Protein AF-0000000086091404 (afdb_homodimer)

Secondary structure (DSSP, 8-state):
---SS-EEEE---BPPPBSTT-TT---TTSTTBTTB----HHHHHHHHHHHHHHHTT--GGG--EEEEE-S-HHHHTS---HHHHGGGS-GGGTT--EEEEEBTBTHHHHHHHHHHHHHHHTS-SEEEEEEEE---SS-HHHHHHHHHTTS-HHHHGGG-SSHHHHHHHHHHHHHHHHHTTT--HHHHHHHHHHHHHHHTT-TTSTTTT----HHHHHH-----S-TTTGGG--GGGBPP--BEEEEEEEE-HHHHHHHT--GGGSEEEEEEEEEE--TT---GGGTTS-HHHHHHHHHHHHHH---GGG--EEE---SBHHHHHHHHHHTTSS-TT-GGGGGGSSSEE-TT-IIIII---TTTHHHHHHHHHHHHHTT--GGG--SS---EEEEEEEETTTTEEEEEEEEE-/---SS-EEEE---BPPPBSTT-TT---TTSTTBTTB----HHHHHHHHHHHHHHHTT--GGG--EEEEE-S-HHHHTS---HHHHGGGT-GGGTT--EEEEEBTBTHHHHHHHHHHHHHHHTS-SEEEEEEEE---SS-HHHHHHHHHTTS-HHHHGGG-SSHHHHHHHHHHHHHHHHHTTT--HHHHHHHHHHHHHHHTT-TTSTTTT----HHHHHH-----S-TTTGGG--GGGBPP--BEEEEEEEE-HHHHHHHT--GGGSEEEEEEEEEE--TT---GGGTTS-HHHHHHHHHHHHHH---GGG--EEE---SBHHHHHHHHHHTTSS-TT-GGGGGGSSSEE-TT-IIIII---TTTHHHHHHHHHHHHHTT--GGG--SS---EEEEEEEETTTTEEEEEEEEE-

Structure (mmCIF, N/CA/C/O backbone):
data_AF-0000000086091404-model_v1
#
loop_
_entity.id
_entity.type
_entity.pdbx_description
1 polymer 'propanoyl-CoA C-acyltransferase'
#
loop_
_atom_site.group_PDB
_atom_site.id
_atom_site.type_symbol
_atom_site.label_atom_id
_atom_site.label_alt_id
_atom_site.label_comp_id
_atom_site.label_asym_id
_atom_site.label_entity_id
_atom_site.label_seq_id
_atom_site.pdbx_PDB_ins_code
_atom_site.Cartn_x
_atom_site.Cartn_y
_atom_site.Cartn_z
_atom_site.occupancy
_atom_site.B_iso_or_equiv
_atom_site.auth_seq_id
_atom_site.auth_comp_id
_atom_site.auth_asym_id
_atom_site.auth_atom_id
_atom_site.pdbx_PDB_model_num
ATOM 1 N N . MET A 1 1 ? 22.281 -3.188 -14.695 1 56.69 1 MET A N 1
ATOM 2 C CA . MET A 1 1 ? 23.469 -3.344 -13.867 1 56.69 1 MET A CA 1
ATOM 3 C C . MET A 1 1 ? 23.188 -4.23 -12.656 1 56.69 1 MET A C 1
ATOM 5 O O . MET A 1 1 ? 22.062 -4.234 -12.141 1 56.69 1 MET A O 1
ATOM 9 N N . PRO A 1 2 ? 24.203 -5.086 -12.406 1 57.44 2 PRO A N 1
ATOM 10 C CA . PRO A 1 2 ? 24.062 -5.91 -11.203 1 57.44 2 PRO A CA 1
ATOM 11 C C . PRO A 1 2 ? 23.703 -5.09 -9.961 1 57.44 2 PRO A C 1
ATOM 13 O O . PRO A 1 2 ? 23.906 -3.873 -9.945 1 57.44 2 PRO A O 1
ATOM 16 N N . LEU A 1 3 ? 23.094 -5.809 -9.07 1 77.44 3 LEU A N 1
ATOM 17 C CA . LEU A 1 3 ? 22.719 -5.141 -7.824 1 77.44 3 LEU A CA 1
ATOM 18 C C . LEU A 1 3 ? 23.938 -4.496 -7.176 1 77.44 3 LEU A C 1
ATOM 20 O O . LEU A 1 3 ? 25.031 -5.062 -7.207 1 77.44 3 LEU A O 1
ATOM 24 N N . SER A 1 4 ? 23.703 -3.283 -6.652 1 79.12 4 SER A N 1
ATOM 25 C CA . SER A 1 4 ? 24.781 -2.496 -6.07 1 79.12 4 SER A CA 1
ATOM 26 C C . SER A 1 4 ? 25.375 -3.191 -4.848 1 79.12 4 SER A C 1
ATOM 28 O O . SER A 1 4 ? 26.5 -2.891 -4.438 1 79.12 4 SER A O 1
ATOM 30 N N . ARG A 1 5 ? 24.562 -4.105 -4.215 1 89.88 5 ARG A N 1
ATOM 31 C CA . ARG A 1 5 ? 25.016 -4.945 -3.107 1 89.88 5 ARG A CA 1
ATOM 32 C C . ARG A 1 5 ? 24.266 -6.277 -3.105 1 89.88 5 ARG A C 1
ATOM 34 O O . ARG A 1 5 ? 23.203 -6.398 -3.699 1 89.88 5 ARG A O 1
ATOM 41 N N . LYS A 1 6 ? 24.812 -7.207 -2.438 1 96.12 6 LYS A N 1
ATOM 42 C CA . LYS A 1 6 ? 24.188 -8.523 -2.375 1 96.12 6 LYS A CA 1
ATOM 43 C C . LYS A 1 6 ? 22.984 -8.508 -1.426 1 96.12 6 LYS A C 1
ATOM 45 O O . LYS A 1 6 ? 23.031 -7.867 -0.375 1 96.12 6 LYS A O 1
ATOM 50 N N . VAL A 1 7 ? 21.953 -9.125 -1.822 1 98.69 7 VAL A N 1
ATOM 51 C CA . VAL A 1 7 ? 20.734 -9.266 -1.033 1 98.69 7 VAL A CA 1
ATOM 52 C C . VAL A 1 7 ? 20.453 -10.75 -0.775 1 98.69 7 VAL A C 1
ATOM 54 O O . VAL A 1 7 ? 20.531 -11.57 -1.691 1 98.69 7 VAL A O 1
ATOM 57 N N . TYR A 1 8 ? 20.125 -11.078 0.431 1 98.88 8 TYR A N 1
ATOM 58 C CA . TYR A 1 8 ? 19.859 -12.453 0.845 1 98.88 8 TYR A CA 1
ATOM 59 C C . TYR A 1 8 ? 18.453 -12.602 1.384 1 98.88 8 TYR A C 1
ATOM 61 O O . TYR A 1 8 ? 17.844 -11.633 1.853 1 98.88 8 TYR A O 1
ATOM 69 N N . VAL A 1 9 ? 17.938 -13.812 1.238 1 98.94 9 VAL A N 1
ATOM 70 C CA . VAL A 1 9 ? 16.609 -14.117 1.731 1 98.94 9 VAL A CA 1
ATOM 71 C C . VAL A 1 9 ? 16.656 -15.344 2.637 1 98.94 9 VAL A C 1
ATOM 73 O O . VAL A 1 9 ? 17.219 -16.375 2.27 1 98.94 9 VAL A O 1
ATOM 76 N N . LEU A 1 10 ? 16.172 -15.188 3.828 1 98.69 10 LEU A N 1
ATOM 77 C CA . LEU A 1 10 ? 15.828 -16.312 4.684 1 98.69 10 LEU A CA 1
ATOM 78 C C . LEU A 1 10 ? 14.328 -16.609 4.633 1 98.69 10 LEU A C 1
ATOM 80 O O . LEU A 1 10 ? 13.516 -15.773 5.035 1 98.69 10 LEU A O 1
ATOM 84 N N . GLY A 1 11 ? 13.969 -17.75 4.078 1 97.19 11 GLY A N 1
ATOM 85 C CA . GLY A 1 11 ? 12.562 -18.125 4.098 1 97.19 11 GLY A CA 1
ATOM 86 C C . GLY A 1 11 ? 11.961 -18.109 5.488 1 97.19 11 GLY A C 1
ATOM 87 O O . GLY A 1 11 ? 12.68 -17.984 6.484 1 97.19 11 GLY A O 1
ATOM 88 N N . GLY A 1 12 ? 10.656 -18.141 5.488 1 97.75 12 GLY A N 1
ATOM 89 C CA . GLY A 1 12 ? 9.984 -18.062 6.781 1 97.75 12 GLY A CA 1
ATOM 90 C C . GLY A 1 12 ? 8.703 -18.859 6.844 1 97.75 12 GLY A C 1
ATOM 91 O O . GLY A 1 12 ? 8.625 -19.953 6.273 1 97.75 12 GLY A O 1
ATOM 92 N N . TYR A 1 13 ? 7.797 -18.375 7.668 1 98.75 13 TYR A N 1
ATOM 93 C CA . TYR A 1 13 ? 6.574 -19.078 8.023 1 98.75 13 TYR A CA 1
ATOM 94 C C . TYR A 1 13 ? 5.516 -18.922 6.938 1 98.75 13 TYR A C 1
ATOM 96 O O . TYR A 1 13 ? 5.375 -17.844 6.355 1 98.75 13 TYR A O 1
ATOM 104 N N . THR A 1 14 ? 4.879 -19.969 6.602 1 98.88 14 THR A N 1
ATOM 105 C CA . THR A 1 14 ? 3.643 -19.984 5.828 1 98.88 14 THR A CA 1
ATOM 106 C C . THR A 1 14 ? 2.553 -20.75 6.578 1 98.88 14 THR A C 1
ATOM 108 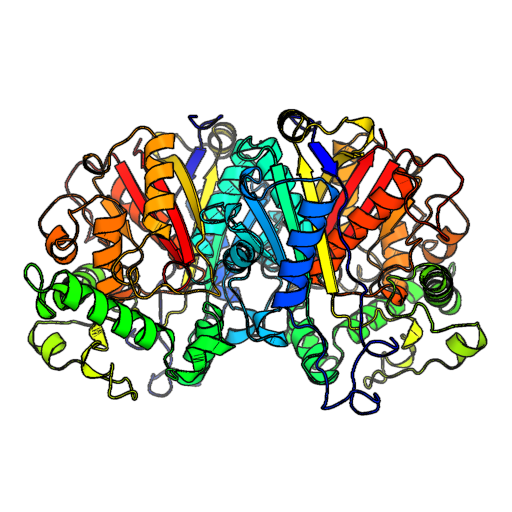O O . THR A 1 14 ? 2.742 -21.906 6.961 1 98.88 14 THR A O 1
ATOM 111 N N . SER A 1 15 ? 1.498 -20.109 6.777 1 98.88 15 SER A N 1
ATOM 112 C CA . SER A 1 15 ? 0.397 -20.797 7.453 1 98.88 15 SER A CA 1
ATOM 113 C C . SER A 1 15 ? -0.236 -21.844 6.555 1 98.88 15 SER A C 1
ATOM 115 O O . SER A 1 15 ? -0.063 -21.812 5.336 1 98.88 15 SER A O 1
ATOM 117 N N . LYS A 1 16 ? -0.901 -22.781 7.215 1 98.12 16 LYS A N 1
ATOM 118 C CA . LYS A 1 16 ? -1.855 -23.547 6.414 1 98.12 16 LYS A CA 1
ATOM 119 C C . LYS A 1 16 ? -2.881 -22.625 5.758 1 98.12 16 LYS A C 1
ATOM 121 O O . LYS A 1 16 ? -3.438 -21.734 6.414 1 98.12 16 LYS A O 1
ATOM 126 N N . PHE A 1 17 ? -2.932 -22.75 4.469 1 98.75 17 PHE A N 1
ATOM 127 C CA . PHE A 1 17 ? -3.996 -21.984 3.832 1 98.75 17 PHE A CA 1
ATOM 128 C C . PHE A 1 17 ? -5.336 -22.703 3.971 1 98.75 17 PHE A C 1
ATOM 130 O O . PHE A 1 17 ? -5.41 -23.922 3.82 1 98.75 17 PHE A O 1
ATOM 137 N N . ILE A 1 18 ? -6.359 -21.984 4.352 1 97.88 18 ILE A N 1
ATOM 138 C CA . ILE A 1 18 ? -7.621 -22.656 4.613 1 97.88 18 ILE A CA 1
ATOM 139 C C . ILE A 1 18 ? -8.75 -21.953 3.865 1 97.88 18 ILE A C 1
ATOM 141 O O . ILE A 1 18 ? -8.633 -20.781 3.52 1 97.88 18 ILE A O 1
ATOM 145 N N . GLY A 1 19 ? -9.781 -22.578 3.633 1 97.5 19 GLY A N 1
ATOM 146 C CA . GLY A 1 19 ? -11.016 -22.25 2.938 1 97.5 19 GLY A CA 1
ATOM 147 C C . GLY A 1 19 ? -11.859 -23.469 2.625 1 97.5 19 GLY A C 1
ATOM 148 O O . GLY A 1 19 ? -11.617 -24.547 3.154 1 97.5 19 GLY A O 1
ATOM 149 N N . LYS A 1 20 ? -12.891 -23.266 1.815 1 93.44 20 LYS A N 1
ATOM 150 C CA . LYS A 1 20 ? -13.734 -24.391 1.451 1 93.44 20 LYS A CA 1
ATOM 151 C C . LYS A 1 20 ? -12.898 -25.562 0.947 1 93.44 20 LYS A C 1
ATOM 153 O O . LYS A 1 20 ? -11.961 -25.375 0.164 1 93.44 20 LYS A O 1
ATOM 158 N N . GLY A 1 21 ? -13.148 -26.75 1.353 1 91 21 GLY A N 1
ATOM 159 C CA . GLY A 1 21 ? -12.422 -27.953 0.97 1 91 21 GLY A CA 1
ATOM 160 C C . GLY A 1 21 ? -11.43 -28.406 2.027 1 91 21 GLY A C 1
ATOM 161 O O . GLY A 1 21 ? -11.055 -29.578 2.062 1 91 21 GLY A O 1
ATOM 162 N N . HIS A 1 22 ? -10.992 -27.469 2.84 1 94.69 22 HIS A N 1
ATOM 163 C CA . HIS A 1 22 ? -10.062 -27.828 3.904 1 94.69 22 HIS A CA 1
ATOM 164 C C . HIS A 1 22 ? -10.805 -28.328 5.137 1 94.69 22 HIS A C 1
ATOM 166 O O . HIS A 1 22 ? -11.797 -27.734 5.559 1 94.69 22 HIS A O 1
ATOM 172 N N . PRO A 1 23 ? -10.242 -29.344 5.77 1 92.94 23 PRO A N 1
ATOM 173 C CA . PRO A 1 23 ? -10.938 -29.922 6.918 1 92.94 23 PRO A CA 1
ATOM 174 C C . PRO A 1 23 ? -10.953 -28.984 8.133 1 92.94 23 PRO A C 1
ATOM 176 O O . PRO A 1 23 ? -11.859 -29.062 8.961 1 92.94 23 PRO A O 1
ATOM 179 N N . ASP A 1 24 ? -10 -28.094 8.211 1 93.31 24 ASP A N 1
ATOM 180 C CA . ASP A 1 24 ? -9.891 -27.219 9.375 1 93.31 24 ASP A CA 1
ATOM 181 C C . ASP A 1 24 ? -10.727 -25.953 9.188 1 93.31 24 ASP A C 1
ATOM 183 O O . ASP A 1 24 ? -10.852 -25.156 10.109 1 93.31 24 ASP A O 1
ATOM 187 N N . PHE A 1 25 ? -11.32 -25.797 8.039 1 96.25 25 PHE A N 1
ATOM 188 C CA . PHE A 1 25 ? -12.125 -24.609 7.777 1 96.25 25 PHE A CA 1
ATOM 189 C C . PHE A 1 25 ? -13.516 -24.75 8.383 1 96.25 25 PHE A C 1
ATOM 191 O O . PHE A 1 25 ? -14.273 -25.641 8 1 96.25 25 PHE A O 1
ATOM 198 N N . ILE A 1 26 ? -13.828 -23.859 9.289 1 95.25 26 ILE A N 1
ATOM 199 C CA . ILE A 1 26 ? -15.094 -23.906 10.008 1 95.25 26 ILE A CA 1
ATOM 200 C C . ILE A 1 26 ? -16.172 -23.156 9.219 1 95.25 26 ILE A C 1
ATOM 202 O O . ILE A 1 26 ? -16.281 -21.938 9.312 1 95.25 26 ILE A O 1
ATOM 206 N N . HIS A 1 27 ? -16.891 -23.906 8.5 1 91.12 27 HIS A N 1
ATOM 207 C CA . HIS A 1 27 ? -18.047 -23.406 7.777 1 91.12 27 HIS A CA 1
ATOM 208 C C . HIS A 1 27 ? -19.344 -23.938 8.375 1 91.12 27 HIS A C 1
ATOM 210 O O . HIS A 1 27 ? -19.328 -24.625 9.398 1 91.12 27 HIS A O 1
ATOM 216 N N . LYS A 1 28 ? -20.609 -23.688 7.859 1 86.31 28 LYS A N 1
ATOM 217 C CA . LYS A 1 28 ? -21.922 -23.938 8.453 1 86.31 28 LYS A CA 1
ATOM 218 C C . LYS A 1 28 ? -22.094 -25.406 8.812 1 86.31 28 LYS A C 1
ATOM 220 O O . LYS A 1 28 ? -22.781 -25.75 9.773 1 86.31 28 LYS A O 1
ATOM 225 N N . LYS A 1 29 ? -21.422 -26.312 8.07 1 86.75 29 LYS A N 1
ATOM 226 C CA . LYS A 1 29 ? -21.625 -27.75 8.258 1 86.75 29 LYS A CA 1
ATOM 227 C C . LYS A 1 29 ? -20.547 -28.359 9.133 1 86.75 29 LYS A C 1
ATOM 229 O O . LYS A 1 29 ? -20.625 -29.531 9.508 1 86.75 29 LYS A O 1
ATOM 234 N N . HIS A 1 30 ? -19.547 -27.531 9.414 1 91.5 30 HIS A N 1
ATOM 235 C CA . HIS A 1 30 ? -18.469 -28.016 10.258 1 91.5 30 HIS A CA 1
ATOM 236 C C . HIS A 1 30 ? -18.938 -28.281 11.68 1 91.5 30 HIS A C 1
ATOM 238 O O . HIS A 1 30 ? -19.75 -27.516 12.219 1 91.5 30 HIS A O 1
ATOM 244 N N . PRO A 1 31 ? -18.391 -29.359 12.297 1 91.5 31 PRO A N 1
ATOM 245 C CA . PRO A 1 31 ? -18.844 -29.703 13.648 1 91.5 31 PRO A CA 1
ATOM 246 C C . PRO A 1 31 ? -18.578 -28.594 14.664 1 91.5 31 PRO A C 1
ATOM 248 O O . PRO A 1 31 ? -19.266 -28.5 15.68 1 91.5 31 PRO A O 1
ATOM 251 N N . LEU A 1 32 ? -17.625 -27.781 14.367 1 92 32 LEU A N 1
ATOM 252 C CA . LEU A 1 32 ? -17.234 -26.75 15.32 1 92 32 LEU A CA 1
ATOM 253 C C . LEU A 1 32 ? -17.891 -25.422 14.977 1 92 32 LEU A C 1
ATOM 255 O O . LEU A 1 32 ? -17.641 -24.406 15.641 1 92 32 LEU A O 1
ATOM 259 N N . PHE A 1 33 ? -18.719 -25.438 14.07 1 91.88 33 PHE A N 1
ATOM 260 C CA . PHE A 1 33 ? -19.406 -24.203 13.688 1 91.88 33 PHE A CA 1
ATOM 261 C C . PHE A 1 33 ? -20.203 -23.641 14.859 1 91.88 33 PHE A C 1
ATOM 263 O O . PHE A 1 33 ? -20.922 -24.375 15.539 1 91.88 33 PHE A O 1
ATOM 270 N N . GLY A 1 34 ? -20 -22.328 15.156 1 89.94 34 GLY A N 1
ATOM 271 C CA . GLY A 1 34 ? -20.688 -21.703 16.281 1 89.94 34 GLY A CA 1
ATOM 272 C C . GLY A 1 34 ? -19.906 -21.797 17.578 1 89.94 34 GLY A C 1
ATOM 273 O O . GLY A 1 34 ? -20.125 -21 18.5 1 89.94 34 GLY A O 1
ATOM 274 N N . LYS A 1 35 ? -19.016 -22.797 17.688 1 92.62 35 LYS A N 1
ATOM 275 C CA . LYS A 1 35 ? -18.234 -23 18.891 1 92.62 35 LYS A CA 1
ATOM 276 C C . LYS A 1 35 ? -16.859 -22.328 18.766 1 92.62 35 LYS A C 1
ATOM 278 O O . LYS A 1 35 ? -16.312 -21.844 19.766 1 92.62 35 LYS A O 1
ATOM 283 N N . GLN A 1 36 ? -16.312 -22.422 17.562 1 93.75 36 GLN A N 1
ATOM 284 C CA . GLN A 1 36 ? -15.016 -21.828 17.234 1 93.75 36 GLN A CA 1
ATOM 285 C C . GLN A 1 36 ? -15.094 -21.031 15.938 1 93.75 36 GLN A C 1
ATOM 287 O O . GLN A 1 36 ? -15.961 -21.281 15.094 1 93.75 36 GLN A O 1
ATOM 292 N N . THR A 1 37 ? -14.227 -20.047 15.906 1 94 37 THR A N 1
ATOM 293 C CA . THR A 1 37 ? -14.164 -19.234 14.695 1 94 37 THR A CA 1
ATOM 294 C C . THR A 1 37 ? -12.844 -19.453 13.961 1 94 37 THR A C 1
ATOM 296 O O . THR A 1 37 ? -11.859 -19.859 14.57 1 94 37 THR A O 1
ATOM 299 N N . ASN A 1 38 ? -12.883 -19.297 12.625 1 96.94 38 ASN A N 1
ATOM 300 C CA . ASN A 1 38 ? -11.633 -19.281 11.867 1 96.94 38 ASN A CA 1
ATOM 301 C C . ASN A 1 38 ? -10.734 -18.125 12.312 1 96.94 38 ASN A C 1
ATOM 303 O O . ASN A 1 38 ? -11.219 -17.125 12.844 1 96.94 38 ASN A O 1
ATOM 307 N N . PRO A 1 39 ? -9.414 -18.297 12.148 1 97.25 39 PRO A N 1
ATOM 308 C CA . PRO A 1 39 ? -8.547 -17.156 12.43 1 97.25 39 PRO A CA 1
ATOM 309 C C . PRO A 1 39 ? -8.875 -15.938 11.562 1 97.25 39 PRO A C 1
ATOM 311 O O . PRO A 1 39 ? -9.32 -16.094 10.43 1 97.25 39 PRO A O 1
ATOM 314 N N . ASP A 1 40 ? -8.664 -14.75 12.094 1 97.94 40 ASP A N 1
ATOM 315 C CA . ASP A 1 40 ? -8.945 -13.531 11.336 1 97.94 40 ASP A CA 1
ATOM 316 C C . ASP A 1 40 ? -7.66 -12.945 10.75 1 97.94 40 ASP A C 1
ATOM 318 O O . ASP A 1 40 ? -6.582 -13.523 10.906 1 97.94 40 ASP A O 1
ATOM 322 N N . LEU A 1 41 ? -7.797 -11.875 10.039 1 98.56 41 LEU A N 1
ATOM 323 C CA . LEU A 1 41 ? -6.676 -11.242 9.344 1 98.56 41 LEU A CA 1
ATOM 324 C C . LEU A 1 41 ? -5.559 -10.891 10.32 1 98.56 41 LEU A C 1
ATOM 326 O O . LEU A 1 41 ? -4.379 -11.094 10.023 1 98.56 41 LEU A O 1
ATOM 330 N N . LYS A 1 42 ? -5.91 -10.312 11.492 1 98.38 42 LYS A N 1
ATOM 331 C CA . LYS A 1 42 ? -4.938 -9.977 12.523 1 98.38 42 LYS A CA 1
ATOM 332 C C . LYS A 1 42 ? -4.137 -11.203 12.945 1 98.38 42 LYS A C 1
ATOM 334 O O . LYS A 1 42 ? -2.912 -11.141 13.078 1 98.38 42 LYS A O 1
ATOM 339 N N . TRP A 1 43 ? -4.805 -12.312 13.164 1 98.56 43 TRP A N 1
ATOM 340 C CA . TRP A 1 43 ? -4.148 -13.547 13.578 1 98.56 43 TRP A CA 1
ATOM 341 C C . TRP A 1 43 ? -3.121 -13.992 12.547 1 98.56 43 TRP A C 1
ATOM 343 O O . TRP A 1 43 ? -1.998 -14.367 12.898 1 98.56 43 TRP A O 1
ATOM 353 N N . TYR A 1 44 ? -3.494 -14.008 11.234 1 98.81 44 TYR A N 1
ATOM 354 C CA . TYR A 1 44 ? -2.584 -14.453 10.18 1 98.81 44 TYR A CA 1
ATOM 355 C C . TYR A 1 44 ? -1.355 -13.555 10.109 1 98.81 44 TYR A C 1
ATOM 357 O O . TYR A 1 44 ? -0.234 -14.031 9.938 1 98.81 44 TYR A O 1
ATOM 365 N N . LEU A 1 45 ? -1.577 -12.227 10.195 1 98.69 45 LEU A N 1
ATOM 366 C CA . LEU A 1 45 ? -0.483 -11.266 10.133 1 98.69 45 LEU A CA 1
ATOM 367 C C . LEU A 1 45 ? 0.471 -11.445 11.305 1 98.69 45 LEU A C 1
ATOM 369 O O . LEU A 1 45 ? 1.682 -11.578 11.117 1 98.69 45 LEU A O 1
ATOM 373 N N . ILE A 1 46 ? -0.066 -11.492 12.547 1 98.75 46 ILE A N 1
ATOM 374 C CA . ILE A 1 46 ? 0.719 -11.555 13.773 1 98.75 46 ILE A CA 1
ATOM 375 C C . ILE A 1 46 ? 1.445 -12.898 13.852 1 98.75 46 ILE A C 1
ATOM 377 O O . ILE A 1 46 ? 2.637 -12.945 14.172 1 98.75 46 ILE A O 1
ATOM 381 N N . THR A 1 47 ? 0.752 -13.969 13.523 1 98.88 47 THR A N 1
ATOM 382 C CA . THR A 1 47 ? 1.345 -15.297 13.594 1 98.88 47 THR A CA 1
ATOM 383 C C . THR A 1 47 ? 2.477 -15.438 12.578 1 98.88 47 THR A C 1
ATOM 385 O O . THR A 1 47 ? 3.535 -15.984 12.891 1 98.88 47 THR A O 1
ATOM 388 N N . ALA A 1 48 ? 2.258 -14.961 11.336 1 98.88 48 ALA A N 1
ATOM 389 C CA . ALA A 1 48 ? 3.303 -15.031 10.32 1 98.88 48 ALA A CA 1
ATOM 390 C C . ALA A 1 48 ? 4.566 -14.312 10.781 1 98.88 48 ALA A C 1
ATOM 392 O O . ALA A 1 48 ? 5.68 -14.797 10.555 1 98.88 48 ALA A O 1
ATOM 393 N N . ILE A 1 49 ? 4.406 -13.148 11.422 1 98.94 49 ILE A N 1
ATOM 394 C CA . ILE A 1 49 ? 5.543 -12.367 11.898 1 98.94 49 ILE A CA 1
ATOM 395 C C . ILE A 1 49 ? 6.23 -13.109 13.039 1 98.94 49 ILE A C 1
ATOM 397 O O . ILE A 1 49 ? 7.445 -13.328 13 1 98.94 49 ILE A O 1
ATOM 401 N N . GLN A 1 50 ? 5.477 -13.523 14.031 1 98.88 50 GLN A N 1
ATOM 402 C CA . GLN A 1 50 ? 6.039 -14.141 15.227 1 98.88 50 GLN A CA 1
ATOM 403 C C . GLN A 1 50 ? 6.77 -15.438 14.875 1 98.88 50 GLN A C 1
ATOM 405 O O . GLN A 1 50 ? 7.891 -15.664 15.344 1 98.88 50 GLN A O 1
ATOM 410 N N . GLU A 1 51 ? 6.148 -16.266 14.07 1 98.88 51 GLU A N 1
ATOM 411 C CA . GLU A 1 51 ? 6.746 -17.547 13.734 1 98.88 51 GLU A CA 1
ATOM 412 C C . GLU A 1 51 ? 7.977 -17.375 12.844 1 98.88 51 GLU A C 1
ATOM 414 O O . GLU A 1 51 ? 8.945 -18.125 12.969 1 98.88 51 GLU A O 1
ATOM 419 N N . THR A 1 52 ? 7.977 -16.391 11.891 1 98.88 52 THR A N 1
ATOM 420 C CA . THR A 1 52 ? 9.148 -16.109 11.07 1 98.88 52 THR A CA 1
ATOM 421 C C . THR A 1 52 ? 10.32 -15.648 11.938 1 98.88 52 THR A C 1
ATOM 423 O O . THR A 1 52 ? 11.445 -16.109 11.773 1 98.88 52 THR A O 1
ATOM 426 N N . LEU A 1 53 ? 10.039 -14.703 12.891 1 98.75 53 LEU A N 1
ATOM 427 C CA . LEU A 1 53 ? 11.078 -14.227 13.789 1 98.75 53 LEU A CA 1
ATOM 428 C C . LEU A 1 53 ? 11.625 -15.367 14.648 1 98.75 53 LEU A C 1
ATOM 430 O O . LEU A 1 53 ? 12.844 -15.484 14.828 1 98.75 53 LEU A O 1
ATOM 434 N N . LYS A 1 54 ? 10.758 -16.219 15.117 1 98.5 54 LYS A N 1
ATOM 435 C CA . LYS A 1 54 ? 11.141 -17.359 15.953 1 98.5 54 LYS A CA 1
ATOM 436 C C . LYS A 1 54 ? 12.023 -18.328 15.18 1 98.5 54 LYS A C 1
ATOM 438 O O . LYS A 1 54 ? 13.016 -18.828 15.711 1 98.5 54 LYS A O 1
ATOM 443 N N . MET A 1 55 ? 11.719 -18.641 13.953 1 97.75 55 MET A N 1
ATOM 444 C CA . MET A 1 55 ? 12.438 -19.594 13.109 1 97.75 55 MET A CA 1
ATOM 445 C C . MET A 1 55 ? 13.906 -19.203 12.984 1 97.75 55 MET A C 1
ATOM 447 O O . MET A 1 55 ? 14.781 -20.062 12.875 1 97.75 55 MET A O 1
ATOM 451 N N . HIS A 1 56 ? 14.148 -17.906 12.984 1 97.5 56 HIS A N 1
ATOM 452 C CA . HIS A 1 56 ? 15.508 -17.438 12.758 1 97.5 56 HIS A CA 1
ATOM 453 C C . HIS A 1 56 ? 16.094 -16.812 14.023 1 97.5 56 HIS A C 1
ATOM 455 O O . HIS A 1 56 ? 17.109 -16.125 13.969 1 97.5 56 HIS A O 1
ATOM 461 N N . GLN A 1 57 ? 15.352 -16.969 15.148 1 97.12 57 GLN A N 1
ATOM 462 C CA . GLN A 1 57 ? 15.773 -16.406 16.422 1 97.12 57 GLN A CA 1
ATOM 463 C C . GLN A 1 57 ? 16.078 -14.914 16.281 1 97.12 57 GLN A C 1
ATOM 465 O O . GLN A 1 57 ? 17.109 -14.445 16.797 1 97.12 57 GLN A O 1
ATOM 470 N N . CYS A 1 58 ? 15.328 -14.25 15.508 1 97.81 58 CYS A N 1
ATOM 471 C CA . CYS A 1 58 ? 15.453 -12.82 15.281 1 97.81 58 CYS A CA 1
ATOM 472 C C . CYS A 1 58 ? 14.531 -12.039 16.203 1 97.81 58 CYS A C 1
ATOM 474 O O . CYS A 1 58 ? 13.305 -12.094 16.062 1 97.81 58 CYS A O 1
ATOM 476 N N . LYS A 1 59 ? 15.102 -11.266 17.156 1 97 59 LYS A N 1
ATOM 477 C CA . LYS A 1 59 ? 14.281 -10.383 18 1 97 59 LYS A CA 1
ATOM 478 C C . LYS A 1 59 ? 13.719 -9.227 17.172 1 97 59 LYS A C 1
ATOM 480 O O . LYS A 1 59 ? 14.359 -8.766 16.219 1 97 59 LYS A O 1
ATOM 485 N N . GLY A 1 60 ? 12.578 -8.75 17.594 1 98.06 60 GLY A N 1
ATOM 486 C CA . GLY A 1 60 ? 11.922 -7.672 16.875 1 98.06 60 GLY A CA 1
ATOM 487 C C . GLY A 1 60 ? 12.773 -6.422 16.766 1 98.06 60 GLY A C 1
ATOM 488 O O . GLY A 1 60 ? 12.695 -5.691 15.781 1 98.06 60 GLY A O 1
ATOM 489 N N . ASP A 1 61 ? 13.578 -6.152 17.766 1 97.69 61 ASP A N 1
ATOM 490 C CA . ASP A 1 61 ? 14.367 -4.926 17.781 1 97.69 61 ASP A CA 1
ATOM 491 C C . ASP A 1 61 ? 15.477 -4.969 16.734 1 97.69 61 ASP A C 1
ATOM 493 O O . ASP A 1 61 ? 16.078 -3.941 16.422 1 97.69 61 ASP A O 1
ATOM 497 N N . LEU A 1 62 ? 15.805 -6.164 16.156 1 98.25 62 LEU A N 1
ATOM 498 C CA . LEU A 1 62 ? 16.828 -6.289 15.117 1 98.25 62 LEU A CA 1
ATOM 499 C C . LEU A 1 62 ? 16.25 -5.945 13.742 1 98.25 62 LEU A C 1
ATOM 501 O O . LEU A 1 62 ? 17 -5.711 12.789 1 98.25 62 LEU A O 1
ATOM 505 N N . VAL A 1 63 ? 14.906 -5.973 13.633 1 98.81 63 VAL A N 1
ATOM 506 C CA . VAL A 1 63 ? 14.258 -5.633 12.375 1 98.81 63 VAL A CA 1
ATOM 507 C C . VAL A 1 63 ? 14.32 -4.125 12.148 1 98.81 63 VAL A C 1
ATOM 509 O O . VAL A 1 63 ? 14.031 -3.344 13.062 1 98.81 63 VAL A O 1
ATOM 512 N N . ASP A 1 64 ? 14.672 -3.729 10.992 1 98.75 64 ASP A N 1
ATOM 513 C CA . ASP A 1 64 ? 14.812 -2.307 10.695 1 98.75 64 ASP A CA 1
ATOM 514 C C . ASP A 1 64 ? 13.539 -1.746 10.07 1 98.75 64 ASP A C 1
ATOM 516 O O . ASP A 1 64 ? 13.148 -0.613 10.352 1 98.75 64 ASP A O 1
ATOM 520 N N . LYS A 1 65 ? 12.945 -2.465 9.141 1 98.81 65 LYS A N 1
ATOM 521 C CA . LYS A 1 65 ? 11.742 -2.057 8.422 1 98.81 65 LYS A CA 1
ATOM 522 C C . LYS A 1 65 ? 10.828 -3.25 8.164 1 98.81 65 LYS A C 1
ATOM 524 O O . LYS A 1 65 ? 11.297 -4.383 8.047 1 98.81 65 LYS A O 1
ATOM 529 N N . ILE A 1 66 ? 9.492 -3.039 8.117 1 98.94 66 ILE A N 1
ATOM 530 C CA . ILE A 1 66 ? 8.516 -4.09 7.852 1 98.94 66 ILE A CA 1
ATOM 531 C C . ILE A 1 66 ? 7.656 -3.707 6.652 1 98.94 66 ILE A C 1
ATOM 533 O O . ILE A 1 66 ? 7.184 -2.57 6.555 1 98.94 66 ILE A O 1
ATOM 537 N N . PHE A 1 67 ? 7.48 -4.629 5.727 1 98.94 67 PHE A N 1
ATOM 538 C CA . PHE A 1 67 ? 6.691 -4.445 4.516 1 98.94 67 PHE A CA 1
ATOM 539 C C . PHE A 1 67 ? 5.523 -5.426 4.477 1 98.94 67 PHE A C 1
ATOM 541 O O . PHE A 1 67 ? 5.73 -6.645 4.469 1 98.94 67 PHE A O 1
ATOM 548 N N . VAL A 1 68 ? 4.309 -4.922 4.422 1 99 68 VAL A N 1
ATOM 549 C CA . VAL A 1 68 ? 3.111 -5.746 4.551 1 99 68 VAL A CA 1
ATOM 550 C C . VAL A 1 68 ? 2.404 -5.844 3.201 1 99 68 VAL A C 1
ATOM 552 O O . VAL A 1 68 ? 2.016 -4.828 2.619 1 99 68 VAL A O 1
ATOM 555 N N . GLY A 1 69 ? 2.271 -7.043 2.65 1 98.94 69 GLY A N 1
ATOM 556 C CA . GLY A 1 69 ? 1.485 -7.273 1.448 1 98.94 69 GLY A CA 1
ATOM 557 C C . GLY A 1 69 ? 0.041 -7.633 1.739 1 98.94 69 GLY A C 1
ATOM 558 O O . GLY A 1 69 ? -0.232 -8.641 2.402 1 98.94 69 GLY A O 1
ATOM 559 N N . ASN A 1 70 ? -0.887 -6.887 1.278 1 98.94 70 ASN A N 1
ATOM 560 C CA . ASN A 1 70 ? -2.326 -7.094 1.411 1 98.94 70 ASN A CA 1
ATOM 561 C C . ASN A 1 70 ? -3.1 -6.363 0.315 1 98.94 70 ASN A C 1
ATOM 563 O O . ASN A 1 70 ? -2.74 -5.25 -0.067 1 98.94 70 ASN A O 1
ATOM 567 N N . PHE A 1 71 ? -4.156 -6.938 -0.213 1 98.81 71 PHE A N 1
ATOM 568 C CA . PHE A 1 71 ? -4.918 -6.305 -1.282 1 98.81 71 PHE A CA 1
ATOM 569 C C . PHE A 1 71 ? -6.156 -5.609 -0.728 1 98.81 71 PHE A C 1
ATOM 571 O O . PHE A 1 71 ? -6.27 -4.387 -0.789 1 98.81 71 PHE A O 1
ATOM 578 N N . ALA A 1 72 ? -6.953 -6.406 -0.028 1 98.06 72 ALA A N 1
ATOM 579 C CA . ALA A 1 72 ? -8.281 -5.836 0.207 1 98.06 72 ALA A CA 1
ATOM 580 C C . ALA A 1 72 ? -8.758 -6.125 1.627 1 98.06 72 ALA A C 1
ATOM 582 O O . ALA A 1 72 ? -9.922 -6.461 1.841 1 98.06 72 ALA A O 1
ATOM 583 N N . GLY A 1 73 ? -7.914 -5.973 2.594 1 98.19 73 GLY A N 1
ATOM 584 C CA . GLY A 1 73 ? -8.312 -6.133 3.984 1 98.19 73 GLY A CA 1
ATOM 585 C C . GLY A 1 73 ? -9.453 -5.219 4.391 1 98.19 73 GLY A C 1
ATOM 586 O O . GLY A 1 73 ? -10.305 -5.602 5.191 1 98.19 73 GLY A O 1
ATOM 587 N N . GLU A 1 74 ? -9.555 -3.988 3.824 1 98.06 74 GLU A N 1
ATOM 588 C CA . GLU A 1 74 ? -10.617 -3.037 4.125 1 98.06 74 GLU A CA 1
ATOM 589 C C . GLU A 1 74 ? -11.977 -3.582 3.697 1 98.06 74 GLU A C 1
ATOM 591 O O . GLU A 1 74 ? -13 -3.273 4.316 1 98.06 74 GLU A O 1
ATOM 596 N N . CYS A 1 75 ? -11.969 -4.395 2.656 1 98.31 75 CYS A N 1
ATOM 597 C CA . CYS A 1 75 ? -13.211 -4.938 2.125 1 98.31 75 CYS A CA 1
ATOM 598 C C . CYS A 1 75 ? -13.578 -6.246 2.816 1 98.31 75 CYS A C 1
ATOM 600 O O . CYS A 1 75 ? -14.695 -6.402 3.307 1 98.31 75 CYS A O 1
ATOM 602 N N . PHE A 1 76 ? -12.641 -7.164 2.975 1 98.38 76 PHE A N 1
ATOM 603 C CA . PHE A 1 76 ? -12.914 -8.5 3.488 1 98.38 76 PHE A CA 1
ATOM 604 C C . PHE A 1 76 ? -12.984 -8.492 5.012 1 98.38 76 PHE A C 1
ATOM 606 O O . PHE A 1 76 ? -13.773 -9.227 5.605 1 98.38 76 PHE A O 1
ATOM 613 N N . SER A 1 77 ? -12.172 -7.66 5.656 1 98.12 77 SER A N 1
ATOM 614 C CA . SER A 1 77 ? -11.969 -7.793 7.094 1 98.12 77 SER A CA 1
ATOM 615 C C . SER A 1 77 ? -12.266 -6.48 7.812 1 98.12 77 SER A C 1
ATOM 617 O O . SER A 1 77 ? -12.078 -6.375 9.031 1 98.12 77 SER A O 1
ATOM 619 N N . ASN A 1 78 ? -12.641 -5.387 7.086 1 97.75 78 ASN A N 1
ATOM 620 C CA . ASN A 1 78 ? -12.914 -4.055 7.617 1 97.75 78 ASN A CA 1
ATOM 621 C C . ASN A 1 78 ? -11.695 -3.471 8.32 1 97.75 78 ASN A C 1
ATOM 623 O O . ASN A 1 78 ? -11.82 -2.773 9.328 1 97.75 78 ASN A O 1
ATOM 627 N N . GLN A 1 79 ? -10.523 -3.799 7.859 1 98.5 79 GLN A N 1
ATOM 628 C CA . GLN A 1 79 ? -9.32 -3.344 8.547 1 98.5 79 GLN A CA 1
ATOM 629 C C . GLN A 1 79 ? -8.25 -2.914 7.547 1 98.5 79 GLN A C 1
ATOM 631 O O . GLN A 1 79 ? -7.801 -3.715 6.727 1 98.5 79 GLN A O 1
ATOM 636 N N . GLY A 1 80 ? -7.926 -1.644 7.539 1 98.31 80 GLY A N 1
ATOM 637 C CA . GLY A 1 80 ? -6.754 -1.094 6.871 1 98.31 80 GLY A CA 1
ATOM 638 C C . GLY A 1 80 ? -5.625 -0.768 7.828 1 98.31 80 GLY A C 1
ATOM 639 O O . GLY A 1 80 ? -5.5 -1.388 8.883 1 98.31 80 GLY A O 1
ATOM 640 N N . HIS A 1 81 ? -4.656 0.022 7.34 1 98.75 81 HIS A N 1
ATOM 641 C CA . HIS A 1 81 ? -3.564 0.516 8.172 1 98.75 81 HIS A CA 1
ATOM 642 C C . HIS A 1 81 ? -2.799 -0.636 8.82 1 98.75 81 HIS A C 1
ATOM 644 O O . HIS A 1 81 ? -2.408 -0.551 9.984 1 98.75 81 HIS A O 1
ATOM 650 N N . LEU A 1 82 ? -2.6 -1.733 8.078 1 98.75 82 LEU A N 1
ATOM 651 C CA . LEU A 1 82 ? -2.016 -2.965 8.594 1 98.75 82 LEU A CA 1
ATOM 652 C C . LEU A 1 82 ? -0.553 -2.758 8.969 1 98.75 82 LEU A C 1
ATOM 654 O O . LEU A 1 82 ? -0.027 -3.453 9.844 1 98.75 82 LEU A O 1
ATOM 658 N N . GLY A 1 83 ? 0.148 -1.812 8.328 1 98.75 83 GLY A N 1
ATOM 659 C CA . GLY A 1 83 ? 1.535 -1.529 8.664 1 98.75 83 GLY A CA 1
ATOM 660 C C . GLY A 1 83 ? 1.739 -1.203 10.133 1 98.75 83 GLY A C 1
ATOM 661 O O . GLY A 1 83 ? 2.777 -1.535 10.711 1 98.75 83 GLY A O 1
ATOM 662 N N . SER A 1 84 ? 0.791 -0.492 10.719 1 98.38 84 SER A N 1
ATOM 663 C CA . SER A 1 84 ? 0.902 -0.135 12.125 1 98.38 84 SER A CA 1
ATOM 664 C C . SER A 1 84 ? 0.531 -1.311 13.023 1 98.38 84 SER A C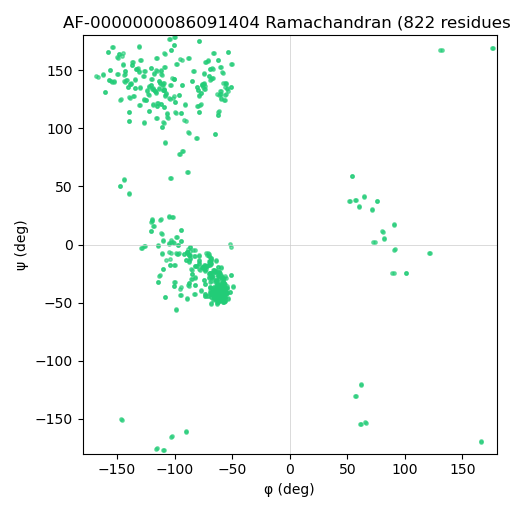 1
ATOM 666 O O . SER A 1 84 ? 0.964 -1.38 14.18 1 98.38 84 SER A O 1
ATOM 668 N N . GLY A 1 85 ? -0.209 -2.262 12.539 1 97.75 85 GLY A N 1
ATOM 669 C CA . GLY A 1 85 ? -0.675 -3.4 13.312 1 97.75 85 GLY A CA 1
ATOM 670 C C . GLY A 1 85 ? 0.427 -4.387 13.641 1 97.75 85 GLY A C 1
ATOM 671 O O . GLY A 1 85 ? 0.309 -5.164 14.594 1 97.75 85 GLY A O 1
ATOM 672 N N . VAL A 1 86 ? 1.53 -4.312 12.914 1 98.44 86 VAL A N 1
ATOM 673 C CA . VAL A 1 86 ? 2.557 -5.344 13 1 98.44 86 VAL A CA 1
ATOM 674 C C . VAL A 1 86 ? 3.25 -5.27 14.359 1 98.44 86 VAL A C 1
ATOM 676 O O . VAL A 1 86 ? 3.805 -6.262 14.836 1 98.44 86 VAL A O 1
ATOM 679 N N . SER A 1 87 ? 3.236 -4.102 15.016 1 97.5 87 SER A N 1
ATOM 680 C CA . SER A 1 87 ? 3.938 -3.943 16.281 1 97.5 87 SER A CA 1
ATOM 681 C C . SER A 1 87 ? 3.266 -4.746 17.391 1 97.5 87 SER A C 1
ATOM 683 O O . SER A 1 87 ? 3.848 -4.953 18.453 1 97.5 87 SER A O 1
ATOM 685 N N . GLU A 1 88 ? 2.039 -5.215 17.172 1 97.69 88 GLU A N 1
ATOM 686 C CA . GLU A 1 88 ? 1.359 -6.129 18.078 1 97.69 88 GLU A CA 1
ATOM 687 C C . GLU A 1 88 ? 2.109 -7.453 18.203 1 97.69 88 GLU A C 1
ATOM 689 O O . GLU A 1 88 ? 2.021 -8.133 19.234 1 97.69 88 GLU A O 1
ATOM 694 N N . ALA A 1 89 ? 2.85 -7.832 17.188 1 98.56 89 ALA A N 1
ATOM 695 C CA . ALA A 1 89 ? 3.506 -9.133 17.109 1 98.56 89 ALA A CA 1
ATOM 696 C C . ALA A 1 89 ? 4.707 -9.195 18.047 1 98.56 89 ALA A C 1
ATOM 698 O O . ALA A 1 89 ? 5.047 -10.266 18.562 1 98.56 89 ALA A O 1
ATOM 699 N N . ASP A 1 90 ? 5.395 -8.086 18.219 1 98.19 90 ASP A N 1
ATOM 700 C CA . ASP A 1 90 ? 6.613 -7.98 19.016 1 98.19 90 ASP A CA 1
ATOM 701 C C . ASP A 1 90 ? 6.891 -6.527 19.406 1 98.19 90 ASP A C 1
ATOM 703 O O . ASP A 1 90 ? 6.902 -5.645 18.547 1 98.19 90 ASP A O 1
ATOM 707 N N . SER A 1 91 ? 7.176 -6.242 20.656 1 96.88 91 SER A N 1
ATOM 708 C CA . SER A 1 91 ? 7.367 -4.883 21.141 1 96.88 91 SER A CA 1
ATOM 709 C C . SER A 1 91 ? 8.586 -4.23 20.5 1 96.88 91 SER A C 1
ATOM 711 O O . SER A 1 91 ? 8.672 -3.002 20.422 1 96.88 91 SER A O 1
ATOM 713 N N . GLY A 1 92 ? 9.492 -4.996 20.047 1 98.31 92 GLY A N 1
ATOM 714 C CA . GLY A 1 92 ? 10.68 -4.48 19.391 1 98.31 92 GLY A CA 1
ATOM 715 C C . GLY A 1 92 ? 10.383 -3.836 18.047 1 98.31 92 GLY A C 1
ATOM 716 O O . GLY A 1 92 ? 11.219 -3.115 17.5 1 98.31 92 GLY A O 1
ATOM 717 N N . LEU A 1 93 ? 9.18 -4.074 17.562 1 98.75 93 LEU A N 1
ATOM 718 C CA . LEU A 1 93 ? 8.812 -3.521 16.25 1 98.75 93 LEU A CA 1
ATOM 719 C C . LEU A 1 93 ? 8.203 -2.133 16.406 1 98.75 93 LEU A C 1
ATOM 721 O O . LEU A 1 93 ? 7.984 -1.434 15.422 1 98.75 93 LEU A O 1
ATOM 725 N N . LEU A 1 94 ? 7.973 -1.689 17.656 1 98 94 LEU A N 1
ATOM 726 C CA . LEU A 1 94 ? 7.422 -0.363 17.906 1 98 94 LEU A CA 1
ATOM 727 C C . LEU A 1 94 ? 8.336 0.722 17.359 1 98 94 LEU A C 1
ATOM 729 O O . LEU A 1 94 ? 9.562 0.652 17.516 1 98 94 LEU A O 1
ATOM 733 N N . TYR A 1 95 ? 7.746 1.687 16.609 1 98.56 95 TYR A N 1
ATOM 734 C CA . TYR A 1 95 ? 8.375 2.875 16.047 1 98.56 95 TYR A CA 1
ATOM 735 C C . TYR A 1 95 ? 9.258 2.51 14.859 1 98.56 95 TYR A C 1
ATOM 737 O O . TYR A 1 95 ? 9.914 3.375 14.281 1 98.56 95 TYR A O 1
ATOM 745 N N . LYS A 1 96 ? 9.305 1.157 14.469 1 98.75 96 LYS A N 1
ATOM 746 C CA . LYS A 1 96 ? 10.008 0.778 13.242 1 98.75 96 LYS A CA 1
ATOM 747 C C . LYS A 1 96 ? 9.172 1.122 12.008 1 98.75 96 LYS A C 1
ATOM 749 O O . LYS A 1 96 ? 7.953 0.964 12.008 1 98.75 96 LYS A O 1
ATOM 754 N N . PRO A 1 97 ? 9.852 1.651 11 1 98.88 97 PRO A N 1
ATOM 755 C CA . PRO A 1 97 ? 9.094 1.964 9.789 1 98.88 97 PRO A CA 1
ATOM 756 C C . PRO A 1 97 ? 8.352 0.752 9.234 1 98.88 97 PRO A C 1
ATOM 758 O O . PRO A 1 97 ? 8.938 -0.323 9.086 1 98.88 97 PRO A O 1
ATOM 761 N N . SER A 1 98 ? 7.035 0.914 8.969 1 98.88 98 SER A N 1
ATOM 762 C CA . SER A 1 98 ? 6.203 -0.135 8.391 1 98.88 98 SER A CA 1
ATOM 763 C C . SER A 1 98 ? 5.008 0.454 7.648 1 98.88 98 SER A C 1
ATOM 765 O O . SER A 1 98 ? 4.422 1.445 8.094 1 98.88 98 SER A O 1
ATOM 767 N N . TYR A 1 99 ? 4.672 -0.118 6.52 1 98.62 99 TYR A N 1
ATOM 768 C CA . TYR A 1 99 ? 3.479 0.271 5.777 1 98.62 99 TYR A CA 1
ATOM 769 C C . TYR A 1 99 ? 3.027 -0.847 4.844 1 98.62 99 TYR A C 1
ATOM 771 O O . TYR A 1 99 ? 3.73 -1.847 4.68 1 98.62 99 TYR A O 1
ATOM 779 N N . ARG A 1 100 ? 1.836 -0.76 4.348 1 98.75 100 ARG A N 1
ATOM 780 C CA . ARG A 1 100 ? 1.223 -1.766 3.488 1 98.75 100 ARG A CA 1
ATOM 781 C C . ARG A 1 100 ? 1.45 -1.438 2.016 1 98.75 100 ARG A C 1
ATOM 783 O O . ARG A 1 100 ? 1.349 -0.278 1.61 1 98.75 100 ARG A O 1
ATOM 790 N N . LEU A 1 101 ? 1.778 -2.455 1.225 1 98.88 101 LEU A N 1
ATOM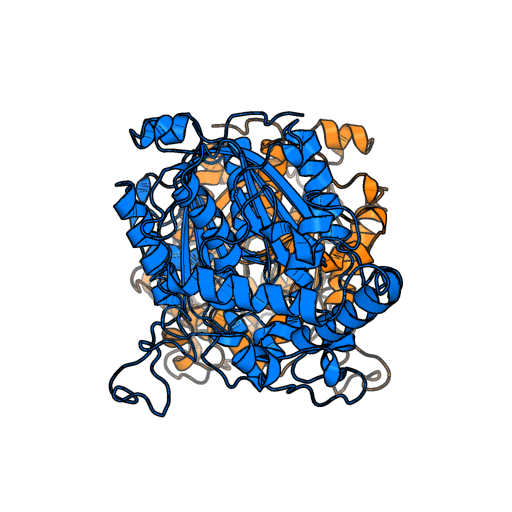 791 C CA . LEU A 1 101 ? 1.911 -2.383 -0.226 1 98.88 101 LEU A CA 1
ATOM 792 C C . LEU A 1 101 ? 0.787 -3.148 -0.914 1 98.88 101 LEU A C 1
ATOM 794 O O . LEU A 1 101 ? 0.394 -4.227 -0.458 1 98.88 101 LEU A O 1
ATOM 798 N N . GLU A 1 102 ? 0.274 -2.549 -1.993 1 98.88 102 GLU A N 1
ATOM 799 C CA . GLU A 1 102 ? -0.856 -3.154 -2.691 1 98.88 102 GLU A CA 1
ATOM 800 C C . GLU A 1 102 ? -0.65 -3.125 -4.203 1 98.88 102 GLU A C 1
ATOM 802 O O . GLU A 1 102 ? -0.279 -2.094 -4.766 1 98.88 102 GLU A O 1
ATOM 807 N N . ALA A 1 103 ? -0.79 -4.262 -4.852 1 98.88 103 ALA A N 1
ATOM 808 C CA . ALA A 1 103 ? -0.862 -4.445 -6.301 1 98.88 103 ALA A CA 1
ATOM 809 C C . ALA A 1 103 ? -1.764 -5.621 -6.656 1 98.88 103 ALA A C 1
ATOM 811 O O . ALA A 1 103 ? -1.367 -6.508 -7.422 1 98.88 103 ALA A O 1
ATOM 812 N N . ALA A 1 104 ? -2.957 -5.629 -6.098 1 98.75 104 ALA A N 1
ATOM 813 C CA . ALA A 1 104 ? -3.879 -6.75 -6.254 1 98.75 104 ALA A CA 1
ATOM 814 C C . ALA A 1 104 ? -3.246 -8.055 -5.773 1 98.75 104 ALA A C 1
ATOM 816 O O . ALA A 1 104 ? -2.729 -8.125 -4.656 1 98.75 104 ALA A O 1
ATOM 817 N N . CYS A 1 105 ? -3.326 -9.094 -6.605 1 98.75 105 CYS A N 1
ATOM 818 C CA . CYS A 1 105 ? -2.814 -10.398 -6.203 1 98.75 105 CYS A CA 1
ATOM 819 C C . CYS A 1 105 ? -1.292 -10.391 -6.133 1 98.75 105 CYS A C 1
ATOM 821 O O . CYS A 1 105 ? -0.687 -11.297 -5.559 1 98.75 105 CYS A O 1
ATOM 823 N N . ALA A 1 106 ? -0.645 -9.312 -6.625 1 98.94 106 ALA A N 1
ATOM 824 C CA . ALA A 1 106 ? 0.813 -9.227 -6.613 1 98.94 106 ALA A CA 1
ATOM 825 C C . ALA A 1 106 ? 1.311 -8.492 -5.375 1 98.94 106 ALA A C 1
ATOM 827 O O . ALA A 1 106 ? 2.484 -8.125 -5.293 1 98.94 106 ALA A O 1
ATOM 828 N N . SER A 1 107 ? 0.472 -8.25 -4.379 1 98.94 107 SER A N 1
ATOM 829 C CA . SER A 1 107 ? 0.785 -7.426 -3.217 1 98.94 107 SER A CA 1
ATOM 830 C C . SER A 1 107 ? 1.97 -7.992 -2.441 1 98.94 107 SER A C 1
ATOM 832 O O . SER A 1 107 ? 2.852 -7.242 -2.014 1 98.94 107 SER A O 1
ATOM 834 N N . GLY A 1 108 ? 1.987 -9.289 -2.24 1 98.94 108 GLY A N 1
ATOM 835 C CA . GLY A 1 108 ? 3.131 -9.883 -1.568 1 98.94 108 GLY A CA 1
ATOM 836 C C . GLY A 1 108 ? 4.434 -9.695 -2.322 1 98.94 108 GLY A C 1
ATOM 837 O O . GLY A 1 108 ? 5.484 -9.484 -1.714 1 98.94 108 GLY A O 1
ATOM 838 N N . GLY A 1 109 ? 4.375 -9.781 -3.67 1 98.94 109 GLY A N 1
ATOM 839 C CA . GLY A 1 109 ? 5.551 -9.586 -4.504 1 98.94 109 GLY A CA 1
ATOM 840 C C . GLY A 1 109 ? 6.094 -8.172 -4.449 1 98.94 109 GLY A C 1
ATOM 841 O O . GLY A 1 109 ? 7.309 -7.973 -4.379 1 98.94 109 GLY A O 1
ATOM 842 N N . VAL A 1 110 ? 5.191 -7.18 -4.477 1 98.94 110 VAL A N 1
ATOM 843 C CA . VAL A 1 110 ? 5.676 -5.805 -4.461 1 98.94 110 VAL A CA 1
ATOM 844 C C . VAL A 1 110 ? 6.176 -5.449 -3.062 1 98.94 110 VAL A C 1
ATOM 846 O O . VAL A 1 110 ? 7.09 -4.633 -2.914 1 98.94 110 VAL A O 1
ATOM 849 N N . ALA A 1 111 ? 5.578 -6.066 -1.974 1 98.94 111 ALA A N 1
ATOM 850 C CA . ALA A 1 111 ? 6.137 -5.895 -0.635 1 98.94 111 ALA A CA 1
ATOM 851 C C . ALA A 1 111 ? 7.582 -6.379 -0.578 1 98.94 111 ALA A C 1
ATOM 853 O O . ALA A 1 111 ? 8.445 -5.719 0.004 1 98.94 111 ALA A O 1
ATOM 854 N N . PHE A 1 112 ? 7.855 -7.516 -1.195 1 98.94 112 PHE A N 1
ATOM 855 C CA . PHE A 1 112 ? 9.211 -8.055 -1.277 1 98.94 112 PHE A CA 1
ATOM 856 C C . PHE A 1 112 ? 10.125 -7.109 -2.053 1 98.94 112 PHE A C 1
ATOM 858 O O . PHE A 1 112 ? 11.234 -6.812 -1.616 1 98.94 112 PHE A O 1
ATOM 865 N N . ASN A 1 113 ? 9.68 -6.609 -3.23 1 98.94 113 ASN A N 1
ATOM 866 C CA . ASN A 1 113 ? 10.469 -5.695 -4.055 1 98.94 113 ASN A CA 1
ATOM 867 C C . ASN A 1 113 ? 10.844 -4.43 -3.287 1 98.94 113 ASN A C 1
ATOM 869 O O . ASN A 1 113 ? 11.969 -3.939 -3.396 1 98.94 113 ASN A O 1
ATOM 873 N N . ALA A 1 114 ? 9.891 -3.92 -2.523 1 98.88 114 ALA A N 1
ATOM 874 C CA . ALA A 1 114 ? 10.148 -2.729 -1.72 1 98.88 114 ALA A CA 1
ATOM 875 C C . ALA A 1 114 ? 11.188 -3.008 -0.641 1 98.88 114 ALA A C 1
ATOM 877 O O . ALA A 1 114 ? 12.023 -2.154 -0.34 1 98.88 114 ALA A O 1
ATOM 878 N N . ALA A 1 115 ? 11.086 -4.168 -0.018 1 98.94 115 ALA A N 1
ATOM 879 C CA . ALA A 1 115 ? 12.086 -4.551 0.968 1 98.94 115 ALA A CA 1
ATOM 880 C C . ALA A 1 115 ? 13.477 -4.602 0.342 1 98.94 115 ALA A C 1
ATOM 882 O O . ALA A 1 115 ? 14.461 -4.172 0.956 1 98.94 115 ALA A O 1
ATOM 883 N N . VAL A 1 116 ? 13.57 -5.105 -0.867 1 98.75 116 VAL A N 1
ATOM 884 C CA . VAL A 1 116 ? 14.836 -5.18 -1.589 1 98.75 116 VAL A CA 1
ATOM 885 C C . VAL A 1 116 ? 15.391 -3.775 -1.8 1 98.75 116 VAL A C 1
ATOM 887 O O . VAL A 1 116 ? 16.578 -3.533 -1.58 1 98.75 116 VAL A O 1
ATOM 890 N N . ASP A 1 117 ? 14.547 -2.818 -2.193 1 98.31 117 ASP A N 1
ATOM 891 C CA . ASP A 1 117 ? 14.969 -1.434 -2.367 1 98.31 117 ASP A CA 1
ATOM 892 C C . ASP A 1 117 ? 15.562 -0.875 -1.076 1 98.31 117 ASP A C 1
ATOM 894 O O . ASP A 1 117 ? 16.562 -0.162 -1.107 1 98.31 117 ASP A O 1
ATOM 898 N N . SER A 1 118 ? 14.898 -1.18 0.07 1 98.19 118 SER A N 1
ATOM 899 C CA . SER A 1 118 ? 15.375 -0.644 1.341 1 98.19 118 SER A CA 1
ATOM 900 C C . SER A 1 118 ? 16.75 -1.209 1.701 1 98.19 118 SER A C 1
ATOM 902 O O . SER A 1 118 ? 17.578 -0.509 2.277 1 98.19 118 SER A O 1
ATOM 904 N N . ILE A 1 119 ? 17 -2.516 1.373 1 98.44 119 ILE A N 1
ATOM 905 C CA . ILE A 1 119 ? 18.297 -3.145 1.605 1 98.44 119 ILE A CA 1
ATOM 906 C C . ILE A 1 119 ? 19.359 -2.498 0.714 1 98.44 119 ILE A C 1
ATOM 908 O O . ILE A 1 119 ? 20.438 -2.148 1.182 1 98.44 119 ILE A O 1
ATOM 912 N N . LEU A 1 120 ? 19.031 -2.334 -0.575 1 97.75 120 LEU A N 1
ATOM 913 C CA . LEU A 1 120 ? 19.969 -1.735 -1.53 1 97.75 120 LEU A CA 1
ATOM 914 C C . LEU A 1 120 ? 20.266 -0.288 -1.157 1 97.75 120 LEU A C 1
ATOM 916 O O . LEU A 1 120 ? 21.375 0.193 -1.38 1 97.75 120 LEU A O 1
ATOM 920 N N . ALA A 1 121 ? 19.281 0.403 -0.558 1 97.25 121 ALA A N 1
ATOM 921 C CA . ALA A 1 121 ? 19.406 1.803 -0.161 1 97.25 121 ALA A CA 1
ATOM 922 C C . ALA A 1 121 ? 20.281 1.941 1.085 1 97.25 121 ALA A C 1
ATOM 924 O O . ALA A 1 121 ? 20.766 3.033 1.393 1 97.25 121 ALA A O 1
ATOM 925 N N . GLY A 1 122 ? 20.422 0.818 1.85 1 96.38 122 GLY A N 1
ATOM 926 C CA . GLY A 1 122 ? 21.141 0.856 3.115 1 96.38 122 GLY A CA 1
ATOM 927 C C . GLY A 1 122 ? 20.297 1.363 4.266 1 96.38 122 GLY A C 1
ATOM 928 O O . GLY A 1 122 ? 20.781 1.544 5.379 1 96.38 122 GLY A O 1
ATOM 929 N N . THR A 1 123 ? 19.031 1.58 3.996 1 96.56 123 THR A N 1
ATOM 930 C CA . THR A 1 123 ? 18.141 2.057 5.051 1 96.56 123 THR A CA 1
ATOM 931 C C . THR A 1 123 ? 17.641 0.895 5.906 1 96.56 123 THR A C 1
ATOM 933 O O . THR A 1 123 ? 17.047 1.106 6.961 1 96.56 123 THR A O 1
ATOM 936 N N . SER A 1 124 ? 17.891 -0.322 5.48 1 97.44 124 SER A N 1
ATOM 937 C CA . SER A 1 124 ? 17.641 -1.516 6.285 1 97.44 124 SER A CA 1
ATOM 938 C C . SER A 1 124 ? 18.719 -2.574 6.043 1 97.44 124 SER A C 1
ATOM 940 O O . SER A 1 124 ? 19.266 -2.668 4.941 1 97.44 124 SER A O 1
ATOM 942 N N . HIS A 1 125 ? 19.047 -3.324 7.07 1 98.44 125 HIS A N 1
ATOM 943 C CA . HIS A 1 125 ? 19.906 -4.492 6.961 1 98.44 125 HIS A CA 1
ATOM 944 C C . HIS A 1 125 ? 19.141 -5.777 7.25 1 98.44 125 HIS A C 1
ATOM 946 O O . HIS A 1 125 ? 19.547 -6.859 6.816 1 98.44 125 HIS A O 1
ATOM 952 N N . VAL A 1 126 ? 18.094 -5.641 8.031 1 98.88 126 VAL A N 1
ATOM 953 C CA . VAL A 1 126 ? 17.125 -6.699 8.312 1 98.88 126 VAL A CA 1
ATOM 954 C C . VAL A 1 126 ? 15.711 -6.199 8.023 1 98.88 126 VAL A C 1
ATOM 956 O O . VAL A 1 126 ? 15.148 -5.43 8.805 1 98.88 126 VAL A O 1
ATOM 959 N N . ALA A 1 127 ? 15.164 -6.641 6.93 1 98.94 127 ALA A N 1
ATOM 960 C CA . ALA A 1 127 ? 13.797 -6.289 6.57 1 98.94 127 ALA A CA 1
ATOM 961 C C . ALA A 1 127 ? 12.867 -7.488 6.711 1 98.94 127 ALA A C 1
ATOM 963 O O . ALA A 1 127 ? 13.219 -8.609 6.328 1 98.94 127 ALA A O 1
ATOM 964 N N . LEU A 1 128 ? 11.742 -7.262 7.336 1 98.94 128 LEU A N 1
ATOM 965 C CA . LEU A 1 128 ? 10.695 -8.273 7.465 1 98.94 128 LEU A CA 1
ATOM 966 C C . LEU A 1 128 ? 9.594 -8.055 6.426 1 98.94 128 LEU A C 1
ATOM 968 O O . LEU A 1 128 ? 9.055 -6.953 6.316 1 98.94 128 LEU A O 1
ATOM 972 N N . VAL A 1 129 ? 9.336 -9.047 5.613 1 99 129 VAL A N 1
ATOM 973 C CA . VAL A 1 129 ? 8.219 -9.023 4.668 1 99 129 VAL A CA 1
ATOM 974 C C . VAL A 1 129 ? 7.129 -9.984 5.133 1 99 129 VAL A C 1
ATOM 976 O O . VAL A 1 129 ? 7.402 -11.156 5.418 1 99 129 VAL A O 1
ATOM 979 N N . VAL A 1 130 ? 5.922 -9.5 5.211 1 98.94 130 VAL A N 1
ATOM 980 C CA . VAL A 1 130 ? 4.793 -10.336 5.613 1 98.94 130 VAL A CA 1
ATOM 981 C C . VAL A 1 130 ? 3.609 -10.086 4.68 1 98.94 130 VAL A C 1
ATOM 983 O O . VAL A 1 130 ? 3.369 -8.953 4.258 1 98.94 130 VAL A O 1
ATOM 986 N N . GLY A 1 131 ? 2.945 -11.125 4.211 1 98.94 131 GLY A N 1
ATOM 987 C CA . GLY A 1 131 ? 1.701 -11.07 3.461 1 98.94 131 GLY A CA 1
ATOM 988 C C . GLY A 1 131 ? 0.564 -11.812 4.137 1 98.94 131 GLY A C 1
ATOM 989 O O . GLY A 1 131 ? 0.777 -12.859 4.746 1 98.94 131 GLY A O 1
ATOM 990 N N . ALA A 1 132 ? -0.61 -11.266 4.043 1 98.94 132 ALA A N 1
ATOM 991 C CA . ALA A 1 132 ? -1.777 -11.93 4.621 1 98.94 132 ALA A CA 1
ATOM 992 C C . ALA A 1 132 ? -3.061 -11.477 3.926 1 98.94 132 ALA A C 1
ATOM 994 O O . ALA A 1 132 ? -3.146 -10.352 3.436 1 98.94 132 ALA A O 1
ATOM 995 N N . GLU A 1 133 ? -3.986 -12.305 3.879 1 98.88 133 GLU A N 1
ATOM 996 C CA . GLU A 1 133 ? -5.336 -12.023 3.4 1 98.88 133 GLU A CA 1
ATOM 997 C C . GLU A 1 133 ? -6.359 -12.945 4.051 1 98.88 133 GLU A C 1
ATOM 999 O O . GLU A 1 133 ? -6.07 -14.117 4.305 1 98.88 133 GLU A O 1
ATOM 1004 N N . GLU A 1 134 ? -7.512 -12.508 4.414 1 98.62 134 GLU A N 1
ATOM 1005 C CA . GLU A 1 134 ? -8.695 -13.25 4.84 1 98.62 134 GLU A CA 1
ATOM 1006 C C . GLU A 1 134 ? -9.852 -13.047 3.863 1 98.62 134 GLU A C 1
ATOM 1008 O O . GLU A 1 134 ? -10.461 -11.977 3.824 1 98.62 134 GLU A O 1
ATOM 1013 N N . GLN A 1 135 ? -10.195 -14.141 3.074 1 98.31 135 GLN A N 1
ATOM 1014 C CA . GLN A 1 135 ? -11.102 -13.922 1.948 1 98.31 135 GLN A CA 1
ATOM 1015 C C . GLN A 1 135 ? -12.422 -14.648 2.156 1 98.31 135 GLN A C 1
ATOM 1017 O O . GLN A 1 135 ? -13.328 -14.547 1.323 1 98.31 135 GLN A O 1
ATOM 1022 N N . ASN A 1 136 ? -12.562 -15.367 3.279 1 97.44 136 ASN A N 1
ATOM 1023 C CA . ASN A 1 136 ? -13.758 -16.188 3.467 1 97.44 136 ASN A CA 1
ATOM 1024 C C . ASN A 1 136 ? -14.719 -15.547 4.465 1 97.44 136 ASN A C 1
ATOM 1026 O O . ASN A 1 136 ? -15.547 -16.234 5.062 1 97.44 136 ASN A O 1
ATOM 1030 N N . THR A 1 137 ? -14.664 -14.211 4.652 1 96.38 137 THR A N 1
ATOM 1031 C CA . THR A 1 137 ? -15.5 -13.508 5.621 1 96.38 137 THR A CA 1
ATOM 1032 C C . THR A 1 137 ? -16.844 -13.141 5 1 96.38 137 THR A C 1
ATOM 1034 O O . THR A 1 137 ? -17.766 -12.734 5.707 1 96.38 137 THR A O 1
ATOM 1037 N N . VAL A 1 138 ? -16.969 -13.266 3.666 1 95.94 138 VAL A N 1
ATOM 1038 C CA . VAL A 1 138 ? -18.172 -12.875 2.945 1 95.94 138 VAL A CA 1
ATOM 1039 C C . VAL A 1 138 ? -18.594 -14 2.006 1 95.94 138 VAL A C 1
ATOM 1041 O O . VAL A 1 138 ? -17.891 -14.992 1.852 1 95.94 138 VAL A O 1
ATOM 1044 N N . SER A 1 139 ? -19.812 -13.867 1.406 1 95.25 139 SER A N 1
ATOM 1045 C CA . SER A 1 139 ? -20.281 -14.836 0.425 1 95.25 139 SER A CA 1
ATOM 1046 C C . SER A 1 139 ? -19.375 -14.867 -0.8 1 95.25 139 SER A C 1
ATOM 1048 O O . SER A 1 139 ? -18.609 -13.93 -1.037 1 95.25 139 SER A O 1
ATOM 1050 N N . ALA A 1 140 ? -19.406 -15.914 -1.541 1 93.56 140 ALA A N 1
ATOM 1051 C CA . ALA A 1 140 ? -18.609 -16.062 -2.754 1 93.56 140 ALA A CA 1
ATOM 1052 C C . ALA A 1 140 ? -18.844 -14.906 -3.717 1 93.56 140 ALA A C 1
ATOM 1054 O O . ALA A 1 140 ? -17.906 -14.383 -4.312 1 93.56 140 ALA A O 1
ATOM 1055 N N . ARG A 1 141 ? -20.047 -14.5 -3.867 1 95.06 141 ARG A N 1
ATOM 1056 C CA . ARG A 1 141 ? -20.406 -13.422 -4.785 1 95.06 141 ARG A CA 1
ATOM 1057 C C . ARG A 1 141 ? -19.859 -12.086 -4.301 1 95.06 141 ARG A C 1
ATOM 1059 O O . ARG A 1 141 ? -19.344 -11.297 -5.094 1 95.06 141 ARG A O 1
ATOM 1066 N N . GLU A 1 142 ? -20 -11.789 -3.027 1 96.81 142 GLU A N 1
ATOM 1067 C CA . GLU A 1 142 ? -19.438 -10.562 -2.453 1 96.81 142 GLU A CA 1
ATOM 1068 C C . GLU A 1 142 ? -17.922 -10.555 -2.539 1 96.81 142 GLU A C 1
ATOM 1070 O O . GLU A 1 142 ? -17.312 -9.523 -2.811 1 96.81 142 GLU A O 1
ATOM 1075 N N . GLY A 1 143 ? -17.344 -11.742 -2.26 1 97.81 143 GLY A N 1
ATOM 1076 C CA . GLY A 1 143 ? -15.906 -11.867 -2.406 1 97.81 143 GLY A CA 1
ATOM 1077 C C . GLY A 1 143 ? -15.422 -11.617 -3.824 1 97.81 143 GLY A C 1
ATOM 1078 O O . GLY A 1 143 ? -14.398 -10.969 -4.035 1 97.81 143 GLY A O 1
ATOM 1079 N N . ALA A 1 144 ? -16.203 -12.148 -4.766 1 97.5 144 ALA A N 1
ATOM 1080 C CA . ALA A 1 144 ? -15.891 -11.906 -6.172 1 97.5 144 ALA A CA 1
ATOM 1081 C C . ALA A 1 144 ? -15.938 -10.414 -6.5 1 97.5 144 ALA A C 1
ATOM 1083 O O . ALA A 1 144 ? -15.141 -9.922 -7.301 1 97.5 144 ALA A O 1
ATOM 1084 N N . SER A 1 145 ? -16.891 -9.742 -5.906 1 97.94 145 SER A N 1
ATOM 1085 C CA . SER A 1 145 ? -17 -8.297 -6.102 1 97.94 145 SER A CA 1
ATOM 1086 C C . SER A 1 145 ? -15.789 -7.566 -5.527 1 97.94 145 SER A C 1
ATOM 1088 O O . SER A 1 145 ? -15.281 -6.617 -6.129 1 97.94 145 SER A O 1
ATOM 1090 N N . HIS A 1 146 ? -15.305 -7.969 -4.309 1 98.38 146 HIS A N 1
ATOM 1091 C CA . HIS A 1 146 ? -14.109 -7.379 -3.715 1 98.38 146 HIS A CA 1
ATOM 1092 C C . HIS A 1 146 ? -12.883 -7.617 -4.59 1 98.38 146 HIS A C 1
ATOM 1094 O O . HIS A 1 146 ? -12.102 -6.695 -4.828 1 98.38 146 HIS A O 1
ATOM 1100 N N . LEU A 1 147 ? -12.75 -8.805 -5.113 1 98.38 147 LEU A N 1
ATOM 1101 C CA . LEU A 1 147 ? -11.602 -9.148 -5.945 1 98.38 147 LEU A CA 1
ATOM 1102 C C . LEU A 1 147 ? -11.672 -8.43 -7.293 1 98.38 147 LEU A C 1
ATOM 1104 O O . LEU A 1 147 ? -10.641 -8.117 -7.891 1 98.38 147 LEU A O 1
ATOM 1108 N N . ALA A 1 148 ? -12.906 -8.133 -7.75 1 98.56 148 ALA A N 1
ATOM 1109 C CA . ALA A 1 148 ? -13.094 -7.449 -9.023 1 98.56 148 ALA A CA 1
ATOM 1110 C C . ALA A 1 148 ? -12.461 -6.059 -9 1 98.56 148 ALA A C 1
ATOM 1112 O O . ALA A 1 148 ? -12.164 -5.488 -10.047 1 98.56 148 ALA A O 1
ATOM 1113 N N . LYS A 1 149 ? -12.211 -5.535 -7.82 1 98.56 149 LYS A N 1
ATOM 1114 C CA . LYS A 1 149 ? -11.617 -4.215 -7.66 1 98.56 149 LYS A CA 1
ATOM 1115 C C . LYS A 1 149 ? -10.148 -4.219 -8.078 1 98.56 149 LYS A C 1
ATOM 1117 O O . LYS A 1 149 ? -9.523 -3.158 -8.188 1 98.56 149 LYS A O 1
ATOM 1122 N N . ALA A 1 150 ? -9.578 -5.398 -8.367 1 98.56 150 ALA A N 1
ATOM 1123 C CA . ALA A 1 150 ? -8.242 -5.543 -8.93 1 98.56 150 ALA A CA 1
ATOM 1124 C C . ALA A 1 150 ? -8.242 -5.27 -10.43 1 98.56 150 ALA A C 1
ATOM 1126 O O . ALA A 1 150 ? -7.188 -5.066 -11.031 1 98.56 150 ALA A O 1
ATOM 1127 N N . ALA A 1 151 ? -9.422 -5.273 -11.055 1 98.25 151 ALA A N 1
ATOM 1128 C CA . ALA A 1 151 ? -9.625 -4.926 -12.461 1 98.25 151 ALA A CA 1
ATOM 1129 C C . ALA A 1 151 ? -10.242 -3.535 -12.594 1 98.25 151 ALA A C 1
ATOM 1131 O O . ALA A 1 151 ? -10.375 -2.811 -11.609 1 98.25 151 ALA A O 1
ATOM 1132 N N . ASP A 1 152 ? -10.406 -3.084 -13.891 1 97.88 152 ASP A N 1
ATOM 1133 C CA . ASP A 1 152 ? -11.258 -1.915 -14.086 1 97.88 152 ASP A CA 1
ATOM 1134 C C . ASP A 1 152 ? -12.703 -2.221 -13.711 1 97.88 152 ASP A C 1
ATOM 1136 O O . ASP A 1 152 ? -13.477 -2.717 -14.539 1 97.88 152 ASP A O 1
ATOM 1140 N N . PHE A 1 153 ? -13.047 -1.896 -12.477 1 97.81 153 PHE A N 1
ATOM 1141 C CA . PHE A 1 153 ? -14.297 -2.342 -11.883 1 97.81 153 PHE A CA 1
ATOM 1142 C C . PHE A 1 153 ? -15.484 -1.918 -12.742 1 97.81 153 PHE A C 1
ATOM 1144 O O . PHE A 1 153 ? -16.359 -2.732 -13.047 1 97.81 153 PHE A O 1
ATOM 1151 N N . ASN A 1 154 ? -15.523 -0.653 -13.133 1 95.5 154 ASN A N 1
ATOM 1152 C CA . ASN A 1 154 ? -16.672 -0.124 -13.875 1 95.5 154 ASN A CA 1
ATOM 1153 C C . ASN A 1 154 ? -16.828 -0.812 -15.227 1 95.5 154 ASN A C 1
ATOM 1155 O O . ASN A 1 154 ? -17.953 -1.08 -15.664 1 95.5 154 ASN A O 1
ATOM 1159 N N . ARG A 1 155 ? -15.766 -1.165 -15.82 1 95.75 155 ARG A N 1
ATOM 1160 C CA . ARG A 1 155 ? -15.805 -1.714 -17.172 1 95.75 155 ARG A CA 1
ATOM 1161 C C . ARG A 1 155 ? -16 -3.227 -17.141 1 95.75 155 ARG A C 1
ATOM 1163 O O . ARG A 1 155 ? -16.688 -3.783 -18 1 95.75 155 ARG A O 1
ATOM 1170 N N . GLN A 1 156 ? -15.422 -3.881 -16.141 1 96.31 156 GLN A N 1
ATOM 1171 C CA . GLN A 1 156 ? -15.273 -5.324 -16.281 1 96.31 156 GLN A CA 1
ATOM 1172 C C . GLN A 1 156 ? -16.203 -6.07 -15.32 1 96.31 156 GLN A C 1
ATOM 1174 O O . GLN A 1 156 ? -16.562 -7.223 -15.57 1 96.31 156 GLN A O 1
ATOM 1179 N N . ARG A 1 157 ? -16.641 -5.418 -14.273 1 95.62 157 ARG A N 1
ATOM 1180 C CA . ARG A 1 157 ? -17.531 -6.07 -13.312 1 95.62 157 ARG A CA 1
ATOM 1181 C C . ARG A 1 157 ? -18.859 -6.449 -13.961 1 95.62 157 ARG A C 1
ATOM 1183 O O . ARG A 1 157 ? -19.422 -7.504 -13.656 1 95.62 157 ARG A O 1
ATOM 1190 N N . PRO A 1 158 ? -19.406 -5.637 -14.875 1 94.75 158 PRO A N 1
ATOM 1191 C CA . PRO A 1 158 ? -20.703 -5.953 -15.484 1 94.75 158 PRO A CA 1
ATOM 1192 C C . PRO A 1 158 ? -20.641 -7.176 -16.406 1 94.75 158 PRO A C 1
ATOM 1194 O O . PRO A 1 158 ? -21.688 -7.738 -16.75 1 94.75 158 PRO A O 1
ATOM 1197 N N . ILE A 1 159 ? -19.484 -7.664 -16.75 1 93.38 159 ILE A N 1
ATOM 1198 C CA . ILE A 1 159 ? -19.328 -8.797 -17.656 1 93.38 159 ILE A CA 1
ATOM 1199 C C . ILE A 1 159 ? -19.859 -10.062 -16.984 1 93.38 159 ILE A C 1
ATOM 1201 O O . ILE A 1 159 ? -20.516 -10.891 -17.641 1 93.38 159 ILE A O 1
ATOM 1205 N N . GLU A 1 160 ? -19.578 -10.227 -15.719 1 93.5 160 GLU A N 1
ATOM 1206 C CA . GLU A 1 160 ? -19.891 -11.414 -14.93 1 93.5 160 GLU A CA 1
ATOM 1207 C C . GLU A 1 160 ? -19.688 -11.148 -13.438 1 93.5 160 GLU A C 1
ATOM 1209 O O . GLU A 1 160 ? -18.766 -10.43 -13.047 1 93.5 160 GLU A O 1
ATOM 1214 N N . GLU A 1 161 ? -20.547 -11.766 -12.594 1 94.5 161 GLU A N 1
ATOM 1215 C CA . GLU A 1 161 ? -20.391 -11.617 -11.148 1 94.5 161 GLU A CA 1
ATOM 1216 C C . GLU A 1 161 ? -19.062 -12.156 -10.664 1 94.5 161 GLU A C 1
ATOM 1218 O O . GLU A 1 161 ? -18.453 -11.617 -9.734 1 94.5 161 GLU A O 1
ATOM 1223 N N . PHE A 1 162 ? -18.688 -13.234 -11.273 1 97 162 PHE A N 1
ATOM 1224 C CA . PHE A 1 162 ? -17.344 -13.773 -11.039 1 97 162 PHE A CA 1
ATOM 1225 C C . PHE A 1 162 ? -16.359 -13.25 -12.078 1 97 162 PHE A C 1
ATOM 1227 O O . PHE A 1 162 ? -15.992 -13.969 -13.008 1 97 162 PHE A O 1
ATOM 1234 N N . THR A 1 163 ? -15.914 -12.031 -11.812 1 97.38 163 THR A N 1
ATOM 1235 C CA . THR A 1 163 ? -15.234 -11.195 -12.797 1 97.38 163 THR A CA 1
ATOM 1236 C C . THR A 1 163 ? -13.938 -11.844 -13.258 1 97.38 163 THR A C 1
ATOM 1238 O O . THR A 1 163 ? -13.688 -11.961 -14.461 1 97.38 163 THR A O 1
ATOM 1241 N N . PHE A 1 164 ? -13.094 -12.289 -12.336 1 97.75 164 PHE A N 1
ATOM 1242 C CA . PHE A 1 164 ? -11.781 -12.781 -12.742 1 97.75 164 PHE A CA 1
ATOM 1243 C C . PHE A 1 164 ? -11.898 -14.141 -13.414 1 97.75 164 PHE A C 1
ATOM 1245 O O . PHE A 1 164 ? -11.234 -14.398 -14.422 1 97.75 164 PHE A O 1
ATOM 1252 N N . PRO A 1 165 ? -12.734 -15.07 -12.883 1 98.12 165 PRO A N 1
ATOM 1253 C CA . PRO A 1 165 ? -12.984 -16.266 -13.68 1 98.12 165 PRO A CA 1
ATOM 1254 C C . PRO A 1 165 ? -13.422 -15.953 -15.109 1 98.12 165 PRO A C 1
ATOM 1256 O O . PRO A 1 165 ? -12.961 -16.594 -16.062 1 98.12 165 PRO A O 1
ATOM 1259 N N . ALA A 1 166 ? -14.266 -14.969 -15.258 1 97.81 166 ALA A N 1
ATOM 1260 C CA . ALA A 1 166 ? -14.734 -14.586 -16.578 1 97.81 166 ALA A CA 1
ATOM 1261 C C . ALA A 1 166 ? -13.586 -14.062 -17.438 1 97.81 166 ALA A C 1
ATOM 1263 O O . ALA A 1 166 ? -13.477 -14.391 -18.625 1 97.81 166 ALA A O 1
ATOM 1264 N N . LEU A 1 167 ? -12.766 -13.188 -16.891 1 97 167 LEU A N 1
ATOM 1265 C CA . LEU A 1 167 ? -11.641 -12.617 -17.625 1 97 167 LEU A CA 1
ATOM 1266 C C . LEU A 1 167 ? -10.68 -13.703 -18.094 1 97 167 LEU A C 1
ATOM 1268 O O . LEU A 1 167 ? -10.156 -13.641 -19.203 1 97 167 LEU A O 1
ATOM 1272 N N . TYR A 1 168 ? -10.461 -14.703 -17.312 1 97.62 168 TYR A N 1
ATOM 1273 C CA . TYR A 1 168 ? -9.508 -15.742 -17.672 1 97.62 168 TYR A CA 1
ATOM 1274 C C . TYR A 1 168 ? -10.156 -16.797 -18.562 1 97.62 168 TYR A C 1
ATOM 1276 O O . TYR A 1 168 ? -9.469 -17.469 -19.328 1 97.62 168 TYR A O 1
ATOM 1284 N N . ALA A 1 169 ? -11.508 -16.938 -18.453 1 97.94 169 ALA A N 1
ATOM 1285 C CA . ALA A 1 169 ? -12.203 -17.703 -19.484 1 97.94 169 ALA A CA 1
ATOM 1286 C C . ALA A 1 169 ? -12 -17.078 -20.859 1 97.94 169 ALA A C 1
ATOM 1288 O O . ALA A 1 169 ? -11.719 -17.766 -21.844 1 97.94 169 ALA A O 1
ATOM 1289 N N . ILE A 1 170 ? -12.125 -15.773 -20.922 1 97.12 170 ILE A N 1
ATOM 1290 C CA . ILE A 1 170 ? -11.922 -15.039 -22.156 1 97.12 170 ILE A CA 1
ATOM 1291 C C . ILE A 1 170 ? -10.484 -15.211 -22.625 1 97.12 170 ILE A C 1
ATOM 1293 O O . ILE A 1 170 ? -10.234 -15.422 -23.828 1 97.12 170 ILE A O 1
ATOM 1297 N N . ARG A 1 171 ? -9.562 -15.133 -21.734 1 97.06 171 ARG A N 1
ATOM 1298 C CA . ARG A 1 171 ? -8.156 -15.336 -22.062 1 97.06 171 ARG A CA 1
ATOM 1299 C C . ARG A 1 171 ? -7.938 -16.734 -22.656 1 97.06 171 ARG A C 1
ATOM 1301 O O . ARG A 1 171 ? -7.176 -16.891 -23.609 1 97.06 171 ARG A O 1
ATOM 1308 N N . LYS A 1 172 ? -8.492 -17.734 -22.031 1 97.69 172 LYS A N 1
ATOM 1309 C CA . LYS A 1 172 ? -8.352 -19.109 -22.516 1 97.69 172 LYS A CA 1
ATOM 1310 C C . LYS A 1 172 ? -8.922 -19.25 -23.938 1 97.69 172 LYS A C 1
ATOM 1312 O O . LYS A 1 172 ? -8.32 -19.891 -24.781 1 97.69 172 LYS A O 1
ATOM 1317 N N . MET A 1 173 ? -10.047 -18.594 -24.156 1 97.19 173 MET A N 1
ATOM 1318 C CA . MET A 1 173 ? -10.656 -18.625 -25.484 1 97.19 173 MET A CA 1
ATOM 1319 C C . MET A 1 173 ? -9.734 -18.016 -26.531 1 97.19 173 MET A C 1
ATOM 1321 O O . MET A 1 173 ? -9.539 -18.578 -27.609 1 97.19 173 MET A O 1
ATOM 1325 N N . HIS A 1 174 ? -9.164 -16.875 -26.203 1 97.06 174 HIS A N 1
ATOM 1326 C CA . HIS A 1 174 ? -8.242 -16.219 -27.125 1 97.06 174 HIS A CA 1
ATOM 1327 C C . HIS A 1 174 ? -6.984 -17.062 -27.344 1 97.06 174 HIS A C 1
ATOM 1329 O O . HIS A 1 174 ? -6.461 -17.125 -28.453 1 97.06 174 HIS A O 1
ATOM 1335 N N . TYR A 1 175 ? -6.52 -17.672 -26.297 1 97.56 175 TYR A N 1
ATOM 1336 C CA . TYR A 1 175 ? -5.332 -18.516 -26.375 1 97.56 175 TYR A CA 1
ATOM 1337 C C . TYR A 1 175 ? -5.57 -19.703 -27.297 1 97.56 175 TYR A C 1
ATOM 1339 O O . TYR A 1 175 ? -4.738 -20 -28.156 1 97.56 175 TYR A O 1
ATOM 1347 N N . LEU A 1 176 ? -6.688 -20.375 -27.156 1 97.25 176 LEU A N 1
ATOM 1348 C CA . LEU A 1 176 ? -7.023 -21.547 -27.953 1 97.25 176 LEU A CA 1
ATOM 1349 C C . LEU A 1 176 ? -7.293 -21.156 -29.406 1 97.25 176 LEU A C 1
ATOM 1351 O O . LEU A 1 176 ? -7.016 -21.938 -30.328 1 97.25 176 LEU A O 1
ATOM 1355 N N . LYS A 1 177 ? -7.809 -20 -29.594 1 96.62 177 LYS A N 1
ATOM 1356 C CA . LYS A 1 177 ? -7.996 -19.5 -30.953 1 96.62 177 LYS A CA 1
ATOM 1357 C C . LYS A 1 177 ? -6.652 -19.297 -31.656 1 96.62 177 LYS A C 1
ATOM 1359 O O . LYS A 1 177 ? -6.5 -19.641 -32.844 1 96.62 177 LYS A O 1
ATOM 1364 N N . LYS A 1 178 ? -5.73 -18.781 -30.969 1 96.38 178 LYS A N 1
ATOM 1365 C CA . LYS A 1 178 ? -4.43 -18.438 -31.531 1 96.38 178 LYS A CA 1
ATOM 1366 C C . LYS A 1 178 ? -3.564 -19.688 -31.703 1 96.38 178 LYS A C 1
ATOM 1368 O O . LYS A 1 178 ? -2.854 -19.828 -32.688 1 96.38 178 LYS A O 1
ATOM 1373 N N . TYR A 1 179 ? -3.637 -20.578 -30.734 1 96.12 179 TYR A N 1
ATOM 1374 C CA . TYR A 1 179 ? -2.691 -21.688 -30.703 1 96.12 179 TYR A CA 1
ATOM 1375 C C . TYR A 1 179 ? -3.418 -23.031 -30.781 1 96.12 179 TYR A C 1
ATOM 1377 O O . TYR A 1 179 ? -2.885 -24.062 -30.375 1 96.12 179 TYR A O 1
ATOM 1385 N N . GLY A 1 180 ? -4.621 -23.047 -31.297 1 94.69 180 GLY A N 1
ATOM 1386 C CA . GLY A 1 180 ? -5.469 -24.234 -31.344 1 94.69 180 GLY A CA 1
ATOM 1387 C C . GLY A 1 180 ? -4.844 -25.375 -32.125 1 94.69 180 GLY A C 1
ATOM 1388 O O . GLY A 1 180 ? -5.219 -26.547 -31.922 1 94.69 180 GLY A O 1
ATOM 1389 N N . ASN A 1 181 ? -3.904 -25.109 -32.969 1 95.75 181 ASN A N 1
ATOM 1390 C CA . ASN A 1 181 ? -3.223 -26.156 -33.719 1 95.75 181 ASN A CA 1
ATOM 1391 C C . ASN A 1 181 ? -2.172 -26.875 -32.875 1 95.75 181 ASN A C 1
ATOM 1393 O O . ASN A 1 181 ? -1.722 -27.969 -33.219 1 95.75 181 ASN A O 1
ATOM 1397 N N . LEU A 1 182 ? -1.82 -26.312 -31.719 1 95.06 182 LEU A N 1
ATOM 1398 C CA . LEU A 1 182 ? -0.739 -26.844 -30.891 1 95.06 182 LEU A CA 1
ATOM 1399 C C . LEU A 1 182 ? -1.272 -27.359 -29.562 1 95.06 182 LEU A C 1
ATOM 1401 O O . LEU A 1 182 ? -0.688 -28.266 -28.969 1 95.06 182 LEU A O 1
ATOM 1405 N N . VAL A 1 183 ? -2.275 -26.781 -29.047 1 95.81 183 VAL A N 1
ATOM 1406 C CA . VAL A 1 183 ? -2.738 -27.047 -27.688 1 95.81 183 VAL A CA 1
ATOM 1407 C C . VAL A 1 183 ? -4.266 -27.109 -27.656 1 95.81 183 VAL A C 1
ATOM 1409 O O . VAL A 1 183 ? -4.934 -26.344 -28.359 1 95.81 183 VAL A O 1
ATOM 1412 N N . ARG A 1 184 ? -4.828 -28.047 -26.938 1 96.12 184 ARG A N 1
ATOM 1413 C CA . ARG A 1 184 ? -6.266 -28.203 -26.75 1 96.12 184 ARG A CA 1
ATOM 1414 C C . ARG A 1 184 ? -6.676 -27.828 -25.328 1 96.12 184 ARG A C 1
ATOM 1416 O O . ARG A 1 184 ? -5.828 -27.719 -24.438 1 96.12 184 ARG A O 1
ATOM 1423 N N . SER A 1 185 ? -7.969 -27.625 -25.172 1 96.5 185 SER A N 1
ATOM 1424 C CA . SER A 1 185 ? -8.516 -27.25 -23.859 1 96.5 185 SER A CA 1
ATOM 1425 C C . SER A 1 185 ? -8.117 -28.266 -22.797 1 96.5 185 SER A C 1
ATOM 1427 O O . SER A 1 185 ? -7.809 -27.875 -21.656 1 96.5 185 SER A O 1
ATOM 1429 N N . GLU A 1 186 ? -8.141 -29.547 -23.109 1 95.62 186 GLU A N 1
ATOM 1430 C CA . GLU A 1 186 ? -7.828 -30.625 -22.172 1 95.62 186 GLU A CA 1
ATOM 1431 C C . GLU A 1 186 ? -6.383 -30.531 -21.688 1 95.62 186 GLU A C 1
ATOM 1433 O O . GLU A 1 186 ? -6.082 -30.891 -20.547 1 95.62 186 GLU A O 1
ATOM 1438 N N . ASP A 1 187 ? -5.492 -30.062 -22.594 1 95.75 187 ASP A N 1
ATOM 1439 C CA . ASP A 1 187 ? -4.098 -29.891 -22.203 1 95.75 187 ASP A CA 1
ATOM 1440 C C . ASP A 1 187 ? -3.969 -28.828 -21.109 1 95.75 187 ASP A C 1
ATOM 1442 O O . ASP A 1 187 ? -3.164 -28.969 -20.188 1 95.75 187 ASP A O 1
ATOM 1446 N N . ILE A 1 188 ? -4.727 -27.781 -21.234 1 96.94 188 ILE A N 1
ATOM 1447 C CA . ILE A 1 188 ? -4.719 -26.719 -20.234 1 96.94 188 ILE A CA 1
ATOM 1448 C C . ILE A 1 188 ? -5.332 -27.219 -18.938 1 96.94 188 ILE A C 1
ATOM 1450 O O . ILE A 1 188 ? -4.828 -26.938 -17.844 1 96.94 188 ILE A O 1
ATOM 1454 N N . GLU A 1 189 ? -6.395 -28 -19.016 1 96.69 189 GLU A N 1
ATOM 1455 C CA . GLU A 1 189 ? -7.059 -28.594 -17.844 1 96.69 189 GLU A CA 1
ATOM 1456 C C . GLU A 1 189 ? -6.113 -29.5 -17.078 1 96.69 189 GLU A C 1
ATOM 1458 O O . GLU A 1 189 ? -6.273 -29.688 -15.867 1 96.69 189 GLU A O 1
ATOM 1463 N N . GLY A 1 190 ? -5.109 -30.016 -17.766 1 95.19 190 GLY A N 1
ATOM 1464 C CA . GLY A 1 190 ? -4.102 -30.859 -17.141 1 95.19 190 GLY A CA 1
ATOM 1465 C C . GLY A 1 190 ? -3.309 -30.141 -16.062 1 95.19 190 GLY A C 1
ATOM 1466 O O . GLY A 1 190 ? -2.781 -30.781 -15.156 1 95.19 190 GLY A O 1
ATOM 1467 N N . VAL A 1 191 ? -3.24 -28.844 -16.203 1 95.5 191 VAL A N 1
ATOM 1468 C CA . VAL A 1 191 ? -2.553 -28.047 -15.203 1 95.5 191 VAL A CA 1
ATOM 1469 C C . VAL A 1 191 ? -3.23 -28.234 -13.844 1 95.5 191 VAL A C 1
ATOM 1471 O O . VAL A 1 191 ? -2.562 -28.25 -12.805 1 95.5 191 VAL A O 1
ATOM 1474 N N . ALA A 1 192 ? -4.574 -28.328 -13.82 1 97.25 192 ALA A N 1
ATOM 1475 C CA . ALA A 1 192 ? -5.309 -28.547 -12.578 1 97.25 192 ALA A CA 1
ATOM 1476 C C . ALA A 1 192 ? -4.934 -29.891 -11.961 1 97.25 192 ALA A C 1
ATOM 1478 O O . ALA A 1 192 ? -4.754 -30 -10.742 1 97.25 192 ALA A O 1
ATOM 1479 N N . LEU A 1 193 ? -4.832 -30.938 -12.789 1 96.69 193 LEU A N 1
ATOM 1480 C CA . LEU A 1 193 ? -4.441 -32.25 -12.305 1 96.69 193 LEU A CA 1
ATOM 1481 C C . LEU A 1 193 ? -3.062 -32.219 -11.656 1 96.69 193 LEU A C 1
ATOM 1483 O O . LEU A 1 193 ? -2.865 -32.75 -10.57 1 96.69 193 LEU A O 1
ATOM 1487 N N . LYS A 1 194 ? -2.164 -31.594 -12.336 1 94.88 194 LYS A N 1
ATOM 1488 C CA . LYS A 1 194 ? -0.811 -31.422 -11.812 1 94.88 194 LYS A CA 1
ATOM 1489 C C . LYS A 1 194 ? -0.823 -30.703 -10.477 1 94.88 194 LYS A C 1
ATOM 1491 O O . LYS A 1 194 ? -0.129 -31.094 -9.531 1 94.88 194 LYS A O 1
ATOM 1496 N N . ALA A 1 195 ? -1.583 -29.609 -10.375 1 97.38 195 ALA A N 1
ATOM 1497 C CA . ALA A 1 195 ? -1.63 -28.797 -9.164 1 97.38 195 ALA A CA 1
ATOM 1498 C C . ALA A 1 195 ? -2.162 -29.594 -7.98 1 97.38 195 ALA A C 1
ATOM 1500 O O . ALA A 1 195 ? -1.597 -29.547 -6.887 1 97.38 195 ALA A O 1
ATOM 1501 N N . TYR A 1 196 ? -3.254 -30.328 -8.18 1 98.12 196 TYR A N 1
ATOM 1502 C CA . TYR A 1 196 ? -3.846 -31.109 -7.098 1 98.12 196 TYR A CA 1
ATOM 1503 C C . TYR A 1 196 ? -2.916 -32.25 -6.672 1 98.12 196 TYR A C 1
ATOM 1505 O O . TYR A 1 196 ? -2.771 -32.5 -5.477 1 98.12 196 TYR A O 1
ATOM 1513 N N . ALA A 1 197 ? -2.289 -32.875 -7.633 1 97.31 197 ALA A N 1
ATOM 1514 C CA . ALA A 1 197 ? -1.331 -33.938 -7.297 1 97.31 197 ALA A CA 1
ATOM 1515 C C . ALA A 1 197 ? -0.198 -33.375 -6.434 1 97.31 197 ALA A C 1
ATOM 1517 O O . ALA A 1 197 ? 0.215 -34.031 -5.461 1 97.31 197 ALA A O 1
ATOM 1518 N N . ALA A 1 198 ? 0.322 -32.25 -6.801 1 97.31 198 ALA A N 1
ATOM 1519 C CA . ALA A 1 198 ? 1.381 -31.609 -6.031 1 97.31 198 ALA A CA 1
ATOM 1520 C C . ALA A 1 198 ? 0.878 -31.188 -4.652 1 97.31 198 ALA A C 1
ATOM 1522 O O . ALA A 1 198 ? 1.549 -31.422 -3.643 1 97.31 198 ALA A O 1
ATOM 1523 N N . GLY A 1 199 ? -0.31 -30.562 -4.574 1 98.12 199 GLY A N 1
ATOM 1524 C CA . GLY A 1 199 ? -0.885 -30.109 -3.316 1 98.12 199 GLY A CA 1
ATOM 1525 C C . GLY A 1 199 ? -1.145 -31.25 -2.338 1 98.12 199 GLY A C 1
ATOM 1526 O O . GLY A 1 199 ? -1.075 -31.047 -1.123 1 98.12 199 GLY A O 1
ATOM 1527 N N . ASN A 1 200 ? -1.402 -32.406 -2.875 1 98.19 200 ASN A N 1
ATOM 1528 C CA . ASN A 1 200 ? -1.708 -33.562 -2.041 1 98.19 200 ASN A CA 1
ATOM 1529 C C . ASN A 1 200 ? -0.469 -34.062 -1.308 1 98.19 200 ASN A C 1
ATOM 1531 O O . ASN A 1 200 ? -0.578 -34.875 -0.372 1 98.19 200 ASN A O 1
ATOM 1535 N N . LYS A 1 201 ? 0.673 -33.531 -1.659 1 98.19 201 LYS A N 1
ATOM 1536 C CA . LYS A 1 201 ? 1.91 -33.875 -0.971 1 98.19 201 LYS A CA 1
ATOM 1537 C C . LYS A 1 201 ? 2.34 -32.781 -0.005 1 98.19 201 LYS A C 1
ATOM 1539 O O . LYS A 1 201 ? 3.326 -32.938 0.72 1 98.19 201 LYS A O 1
ATOM 1544 N N . ASN A 1 202 ? 1.712 -31.641 0.031 1 98.38 202 ASN A N 1
ATOM 1545 C CA . ASN A 1 202 ? 2.037 -30.469 0.828 1 98.38 202 ASN A CA 1
ATOM 1546 C C . ASN A 1 202 ? 1.019 -30.234 1.941 1 98.38 202 ASN A C 1
ATOM 1548 O O . ASN A 1 202 ? -0.088 -29.766 1.689 1 98.38 202 ASN A O 1
ATOM 1552 N N . PRO A 1 203 ? 1.332 -30.516 3.141 1 97.88 203 PRO A N 1
ATOM 1553 C CA . PRO A 1 203 ? 0.362 -30.438 4.234 1 97.88 203 PRO A CA 1
ATOM 1554 C C . PRO A 1 203 ? -0.141 -29.016 4.477 1 97.88 203 PRO A C 1
ATOM 1556 O O . PRO A 1 203 ? -1.131 -28.828 5.184 1 97.88 203 PRO A O 1
ATOM 1559 N N . LEU A 1 204 ? 0.484 -28 3.939 1 98.56 204 LEU A N 1
ATOM 1560 C CA . LEU A 1 204 ? 0.051 -26.625 4.121 1 98.56 204 LEU A CA 1
ATOM 1561 C C . LEU A 1 204 ? -0.982 -26.234 3.066 1 98.56 204 LEU A C 1
ATOM 1563 O O . LEU A 1 204 ? -1.633 -25.188 3.184 1 98.56 204 LEU A O 1
ATOM 1567 N N . ALA A 1 205 ? -1.197 -27.078 2.062 1 98.75 205 ALA A N 1
ATOM 1568 C CA . ALA A 1 205 ? -2.1 -26.766 0.958 1 98.75 205 ALA A CA 1
ATOM 1569 C C . ALA A 1 205 ? -3.559 -26.875 1.394 1 98.75 205 ALA A C 1
ATOM 1571 O O . ALA A 1 205 ? -3.93 -27.797 2.125 1 98.75 205 ALA A O 1
ATOM 1572 N N . GLN A 1 206 ? -4.344 -25.938 0.95 1 98.75 206 GLN A N 1
ATOM 1573 C CA . GLN A 1 206 ? -5.773 -25.953 1.242 1 98.75 206 GLN A CA 1
ATOM 1574 C C . GLN A 1 206 ? -6.418 -27.25 0.781 1 98.75 206 GLN A C 1
ATOM 1576 O O . GLN A 1 206 ? -7.281 -27.812 1.471 1 98.75 206 GLN A O 1
ATOM 1581 N N . MET A 1 207 ? -5.973 -27.797 -0.369 1 98.5 207 MET A N 1
ATOM 1582 C CA . MET A 1 207 ? -6.594 -28.969 -0.965 1 98.5 207 MET A CA 1
ATOM 1583 C C . MET A 1 207 ? -5.77 -30.219 -0.676 1 98.5 207 MET A C 1
ATOM 1585 O O . MET A 1 207 ? -5.797 -31.188 -1.449 1 98.5 207 MET A O 1
ATOM 1589 N N . TYR A 1 208 ? -5.012 -30.172 0.347 1 98.31 208 TYR A N 1
ATOM 1590 C CA . TYR A 1 208 ? -4.129 -31.281 0.724 1 98.31 208 TYR A CA 1
ATOM 1591 C C . TYR A 1 208 ? -4.883 -32.594 0.734 1 98.31 208 TYR A C 1
ATOM 1593 O O . TYR A 1 208 ? -4.359 -33.625 0.292 1 98.31 208 TYR A O 1
ATOM 1601 N N . SER A 1 209 ? -6.164 -32.625 1.149 1 97.31 209 SER A N 1
ATOM 1602 C CA . SER A 1 209 ? -6.91 -33.875 1.339 1 97.31 209 SER A CA 1
ATOM 1603 C C . SER A 1 209 ? -7.898 -34.094 0.202 1 97.31 209 SER A C 1
ATOM 1605 O O . SER A 1 209 ? -8.695 -35.031 0.241 1 97.31 209 SER A O 1
ATOM 1607 N N . VAL A 1 210 ? -7.934 -33.219 -0.72 1 97.62 210 VAL A N 1
ATOM 1608 C CA . VAL A 1 210 ? -8.891 -33.344 -1.816 1 97.62 210 VAL A CA 1
ATOM 1609 C C . VAL A 1 210 ? -8.195 -33.906 -3.055 1 97.62 210 VAL A C 1
ATOM 1611 O O . VAL A 1 210 ? -7.242 -33.312 -3.562 1 97.62 210 VAL A O 1
ATOM 1614 N N . LYS A 1 211 ? -8.75 -34.938 -3.596 1 97.31 211 LYS A N 1
ATOM 1615 C CA . LYS A 1 211 ? -8.148 -35.562 -4.762 1 97.31 211 LYS A CA 1
ATOM 1616 C C . LYS A 1 211 ? -8.875 -35.188 -6.043 1 97.31 211 LYS A C 1
ATOM 1618 O O . LYS A 1 211 ? -10.086 -34.938 -6.035 1 97.31 211 LYS A O 1
ATOM 1623 N N . LEU A 1 212 ? -8.133 -35.031 -7.035 1 97.81 212 LEU A N 1
ATOM 1624 C CA . LEU A 1 212 ? -8.656 -34.75 -8.367 1 97.81 212 LEU A CA 1
ATOM 1625 C C . LEU A 1 212 ? -8.055 -35.688 -9.398 1 97.81 212 LEU A C 1
ATOM 1627 O O . LEU A 1 212 ? -6.832 -35.75 -9.547 1 97.81 212 LEU A O 1
ATOM 1631 N N . ASP A 1 213 ? -8.883 -36.469 -10.086 1 97.25 213 ASP A N 1
ATOM 1632 C CA . ASP A 1 213 ? -8.445 -37.344 -11.18 1 97.25 213 ASP A CA 1
ATOM 1633 C C . ASP A 1 213 ? -9.078 -36.906 -12.5 1 97.25 213 ASP A C 1
ATOM 1635 O O . ASP A 1 213 ? -9.695 -35.844 -12.578 1 97.25 213 ASP A O 1
ATOM 1639 N N . GLN A 1 214 ? -8.82 -37.656 -13.508 1 96.75 214 GLN A N 1
ATOM 1640 C CA . GLN A 1 214 ? -9.289 -37.312 -14.844 1 96.75 214 GLN A CA 1
ATOM 1641 C C . GLN A 1 214 ? -10.812 -37.188 -14.883 1 96.75 214 GLN A C 1
ATOM 1643 O O . GLN A 1 214 ? -11.359 -36.312 -15.539 1 96.75 214 GLN A O 1
ATOM 1648 N N . GLN A 1 215 ? -11.484 -38.094 -14.266 1 97.19 215 GLN A N 1
ATOM 1649 C CA . GLN A 1 215 ? -12.945 -38.062 -14.219 1 97.19 215 GLN A CA 1
ATOM 1650 C C . GLN A 1 215 ? -13.445 -36.812 -13.5 1 97.19 215 GLN A C 1
ATOM 1652 O O . GLN A 1 215 ? -14.445 -36.219 -13.898 1 97.19 215 GLN A O 1
ATOM 1657 N N . GLY A 1 216 ? -12.734 -36.469 -12.422 1 97.12 216 GLY A N 1
ATOM 1658 C CA . GLY A 1 216 ? -13.078 -35.25 -11.703 1 97.12 216 GLY A CA 1
ATOM 1659 C C . GLY A 1 216 ? -12.961 -34 -12.555 1 97.12 216 GLY A C 1
ATOM 1660 O O . GLY A 1 216 ? -13.758 -33.062 -12.414 1 97.12 216 GLY A O 1
ATOM 1661 N N . VAL A 1 217 ? -11.945 -33.938 -13.414 1 97.12 217 VAL A N 1
ATOM 1662 C CA . VAL A 1 217 ? -11.766 -32.812 -14.32 1 97.12 217 VAL A CA 1
ATOM 1663 C C . VAL A 1 217 ? -12.93 -32.75 -15.312 1 97.12 217 VAL A C 1
ATOM 1665 O O . VAL A 1 217 ? -13.5 -31.688 -15.547 1 97.12 217 VAL A O 1
ATOM 1668 N N . LEU A 1 218 ? -13.273 -33.906 -15.875 1 95.62 218 LEU A N 1
ATOM 1669 C CA . LEU A 1 218 ? -14.352 -34 -16.859 1 95.62 218 LEU A CA 1
ATOM 1670 C C . LEU A 1 218 ? -15.68 -33.531 -16.234 1 95.62 218 LEU A C 1
ATOM 1672 O O . LEU A 1 218 ? -16.5 -32.906 -16.906 1 95.62 218 LEU A O 1
ATOM 1676 N N . GLU A 1 219 ? -15.844 -33.812 -14.953 1 96.56 219 GLU A N 1
ATOM 1677 C CA . GLU A 1 219 ? -17.125 -33.562 -14.297 1 96.56 219 GLU A CA 1
ATOM 1678 C C . GLU A 1 219 ? -17.125 -32.219 -13.578 1 96.56 219 GLU A C 1
ATOM 1680 O O . GLU A 1 219 ? -18.156 -31.766 -13.078 1 96.56 219 GLU A O 1
ATOM 1685 N N . SER A 1 220 ? -16 -31.609 -13.531 1 97.19 220 SER A N 1
ATOM 1686 C CA . SER A 1 220 ? -15.938 -30.328 -12.852 1 97.19 220 SER A CA 1
ATOM 1687 C C . SER A 1 220 ? -16.938 -29.344 -13.43 1 97.19 220 SER A C 1
ATOM 1689 O O . SER A 1 220 ? -17.078 -29.219 -14.648 1 97.19 220 SER A O 1
ATOM 1691 N N . PRO A 1 221 ? -17.656 -28.609 -12.602 1 97.06 221 PRO A N 1
ATOM 1692 C CA . PRO A 1 221 ? -18.734 -27.75 -13.062 1 97.06 221 PRO A CA 1
ATOM 1693 C C . PRO A 1 221 ? -18.234 -26.547 -13.859 1 97.06 221 PRO A C 1
ATOM 1695 O O . PRO A 1 221 ? -17.188 -25.969 -13.523 1 97.06 221 PRO A O 1
ATOM 1698 N N . LYS A 1 222 ? -18.953 -26.172 -14.898 1 97.38 222 LYS A N 1
ATOM 1699 C CA . LYS A 1 222 ? -18.891 -24.891 -15.578 1 97.38 222 LYS A CA 1
ATOM 1700 C C . LYS A 1 222 ? -19.875 -23.891 -14.969 1 97.38 222 LYS A C 1
ATOM 1702 O O . LYS A 1 222 ? -21.078 -23.922 -15.281 1 97.38 222 LYS A O 1
ATOM 1707 N N . PHE A 1 223 ? -19.469 -22.922 -14.227 1 96.25 223 PHE A N 1
ATOM 1708 C CA . PHE A 1 223 ? -20.312 -22.219 -13.258 1 96.25 223 PHE A CA 1
ATOM 1709 C C . PHE A 1 223 ? -20.594 -20.797 -13.711 1 96.25 223 PHE A C 1
ATOM 1711 O O . PHE A 1 223 ? -21.375 -20.078 -13.07 1 96.25 223 PHE A O 1
ATOM 1718 N N . LEU A 1 224 ? -19.938 -20.312 -14.789 1 97.19 224 LEU A N 1
ATOM 1719 C CA . LEU A 1 224 ? -20.172 -18.953 -15.25 1 97.19 224 LEU A CA 1
ATOM 1720 C C . LEU A 1 224 ? -21.562 -18.812 -15.867 1 97.19 224 LEU A C 1
ATOM 1722 O O . LEU A 1 224 ? -22.047 -19.734 -16.531 1 97.19 224 LEU A O 1
ATOM 1726 N N . SER A 1 225 ? -22.188 -17.656 -15.68 1 96.12 225 SER A N 1
ATOM 1727 C CA . SER A 1 225 ? -23.547 -17.438 -16.172 1 96.12 225 SER A CA 1
ATOM 1728 C C . SER A 1 225 ? -23.531 -16.938 -17.609 1 96.12 225 SER A C 1
ATOM 1730 O O . SER A 1 225 ? -24.484 -17.172 -18.359 1 96.12 225 SER A O 1
ATOM 1732 N N . ASN A 1 226 ? -22.531 -16.172 -17.984 1 95.56 226 ASN A N 1
ATOM 1733 C CA . ASN A 1 226 ? -22.422 -15.656 -19.344 1 95.56 226 ASN A CA 1
ATOM 1734 C C . ASN A 1 226 ? -22.297 -16.781 -20.359 1 95.56 226 ASN A C 1
ATOM 1736 O O . ASN A 1 226 ? -21.281 -17.484 -20.406 1 95.56 226 ASN A O 1
ATOM 1740 N N . PRO A 1 227 ? -23.234 -16.984 -21.25 1 95 227 PRO A N 1
ATOM 1741 C CA . PRO A 1 227 ? -23.25 -18.141 -22.172 1 95 227 PRO A CA 1
ATOM 1742 C C . PRO A 1 227 ? -22.109 -18.109 -23.172 1 95 227 PRO A C 1
ATOM 1744 O O . PRO A 1 227 ? -21.688 -19.156 -23.672 1 95 227 PRO A O 1
ATOM 1747 N N . GLU A 1 228 ? -21.547 -16.938 -23.406 1 95.31 228 GLU A N 1
ATOM 1748 C CA . GLU A 1 228 ? -20.484 -16.812 -24.406 1 95.31 228 GLU A CA 1
ATOM 1749 C C . GLU A 1 228 ? -19.172 -17.375 -23.875 1 95.31 228 GLU A C 1
ATOM 1751 O O . GLU A 1 228 ? -18.281 -17.734 -24.656 1 95.31 228 GLU A O 1
ATOM 1756 N N . ILE A 1 229 ? -19.062 -17.484 -22.484 1 96.38 229 ILE A N 1
ATOM 1757 C CA . ILE A 1 229 ? -17.766 -17.859 -21.953 1 96.38 229 ILE A CA 1
ATOM 1758 C C . ILE A 1 229 ? -17.922 -19.031 -20.984 1 96.38 229 ILE A C 1
ATOM 1760 O O . ILE A 1 229 ? -16.938 -19.578 -20.5 1 96.38 229 ILE A O 1
ATOM 1764 N N . LYS A 1 230 ? -19.047 -19.484 -20.719 1 96.12 230 LYS A N 1
ATOM 1765 C CA . LYS A 1 230 ? -19.375 -20.5 -19.719 1 96.12 230 LYS A CA 1
ATOM 1766 C C . LYS A 1 230 ? -18.609 -21.781 -19.984 1 96.12 230 LYS A C 1
ATOM 1768 O O . LYS A 1 230 ? -18.156 -22.453 -19.047 1 96.12 230 LYS A O 1
ATOM 1773 N N . ASP A 1 231 ? -18.453 -22.141 -21.219 1 96.06 231 ASP A N 1
ATOM 1774 C CA . ASP A 1 231 ? -17.859 -23.438 -21.578 1 96.06 231 ASP A CA 1
ATOM 1775 C C . ASP A 1 231 ? -16.344 -23.375 -21.547 1 96.06 231 ASP A C 1
ATOM 1777 O O . ASP A 1 231 ? -15.672 -24.406 -21.641 1 96.06 231 ASP A O 1
ATOM 1781 N N . ALA A 1 232 ? -15.789 -22.188 -21.312 1 96.62 232 ALA A N 1
ATOM 1782 C CA . ALA A 1 232 ? -14.344 -22 -21.453 1 96.62 232 ALA A CA 1
ATOM 1783 C C . ALA A 1 232 ? -13.625 -22.234 -20.141 1 96.62 232 ALA A C 1
ATOM 1785 O O . ALA A 1 232 ? -12.398 -22.344 -20.109 1 96.62 232 ALA A O 1
ATOM 1786 N N . LEU A 1 233 ? -14.359 -22.406 -19.031 1 98.06 233 LEU A N 1
ATOM 1787 C CA . LEU A 1 233 ? -13.672 -22.484 -17.75 1 98.06 233 LEU A CA 1
ATOM 1788 C C . LEU A 1 233 ? -14.406 -23.438 -16.797 1 98.06 233 LEU A C 1
ATOM 1790 O O . LEU A 1 233 ? -15.609 -23.281 -16.578 1 98.06 233 LEU A O 1
ATOM 1794 N N . LYS A 1 234 ? -13.695 -24.391 -16.297 1 98.25 234 LYS A N 1
ATOM 1795 C CA . LYS A 1 234 ? -14.195 -25.297 -15.266 1 98.25 234 LYS A CA 1
ATOM 1796 C C . LYS A 1 234 ? -13.727 -24.859 -13.883 1 98.25 234 LYS A C 1
ATOM 1798 O O . LYS A 1 234 ? -12.664 -24.25 -13.742 1 98.25 234 LYS A O 1
ATOM 1803 N N . MET A 1 235 ? -14.453 -25.234 -12.859 1 97.94 235 MET A N 1
ATOM 1804 C CA . MET A 1 235 ? -14.164 -24.859 -11.477 1 97.94 235 MET A CA 1
ATOM 1805 C C . MET A 1 235 ? -12.797 -25.375 -11.039 1 97.94 235 MET A C 1
ATOM 1807 O O . MET A 1 235 ? -12.07 -24.672 -10.32 1 97.94 235 MET A O 1
ATOM 1811 N N . CYS A 1 236 ? -12.375 -26.562 -11.469 1 97.88 236 CYS A N 1
ATOM 1812 C CA . CYS A 1 236 ? -11.125 -27.172 -11.023 1 97.88 236 CYS A CA 1
ATOM 1813 C C . CYS A 1 236 ? -9.922 -26.406 -11.562 1 97.88 236 CYS A C 1
ATOM 1815 O O . CYS A 1 236 ? -8.797 -26.594 -11.086 1 97.88 236 CYS A O 1
ATOM 1817 N N . GLU A 1 237 ? -10.125 -25.5 -12.609 1 98.38 237 GLU A N 1
ATOM 1818 C CA . GLU A 1 237 ? -9.055 -24.719 -13.211 1 98.38 237 GLU A CA 1
ATOM 1819 C C . GLU A 1 237 ? -8.828 -23.422 -12.438 1 98.38 237 GLU A C 1
ATOM 1821 O O . GLU A 1 237 ? -7.93 -22.641 -12.773 1 98.38 237 GLU A O 1
ATOM 1826 N N . CYS A 1 238 ? -9.633 -23.188 -11.398 1 98.56 238 CYS A N 1
ATOM 1827 C CA . CYS A 1 238 ? -9.586 -21.938 -10.641 1 98.56 238 CYS A CA 1
ATOM 1828 C C . CYS A 1 238 ? -8.812 -22.125 -9.344 1 98.56 238 CYS A C 1
ATOM 1830 O O . CYS A 1 238 ? -8.906 -23.172 -8.703 1 98.56 238 CYS A O 1
ATOM 1832 N N . SER A 1 239 ? -8.055 -21.078 -8.992 1 98.44 239 SER A N 1
ATOM 1833 C CA . SER A 1 239 ? -7.438 -21.094 -7.672 1 98.44 239 SER A CA 1
ATOM 1834 C C . SER A 1 239 ? -8.484 -21.016 -6.566 1 98.44 239 SER A C 1
ATOM 1836 O O . SER A 1 239 ? -9.633 -20.656 -6.816 1 98.44 239 SER A O 1
ATOM 1838 N N . GLN A 1 240 ? -8.062 -21.328 -5.387 1 96.5 240 GLN A N 1
ATOM 1839 C CA . GLN A 1 240 ? -8.969 -21.359 -4.242 1 96.5 240 GLN A CA 1
ATOM 1840 C C . GLN A 1 240 ? -9.141 -19.953 -3.646 1 96.5 240 GLN A C 1
ATOM 1842 O O . GLN A 1 240 ? -8.25 -19.109 -3.764 1 96.5 240 GLN A O 1
ATOM 1847 N N . VAL A 1 241 ? -10.32 -19.734 -3.098 1 97.5 241 VAL A N 1
ATOM 1848 C CA . VAL A 1 241 ? -10.5 -18.609 -2.188 1 97.5 241 VAL A CA 1
ATOM 1849 C C . VAL A 1 241 ? -9.953 -18.969 -0.809 1 97.5 241 VAL A C 1
ATOM 1851 O O . VAL A 1 241 ? -10.492 -19.844 -0.124 1 97.5 241 VAL A O 1
ATOM 1854 N N . SER A 1 242 ? -8.898 -18.281 -0.4 1 98.62 242 SER A N 1
ATOM 1855 C CA . SER A 1 242 ? -8.125 -18.797 0.723 1 98.62 242 SER A CA 1
ATOM 1856 C C . SER A 1 242 ? -7.879 -17.703 1.769 1 98.62 242 SER A C 1
ATOM 1858 O O . SER A 1 242 ? -7.793 -16.531 1.436 1 98.62 242 SER A O 1
ATOM 1860 N N . ASP A 1 243 ? -7.793 -18.125 3.02 1 98.81 243 ASP A N 1
ATOM 1861 C CA . ASP A 1 243 ? -7.223 -17.344 4.117 1 98.81 243 ASP A CA 1
ATOM 1862 C C . ASP A 1 243 ? -5.828 -17.844 4.477 1 98.81 243 ASP A C 1
ATOM 1864 O O . ASP A 1 243 ? -5.566 -19.047 4.449 1 98.81 243 ASP A O 1
ATOM 1868 N N . GLY A 1 244 ? -4.922 -16.891 4.699 1 98.88 244 GLY A N 1
ATOM 1869 C CA . GLY A 1 244 ? -3.58 -17.328 5.07 1 98.88 244 GLY A CA 1
ATOM 1870 C C . GLY A 1 244 ? -2.604 -16.172 5.211 1 98.88 244 GLY A C 1
ATOM 1871 O O . GLY A 1 244 ? -2.955 -15.016 4.961 1 98.88 244 GLY A O 1
ATOM 1872 N N . GLY A 1 245 ? -1.466 -16.422 5.734 1 98.88 245 GLY A N 1
ATOM 1873 C CA . GLY A 1 245 ? -0.357 -15.492 5.902 1 98.88 245 GLY A CA 1
ATOM 1874 C C . GLY A 1 245 ? 0.999 -16.156 5.723 1 98.88 245 GLY A C 1
ATOM 1875 O O . GLY A 1 245 ? 1.125 -17.375 5.832 1 98.88 245 GLY A O 1
ATOM 1876 N N . ALA A 1 246 ? 1.954 -15.406 5.371 1 98.94 246 ALA A N 1
ATOM 1877 C CA . ALA A 1 246 ? 3.334 -15.852 5.199 1 98.94 246 ALA A CA 1
ATOM 1878 C C . ALA A 1 246 ? 4.316 -14.719 5.508 1 98.94 246 ALA A C 1
ATOM 1880 O O . ALA A 1 246 ? 3.992 -13.547 5.34 1 98.94 246 ALA A O 1
ATOM 1881 N N . GLY A 1 247 ? 5.48 -15.016 6.043 1 98.94 247 GLY A N 1
ATOM 1882 C CA . GLY A 1 247 ? 6.535 -14.055 6.332 1 98.94 247 GLY A CA 1
ATOM 1883 C C . GLY A 1 247 ? 7.914 -14.555 5.953 1 98.94 247 GLY A C 1
ATOM 1884 O O . GLY A 1 247 ? 8.133 -15.766 5.816 1 98.94 247 GLY A O 1
ATOM 1885 N N . LEU A 1 248 ? 8.852 -13.68 5.68 1 98.94 248 LEU A N 1
ATOM 1886 C CA . LEU A 1 248 ? 10.258 -13.992 5.426 1 98.94 248 LEU A CA 1
ATOM 1887 C C . LEU A 1 248 ? 11.148 -12.805 5.773 1 98.94 248 LEU A C 1
ATOM 1889 O O . LEU A 1 248 ? 10.648 -11.734 6.121 1 98.94 248 LEU A O 1
ATOM 1893 N N . LEU A 1 249 ? 12.438 -13 5.797 1 98.94 249 LEU A N 1
ATOM 1894 C CA . LEU A 1 249 ? 13.406 -11.945 6.062 1 98.94 249 LEU A CA 1
ATOM 1895 C C . LEU A 1 249 ? 14.258 -11.664 4.832 1 98.94 249 LEU A C 1
ATOM 1897 O O . LEU A 1 249 ? 14.648 -12.586 4.117 1 98.94 249 LEU A O 1
ATOM 1901 N N . VAL A 1 250 ? 14.453 -10.453 4.488 1 98.94 250 VAL A N 1
ATOM 1902 C CA . VAL A 1 250 ? 15.391 -9.977 3.475 1 98.94 250 VAL A CA 1
ATOM 1903 C C . VAL A 1 250 ? 16.578 -9.289 4.145 1 98.94 250 VAL A C 1
ATOM 1905 O O . VAL A 1 250 ? 16.391 -8.391 4.973 1 98.94 250 VAL A O 1
ATOM 1908 N N . LEU A 1 251 ? 17.781 -9.672 3.768 1 98.81 251 LEU A N 1
ATOM 1909 C CA . LEU A 1 251 ? 18.953 -9.273 4.547 1 98.81 251 LEU A CA 1
ATOM 1910 C C . LEU A 1 251 ? 20.078 -8.766 3.637 1 98.81 251 LEU A C 1
ATOM 1912 O O . LEU A 1 251 ? 20.266 -9.289 2.533 1 98.81 251 LEU A O 1
ATOM 1916 N N . SER A 1 252 ? 20.75 -7.758 4.113 1 98.44 252 SER A N 1
ATOM 1917 C CA . SER A 1 252 ? 22.078 -7.461 3.59 1 98.44 252 SER A CA 1
ATOM 1918 C C . SER A 1 252 ? 23.125 -8.391 4.191 1 98.44 252 SER A C 1
ATOM 1920 O O . SER A 1 252 ? 22.812 -9.234 5.023 1 98.44 252 SER A O 1
ATOM 1922 N N . GLU A 1 253 ? 24.391 -8.281 3.717 1 97.75 253 GLU A N 1
ATOM 1923 C CA . GLU A 1 253 ? 25.469 -9.016 4.352 1 97.75 253 GLU A CA 1
ATOM 1924 C C . GLU A 1 253 ? 25.594 -8.656 5.828 1 97.75 253 GLU A C 1
ATOM 1926 O O . GLU A 1 253 ? 25.812 -9.523 6.672 1 97.75 253 GLU A O 1
ATOM 1931 N N . GLU A 1 254 ? 25.484 -7.375 6.148 1 97.69 254 GLU A N 1
ATOM 1932 C CA . GLU A 1 254 ? 25.516 -6.91 7.531 1 97.69 254 GLU A CA 1
ATOM 1933 C C . GLU A 1 254 ? 24.375 -7.52 8.344 1 97.69 254 GLU A C 1
ATOM 1935 O O . GLU A 1 254 ? 24.547 -7.852 9.516 1 97.69 254 GLU A O 1
ATOM 1940 N N . GLY A 1 255 ? 23.188 -7.656 7.715 1 98.12 255 GLY A N 1
ATOM 1941 C CA . GLY A 1 255 ? 22.047 -8.281 8.383 1 98.12 255 GLY A CA 1
ATOM 1942 C C . GLY A 1 255 ? 22.312 -9.734 8.75 1 98.12 255 GLY A C 1
ATOM 1943 O O . GLY A 1 255 ? 21.953 -10.172 9.844 1 98.12 255 GLY A O 1
ATOM 1944 N N . LEU A 1 256 ? 22.922 -10.492 7.828 1 98.06 256 LEU A N 1
ATOM 1945 C CA . LEU A 1 256 ? 23.281 -11.875 8.117 1 98.06 256 LEU A CA 1
ATOM 1946 C C . LEU A 1 256 ? 24.203 -11.945 9.328 1 98.06 256 LEU A C 1
ATOM 1948 O O . LEU A 1 256 ? 24.031 -12.812 10.195 1 98.06 256 LEU A O 1
ATOM 1952 N N . GLN A 1 257 ? 25.125 -11.023 9.359 1 97.5 257 GLN A N 1
ATOM 1953 C CA . GLN A 1 257 ? 26.078 -10.984 10.461 1 97.5 257 GLN A CA 1
ATOM 1954 C C . GLN A 1 257 ? 25.391 -10.641 11.781 1 97.5 257 GLN A C 1
ATOM 1956 O O . GLN A 1 257 ? 25.656 -11.258 12.812 1 97.5 257 GLN A O 1
ATOM 1961 N N . LYS A 1 258 ? 24.531 -9.68 11.695 1 96.69 258 LYS A N 1
ATOM 1962 C CA . LYS A 1 258 ? 23.766 -9.25 12.867 1 96.69 258 LYS A CA 1
ATOM 1963 C C . LYS A 1 258 ? 22.969 -10.406 13.453 1 96.69 258 LYS A C 1
ATOM 1965 O O . LYS A 1 258 ? 22.812 -10.516 14.672 1 96.69 258 LYS A O 1
ATOM 1970 N N . LEU A 1 259 ? 22.438 -11.281 12.594 1 97.5 259 LEU A N 1
ATOM 1971 C CA . LEU A 1 259 ? 21.609 -12.391 13.031 1 97.5 259 LEU A CA 1
ATOM 1972 C C . LEU A 1 259 ? 22.453 -13.609 13.375 1 97.5 259 LEU A C 1
ATOM 1974 O O . LEU A 1 259 ? 21.984 -14.547 14.023 1 97.5 259 LEU A O 1
ATOM 1978 N N . GLY A 1 260 ? 23.703 -13.617 12.977 1 97.19 260 GLY A N 1
ATOM 1979 C CA . GLY A 1 260 ? 24.562 -14.766 13.18 1 97.19 260 GLY A CA 1
ATOM 1980 C C . GLY A 1 260 ? 24.203 -15.953 12.297 1 97.19 260 GLY A C 1
ATOM 1981 O O . GLY A 1 260 ? 24.375 -17.109 12.703 1 97.19 260 GLY A O 1
ATOM 1982 N N . VAL A 1 261 ? 23.688 -15.688 11.133 1 96.75 261 VAL A N 1
ATOM 1983 C CA . VAL A 1 261 ? 23.266 -16.734 10.219 1 96.75 261 VAL A CA 1
ATOM 1984 C C . VAL A 1 261 ? 24.281 -16.875 9.086 1 96.75 261 VAL A C 1
ATOM 1986 O O . VAL A 1 261 ? 24.641 -15.891 8.438 1 96.75 261 VAL A O 1
ATOM 1989 N N . PRO A 1 262 ? 24.797 -18.062 8.859 1 96.75 262 PRO A N 1
ATOM 1990 C CA . PRO A 1 262 ? 25.719 -18.234 7.734 1 96.75 262 PRO A CA 1
ATOM 1991 C C . PRO A 1 262 ? 25.031 -18.062 6.379 1 96.75 262 PRO A C 1
ATOM 1993 O O . PRO A 1 262 ? 23.859 -18.375 6.234 1 96.75 262 PRO A O 1
ATOM 1996 N N . LYS A 1 263 ? 25.734 -17.656 5.414 1 96.5 263 LYS A N 1
ATOM 1997 C CA . LYS A 1 263 ? 25.234 -17.406 4.062 1 96.5 263 LYS A CA 1
ATOM 1998 C C . LYS A 1 263 ? 24.625 -18.672 3.469 1 96.5 263 LYS A C 1
ATOM 2000 O O . LYS A 1 263 ? 23.672 -18.594 2.682 1 96.5 263 LYS A O 1
ATOM 2005 N N . SER A 1 264 ? 25.109 -19.812 3.889 1 96.62 264 SER A N 1
ATOM 2006 C CA . SER A 1 264 ? 24.672 -21.078 3.314 1 96.62 264 SER A CA 1
ATOM 2007 C C . SER A 1 264 ? 23.219 -21.375 3.67 1 96.62 264 SER A C 1
ATOM 2009 O O . SER A 1 264 ? 22.562 -22.203 3.021 1 96.62 264 SER A O 1
ATOM 2011 N N . GLN A 1 265 ? 22.703 -20.703 4.629 1 97.44 265 GLN A N 1
ATOM 2012 C CA . GLN A 1 265 ? 21.328 -20.938 5.047 1 97.44 265 GLN A CA 1
ATOM 2013 C C . GLN A 1 265 ? 20.359 -20.047 4.281 1 97.44 265 GLN A C 1
ATOM 2015 O O . GLN A 1 265 ? 19.156 -20.281 4.289 1 97.44 265 GLN A O 1
ATOM 2020 N N . ALA A 1 266 ? 20.906 -19.047 3.602 1 98.56 266 ALA A N 1
ATOM 2021 C CA . ALA A 1 266 ? 20.078 -18.109 2.828 1 98.56 266 ALA A CA 1
ATOM 2022 C C . ALA A 1 266 ? 20.156 -18.438 1.337 1 98.56 266 ALA A C 1
ATOM 2024 O O . ALA A 1 266 ? 20.906 -19.312 0.916 1 98.56 266 ALA A O 1
ATOM 2025 N N . ILE A 1 267 ? 19.312 -17.875 0.587 1 98.69 267 ILE A N 1
ATOM 2026 C CA . ILE A 1 267 ? 19.469 -17.812 -0.862 1 98.69 267 ILE A CA 1
ATOM 2027 C C . ILE A 1 267 ? 19.797 -16.375 -1.276 1 98.69 267 ILE A C 1
ATOM 2029 O O . ILE A 1 267 ? 19.469 -15.43 -0.556 1 98.69 267 ILE A O 1
ATOM 2033 N N . GLU A 1 268 ? 20.484 -16.219 -2.385 1 98.69 268 GLU A N 1
ATOM 2034 C CA . GLU A 1 268 ? 20.859 -14.906 -2.881 1 98.69 268 GLU A CA 1
ATOM 2035 C C . GLU A 1 268 ? 19.875 -14.398 -3.926 1 98.69 268 GLU A C 1
ATOM 2037 O O . GLU A 1 268 ? 19.5 -15.133 -4.84 1 98.69 268 GLU A O 1
ATOM 2042 N N . LEU A 1 269 ? 19.391 -13.203 -3.742 1 98.81 269 LEU A N 1
ATOM 2043 C CA . LEU A 1 269 ? 18.562 -12.57 -4.758 1 98.81 269 LEU A CA 1
ATOM 2044 C C . LEU A 1 269 ? 19.406 -12.008 -5.891 1 98.81 269 LEU A C 1
ATOM 2046 O O . LEU A 1 269 ? 20.312 -11.211 -5.648 1 98.81 269 LEU A O 1
ATOM 2050 N N . LEU A 1 270 ? 19.062 -12.375 -7.109 1 98.38 270 LEU A N 1
ATOM 2051 C CA . LEU A 1 270 ? 19.797 -11.875 -8.258 1 98.38 270 LEU A CA 1
ATOM 2052 C C . LEU A 1 270 ? 19.062 -10.719 -8.93 1 98.38 270 LEU A C 1
ATOM 2054 O O . LEU A 1 270 ? 19.688 -9.836 -9.508 1 98.38 270 LEU A O 1
ATOM 2058 N N . ALA A 1 271 ? 17.734 -10.781 -8.859 1 98.38 271 ALA A N 1
ATOM 2059 C CA . ALA A 1 271 ? 16.906 -9.734 -9.438 1 98.38 271 ALA A CA 1
ATOM 2060 C C . ALA A 1 271 ? 15.492 -9.766 -8.875 1 98.38 271 ALA A C 1
ATOM 2062 O O . ALA A 1 271 ? 14.984 -10.844 -8.539 1 98.38 271 ALA A O 1
ATOM 2063 N N . SER A 1 272 ? 14.867 -8.695 -8.719 1 98.75 272 SER A N 1
ATOM 2064 C CA . SER A 1 272 ? 13.445 -8.508 -8.43 1 98.75 272 SER A CA 1
ATOM 2065 C C . SER A 1 272 ? 12.867 -7.344 -9.227 1 98.75 272 SER A C 1
ATOM 2067 O O . SER A 1 272 ? 13.117 -6.18 -8.906 1 98.75 272 SER A O 1
ATOM 2069 N N . GLU A 1 273 ? 12.086 -7.668 -10.25 1 98.75 273 GLU A N 1
ATOM 2070 C CA . GLU A 1 273 ? 11.641 -6.648 -11.188 1 98.75 273 GLU A CA 1
ATOM 2071 C C . GLU A 1 273 ? 10.117 -6.586 -11.258 1 98.75 273 GLU A C 1
ATOM 2073 O O . GLU A 1 273 ? 9.445 -7.621 -11.227 1 98.75 273 GLU A O 1
ATOM 2078 N N . VAL A 1 274 ? 9.578 -5.391 -11.242 1 98.94 274 VAL A N 1
ATOM 2079 C CA . VAL A 1 274 ? 8.148 -5.125 -11.336 1 98.94 274 VAL A CA 1
ATOM 2080 C C . VAL A 1 274 ? 7.828 -4.48 -12.68 1 98.94 274 VAL A C 1
ATOM 2082 O O . VAL A 1 274 ? 8.578 -3.633 -13.164 1 98.94 274 VAL A O 1
ATOM 2085 N N . ALA A 1 275 ? 6.777 -4.898 -13.297 1 98.94 275 ALA A N 1
ATOM 2086 C CA . ALA A 1 275 ? 6.219 -4.242 -14.477 1 98.94 275 ALA A CA 1
ATOM 2087 C C . ALA A 1 275 ? 4.711 -4.074 -14.344 1 98.94 275 ALA A C 1
ATOM 2089 O O . ALA A 1 275 ? 4.047 -4.859 -13.664 1 98.94 275 ALA A O 1
ATOM 2090 N N . ILE A 1 276 ? 4.23 -3.012 -15.016 1 98.81 276 ILE A N 1
ATOM 2091 C CA . ILE A 1 276 ? 2.785 -2.801 -14.977 1 98.81 276 ILE A CA 1
ATOM 2092 C C . ILE A 1 276 ? 2.248 -2.672 -16.406 1 98.81 276 ILE A C 1
ATOM 2094 O O . ILE A 1 276 ? 2.955 -2.203 -17.297 1 98.81 276 ILE A O 1
ATOM 2098 N N . GLY A 1 277 ? 1.041 -3.18 -16.609 1 98 277 GLY A N 1
ATOM 2099 C CA . GLY A 1 277 ? 0.251 -2.854 -17.781 1 98 277 GLY A CA 1
ATOM 2100 C C . GLY A 1 277 ? -0.646 -1.646 -17.594 1 98 277 GLY A C 1
ATOM 2101 O O . GLY A 1 277 ? -0.361 -0.786 -16.75 1 98 277 GLY A O 1
ATOM 2102 N N . ASN A 1 278 ? -1.654 -1.536 -18.438 1 97.38 278 ASN A N 1
ATOM 2103 C CA . ASN A 1 278 ? -2.652 -0.482 -18.297 1 97.38 278 ASN A CA 1
ATOM 2104 C C . ASN A 1 278 ? -3.979 -1.032 -17.781 1 97.38 278 ASN A C 1
ATOM 2106 O O . ASN A 1 278 ? -4.711 -1.694 -18.516 1 97.38 278 ASN A O 1
ATOM 2110 N N . LEU A 1 279 ? -4.309 -0.706 -16.562 1 97.38 279 LEU A N 1
ATOM 2111 C CA . LEU A 1 279 ? -5.484 -1.214 -15.867 1 97.38 279 LEU A CA 1
ATOM 2112 C C . LEU A 1 279 ? -6.762 -0.875 -16.641 1 97.38 279 LEU A C 1
ATOM 2114 O O . LEU A 1 279 ? -7.719 -1.651 -16.625 1 97.38 279 LEU A O 1
ATOM 2118 N N . TYR A 1 280 ? -6.742 0.227 -17.312 1 96.62 280 TYR A N 1
ATOM 2119 C CA . TYR A 1 280 ? -7.984 0.779 -17.844 1 96.62 280 TYR A CA 1
ATOM 2120 C C . TYR A 1 280 ? -8.133 0.459 -19.328 1 96.62 280 TYR A C 1
ATOM 2122 O O . TYR A 1 280 ? -9.109 0.865 -19.969 1 96.62 280 TYR A O 1
ATOM 2130 N N . ASN A 1 281 ? -7.156 -0.249 -19.828 1 92.12 281 ASN A N 1
ATOM 2131 C CA . ASN A 1 281 ? -7.211 -0.565 -21.25 1 92.12 281 ASN A CA 1
ATOM 2132 C C . ASN A 1 281 ? -6.777 -2.004 -21.516 1 92.12 281 ASN A C 1
ATOM 2134 O O . ASN A 1 281 ? -5.75 -2.451 -21.016 1 92.12 281 ASN A O 1
ATOM 2138 N N . ASP A 1 282 ? -7.691 -2.715 -22.234 1 88.62 282 ASP A N 1
ATOM 2139 C CA . ASP A 1 282 ? -7.359 -4.059 -22.703 1 88.62 282 ASP A CA 1
ATOM 2140 C C . ASP A 1 282 ? -7.258 -4.098 -24.234 1 88.62 282 ASP A C 1
ATOM 2142 O O . ASP A 1 282 ? -7.953 -3.354 -24.922 1 88.62 282 ASP A O 1
ATOM 2146 N N . THR A 1 283 ? -6.293 -4.805 -24.734 1 84.81 283 THR A N 1
ATOM 2147 C CA . THR A 1 283 ? -6.172 -5.062 -26.156 1 84.81 283 THR A CA 1
ATOM 2148 C C . THR A 1 283 ? -6.43 -6.539 -26.469 1 84.81 283 THR A C 1
ATOM 2150 O O . THR A 1 283 ? -5.523 -7.367 -26.359 1 84.81 283 THR A O 1
ATOM 2153 N N . PRO A 1 284 ? -7.625 -6.816 -26.938 1 83.06 284 PRO A N 1
ATOM 2154 C CA . PRO A 1 284 ? -8.016 -8.211 -27.156 1 83.06 284 PRO A CA 1
ATOM 2155 C C . PRO A 1 284 ? -6.992 -8.992 -27.984 1 83.06 284 PRO A C 1
ATOM 2157 O O . PRO A 1 284 ? -6.777 -10.18 -27.734 1 83.06 284 PRO A O 1
ATOM 2160 N N . GLU A 1 285 ? -6.258 -8.328 -28.781 1 83.5 285 GLU A N 1
ATOM 2161 C CA . GLU A 1 285 ? -5.297 -8.977 -29.656 1 83.5 285 GLU A CA 1
ATOM 2162 C C . GLU A 1 285 ? -4.137 -9.578 -28.875 1 83.5 285 GLU A C 1
ATOM 2164 O O . GLU A 1 285 ? -3.438 -10.469 -29.359 1 83.5 285 GLU A O 1
ATOM 2169 N N . THR A 1 286 ? -4.078 -9.125 -27.656 1 85.75 286 THR A N 1
ATOM 2170 C CA . THR A 1 286 ? -2.92 -9.562 -26.891 1 85.75 286 THR A CA 1
ATOM 2171 C C . THR A 1 286 ? -3.357 -10.359 -25.656 1 85.75 286 THR A C 1
ATOM 2173 O O . THR A 1 286 ? -2.545 -10.641 -24.781 1 85.75 286 THR A O 1
ATOM 2176 N N . PHE A 1 287 ? -4.602 -10.812 -25.625 1 88.56 287 PHE A N 1
ATOM 2177 C CA . PHE A 1 287 ? -5.141 -11.5 -24.453 1 88.56 287 PHE A CA 1
ATOM 2178 C C . PHE A 1 287 ? -4.473 -12.852 -24.266 1 88.56 287 PHE A C 1
ATOM 2180 O O . PHE A 1 287 ? -4.375 -13.352 -23.141 1 88.56 287 PHE A O 1
ATOM 2187 N N . SER A 1 288 ? -3.975 -13.352 -25.391 1 90.19 288 SER A N 1
ATOM 2188 C CA . SER A 1 288 ? -3.355 -14.672 -25.312 1 90.19 288 SER A CA 1
ATOM 2189 C C . SER A 1 288 ? -1.999 -14.602 -24.625 1 90.19 288 SER A C 1
ATOM 2191 O O . SER A 1 288 ? -1.492 -15.617 -24.141 1 90.19 288 SER A O 1
ATOM 2193 N N . ASP A 1 289 ? -1.439 -13.398 -24.578 1 93.81 289 ASP A N 1
ATOM 2194 C CA . ASP A 1 289 ? -0.076 -13.242 -24.078 1 93.81 289 ASP A CA 1
ATOM 2195 C C . ASP A 1 289 ? -0.059 -12.516 -22.734 1 93.81 289 ASP A C 1
ATOM 2197 O O . ASP A 1 289 ? -0.947 -11.711 -22.453 1 93.81 289 ASP A O 1
ATOM 2201 N N . LEU A 1 290 ? 0.881 -12.914 -21.906 1 97.44 290 LEU A N 1
ATOM 2202 C CA . LEU A 1 290 ? 1.136 -12.172 -20.672 1 97.44 290 LEU A CA 1
ATOM 2203 C C . LEU A 1 290 ? 2.277 -11.18 -20.875 1 97.44 290 LEU A C 1
ATOM 2205 O O . LEU A 1 290 ? 3.387 -11.398 -20.375 1 97.44 290 LEU A O 1
ATOM 2209 N N . LEU A 1 291 ? 2.006 -10.039 -21.531 1 97.81 291 LEU A N 1
ATOM 2210 C CA . LEU A 1 291 ? 3.012 -9.086 -21.984 1 97.81 291 LEU A CA 1
ATOM 2211 C C . LEU A 1 291 ? 3.674 -8.383 -20.797 1 97.81 291 LEU A C 1
ATOM 2213 O O . LEU A 1 291 ? 4.871 -8.094 -20.844 1 97.81 291 LEU A O 1
ATOM 2217 N N . THR A 1 292 ? 2.9 -8.078 -19.766 1 98.5 292 THR A N 1
ATOM 2218 C CA . THR A 1 292 ? 3.447 -7.418 -18.578 1 98.5 292 THR A CA 1
ATOM 2219 C C . THR A 1 292 ? 4.422 -8.336 -17.844 1 98.5 292 THR A C 1
ATOM 2221 O O . THR A 1 292 ? 5.504 -7.902 -17.453 1 98.5 292 THR A O 1
ATOM 2224 N N . THR A 1 293 ? 4.016 -9.602 -17.719 1 98.75 293 THR A N 1
ATOM 2225 C CA . THR A 1 293 ? 4.898 -10.586 -17.094 1 98.75 293 THR A CA 1
ATOM 2226 C C . THR A 1 293 ? 6.164 -10.773 -17.922 1 98.75 293 THR A C 1
ATOM 2228 O O . THR A 1 293 ? 7.266 -10.859 -17.375 1 98.75 293 THR A O 1
ATOM 2231 N N . ARG A 1 294 ? 6.012 -10.836 -19.219 1 98.56 294 ARG A N 1
ATOM 2232 C CA . ARG A 1 294 ? 7.164 -10.977 -20.094 1 98.56 294 ARG A CA 1
ATOM 2233 C C . ARG A 1 294 ? 8.133 -9.812 -19.938 1 98.56 294 ARG A C 1
ATOM 2235 O O . ARG A 1 294 ? 9.352 -10 -19.938 1 98.56 294 ARG A O 1
ATOM 2242 N N . ALA A 1 295 ? 7.605 -8.617 -19.812 1 98.75 295 ALA A N 1
ATOM 2243 C CA . ALA A 1 295 ? 8.445 -7.434 -19.625 1 98.75 295 ALA A CA 1
ATOM 2244 C C . ALA A 1 295 ? 9.234 -7.523 -18.312 1 98.75 295 ALA A C 1
ATOM 2246 O O . ALA A 1 295 ? 10.43 -7.219 -18.297 1 98.75 295 ALA A O 1
ATOM 2247 N N . ALA A 1 296 ? 8.562 -7.895 -17.219 1 98.88 296 ALA A N 1
ATOM 2248 C CA . ALA A 1 296 ? 9.25 -8.055 -15.938 1 98.88 296 ALA A CA 1
ATOM 2249 C C . ALA A 1 296 ? 10.32 -9.141 -16.016 1 98.88 296 ALA A C 1
ATOM 2251 O O . ALA A 1 296 ? 11.414 -8.984 -15.484 1 98.88 296 ALA A O 1
ATOM 2252 N N . ALA A 1 297 ? 9.977 -10.258 -16.672 1 98.75 297 ALA A N 1
ATOM 2253 C CA . ALA A 1 297 ? 10.906 -11.367 -16.812 1 98.75 297 ALA A CA 1
ATOM 2254 C C . ALA A 1 297 ? 12.141 -10.961 -17.609 1 98.75 297 ALA A C 1
ATOM 2256 O O . ALA A 1 297 ? 13.273 -11.266 -17.234 1 98.75 297 ALA A O 1
ATOM 2257 N N . LYS A 1 298 ? 11.891 -10.344 -18.734 1 98.5 298 LYS A N 1
ATOM 2258 C CA . LYS A 1 298 ? 13 -9.883 -19.578 1 98.5 298 LYS A CA 1
ATOM 2259 C C . LYS A 1 298 ? 13.969 -9.016 -18.781 1 98.5 298 LYS A C 1
ATOM 2261 O O . LYS A 1 298 ? 15.18 -9.227 -18.828 1 98.5 298 LYS A O 1
ATOM 2266 N N . LYS A 1 299 ? 13.445 -8.109 -18.047 1 98.44 299 LYS A N 1
ATOM 2267 C CA . LYS A 1 299 ? 14.289 -7.227 -17.234 1 98.44 299 LYS A CA 1
ATOM 2268 C C . LYS A 1 299 ? 15.031 -8.016 -16.156 1 98.44 299 LYS A C 1
ATOM 2270 O O . LYS A 1 299 ? 16.219 -7.762 -15.906 1 98.44 299 LYS A O 1
ATOM 2275 N N . ALA A 1 300 ? 14.336 -8.945 -15.508 1 98.5 300 ALA A N 1
ATOM 2276 C CA . ALA A 1 300 ? 14.961 -9.75 -14.461 1 98.5 300 ALA A CA 1
ATOM 2277 C C . ALA A 1 300 ? 16.125 -10.555 -15.016 1 98.5 300 ALA A C 1
ATOM 2279 O O . ALA A 1 300 ? 17.188 -10.648 -14.375 1 98.5 300 ALA A O 1
ATOM 2280 N N . TYR A 1 301 ? 15.984 -11.156 -16.188 1 98.12 301 TYR A N 1
ATOM 2281 C CA . TYR A 1 301 ? 17.062 -11.922 -16.812 1 98.12 301 TYR A CA 1
ATOM 2282 C C . TYR A 1 301 ? 18.219 -11.016 -17.203 1 98.12 301 TYR A C 1
ATOM 2284 O O . TYR A 1 301 ? 19.375 -11.383 -17.047 1 98.12 301 TYR A O 1
ATOM 2292 N N . GLU A 1 302 ? 17.891 -9.844 -17.703 1 97.69 302 GLU A N 1
ATOM 2293 C CA . GLU A 1 302 ? 18.922 -8.883 -18.078 1 97.69 302 GLU A CA 1
ATOM 2294 C C . GLU A 1 302 ? 19.75 -8.469 -16.859 1 97.69 302 GLU A C 1
ATOM 2296 O O . GLU A 1 302 ? 20.984 -8.453 -16.938 1 97.69 302 GLU A O 1
ATOM 2301 N N . VAL A 1 303 ? 19.094 -8.195 -15.75 1 96.62 303 VAL A N 1
ATOM 2302 C CA . VAL A 1 303 ? 19.75 -7.715 -14.539 1 96.62 303 VAL A CA 1
ATOM 2303 C C . VAL A 1 303 ? 20.594 -8.836 -13.93 1 96.62 303 VAL A C 1
ATOM 2305 O O . VAL A 1 303 ? 21.703 -8.602 -13.461 1 96.62 303 VAL A O 1
ATOM 2308 N N . SER A 1 304 ? 20.031 -10 -13.938 1 96.88 304 SER A N 1
ATOM 2309 C CA . SER A 1 304 ? 20.672 -11.117 -13.266 1 96.88 304 SER A CA 1
ATOM 2310 C C . SER A 1 304 ? 21.75 -11.75 -14.148 1 96.88 304 SER A C 1
ATOM 2312 O O . SER A 1 304 ? 22.656 -12.422 -13.656 1 96.88 304 SER A O 1
ATOM 2314 N N . GLY A 1 305 ? 21.578 -11.672 -15.477 1 96.69 305 GLY A N 1
ATOM 2315 C CA . GLY A 1 305 ? 22.5 -12.266 -16.422 1 96.69 305 GLY A CA 1
ATOM 2316 C C . GLY A 1 305 ? 22.297 -13.758 -16.625 1 96.69 305 GLY A C 1
ATOM 2317 O O . GLY A 1 305 ? 23.125 -14.438 -17.219 1 96.69 305 GLY A O 1
ATOM 2318 N N . VAL A 1 306 ? 21.188 -14.258 -16.109 1 96.31 306 VAL A N 1
ATOM 2319 C CA . VAL A 1 306 ? 20.922 -15.688 -16.25 1 96.31 306 VAL A CA 1
ATOM 2320 C C . VAL A 1 306 ? 19.922 -15.922 -17.391 1 96.31 306 VAL A C 1
ATOM 2322 O O . VAL A 1 306 ? 19.375 -14.969 -17.938 1 96.31 306 VAL A O 1
ATOM 2325 N N . SER A 1 307 ? 19.766 -17.188 -17.703 1 95.44 307 SER A N 1
ATOM 2326 C CA . SER A 1 307 ? 18.859 -17.594 -18.766 1 95.44 307 SER A CA 1
ATOM 2327 C C . SER A 1 307 ? 17.703 -18.422 -18.219 1 95.44 307 SER A C 1
ATOM 2329 O O . SER A 1 307 ? 17.875 -19.172 -17.25 1 95.44 307 SER A O 1
ATOM 2331 N N . PRO A 1 308 ? 16.547 -18.312 -18.891 1 95 308 PRO A N 1
ATOM 2332 C CA . PRO A 1 308 ? 15.445 -19.172 -18.469 1 95 308 PRO A CA 1
ATOM 2333 C C . PRO A 1 308 ? 15.805 -20.656 -18.469 1 95 308 PRO A C 1
ATOM 2335 O O . PRO A 1 308 ? 15.258 -21.438 -17.672 1 95 308 PRO A O 1
ATOM 2338 N N . LYS A 1 309 ? 16.703 -21.062 -19.297 1 92.62 309 LYS A N 1
ATOM 2339 C CA . LYS A 1 309 ? 17.078 -22.469 -19.422 1 92.62 309 LYS A CA 1
ATOM 2340 C C . LYS A 1 309 ? 17.812 -22.953 -18.172 1 92.62 309 LYS A C 1
ATOM 2342 O O . LYS A 1 309 ? 17.906 -24.156 -17.938 1 92.62 309 LYS A O 1
ATOM 2347 N N . ASP A 1 310 ? 18.297 -22.016 -17.406 1 92 310 ASP A N 1
ATOM 2348 C CA . ASP A 1 310 ? 19.094 -22.344 -16.219 1 92 310 ASP A CA 1
ATOM 2349 C C . ASP A 1 310 ? 18.203 -22.516 -14.992 1 92 310 ASP A C 1
ATOM 2351 O O . ASP A 1 310 ? 18.656 -22.953 -13.938 1 92 310 ASP A O 1
ATOM 2355 N N . VAL A 1 311 ? 16.969 -22.219 -15.125 1 95.62 311 VAL A N 1
ATOM 2356 C CA . VAL A 1 311 ? 16.062 -22.234 -13.984 1 95.62 311 VAL A CA 1
ATOM 2357 C C . VAL A 1 311 ? 15.695 -23.688 -13.641 1 95.62 311 VAL A C 1
ATOM 2359 O O . VAL A 1 311 ? 15.281 -24.453 -14.508 1 95.62 311 VAL A O 1
ATOM 2362 N N . SER A 1 312 ? 15.82 -24.047 -12.391 1 94.56 312 SER A N 1
ATOM 2363 C CA . SER A 1 312 ? 15.562 -25.422 -11.945 1 94.56 312 SER A CA 1
ATOM 2364 C C . SER A 1 312 ? 14.188 -25.547 -11.305 1 94.56 312 SER A C 1
ATOM 2366 O O . SER A 1 312 ? 13.539 -26.594 -11.398 1 94.56 312 SER A O 1
ATOM 2368 N N . VAL A 1 313 ? 13.75 -24.516 -10.586 1 96.38 313 VAL A N 1
ATOM 2369 C CA . VAL A 1 313 ? 12.477 -24.562 -9.875 1 96.38 313 VAL A CA 1
ATOM 2370 C C . VAL A 1 313 ? 11.797 -23.203 -9.969 1 96.38 313 VAL A C 1
ATOM 2372 O O . VAL A 1 313 ? 12.461 -22.156 -9.953 1 96.38 313 VAL A O 1
ATOM 2375 N N . ALA A 1 314 ? 10.484 -23.203 -10.117 1 97.56 314 ALA A N 1
ATOM 2376 C CA . ALA A 1 314 ? 9.766 -21.938 -10.234 1 97.56 314 ALA A CA 1
ATOM 2377 C C . ALA A 1 314 ? 8.406 -22.016 -9.547 1 97.56 314 ALA A C 1
ATOM 2379 O O . ALA A 1 314 ? 7.77 -23.062 -9.523 1 97.56 314 ALA A O 1
ATOM 2380 N N . GLU A 1 315 ? 8.039 -21 -8.906 1 98.44 315 GLU A N 1
ATOM 2381 C CA . GLU A 1 315 ? 6.672 -20.734 -8.469 1 98.44 315 GLU A CA 1
ATOM 2382 C C . GLU A 1 315 ? 6.023 -19.641 -9.312 1 98.44 315 GLU A C 1
ATOM 2384 O O . GLU A 1 315 ? 6.465 -18.484 -9.289 1 98.44 315 GLU A O 1
ATOM 2389 N N . VAL A 1 316 ? 5.051 -20.016 -10.07 1 98.44 316 VAL A N 1
ATOM 2390 C CA . VAL A 1 316 ? 4.422 -19.047 -10.961 1 98.44 316 VAL A CA 1
ATOM 2391 C C . VAL A 1 316 ? 2.965 -18.828 -10.547 1 98.44 316 VAL A C 1
ATOM 2393 O O . VAL A 1 316 ? 2.398 -19.641 -9.812 1 98.44 316 VAL A O 1
ATOM 2396 N N . HIS A 1 317 ? 2.396 -17.75 -10.977 1 98.75 317 HIS A N 1
ATOM 2397 C CA . HIS A 1 317 ? 1.067 -17.312 -10.562 1 98.75 317 HIS A CA 1
ATOM 2398 C C . HIS A 1 317 ? -0.019 -18.047 -11.344 1 98.75 317 HIS A C 1
ATOM 2400 O O . HIS A 1 317 ? -0.52 -17.531 -12.352 1 98.75 317 HIS A O 1
ATOM 2406 N N . ASP A 1 318 ? -0.486 -19.141 -10.828 1 98.25 318 ASP A N 1
ATOM 2407 C CA . ASP A 1 318 ? -1.485 -19.953 -11.5 1 98.25 318 ASP A CA 1
ATOM 2408 C C . ASP A 1 318 ? -2.867 -19.766 -10.883 1 98.25 318 ASP A C 1
ATOM 2410 O O . ASP A 1 318 ? -3.541 -20.734 -10.531 1 98.25 318 ASP A O 1
ATOM 2414 N N . CYS A 1 319 ? -3.318 -18.516 -10.859 1 98.56 319 CYS A N 1
ATOM 2415 C CA . CYS A 1 319 ? -4.66 -18.266 -10.344 1 98.56 319 CYS A CA 1
ATOM 2416 C C . CYS A 1 319 ? -5.707 -19.016 -11.164 1 98.56 319 CYS A C 1
ATOM 2418 O O . CYS A 1 319 ? -6.793 -19.312 -10.664 1 98.56 319 CYS A O 1
ATOM 2420 N N . PHE A 1 320 ? -5.434 -19.297 -12.414 1 98.62 320 PHE A N 1
ATOM 2421 C CA . PHE A 1 320 ? -6.164 -20.188 -13.312 1 98.62 320 PHE A CA 1
ATOM 2422 C C . PHE A 1 320 ? -5.199 -21.062 -14.109 1 98.62 320 PHE A C 1
ATOM 2424 O O . PHE A 1 320 ? -4.031 -20.719 -14.281 1 98.62 320 PHE A O 1
ATOM 2431 N N . ALA A 1 321 ? -5.691 -22.188 -14.578 1 98.25 321 ALA A N 1
ATOM 2432 C CA . ALA A 1 321 ? -4.844 -23.094 -15.336 1 98.25 321 ALA A CA 1
ATOM 2433 C C . ALA A 1 321 ? -4.203 -22.391 -16.531 1 98.25 321 ALA A C 1
ATOM 2435 O O . ALA A 1 321 ? -3.004 -22.547 -16.781 1 98.25 321 ALA A O 1
ATOM 2436 N N . VAL A 1 322 ? -4.961 -21.578 -17.234 1 98.12 322 VAL A N 1
ATOM 2437 C CA . VAL A 1 322 ? -4.465 -20.891 -18.422 1 98.12 322 VAL A CA 1
ATOM 2438 C C . VAL A 1 322 ? -3.408 -19.859 -18.031 1 98.12 322 VAL A C 1
ATOM 2440 O O . VAL A 1 322 ? -2.51 -19.562 -18.812 1 98.12 322 VAL A O 1
ATOM 2443 N N . ALA A 1 323 ? -3.479 -19.344 -16.797 1 98.25 323 ALA A N 1
ATOM 2444 C CA . ALA A 1 323 ? -2.471 -18.406 -16.312 1 98.25 323 ALA A CA 1
ATOM 2445 C C . ALA A 1 323 ? -1.106 -19.078 -16.188 1 98.25 323 ALA A C 1
ATOM 2447 O O . ALA A 1 323 ? -0.081 -18.484 -16.531 1 98.25 323 ALA A O 1
ATOM 2448 N N . GLU A 1 324 ? -1.091 -20.312 -15.648 1 97.62 324 GLU A N 1
ATOM 2449 C CA . GLU A 1 324 ? 0.184 -21.016 -15.586 1 97.62 324 GLU A CA 1
ATOM 2450 C C . GLU A 1 324 ? 0.76 -21.234 -16.984 1 97.62 324 GLU A C 1
ATOM 2452 O O . GLU A 1 324 ? 1.966 -21.094 -17.188 1 97.62 324 GLU A O 1
ATOM 2457 N N . VAL A 1 325 ? -0.11 -21.594 -17.922 1 97.06 325 VAL A N 1
ATOM 2458 C CA . VAL A 1 325 ? 0.317 -21.797 -19.312 1 97.06 325 VAL A CA 1
ATOM 2459 C C . VAL A 1 325 ? 0.979 -20.531 -19.844 1 97.06 325 VAL A C 1
ATOM 2461 O O . VAL A 1 325 ? 2.082 -20.578 -20.391 1 97.06 325 VAL A O 1
ATOM 2464 N N . GLY A 1 326 ? 0.309 -19.422 -19.656 1 97.06 326 GLY A N 1
ATOM 2465 C CA . GLY A 1 326 ? 0.863 -18.141 -20.078 1 97.06 326 GLY A CA 1
ATOM 2466 C C . GLY A 1 326 ? 2.143 -17.781 -19.344 1 97.06 326 GLY A C 1
ATOM 2467 O O . GLY A 1 326 ? 3.061 -17.203 -19.938 1 97.06 326 GLY A O 1
ATOM 2468 N N . MET A 1 327 ? 2.209 -18.078 -18.031 1 97.62 327 MET A N 1
ATOM 2469 C CA . MET A 1 327 ? 3.395 -17.812 -17.219 1 97.62 327 MET A CA 1
ATOM 2470 C C . MET A 1 327 ? 4.602 -18.578 -17.75 1 97.62 327 MET A C 1
ATOM 2472 O O . MET A 1 327 ? 5.691 -18.016 -17.875 1 97.62 327 MET A O 1
ATOM 2476 N N . ASN A 1 328 ? 4.41 -19.844 -18.031 1 96.75 328 ASN A N 1
ATOM 2477 C CA . ASN A 1 328 ? 5.496 -20.656 -18.562 1 96.75 328 ASN A CA 1
ATOM 2478 C C . ASN A 1 328 ? 6.074 -20.047 -19.844 1 96.75 328 ASN A C 1
ATOM 2480 O O . ASN A 1 328 ? 7.293 -20.047 -20.031 1 96.75 328 ASN A O 1
ATOM 2484 N N . GLU A 1 329 ? 5.207 -19.547 -20.672 1 96.38 329 GLU A N 1
ATOM 2485 C CA . GLU A 1 329 ? 5.637 -18.938 -21.922 1 96.38 329 GLU A CA 1
ATOM 2486 C C . GLU A 1 329 ? 6.285 -17.578 -21.688 1 96.38 329 GLU A C 1
ATOM 2488 O O . GLU A 1 329 ? 7.355 -17.297 -22.234 1 96.38 329 GLU A O 1
ATOM 2493 N N . ALA A 1 330 ? 5.691 -16.734 -20.844 1 97.81 330 ALA A N 1
ATOM 2494 C CA . ALA A 1 330 ? 6.172 -15.383 -20.578 1 97.81 330 ALA A CA 1
ATOM 2495 C C . ALA A 1 330 ? 7.539 -15.406 -19.906 1 97.81 330 ALA A C 1
ATOM 2497 O O . ALA A 1 330 ? 8.375 -14.523 -20.125 1 97.81 330 ALA A O 1
ATOM 2498 N N . LEU A 1 331 ? 7.797 -16.422 -19.109 1 97.69 331 LEU A N 1
ATOM 2499 C CA . LEU A 1 331 ? 9.047 -16.547 -18.359 1 97.69 331 LEU A CA 1
ATOM 2500 C C . LEU A 1 331 ? 10.117 -17.234 -19.219 1 97.69 331 LEU A C 1
ATOM 2502 O O . LEU A 1 331 ? 11.281 -17.297 -18.812 1 97.69 331 LEU A O 1
ATOM 2506 N N . GLY A 1 332 ? 9.734 -17.75 -20.344 1 96.44 332 GLY A N 1
ATOM 2507 C CA . GLY A 1 332 ? 10.695 -18.328 -21.266 1 96.44 332 GLY A CA 1
ATOM 2508 C C . GLY A 1 332 ? 10.93 -19.812 -21.031 1 96.44 332 GLY A C 1
ATOM 2509 O O . GLY A 1 332 ? 11.922 -20.375 -21.484 1 96.44 332 GLY A O 1
ATOM 2510 N N . PHE A 1 333 ? 10.047 -20.469 -20.297 1 95.94 333 PHE A N 1
ATOM 2511 C CA . PHE A 1 333 ? 10.211 -21.875 -20 1 95.94 333 PHE A CA 1
ATOM 2512 C C . PHE A 1 333 ? 9.742 -22.734 -21.172 1 95.94 333 PHE A C 1
ATOM 2514 O O . PHE A 1 333 ? 10.102 -23.922 -21.266 1 95.94 333 PHE A O 1
ATOM 2521 N N . SER A 1 334 ? 8.953 -22.172 -22.062 1 94.31 334 SER A N 1
ATOM 2522 C CA . SER A 1 334 ? 8.453 -22.844 -23.25 1 94.31 334 SER A CA 1
ATOM 2523 C C . SER A 1 334 ? 8.258 -21.859 -24.406 1 94.31 334 SER A C 1
ATOM 2525 O O . SER A 1 334 ? 8.25 -20.641 -24.188 1 94.31 334 SER A O 1
ATOM 2527 N N . LYS A 1 335 ? 8.133 -22.391 -25.594 1 93.81 335 LYS A N 1
ATOM 2528 C CA . LYS A 1 335 ? 7.73 -21.578 -26.75 1 93.81 335 LYS A CA 1
ATOM 2529 C C . LYS A 1 335 ? 6.254 -21.203 -26.672 1 93.81 335 LYS A C 1
ATOM 2531 O O . LYS A 1 335 ? 5.48 -21.859 -25.969 1 93.81 335 LYS A O 1
ATOM 2536 N N . PRO A 1 336 ? 5.887 -20.109 -27.375 1 94.19 336 PRO A N 1
ATOM 2537 C CA . PRO A 1 336 ? 4.457 -19.781 -27.422 1 94.19 336 PRO A CA 1
ATOM 2538 C C . PRO A 1 336 ? 3.607 -20.953 -27.922 1 94.19 336 PRO A C 1
ATOM 2540 O O . PRO A 1 336 ? 3.996 -21.641 -28.859 1 94.19 336 PRO A O 1
ATOM 2543 N N . GLY A 1 337 ? 2.523 -21.219 -27.219 1 94.81 337 GLY A N 1
ATOM 2544 C CA . GLY A 1 337 ? 1.631 -22.297 -27.594 1 94.81 337 GLY A CA 1
ATOM 2545 C C . GLY A 1 337 ? 1.983 -23.609 -26.938 1 94.81 337 GLY A C 1
ATOM 2546 O O . GLY A 1 337 ? 1.207 -24.578 -27 1 94.81 337 GLY A O 1
ATOM 2547 N N . GLU A 1 338 ? 3.082 -23.688 -26.188 1 94.06 338 GLU A N 1
ATOM 2548 C CA . GLU A 1 338 ? 3.539 -24.953 -25.625 1 94.06 338 GLU A CA 1
ATOM 2549 C C . GLU A 1 338 ? 3.6 -24.875 -24.094 1 94.06 338 GLU A C 1
ATOM 2551 O O . GLU A 1 338 ? 4.133 -25.781 -23.453 1 94.06 338 GLU A O 1
ATOM 2556 N N . GLY A 1 339 ? 3.039 -23.859 -23.531 1 94.69 339 GLY A N 1
ATOM 2557 C CA . GLY A 1 339 ? 3.129 -23.625 -22.109 1 94.69 339 GLY A CA 1
ATOM 2558 C C . GLY A 1 339 ? 2.432 -24.688 -21.281 1 94.69 339 GLY A C 1
ATOM 2559 O O . GLY A 1 339 ? 2.766 -24.891 -20.109 1 94.69 339 GLY A O 1
ATOM 2560 N N . ALA A 1 340 ? 1.512 -25.406 -21.828 1 93.31 340 ALA A N 1
ATOM 2561 C CA . ALA A 1 340 ? 0.725 -26.406 -21.125 1 93.31 340 ALA A CA 1
ATOM 2562 C C . ALA A 1 340 ? 1.511 -27.703 -20.953 1 93.31 340 ALA A C 1
ATOM 2564 O O . ALA A 1 340 ? 1.12 -28.578 -20.188 1 93.31 340 ALA A O 1
ATOM 2565 N N . PHE A 1 341 ? 2.678 -27.797 -21.625 1 86.19 341 PHE A N 1
ATOM 2566 C CA . PHE A 1 341 ? 3.367 -29.094 -21.688 1 86.19 341 PHE A CA 1
ATOM 2567 C C . PHE A 1 341 ? 4.648 -29.062 -20.859 1 86.19 341 PHE A C 1
ATOM 2569 O O . PHE A 1 341 ? 5.523 -29.906 -21.031 1 86.19 341 PHE A O 1
ATOM 2576 N N . LEU A 1 342 ? 4.953 -27.984 -20.141 1 65.81 342 LEU A N 1
ATOM 2577 C CA . LEU A 1 342 ? 6.16 -27.828 -19.328 1 65.81 342 LEU A CA 1
ATOM 2578 C C . LEU A 1 342 ? 6.301 -28.984 -18.344 1 65.81 342 LEU A C 1
ATOM 2580 O O . LEU A 1 342 ? 7.418 -29.359 -17.984 1 65.81 342 LEU A O 1
ATOM 2584 N N . HIS A 1 343 ? 5.328 -29.469 -17.797 1 57.56 343 HIS A N 1
ATOM 2585 C CA . HIS A 1 343 ? 5.434 -30.516 -16.781 1 57.56 343 HIS A CA 1
ATOM 2586 C C . HIS A 1 343 ? 6.297 -31.672 -17.25 1 57.56 343 HIS A C 1
ATOM 2588 O O . HIS A 1 343 ? 6.723 -32.5 -16.453 1 57.56 343 HIS A O 1
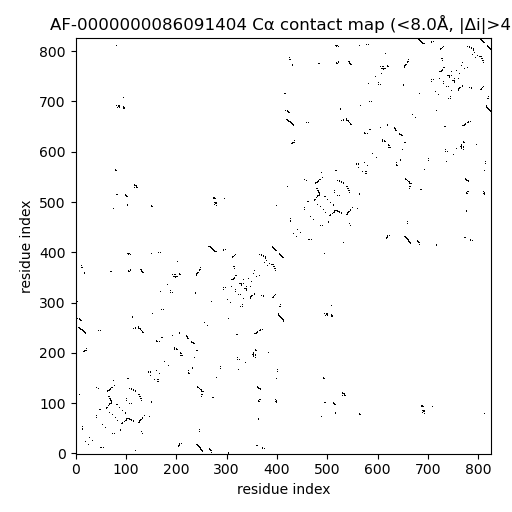ATOM 2594 N N . LEU A 1 344 ? 6.703 -31.5 -18.422 1 46.97 344 LEU A N 1
ATOM 2595 C CA . LEU A 1 344 ? 7.461 -32.562 -19.062 1 46.97 344 LEU A CA 1
ATOM 2596 C C . LEU A 1 344 ? 8.945 -32.219 -19.109 1 46.97 344 LEU A C 1
ATOM 2598 O O . LEU A 1 344 ? 9.781 -33.094 -19.359 1 46.97 344 LEU A O 1
ATOM 2602 N N . THR A 1 345 ? 9.289 -30.984 -18.828 1 60.16 345 THR A N 1
ATOM 2603 C CA . THR A 1 345 ? 10.68 -30.547 -18.875 1 60.16 345 THR A CA 1
ATOM 2604 C C . THR A 1 345 ? 10.953 -29.5 -17.797 1 60.16 345 THR A C 1
ATOM 2606 O O . THR A 1 345 ? 10.039 -29.062 -17.094 1 60.16 345 THR A O 1
ATOM 2609 N N . LYS A 1 346 ? 12.289 -29.266 -17.469 1 69.69 346 LYS A N 1
ATOM 2610 C CA . LYS A 1 346 ? 12.758 -28.203 -16.578 1 69.69 346 LYS A CA 1
ATOM 2611 C C . LYS A 1 346 ? 12.281 -26.828 -17.078 1 69.69 346 LYS A C 1
ATOM 2613 O O . LYS A 1 346 ? 12.164 -26.609 -18.281 1 69.69 346 LYS A O 1
ATOM 2618 N N . PRO A 1 347 ? 11.867 -26 -16.078 1 88.25 347 PRO A N 1
ATOM 2619 C CA . PRO A 1 347 ? 11.914 -26.109 -14.617 1 88.25 347 PRO A CA 1
ATOM 2620 C C . PRO A 1 347 ? 10.688 -26.812 -14.039 1 88.25 347 PRO A C 1
ATOM 2622 O O . PRO A 1 347 ? 9.672 -26.969 -14.734 1 88.25 347 PRO A O 1
ATOM 2625 N N . MET A 1 348 ? 10.859 -27.312 -12.758 1 92.62 348 MET A N 1
ATOM 2626 C CA . MET A 1 348 ? 9.703 -27.797 -12.008 1 92.62 348 MET A CA 1
ATOM 2627 C C . MET A 1 348 ? 8.891 -26.625 -11.453 1 92.62 348 MET A C 1
ATOM 2629 O O . MET A 1 348 ? 9.43 -25.766 -10.75 1 92.62 348 MET A O 1
ATOM 2633 N N . VAL A 1 349 ? 7.641 -26.609 -11.867 1 95.94 349 VAL A N 1
ATOM 2634 C CA . VAL A 1 349 ? 6.809 -25.453 -11.594 1 95.94 349 VAL A CA 1
ATOM 2635 C C . VAL A 1 349 ? 5.738 -25.812 -10.562 1 95.94 349 VAL A C 1
ATOM 2637 O O . VAL A 1 349 ? 5.078 -26.844 -10.68 1 95.94 349 VAL A O 1
ATOM 2640 N N . ASN A 1 350 ? 5.574 -24.953 -9.547 1 97.06 350 ASN A N 1
ATOM 2641 C CA . ASN A 1 350 ? 4.508 -25.047 -8.562 1 97.06 350 ASN A CA 1
ATOM 2642 C C . ASN A 1 350 ? 4.473 -26.422 -7.898 1 97.06 350 ASN A C 1
ATOM 2644 O O . ASN A 1 350 ? 3.426 -27.078 -7.859 1 97.06 350 ASN A O 1
ATOM 2648 N N . THR A 1 351 ? 5.566 -26.75 -7.281 1 96.06 351 THR A N 1
ATOM 2649 C CA . THR A 1 351 ? 5.797 -28.109 -6.789 1 96.06 351 THR A CA 1
ATOM 2650 C C . THR A 1 351 ? 4.992 -28.359 -5.516 1 96.06 351 THR A C 1
ATOM 2652 O O . THR A 1 351 ? 4.789 -29.516 -5.125 1 96.06 351 THR A O 1
ATOM 2655 N N . GLY A 1 352 ? 4.566 -27.344 -4.859 1 97.62 352 GLY A N 1
ATOM 2656 C CA . GLY A 1 352 ? 3.785 -27.5 -3.645 1 97.62 352 GLY A CA 1
ATOM 2657 C C . GLY A 1 352 ? 2.289 -27.391 -3.879 1 97.62 352 GLY A C 1
ATOM 2658 O O . GLY A 1 352 ? 1.503 -27.422 -2.93 1 97.62 352 GLY A O 1
ATOM 2659 N N . GLY A 1 353 ? 1.868 -27.172 -5.125 1 98.19 353 GLY A N 1
ATOM 2660 C CA . GLY A 1 353 ? 0.448 -27.141 -5.434 1 98.19 353 GLY A CA 1
ATOM 2661 C C . GLY A 1 353 ? -0.008 -25.828 -6.043 1 98.19 353 GLY A C 1
ATOM 2662 O O . GLY A 1 353 ? -1.16 -25.703 -6.465 1 98.19 353 GLY A O 1
ATOM 2663 N N . GLY A 1 354 ? 0.894 -24.828 -6.074 1 98.25 354 GLY A N 1
ATOM 2664 C CA . GLY A 1 354 ? 0.56 -23.562 -6.691 1 98.25 354 GLY A CA 1
ATOM 2665 C C . GLY A 1 354 ? -0.602 -22.859 -6.016 1 98.25 354 GLY A C 1
ATOM 2666 O O . GLY A 1 354 ? -0.761 -22.938 -4.797 1 98.25 354 GLY A O 1
ATOM 2667 N N . LEU A 1 355 ? -1.298 -22.016 -6.754 1 98.88 355 LEU A N 1
ATOM 2668 C CA . LEU A 1 355 ? -2.447 -21.281 -6.234 1 98.88 355 LEU A CA 1
ATOM 2669 C C . LEU A 1 355 ? -3.717 -22.125 -6.336 1 98.88 355 LEU A C 1
ATOM 2671 O O . LEU A 1 355 ? -4.629 -21.984 -5.516 1 98.88 355 LEU A O 1
ATOM 2675 N N . ILE A 1 356 ? -3.738 -22.984 -7.336 1 98.69 356 ILE A N 1
ATOM 2676 C CA . ILE A 1 356 ? -4.926 -23.766 -7.652 1 98.69 356 ILE A CA 1
ATOM 2677 C C . ILE A 1 356 ? -5.199 -24.766 -6.523 1 98.69 356 ILE A C 1
ATOM 2679 O O . ILE A 1 356 ? -6.344 -24.938 -6.102 1 98.69 356 ILE A O 1
ATOM 2683 N N . SER A 1 357 ? -4.145 -25.422 -6.004 1 98.62 357 SER A N 1
ATOM 2684 C CA . SER A 1 357 ? -4.352 -26.453 -4.988 1 98.62 357 SER A CA 1
ATOM 2685 C C . SER A 1 357 ? -3.877 -25.984 -3.619 1 98.62 357 SER A C 1
ATOM 2687 O O . SER A 1 357 ? -4.531 -26.234 -2.605 1 98.62 357 SER A O 1
ATOM 2689 N N . PHE A 1 358 ? -2.656 -25.359 -3.527 1 98.75 358 PHE A N 1
ATOM 2690 C CA . PHE A 1 358 ? -2.127 -24.844 -2.268 1 98.75 358 PHE A CA 1
ATOM 2691 C C . PHE A 1 358 ? -3.049 -23.781 -1.687 1 98.75 358 PHE A C 1
ATOM 2693 O O . PHE A 1 358 ? -3.367 -23.812 -0.496 1 98.75 358 PHE A O 1
ATOM 2700 N N . GLY A 1 359 ? -3.43 -22.859 -2.516 1 98.75 359 GLY A N 1
ATOM 2701 C CA . GLY A 1 359 ? -4.293 -21.766 -2.104 1 98.75 359 GLY A CA 1
ATOM 2702 C C . GLY A 1 359 ? -3.793 -20.406 -2.553 1 98.75 359 GLY A C 1
ATOM 2703 O O . GLY A 1 359 ? -2.652 -20.281 -3.004 1 98.75 359 GLY A O 1
ATOM 2704 N N . HIS A 1 360 ? -4.715 -19.375 -2.418 1 98.75 360 HIS A N 1
ATOM 2705 C CA . HIS A 1 360 ? -4.395 -18.094 -3.023 1 98.75 360 HIS A CA 1
ATOM 2706 C C . HIS A 1 360 ? -4.902 -16.938 -2.162 1 98.75 360 HIS A C 1
ATOM 2708 O O . HIS A 1 360 ? -5.68 -16.109 -2.633 1 98.75 360 HIS A O 1
ATOM 2714 N N . PRO A 1 361 ? -4.461 -16.922 -0.872 1 98.81 361 PRO A N 1
ATOM 2715 C CA . PRO A 1 361 ? -4.629 -15.609 -0.227 1 98.81 361 PRO A CA 1
ATOM 2716 C C . PRO A 1 361 ? -3.818 -14.508 -0.907 1 98.81 361 PRO A C 1
ATOM 2718 O O . PRO A 1 361 ? -2.59 -14.484 -0.797 1 98.81 361 PRO A O 1
ATOM 2721 N N . VAL A 1 362 ? -4.48 -13.578 -1.539 1 98.69 362 VAL A N 1
ATOM 2722 C CA . VAL A 1 362 ? -3.891 -12.719 -2.561 1 98.69 362 VAL A CA 1
ATOM 2723 C C . VAL A 1 362 ? -2.754 -11.898 -1.951 1 98.69 362 VAL A C 1
ATOM 2725 O O . VAL A 1 362 ? -1.738 -11.656 -2.605 1 98.69 362 VAL A O 1
ATOM 2728 N N . GLY A 1 363 ? -2.848 -11.438 -0.717 1 98.75 363 GLY A N 1
ATOM 2729 C CA . GLY A 1 363 ? -1.797 -10.656 -0.079 1 98.75 363 GLY A CA 1
ATOM 2730 C C . GLY A 1 363 ? -0.597 -11.492 0.326 1 98.75 363 GLY A C 1
ATOM 2731 O O . GLY A 1 363 ? 0.511 -10.969 0.463 1 98.75 363 GLY A O 1
ATOM 2732 N N . ALA A 1 364 ? -0.758 -12.797 0.5 1 98.88 364 ALA A N 1
ATOM 2733 C CA . ALA A 1 364 ? 0.283 -13.68 1.022 1 98.88 364 ALA A CA 1
ATOM 2734 C C . ALA A 1 364 ? 0.971 -14.445 -0.105 1 98.88 364 ALA A C 1
ATOM 2736 O O . ALA A 1 364 ? 2.068 -14.977 0.077 1 98.88 364 ALA A O 1
ATOM 2737 N N . THR A 1 365 ? 0.345 -14.492 -1.256 1 98.88 365 THR A N 1
ATOM 2738 C CA . THR A 1 365 ? 0.73 -15.398 -2.328 1 98.88 365 THR A CA 1
ATOM 2739 C C . THR A 1 365 ? 2.184 -15.172 -2.734 1 98.88 365 THR A C 1
ATOM 2741 O O . THR A 1 365 ? 2.961 -16.125 -2.838 1 98.88 365 THR A O 1
ATOM 2744 N N . GLY A 1 366 ? 2.559 -13.898 -2.969 1 98.94 366 GLY A N 1
ATOM 2745 C CA . GLY A 1 366 ? 3.922 -13.617 -3.391 1 98.94 366 GLY A CA 1
ATOM 2746 C C . GLY A 1 366 ? 4.961 -14.047 -2.375 1 98.94 366 GLY A C 1
ATOM 2747 O O . GLY A 1 366 ? 6.031 -14.539 -2.746 1 98.94 366 GLY A O 1
ATOM 2748 N N . VAL A 1 367 ? 4.672 -13.883 -1.115 1 99 367 VAL A N 1
ATOM 2749 C CA . VAL A 1 367 ? 5.582 -14.266 -0.042 1 99 367 VAL A CA 1
ATOM 2750 C C . VAL A 1 367 ? 5.656 -15.789 0.056 1 99 367 VAL A C 1
ATOM 2752 O O . VAL A 1 367 ? 6.746 -16.359 0.171 1 99 367 VAL A O 1
ATOM 2755 N N . LYS A 1 368 ? 4.477 -16.438 -0.013 1 98.94 368 LYS A N 1
ATOM 2756 C CA . LYS A 1 368 ? 4.41 -17.906 0.002 1 98.94 368 LYS A CA 1
ATOM 2757 C C . LYS A 1 368 ? 5.203 -18.5 -1.157 1 98.94 368 LYS A C 1
ATOM 2759 O O . LYS A 1 368 ? 5.898 -19.5 -0.99 1 98.94 368 LYS A O 1
ATOM 2764 N N . GLN A 1 369 ? 5.137 -17.891 -2.361 1 98.94 369 GLN A N 1
ATOM 2765 C CA . GLN A 1 369 ? 5.879 -18.375 -3.516 1 98.94 369 GLN A CA 1
ATOM 2766 C C . GLN A 1 369 ? 7.383 -18.375 -3.248 1 98.94 369 GLN A C 1
ATOM 2768 O O . GLN A 1 369 ? 8.078 -19.328 -3.562 1 98.94 369 GLN A O 1
ATOM 2773 N N . ILE A 1 370 ? 7.879 -17.297 -2.664 1 98.94 370 ILE A N 1
ATOM 2774 C CA . ILE A 1 370 ? 9.305 -17.188 -2.375 1 98.94 370 ILE A CA 1
ATOM 2775 C C . ILE A 1 370 ? 9.703 -18.219 -1.325 1 98.94 370 ILE A C 1
ATOM 2777 O O . ILE A 1 370 ? 10.75 -18.859 -1.44 1 98.94 370 ILE A O 1
ATOM 2781 N N . ASN A 1 371 ? 8.859 -18.406 -0.314 1 98.94 371 ASN A N 1
ATOM 2782 C CA . ASN A 1 371 ? 9.117 -19.422 0.695 1 98.94 371 ASN A CA 1
ATOM 2783 C C . ASN A 1 371 ? 9.203 -20.812 0.075 1 98.94 371 ASN A C 1
ATOM 2785 O O . ASN A 1 371 ? 10.008 -21.641 0.501 1 98.94 371 ASN A O 1
ATOM 2789 N N . GLU A 1 372 ? 8.328 -21.094 -0.899 1 98.75 372 GLU A N 1
ATOM 2790 C CA . GLU A 1 372 ? 8.32 -22.406 -1.551 1 98.75 372 GLU A CA 1
ATOM 2791 C C . GLU A 1 372 ? 9.625 -22.641 -2.312 1 98.75 372 GLU A C 1
ATOM 2793 O O . GLU A 1 372 ? 10.18 -23.75 -2.273 1 98.75 372 GLU A O 1
ATOM 2798 N N . VAL A 1 373 ? 10.055 -21.609 -3.045 1 98.56 373 VAL A N 1
ATOM 2799 C CA . VAL A 1 373 ? 11.32 -21.734 -3.758 1 98.56 373 VAL A CA 1
ATOM 2800 C C . VAL A 1 373 ? 12.461 -21.922 -2.76 1 98.56 373 VAL A C 1
ATOM 2802 O O . VAL A 1 373 ? 13.344 -22.75 -2.969 1 98.56 373 VAL A O 1
ATOM 2805 N N . TYR A 1 374 ? 12.461 -21.188 -1.675 1 98.69 374 TYR A N 1
ATOM 2806 C CA . TYR A 1 374 ? 13.461 -21.312 -0.616 1 98.69 374 TYR A CA 1
ATOM 2807 C C . TYR A 1 374 ? 13.492 -22.734 -0.053 1 98.69 374 TYR A C 1
ATOM 2809 O O . TYR A 1 374 ? 14.562 -23.312 0.1 1 98.69 374 TYR A O 1
ATOM 2817 N N . LYS A 1 375 ? 12.312 -23.281 0.264 1 98.06 375 LYS A N 1
ATOM 2818 C CA . LYS A 1 375 ? 12.219 -24.625 0.825 1 98.06 375 LYS A CA 1
ATOM 2819 C C . LYS A 1 375 ? 12.828 -25.672 -0.117 1 98.06 375 LYS A C 1
ATOM 2821 O O . LYS A 1 375 ? 13.57 -26.547 0.318 1 98.06 375 LYS A O 1
ATOM 2826 N N . GLN A 1 376 ? 12.453 -25.562 -1.366 1 97.5 376 GLN A N 1
ATOM 2827 C CA . GLN A 1 376 ? 13 -26.484 -2.346 1 97.5 376 GLN A CA 1
ATOM 2828 C C . GLN A 1 376 ? 14.516 -26.375 -2.422 1 97.5 376 GLN A C 1
ATOM 2830 O O . GLN A 1 376 ? 15.219 -27.391 -2.402 1 97.5 376 GLN A O 1
ATOM 2835 N N . MET A 1 377 ? 15.031 -25.172 -2.5 1 97.44 377 MET A N 1
ATOM 2836 C CA . MET A 1 377 ? 16.469 -24.938 -2.699 1 97.44 377 MET A CA 1
ATOM 2837 C C . MET A 1 377 ? 17.25 -25.375 -1.469 1 97.44 377 MET A C 1
ATOM 2839 O O . MET A 1 377 ? 18.391 -25.828 -1.588 1 97.44 377 MET A O 1
ATOM 2843 N N . LYS A 1 378 ? 16.625 -25.312 -0.302 1 97.19 378 LYS A N 1
ATOM 2844 C CA . LYS A 1 378 ? 17.359 -25.609 0.935 1 97.19 378 LYS A CA 1
ATOM 2845 C C . LYS A 1 378 ? 17.016 -27 1.447 1 97.19 378 LYS A C 1
ATOM 2847 O O . LYS A 1 378 ? 17.406 -27.375 2.559 1 97.19 378 LYS A O 1
ATOM 2852 N N . GLY A 1 379 ? 16.219 -27.75 0.729 1 96.5 379 GLY A N 1
ATOM 2853 C CA . GLY A 1 379 ? 15.914 -29.125 1.084 1 96.5 379 GLY A CA 1
ATOM 2854 C C . GLY A 1 379 ? 14.938 -29.25 2.242 1 96.5 379 GLY A C 1
ATOM 2855 O O . GLY A 1 379 ? 15.062 -30.141 3.08 1 96.5 379 GLY A O 1
ATOM 2856 N N . LYS A 1 380 ? 13.977 -28.375 2.293 1 96.25 380 LYS A N 1
ATOM 2857 C CA . LYS A 1 380 ? 13.062 -28.312 3.43 1 96.25 380 LYS A CA 1
ATOM 2858 C C . LYS A 1 380 ? 11.625 -28.547 2.99 1 96.25 380 LYS A C 1
ATOM 2860 O O . LYS A 1 380 ? 10.688 -28.172 3.697 1 96.25 380 LYS A O 1
ATOM 2865 N N . ALA A 1 381 ? 11.367 -29.172 1.787 1 97.19 381 ALA A N 1
ATOM 2866 C CA . ALA A 1 381 ? 10.031 -29.266 1.211 1 97.19 381 ALA A CA 1
ATOM 2867 C C . ALA A 1 381 ? 9.359 -30.578 1.597 1 97.19 381 ALA A C 1
ATOM 2869 O O . ALA A 1 381 ? 8.227 -30.844 1.192 1 97.19 381 ALA A O 1
ATOM 2870 N N . GLY A 1 382 ? 10.055 -31.406 2.436 1 96.12 382 GLY A N 1
ATOM 2871 C CA . GLY A 1 382 ? 9.453 -32.656 2.906 1 96.12 382 GLY A CA 1
ATOM 2872 C C . GLY A 1 382 ? 9.141 -33.625 1.785 1 96.12 382 GLY A C 1
ATOM 2873 O O . GLY A 1 382 ? 10.008 -33.938 0.967 1 96.12 382 GLY A O 1
ATOM 2874 N N . ASP A 1 383 ? 7.832 -34 1.645 1 96.25 383 ASP A N 1
ATOM 2875 C CA . ASP A 1 383 ? 7.398 -35.094 0.76 1 96.25 383 ASP A CA 1
ATOM 2876 C C . ASP A 1 383 ? 7.461 -34.656 -0.703 1 96.25 383 ASP A C 1
ATOM 2878 O O . ASP A 1 383 ? 7.484 -35.5 -1.604 1 96.25 383 ASP A O 1
ATOM 2882 N N . TYR A 1 384 ? 7.52 -33.375 -0.956 1 96 384 TYR A N 1
ATOM 2883 C CA . TYR A 1 384 ? 7.551 -32.938 -2.348 1 96 384 TYR A CA 1
ATOM 2884 C C . TYR A 1 384 ? 8.898 -32.312 -2.695 1 96 384 TYR A C 1
ATOM 2886 O O . TYR A 1 384 ? 9.008 -31.547 -3.656 1 96 384 TYR A O 1
ATOM 2894 N N . GLN A 1 385 ? 9.906 -32.656 -1.875 1 96.56 385 GLN A N 1
ATOM 2895 C CA . GLN A 1 385 ? 11.266 -32.219 -2.172 1 96.56 385 GLN A CA 1
ATOM 2896 C C . GLN A 1 385 ? 11.75 -32.781 -3.5 1 96.56 385 GLN A C 1
ATOM 2898 O O . GLN A 1 385 ? 11.648 -34 -3.738 1 96.56 385 GLN A O 1
ATOM 2903 N N . LEU A 1 386 ? 12.242 -31.891 -4.336 1 93.19 386 LEU A N 1
ATOM 2904 C CA . LEU A 1 386 ? 12.828 -32.312 -5.602 1 93.19 386 LEU A CA 1
ATOM 2905 C C . LEU A 1 386 ? 14.203 -32.938 -5.383 1 93.19 386 LEU A C 1
ATOM 2907 O O . LEU A 1 386 ? 14.938 -32.531 -4.473 1 93.19 386 LEU A O 1
ATOM 2911 N N . LYS A 1 387 ? 14.688 -33.938 -6.148 1 87.12 387 LYS A N 1
ATOM 2912 C CA . LYS A 1 387 ? 15.93 -34.688 -5.973 1 87.12 387 LYS A CA 1
ATOM 2913 C C . LYS A 1 387 ? 17.109 -33.969 -6.605 1 87.12 387 LYS A C 1
ATOM 2915 O O . LYS A 1 387 ? 18.25 -34.094 -6.148 1 87.12 387 LYS A O 1
ATOM 2920 N N . ASN A 1 388 ? 17 -33.094 -7.527 1 80.94 388 ASN A N 1
ATOM 2921 C CA . ASN A 1 388 ? 18.109 -32.5 -8.266 1 80.94 388 ASN A CA 1
ATOM 2922 C C . ASN A 1 388 ? 18.578 -31.188 -7.633 1 80.94 388 ASN A C 1
ATOM 2924 O O . ASN A 1 388 ? 17.953 -30.688 -6.691 1 80.94 388 ASN A O 1
ATOM 2928 N N . SER A 1 389 ? 19.844 -30.969 -8.062 1 79.5 389 SER A N 1
ATOM 2929 C CA . SER A 1 389 ? 20.391 -29.688 -7.645 1 79.5 389 SER A CA 1
ATOM 2930 C C . SER A 1 389 ? 19.547 -28.531 -8.18 1 79.5 389 SER A C 1
ATOM 2932 O O . SER A 1 389 ? 19.203 -28.5 -9.367 1 79.5 389 SER A O 1
ATOM 2934 N N . LEU A 1 390 ? 19.125 -27.703 -7.289 1 91.69 390 LEU A N 1
ATOM 2935 C CA . LEU A 1 390 ? 18.297 -26.547 -7.629 1 91.69 390 LEU A CA 1
ATOM 2936 C C . LEU A 1 390 ? 19.094 -25.25 -7.496 1 91.69 390 LEU A C 1
ATOM 2938 O O . LEU A 1 390 ? 19.016 -24.578 -6.469 1 91.69 390 LEU A O 1
ATOM 2942 N N . GLU A 1 391 ? 19.766 -24.891 -8.547 1 93.44 391 GLU A N 1
ATOM 2943 C CA . GLU A 1 391 ? 20.719 -23.781 -8.492 1 93.44 391 GLU A CA 1
ATOM 2944 C C . GLU A 1 391 ? 20.016 -22.438 -8.641 1 93.44 391 GLU A C 1
ATOM 2946 O O . GLU A 1 391 ? 20.359 -21.469 -7.957 1 93.44 391 GLU A O 1
ATOM 2951 N N . LEU A 1 392 ? 19.062 -22.391 -9.57 1 97.06 392 LEU A N 1
ATOM 2952 C CA . LEU A 1 392 ? 18.359 -21.141 -9.844 1 97.06 392 LEU A CA 1
ATOM 2953 C C . LEU A 1 392 ? 16.859 -21.312 -9.656 1 97.06 392 LEU A C 1
ATOM 2955 O O . LEU A 1 392 ? 16.281 -22.297 -10.102 1 97.06 392 LEU A O 1
ATOM 2959 N N . GLY A 1 393 ? 16.266 -20.422 -8.891 1 97.94 393 GLY A N 1
ATOM 2960 C CA . GLY A 1 393 ? 14.828 -20.375 -8.68 1 97.94 393 GLY A CA 1
ATOM 2961 C C . GLY A 1 393 ? 14.195 -19.078 -9.172 1 97.94 393 GLY A C 1
ATOM 2962 O O . GLY A 1 393 ? 14.828 -18.016 -9.125 1 97.94 393 GLY A O 1
ATOM 2963 N N . VAL A 1 394 ? 12.945 -19.172 -9.656 1 98.5 394 VAL A N 1
ATOM 2964 C CA . VAL A 1 394 ? 12.227 -18 -10.133 1 98.5 394 VAL A CA 1
ATOM 2965 C C . VAL A 1 394 ? 10.836 -17.953 -9.5 1 98.5 394 VAL A C 1
ATOM 2967 O O . VAL A 1 394 ? 10.188 -18.984 -9.336 1 98.5 394 VAL A O 1
ATOM 2970 N N . CYS A 1 395 ? 10.445 -16.828 -9.047 1 98.88 395 CYS A N 1
ATOM 2971 C CA . CYS A 1 395 ? 9.07 -16.562 -8.617 1 98.88 395 CYS A CA 1
ATOM 2972 C C . CYS A 1 395 ? 8.422 -15.492 -9.484 1 98.88 395 CYS A C 1
ATOM 2974 O O . CYS A 1 395 ? 9.039 -14.477 -9.797 1 98.88 395 CYS A O 1
ATOM 2976 N N . ALA A 1 396 ? 7.227 -15.711 -9.969 1 98.88 396 ALA A N 1
ATOM 2977 C CA . ALA A 1 396 ? 6.414 -14.719 -10.672 1 98.88 396 ALA A CA 1
ATOM 2978 C C . ALA A 1 396 ? 5.066 -14.531 -9.977 1 98.88 396 ALA A C 1
ATOM 2980 O O . ALA A 1 396 ? 4.273 -15.469 -9.875 1 98.88 396 ALA A O 1
ATOM 2981 N N . ASN A 1 397 ? 4.82 -13.383 -9.445 1 98.94 397 ASN A N 1
ATOM 2982 C CA . ASN A 1 397 ? 3.59 -12.977 -8.773 1 98.94 397 ASN A CA 1
ATOM 2983 C C . ASN A 1 397 ? 2.842 -11.906 -9.57 1 98.94 397 ASN A C 1
ATOM 2985 O O . ASN A 1 397 ? 3.391 -10.844 -9.859 1 98.94 397 ASN A O 1
ATOM 2989 N N . MET A 1 398 ? 1.624 -12.203 -9.945 1 98.88 398 MET A N 1
ATOM 2990 C CA . MET A 1 398 ? 0.873 -11.359 -10.867 1 98.88 398 MET A CA 1
ATOM 2991 C C . MET A 1 398 ? -0.326 -10.727 -10.172 1 98.88 398 MET A C 1
ATOM 2993 O O . MET A 1 398 ? -0.929 -11.336 -9.289 1 98.88 398 MET A O 1
ATOM 2997 N N . GLY A 1 399 ? -0.579 -9.484 -10.492 1 98.75 399 GLY A N 1
ATOM 2998 C CA . GLY A 1 399 ? -1.781 -8.797 -10.062 1 98.75 399 GLY A CA 1
ATOM 2999 C C . GLY A 1 399 ? -2.762 -8.531 -11.188 1 98.75 399 GLY A C 1
ATOM 3000 O O . GLY A 1 399 ? -2.369 -8.062 -12.258 1 98.75 399 GLY A O 1
ATOM 3001 N N . GLY A 1 400 ? -4.004 -8.836 -10.906 1 97.75 400 GLY A N 1
ATOM 3002 C CA . GLY A 1 400 ? -5.031 -8.641 -11.914 1 97.75 400 GLY A CA 1
ATOM 3003 C C . GLY A 1 400 ? -4.863 -9.539 -13.125 1 97.75 400 GLY A C 1
ATOM 3004 O O . GLY A 1 400 ? -4.492 -10.711 -12.984 1 97.75 400 GLY A O 1
ATOM 3005 N N . ASN A 1 401 ? -5.344 -9.094 -14.227 1 97.12 401 ASN A N 1
ATOM 3006 C CA . ASN A 1 401 ? -5.227 -9.789 -15.508 1 97.12 401 ASN A CA 1
ATOM 3007 C C . ASN A 1 401 ? -3.951 -9.383 -16.25 1 97.12 401 ASN A C 1
ATOM 3009 O O . ASN A 1 401 ? -4.016 -8.789 -17.312 1 97.12 401 ASN A O 1
ATOM 3013 N N . ASP A 1 402 ? -2.793 -9.711 -15.578 1 98.06 402 ASP A N 1
ATOM 3014 C CA . ASP A 1 402 ? -1.462 -9.375 -16.078 1 98.06 402 ASP A CA 1
ATOM 3015 C C . ASP A 1 402 ? -1.258 -7.867 -16.125 1 98.06 402 ASP A C 1
ATOM 3017 O O . ASP A 1 402 ? -0.706 -7.336 -17.094 1 98.06 402 ASP A O 1
ATOM 3021 N N . LYS A 1 403 ? -1.731 -7.18 -15.086 1 98.5 403 LYS A N 1
ATOM 3022 C CA . LYS A 1 403 ? -1.622 -5.723 -15.062 1 98.5 403 LYS A CA 1
ATOM 3023 C C . LYS A 1 403 ? -0.502 -5.273 -14.125 1 98.5 403 LYS A C 1
ATOM 3025 O O . LYS A 1 403 ? -0.05 -4.129 -14.195 1 98.5 403 LYS A O 1
ATOM 3030 N N . THR A 1 404 ? -0.055 -6.105 -13.242 1 98.88 404 THR A N 1
ATOM 3031 C CA . THR A 1 404 ? 1.198 -6.008 -12.508 1 98.88 404 THR A CA 1
ATOM 3032 C C . THR A 1 404 ? 1.885 -7.367 -12.422 1 98.88 404 THR A C 1
ATOM 3034 O O . THR A 1 404 ? 1.223 -8.391 -12.242 1 98.88 404 THR A O 1
ATOM 3037 N N . SER A 1 405 ? 3.146 -7.402 -12.578 1 98.94 405 SER A N 1
ATOM 3038 C CA . SER A 1 405 ? 3.9 -8.641 -12.398 1 98.94 405 SER A CA 1
ATOM 3039 C C . SER A 1 405 ? 5.23 -8.375 -11.695 1 98.94 405 SER A C 1
ATOM 3041 O O . SER A 1 405 ? 5.898 -7.379 -11.977 1 98.94 405 SER A O 1
ATOM 3043 N N . VAL A 1 406 ? 5.555 -9.203 -10.75 1 98.94 406 VAL A N 1
ATOM 3044 C CA . VAL A 1 406 ? 6.844 -9.188 -10.062 1 98.94 406 VAL A CA 1
ATOM 3045 C C . VAL A 1 406 ? 7.598 -10.484 -10.352 1 98.94 406 VAL A C 1
ATOM 3047 O O . VAL A 1 406 ? 7.102 -11.578 -10.07 1 98.94 406 VAL A O 1
ATOM 3050 N N . VAL A 1 407 ? 8.734 -10.375 -10.953 1 98.94 407 VAL A N 1
ATOM 3051 C CA . VAL A 1 407 ? 9.578 -11.539 -11.219 1 98.94 407 VAL A CA 1
ATOM 3052 C C . VAL A 1 407 ? 10.867 -11.438 -10.414 1 98.94 407 VAL A C 1
ATOM 3054 O O . VAL A 1 407 ? 11.602 -10.453 -10.531 1 98.94 407 VAL A O 1
ATOM 3057 N N . SER A 1 408 ? 11.133 -12.422 -9.586 1 98.94 408 SER A N 1
ATOM 3058 C CA . SER A 1 408 ? 12.336 -12.484 -8.766 1 98.94 408 SER A CA 1
ATOM 3059 C C . SER A 1 408 ? 13.148 -13.742 -9.07 1 98.94 408 SER A C 1
ATOM 3061 O O . SER A 1 408 ? 12.578 -14.812 -9.281 1 98.94 408 SER A O 1
ATOM 3063 N N . ILE A 1 409 ? 14.414 -13.586 -9.156 1 98.75 409 ILE A N 1
ATOM 3064 C CA . ILE A 1 409 ? 15.336 -14.68 -9.461 1 98.75 409 ILE A CA 1
ATOM 3065 C C . ILE A 1 409 ? 16.297 -14.883 -8.297 1 98.75 409 ILE A C 1
ATOM 3067 O O . ILE A 1 409 ? 16.906 -13.93 -7.82 1 98.75 409 ILE A O 1
ATOM 3071 N N . PHE A 1 410 ? 16.453 -16.141 -7.902 1 98.69 410 PHE A N 1
ATOM 3072 C CA . PHE A 1 410 ? 17.266 -16.484 -6.73 1 98.69 410 PHE A CA 1
ATOM 3073 C C . PHE A 1 410 ? 18.328 -17.5 -7.09 1 98.69 410 PHE A C 1
ATOM 3075 O O . PHE A 1 410 ? 18.125 -18.344 -7.969 1 98.69 410 PHE A O 1
ATOM 3082 N N . LYS A 1 411 ? 19.422 -17.438 -6.406 1 98.38 411 LYS A N 1
ATOM 3083 C CA . LYS A 1 411 ? 20.516 -18.406 -6.512 1 98.38 411 LYS A CA 1
ATOM 3084 C C . LYS A 1 411 ? 20.719 -19.156 -5.195 1 98.38 411 LYS A C 1
ATOM 3086 O O . LYS A 1 411 ? 20.766 -18.531 -4.125 1 98.38 411 LYS A O 1
ATOM 3091 N N . ASN A 1 412 ? 20.797 -20.438 -5.289 1 97.44 412 ASN A N 1
ATOM 3092 C CA . ASN A 1 412 ? 21.094 -21.266 -4.125 1 97.44 412 ASN A CA 1
ATOM 3093 C C . ASN A 1 412 ? 22.578 -21.172 -3.746 1 97.44 412 ASN A C 1
ATOM 3095 O O . ASN A 1 412 ? 23.438 -21.188 -4.617 1 97.44 412 ASN A O 1
ATOM 3099 N N . LEU A 1 413 ? 22.781 -21.031 -2.48 1 95.88 413 LEU A N 1
ATOM 3100 C CA . LEU A 1 413 ? 24.156 -20.891 -1.996 1 95.88 413 LEU A CA 1
ATOM 3101 C C . LEU A 1 413 ? 24.641 -22.203 -1.368 1 95.88 413 LEU A C 1
ATOM 3103 O O . LEU A 1 413 ? 23.859 -22.922 -0.752 1 95.88 413 LEU A O 1
ATOM 3107 N N . MET B 1 1 ? 23.125 8.047 10.156 1 56.91 1 MET B N 1
ATOM 3108 C CA . MET B 1 1 ? 24.109 8.453 9.141 1 56.91 1 MET B CA 1
ATOM 3109 C C . MET B 1 1 ? 23.422 9.227 8.016 1 56.91 1 MET B C 1
ATOM 3111 O O . MET B 1 1 ? 22.266 8.969 7.691 1 56.91 1 MET B O 1
ATOM 3115 N N . PRO B 1 2 ? 24.172 10.289 7.609 1 57.69 2 PRO B N 1
ATOM 3116 C CA . PRO B 1 2 ? 23.641 11.031 6.465 1 57.69 2 PRO B CA 1
ATOM 3117 C C . PRO B 1 2 ? 23.281 10.125 5.293 1 57.69 2 PRO B C 1
ATOM 3119 O O . PRO B 1 2 ? 23.75 8.984 5.215 1 57.69 2 PRO B O 1
ATOM 3122 N N . LEU B 1 3 ? 22.375 10.664 4.52 1 77.62 3 LEU B N 1
ATOM 3123 C CA . LEU B 1 3 ? 21.953 9.906 3.342 1 77.62 3 LEU B CA 1
ATOM 3124 C C . LEU B 1 3 ? 23.156 9.539 2.48 1 77.62 3 LEU B C 1
ATOM 3126 O O . LEU B 1 3 ? 24.094 10.336 2.334 1 77.62 3 LEU B O 1
ATOM 3130 N N . SER B 1 4 ? 23.125 8.297 1.99 1 79.12 4 SER B N 1
ATOM 3131 C CA . SER B 1 4 ? 24.25 7.762 1.21 1 79.12 4 SER B CA 1
ATOM 3132 C C . SER B 1 4 ? 24.438 8.547 -0.082 1 79.12 4 SER B C 1
ATOM 3134 O O . SER B 1 4 ? 25.516 8.5 -0.686 1 79.12 4 SER B O 1
ATOM 3136 N N . ARG B 1 5 ? 23.344 9.234 -0.55 1 89.75 5 ARG B N 1
ATOM 3137 C CA . ARG B 1 5 ? 23.375 10.133 -1.703 1 89.75 5 ARG B CA 1
ATOM 3138 C C . ARG B 1 5 ? 22.359 11.266 -1.544 1 89.75 5 ARG B C 1
ATOM 3140 O O . ARG B 1 5 ? 21.406 11.156 -0.769 1 89.75 5 ARG B O 1
ATOM 3147 N N . LYS B 1 6 ? 22.562 12.281 -2.262 1 96.12 6 LYS B N 1
ATOM 3148 C CA . LYS B 1 6 ? 21.641 13.414 -2.186 1 96.12 6 LYS B CA 1
ATOM 3149 C C . LYS B 1 6 ? 20.344 13.117 -2.916 1 96.12 6 LYS B C 1
ATOM 3151 O O . LYS B 1 6 ? 20.344 12.484 -3.973 1 96.12 6 LYS B O 1
ATOM 3156 N N . VAL B 1 7 ? 19.281 13.5 -2.336 1 98.75 7 VAL B N 1
ATOM 3157 C CA . VAL B 1 7 ? 17.938 13.344 -2.902 1 98.75 7 VAL B CA 1
ATOM 3158 C C . VAL B 1 7 ? 17.297 14.711 -3.08 1 98.75 7 VAL B C 1
ATOM 3160 O O . VAL B 1 7 ? 17.344 15.555 -2.174 1 98.75 7 VAL B O 1
ATOM 3163 N N . TYR B 1 8 ? 16.703 14.938 -4.211 1 98.88 8 TYR B N 1
ATOM 3164 C CA . TYR B 1 8 ? 16.078 16.219 -4.547 1 98.88 8 TYR B CA 1
ATOM 3165 C C . TYR B 1 8 ? 14.586 16.031 -4.836 1 98.88 8 TYR B C 1
ATOM 3167 O O . TYR B 1 8 ? 14.156 14.938 -5.219 1 98.88 8 TYR B O 1
ATOM 3175 N N . VAL B 1 9 ? 13.859 17.094 -4.574 1 98.94 9 VAL B N 1
ATOM 3176 C CA . VAL B 1 9 ? 12.422 17.062 -4.824 1 98.94 9 VAL B CA 1
ATOM 3177 C C . VAL B 1 9 ? 12.031 18.25 -5.703 1 98.94 9 VAL B C 1
ATOM 3179 O O . VAL B 1 9 ? 12.406 19.391 -5.414 1 98.94 9 VAL B O 1
ATOM 3182 N N . LEU B 1 10 ? 11.398 17.969 -6.793 1 98.69 10 LEU B N 1
ATOM 3183 C CA . LEU B 1 10 ? 10.672 18.984 -7.555 1 98.69 10 LEU B CA 1
ATOM 3184 C C . LEU B 1 10 ? 9.18 18.922 -7.246 1 98.69 10 LEU B C 1
ATOM 3186 O O . LEU B 1 10 ? 8.516 17.922 -7.52 1 98.69 10 LEU B O 1
ATOM 3190 N N . GLY B 1 11 ? 8.672 19.969 -6.617 1 97.12 11 GLY B N 1
ATOM 3191 C CA . GLY B 1 11 ? 7.238 20.016 -6.395 1 97.12 11 GLY B CA 1
ATOM 3192 C C . GLY B 1 11 ? 6.43 19.828 -7.664 1 97.12 11 GLY B C 1
ATOM 3193 O O . GLY B 1 11 ? 6.977 19.875 -8.766 1 97.12 11 GLY B O 1
ATOM 3194 N N . GLY B 1 12 ? 5.16 19.562 -7.449 1 97.75 12 GLY B N 1
ATOM 3195 C CA . GLY B 1 12 ? 4.32 19.297 -8.609 1 97.75 12 GLY B CA 1
ATOM 3196 C C . GLY B 1 12 ? 2.896 19.797 -8.438 1 97.75 12 GLY B C 1
ATOM 3197 O O . GLY B 1 12 ? 2.666 20.844 -7.836 1 97.75 12 GLY B O 1
ATOM 3198 N N . TYR B 1 13 ? 1.998 19.094 -9.109 1 98.75 13 TYR B N 1
ATOM 3199 C CA . TYR B 1 13 ? 0.604 19.5 -9.234 1 98.75 13 TYR B CA 1
ATOM 3200 C C . TYR B 1 13 ? -0.188 19.125 -7.988 1 98.75 13 TYR B C 1
ATOM 3202 O O . TYR B 1 13 ? 0.022 18.062 -7.41 1 98.75 13 TYR B O 1
ATOM 3210 N N . THR B 1 14 ? -0.981 20.016 -7.527 1 98.88 14 THR B N 1
ATOM 3211 C CA . THR B 1 14 ? -2.039 19.766 -6.551 1 98.88 14 THR B CA 1
ATOM 3212 C C . THR B 1 14 ? -3.387 20.25 -7.09 1 98.88 14 THR B C 1
ATOM 3214 O O . THR B 1 14 ? -3.533 21.406 -7.469 1 98.88 14 THR B O 1
ATOM 3217 N N . SER B 1 15 ? -4.289 19.375 -7.117 1 98.88 15 SER B N 1
ATOM 3218 C CA . SER B 1 15 ? -5.617 19.781 -7.578 1 98.88 15 SER B CA 1
ATOM 3219 C C . SER B 1 15 ? -6.309 20.688 -6.562 1 98.88 15 SER B C 1
ATOM 3221 O O . SER B 1 15 ? -5.93 20.703 -5.387 1 98.88 15 SER B O 1
ATOM 3223 N N . LYS B 1 16 ? -7.27 21.453 -7.074 1 98.19 16 LYS B N 1
ATOM 3224 C CA . LYS B 1 16 ? -8.219 21.984 -6.102 1 98.19 16 LYS B CA 1
ATOM 3225 C C . LYS B 1 16 ? -8.875 20.859 -5.301 1 98.19 16 LYS B C 1
ATOM 3227 O O . LYS B 1 16 ? -9.312 19.859 -5.867 1 98.19 16 LYS B O 1
ATOM 3232 N N . PHE B 1 17 ? -8.734 21 -4.02 1 98.75 17 PHE B N 1
ATOM 3233 C CA . PHE B 1 17 ? -9.469 20.016 -3.225 1 98.75 17 PHE B CA 1
ATOM 3234 C C . PHE B 1 17 ? -10.938 20.406 -3.117 1 98.75 17 PHE B C 1
ATOM 3236 O O . PHE B 1 17 ? -11.266 21.578 -2.934 1 98.75 17 PHE B O 1
ATOM 3243 N N . ILE B 1 18 ? -11.82 19.469 -3.338 1 97.88 18 ILE B N 1
ATOM 3244 C CA . ILE B 1 18 ? -13.227 19.844 -3.367 1 97.88 18 ILE B CA 1
ATOM 3245 C C . ILE B 1 18 ? -14.031 18.906 -2.459 1 97.88 18 ILE B C 1
ATOM 3247 O O . ILE B 1 18 ? -13.586 17.797 -2.156 1 97.88 18 ILE B O 1
ATOM 3251 N N . GLY B 1 19 ? -15.117 19.281 -2.043 1 97.5 19 GLY B N 1
ATOM 3252 C CA . GLY B 1 19 ? -16.109 18.688 -1.16 1 97.5 19 GLY B CA 1
ATOM 3253 C C . GLY B 1 19 ? -17.156 19.688 -0.685 1 97.5 19 GLY B C 1
ATOM 3254 O O . GLY B 1 19 ? -17.266 20.797 -1.234 1 97.5 19 GLY B O 1
ATOM 3255 N N . LYS B 1 20 ? -17.953 19.266 0.286 1 93.31 20 LYS B N 1
ATOM 3256 C CA . LYS B 1 20 ? -18.953 20.188 0.811 1 93.31 20 LYS B CA 1
ATOM 3257 C C . LYS B 1 20 ? -18.328 21.531 1.188 1 93.31 20 LYS B C 1
ATOM 3259 O O . LYS B 1 20 ? -17.25 21.578 1.796 1 93.31 20 LYS B O 1
ATOM 3264 N N . GLY B 1 21 ? -18.906 22.625 0.85 1 90.75 21 GLY B N 1
ATOM 3265 C CA . GLY B 1 21 ? -18.422 23.953 1.128 1 90.75 21 GLY B CA 1
ATOM 3266 C C . GLY B 1 21 ? -17.75 24.609 -0.07 1 90.75 21 GLY B C 1
ATOM 3267 O O . GLY B 1 21 ? -17.656 25.828 -0.145 1 90.75 21 GLY B O 1
ATOM 3268 N N . HIS B 1 22 ? -17.266 23.781 -0.958 1 94.56 22 HIS B N 1
ATOM 3269 C CA . HIS B 1 22 ? -16.625 24.312 -2.158 1 94.56 22 HIS B CA 1
ATOM 3270 C C . HIS B 1 22 ? -17.672 24.609 -3.236 1 94.56 22 HIS B C 1
ATOM 3272 O O . HIS B 1 22 ? -18.547 23.797 -3.498 1 94.56 22 HIS B O 1
ATOM 3278 N N . PRO B 1 23 ? -17.453 25.719 -3.932 1 92.75 23 PRO B N 1
ATOM 3279 C CA . PRO B 1 23 ? -18.453 26.094 -4.938 1 92.75 23 PRO B CA 1
ATOM 3280 C C . PRO B 1 23 ? -18.453 25.156 -6.145 1 92.75 23 PRO B C 1
ATOM 3282 O O . PRO B 1 23 ? -19.484 25.016 -6.816 1 92.75 23 PRO B O 1
ATOM 3285 N N . ASP B 1 24 ? -17.344 24.516 -6.402 1 93.19 24 ASP B N 1
ATOM 3286 C CA . ASP B 1 24 ? -17.234 23.656 -7.582 1 93.19 24 ASP B CA 1
ATOM 3287 C C . ASP B 1 24 ? -17.719 22.25 -7.289 1 93.19 24 ASP B C 1
ATOM 3289 O O . ASP B 1 24 ? -17.828 21.422 -8.195 1 93.19 24 ASP B O 1
ATOM 3293 N N . PHE B 1 25 ? -18.047 21.969 -6.055 1 96.12 25 PHE B N 1
ATOM 3294 C CA . PHE B 1 25 ? -18.516 20.641 -5.688 1 96.12 25 PHE B CA 1
ATOM 3295 C C . PHE B 1 25 ? -19.984 20.453 -6.047 1 96.12 25 PHE B C 1
ATOM 3297 O O . PHE B 1 25 ? -20.844 21.172 -5.527 1 96.12 25 PHE B O 1
ATOM 3304 N N . ILE B 1 26 ? -20.25 19.5 -6.898 1 95.06 26 ILE B N 1
ATOM 3305 C CA . ILE B 1 26 ? -21.594 19.266 -7.387 1 95.06 26 ILE B CA 1
ATOM 3306 C C . ILE B 1 26 ? -22.328 18.312 -6.441 1 95.06 26 ILE B C 1
ATOM 3308 O O . ILE B 1 26 ? -22.188 17.078 -6.559 1 95.06 26 ILE B O 1
ATOM 3312 N N . HIS B 1 27 ? -23.062 18.875 -5.586 1 91 27 HIS B N 1
ATOM 3313 C CA . HIS B 1 27 ? -23.938 18.141 -4.688 1 91 27 HIS B CA 1
ATOM 3314 C C . HIS B 1 27 ? -25.406 18.344 -5.062 1 91 27 HIS B C 1
ATOM 3316 O O . HIS B 1 27 ? -25.703 18.969 -6.086 1 91 27 HIS B O 1
ATOM 3322 N N . LYS B 1 28 ? -26.438 17.828 -4.344 1 85.69 28 LYS B N 1
ATOM 3323 C CA . LYS B 1 28 ? -27.859 17.75 -4.711 1 85.69 28 LYS B CA 1
ATOM 3324 C C . LYS B 1 28 ? -28.422 19.141 -5.012 1 85.69 28 LYS B C 1
ATOM 3326 O O . LYS B 1 28 ? -29.328 19.281 -5.828 1 85.69 28 LYS B O 1
ATOM 3331 N N . LYS B 1 29 ? -27.891 20.172 -4.395 1 86.5 29 LYS B N 1
ATOM 3332 C CA . LYS B 1 29 ? -28.453 21.516 -4.516 1 86.5 29 LYS B CA 1
ATOM 3333 C C . LYS B 1 29 ? -27.688 22.344 -5.551 1 86.5 29 LYS B C 1
ATOM 3335 O O . LYS B 1 29 ? -28.094 23.453 -5.879 1 86.5 29 LYS B O 1
ATOM 3340 N N . HIS B 1 30 ? -26.609 21.766 -6 1 91.19 30 HIS B N 1
ATOM 3341 C CA . HIS B 1 30 ? -25.812 22.469 -7 1 91.19 30 HIS B CA 1
ATOM 3342 C C . HIS B 1 30 ? -26.562 22.594 -8.32 1 91.19 30 HIS B C 1
ATOM 3344 O O . HIS B 1 30 ? -27.25 21.641 -8.734 1 91.19 30 HIS B O 1
ATOM 3350 N N . PRO B 1 31 ? -26.375 23.75 -9 1 91.06 31 PRO B N 1
ATOM 3351 C CA . PRO B 1 31 ? -27.109 23.953 -10.25 1 91.06 31 PRO B CA 1
ATOM 3352 C C . PRO B 1 31 ? -26.781 22.922 -11.32 1 91.06 31 PRO B C 1
ATOM 3354 O O . PRO B 1 31 ? -27.594 22.641 -12.195 1 91.06 31 PRO B O 1
ATOM 3357 N N . LEU B 1 32 ? -25.641 22.359 -11.18 1 91.19 32 LEU B N 1
ATOM 3358 C CA . LEU B 1 32 ? -25.188 21.422 -12.203 1 91.19 32 LEU B CA 1
ATOM 3359 C C . LEU B 1 32 ? -25.453 19.969 -11.773 1 91.19 32 LEU B C 1
ATOM 3361 O O . LEU B 1 32 ? -25.094 19.031 -12.492 1 91.19 32 LEU B O 1
ATOM 3365 N N . PHE B 1 33 ? -26.094 19.812 -10.75 1 91.44 33 PHE B N 1
ATOM 3366 C CA . PHE B 1 33 ? -26.422 18.484 -10.281 1 91.44 33 PHE B CA 1
ATOM 3367 C C . PHE B 1 33 ? -27.25 17.734 -11.328 1 91.44 33 PHE B C 1
ATOM 3369 O O . PHE B 1 33 ? -28.219 18.266 -11.867 1 91.44 33 PHE B O 1
ATOM 3376 N N . GLY B 1 34 ? -26.812 16.469 -11.664 1 89.5 34 GLY B N 1
ATOM 3377 C CA . GLY B 1 34 ? -27.5 15.688 -12.664 1 89.5 34 GLY B CA 1
ATOM 3378 C C . GLY B 1 34 ? -27 15.93 -14.078 1 89.5 34 GLY B C 1
ATOM 3379 O O . GLY B 1 34 ? -27.188 15.102 -14.969 1 89.5 34 GLY B O 1
ATOM 3380 N N . LYS B 1 35 ? -26.406 17.125 -14.32 1 91.94 35 LYS B N 1
ATOM 3381 C CA . LYS B 1 35 ? -25.891 17.469 -15.641 1 91.94 35 LYS B CA 1
ATOM 3382 C C . LYS B 1 35 ? -24.406 17.141 -15.766 1 91.94 35 LYS B C 1
ATOM 3384 O O . LYS B 1 35 ? -23.938 16.766 -16.844 1 91.94 35 LYS B O 1
ATOM 3389 N N . GLN B 1 36 ? -23.688 17.359 -14.664 1 93.38 36 GLN B N 1
ATOM 3390 C CA . GLN B 1 36 ? -22.266 17.078 -14.57 1 93.38 36 GLN B CA 1
ATOM 3391 C C . GLN B 1 36 ? -21.938 16.312 -13.289 1 93.38 36 GLN B C 1
ATOM 3393 O O . GLN B 1 36 ? -22.688 16.391 -12.305 1 93.38 36 GLN B O 1
ATOM 3398 N N . THR B 1 37 ? -20.891 15.547 -13.43 1 93.69 37 THR B N 1
ATOM 3399 C CA . THR B 1 37 ? -20.438 14.789 -12.258 1 93.69 37 THR B CA 1
ATOM 3400 C C . THR B 1 37 ? -19.094 15.312 -11.766 1 93.69 37 THR B C 1
ATOM 3402 O O . THR B 1 37 ? -18.344 15.922 -12.523 1 93.69 37 THR B O 1
ATOM 3405 N N . ASN B 1 38 ? -18.875 15.195 -10.43 1 96.81 38 ASN B N 1
ATOM 3406 C CA . ASN B 1 38 ? -17.547 15.477 -9.898 1 96.81 38 ASN B CA 1
ATOM 3407 C C . ASN B 1 38 ? -16.5 14.547 -10.516 1 96.81 38 ASN B C 1
ATOM 3409 O O . ASN B 1 38 ? -16.828 13.453 -10.977 1 96.81 38 ASN B O 1
ATOM 3413 N N . PRO B 1 39 ? -15.25 15.016 -10.578 1 97.19 39 PRO B N 1
ATOM 3414 C CA . PRO B 1 39 ? -14.195 14.094 -11.023 1 97.19 39 PRO B CA 1
ATOM 3415 C C . PRO B 1 39 ? -14.094 12.852 -10.141 1 97.19 39 PRO B C 1
ATOM 3417 O O . PRO B 1 39 ? -14.359 12.922 -8.938 1 97.19 39 PRO B O 1
ATOM 3420 N N . ASP B 1 40 ? -13.727 11.734 -10.727 1 97.94 40 ASP B N 1
ATOM 3421 C CA . ASP B 1 40 ? -13.586 10.5 -9.953 1 97.94 40 ASP B CA 1
ATOM 3422 C C . ASP B 1 40 ? -12.117 10.234 -9.609 1 97.94 40 ASP B C 1
ATOM 3424 O O . ASP B 1 40 ? -11.242 11.039 -9.93 1 97.94 40 ASP B O 1
ATOM 3428 N N . LEU B 1 41 ? -11.883 9.172 -8.898 1 98.56 41 LEU B N 1
ATOM 3429 C CA . LEU B 1 41 ? -10.547 8.836 -8.422 1 98.56 41 LEU B CA 1
ATOM 3430 C C . LEU B 1 41 ? -9.562 8.727 -9.578 1 98.56 41 LEU B C 1
ATOM 3432 O O . LEU B 1 41 ? -8.43 9.195 -9.484 1 98.56 41 LEU B O 1
ATOM 3436 N N . LYS B 1 42 ? -9.961 8.055 -10.688 1 98.38 42 LYS B N 1
ATOM 3437 C CA . LYS B 1 42 ? -9.125 7.934 -11.883 1 98.38 42 LYS B CA 1
ATOM 3438 C C . LYS B 1 42 ? -8.711 9.305 -12.406 1 98.38 42 LYS B C 1
ATOM 3440 O O . LYS B 1 42 ? -7.547 9.516 -12.742 1 98.38 42 LYS B O 1
ATOM 3445 N N . TRP B 1 43 ? -9.648 10.227 -12.484 1 98.56 43 TRP B N 1
ATOM 3446 C CA . TRP B 1 43 ? -9.375 11.57 -12.977 1 98.56 43 TRP B CA 1
ATOM 3447 C C . TRP B 1 43 ? -8.312 12.258 -12.125 1 98.56 43 TRP B C 1
ATOM 3449 O O . TRP B 1 43 ? -7.379 12.875 -12.656 1 98.56 43 TRP B O 1
ATOM 3459 N N . TYR B 1 44 ? -8.445 12.211 -10.766 1 98.81 44 TYR B N 1
ATOM 3460 C CA . TYR B 1 44 ? -7.492 12.867 -9.875 1 98.81 44 TYR B CA 1
ATOM 3461 C C . TYR B 1 44 ? -6.098 12.273 -10.031 1 98.81 44 TYR B C 1
ATOM 3463 O O . TYR B 1 44 ? -5.102 13.008 -10.047 1 98.81 44 TYR B O 1
ATOM 3471 N N . LEU B 1 45 ? -6.023 10.938 -10.109 1 98.69 45 LEU B N 1
ATOM 3472 C CA . LEU B 1 45 ? -4.742 10.25 -10.258 1 98.69 45 LEU B CA 1
ATOM 3473 C C . LEU B 1 45 ? -4.074 10.625 -11.578 1 98.69 45 LEU B C 1
ATOM 3475 O O . LEU B 1 45 ? -2.908 11.023 -11.594 1 98.69 45 LEU B O 1
ATOM 3479 N N . ILE B 1 46 ? -4.812 10.516 -12.703 1 98.75 46 ILE B N 1
ATOM 3480 C CA . ILE B 1 46 ? -4.285 10.734 -14.047 1 98.75 46 ILE B CA 1
ATOM 3481 C C . ILE B 1 46 ? -3.904 12.203 -14.219 1 98.75 46 ILE B C 1
ATOM 3483 O O . ILE B 1 46 ? -2.828 12.516 -14.734 1 98.75 46 ILE B O 1
ATOM 3487 N N . THR B 1 47 ? -4.75 13.094 -13.758 1 98.88 47 THR B N 1
ATOM 3488 C CA . THR B 1 47 ? -4.496 14.523 -13.891 1 98.88 47 THR B CA 1
ATOM 3489 C C . THR B 1 47 ? -3.268 14.938 -13.086 1 98.88 47 THR B C 1
ATOM 3491 O O . THR B 1 47 ? -2.43 15.703 -13.562 1 98.88 47 THR B O 1
ATOM 3494 N N . ALA B 1 48 ? -3.158 14.445 -11.828 1 98.88 48 ALA B N 1
ATOM 3495 C CA . ALA B 1 48 ? -1.997 14.766 -11 1 98.88 48 ALA B CA 1
ATOM 3496 C C . ALA B 1 48 ? -0.701 14.344 -11.688 1 98.88 48 ALA B C 1
ATOM 3498 O O . ALA B 1 48 ? 0.295 15.07 -11.648 1 98.88 48 ALA B O 1
ATOM 3499 N N . ILE B 1 49 ? -0.707 13.164 -12.32 1 98.94 49 ILE B N 1
ATOM 3500 C CA . ILE B 1 49 ? 0.478 12.656 -13 1 98.94 49 ILE B CA 1
ATOM 3501 C C . ILE B 1 49 ? 0.777 13.508 -14.227 1 98.94 49 ILE B C 1
ATOM 3503 O O . ILE B 1 49 ? 1.896 14 -14.391 1 98.94 49 ILE B O 1
ATOM 3507 N N . GLN B 1 50 ? -0.208 13.727 -15.062 1 98.88 50 GLN B N 1
ATOM 3508 C CA . GLN B 1 50 ? -0.015 14.43 -16.328 1 98.88 50 GLN B CA 1
ATOM 3509 C C . GLN B 1 50 ? 0.451 15.867 -16.078 1 98.88 50 GLN B C 1
ATOM 3511 O O . GLN B 1 50 ? 1.394 16.328 -16.719 1 98.88 50 GLN B O 1
ATOM 3516 N N . GLU B 1 51 ? -0.195 16.547 -15.164 1 98.88 51 GLU B N 1
ATOM 3517 C CA . GLU B 1 51 ? 0.144 17.953 -14.914 1 98.88 51 GLU B CA 1
ATOM 3518 C C . GLU B 1 51 ? 1.514 18.078 -14.258 1 98.88 51 GLU B C 1
ATOM 3520 O O . GLU B 1 51 ? 2.254 19.016 -14.523 1 98.88 51 GLU B O 1
ATOM 3525 N N . THR B 1 52 ? 1.902 17.125 -13.336 1 98.88 52 THR B N 1
ATOM 3526 C CA . THR B 1 52 ? 3.23 17.141 -12.734 1 98.88 52 THR B CA 1
ATOM 3527 C C . THR B 1 52 ? 4.309 16.938 -13.797 1 98.88 52 THR B C 1
ATOM 3529 O O . THR B 1 52 ? 5.309 17.656 -13.812 1 98.88 52 THR B O 1
ATOM 3532 N N . LEU B 1 53 ? 4.098 15.938 -14.695 1 98.75 53 LEU B N 1
ATOM 3533 C CA . LEU B 1 53 ? 5.047 15.688 -15.773 1 98.75 53 LEU B CA 1
ATOM 3534 C C . LEU B 1 53 ? 5.168 16.906 -16.688 1 98.75 53 LEU B C 1
ATOM 3536 O O . LEU B 1 53 ? 6.273 17.281 -17.078 1 98.75 53 LEU B O 1
ATOM 3540 N N . LYS B 1 54 ? 4.062 17.531 -16.984 1 98.5 54 LYS B N 1
ATOM 3541 C CA . LYS B 1 54 ? 4.035 18.703 -17.859 1 98.5 54 LYS B CA 1
ATOM 3542 C C . LYS B 1 54 ? 4.789 19.875 -17.234 1 98.5 54 LYS B C 1
ATOM 3544 O O . LYS B 1 54 ? 5.539 20.562 -17.906 1 98.5 54 LYS B O 1
ATOM 3549 N N . MET B 1 55 ? 4.633 20.125 -15.953 1 97.75 55 MET B N 1
ATOM 3550 C CA . MET B 1 55 ? 5.254 21.234 -15.227 1 97.75 55 MET B CA 1
ATOM 3551 C C . MET B 1 55 ? 6.773 21.188 -15.367 1 97.75 55 MET B C 1
ATOM 3553 O O . MET B 1 55 ? 7.43 22.234 -15.383 1 97.75 55 MET B O 1
ATOM 3557 N N . HIS B 1 56 ? 7.289 19.984 -15.438 1 97.5 56 HIS B N 1
ATOM 3558 C CA . HIS B 1 56 ? 8.742 19.844 -15.461 1 97.5 56 HIS B CA 1
ATOM 3559 C C . HIS B 1 56 ? 9.219 19.344 -16.812 1 97.5 56 HIS B C 1
ATOM 3561 O O . HIS B 1 56 ? 10.367 18.891 -16.953 1 97.5 56 HIS B O 1
ATOM 3567 N N . GLN B 1 57 ? 8.289 19.312 -17.797 1 97.06 57 GLN B N 1
ATOM 3568 C CA . GLN B 1 57 ? 8.602 18.828 -19.125 1 97.06 57 GLN B CA 1
ATOM 3569 C C . GLN B 1 57 ? 9.266 17.453 -19.078 1 97.06 57 GLN B C 1
ATOM 3571 O O . GLN B 1 57 ? 10.266 17.219 -19.75 1 97.06 57 GLN B O 1
ATOM 3576 N N . CYS B 1 58 ? 8.828 16.641 -18.188 1 97.81 58 CYS B N 1
ATOM 3577 C CA . CYS B 1 58 ? 9.312 15.281 -18.016 1 97.81 58 CYS B CA 1
ATOM 3578 C C . CYS B 1 58 ? 8.445 14.289 -18.781 1 97.81 58 CYS B C 1
ATOM 3580 O O . CYS B 1 58 ? 7.281 14.07 -18.438 1 97.81 58 CYS B O 1
ATOM 3582 N N . LYS B 1 59 ? 9 13.648 -19.828 1 97 59 LYS B N 1
ATOM 3583 C CA . LYS B 1 59 ? 8.281 12.594 -20.531 1 97 59 LYS B CA 1
ATOM 3584 C C . LYS B 1 59 ? 8.141 11.352 -19.641 1 97 59 LYS B C 1
ATOM 3586 O O . LYS B 1 59 ? 9.016 11.062 -18.828 1 97 59 LYS B O 1
ATOM 3591 N N . GLY B 1 60 ? 7.074 10.609 -19.875 1 98.06 60 GLY B N 1
ATOM 3592 C CA . GLY B 1 60 ? 6.812 9.43 -19.078 1 98.06 60 GLY B CA 1
ATOM 3593 C C . GLY B 1 60 ? 7.934 8.406 -19.141 1 98.06 60 GLY B C 1
ATOM 3594 O O . GLY B 1 60 ? 8.188 7.691 -18.172 1 98.06 60 GLY B O 1
ATOM 3595 N N . ASP B 1 61 ? 8.594 8.312 -20.25 1 97.69 61 ASP B N 1
ATOM 3596 C CA . ASP B 1 61 ? 9.625 7.297 -20.438 1 97.69 61 ASP B CA 1
ATOM 3597 C C . ASP B 1 61 ? 10.859 7.605 -19.578 1 97.69 61 ASP B C 1
ATOM 3599 O O . ASP B 1 61 ? 11.719 6.746 -19.391 1 97.69 61 ASP B O 1
ATOM 3603 N N . LEU B 1 62 ? 11.008 8.859 -19.047 1 98.25 62 LEU B N 1
ATOM 3604 C CA . LEU B 1 62 ? 12.133 9.227 -18.188 1 98.25 62 LEU B CA 1
ATOM 3605 C C . LEU B 1 62 ? 11.891 8.789 -16.75 1 98.25 62 LEU B C 1
ATOM 3607 O O . LEU B 1 62 ? 12.828 8.75 -15.945 1 98.25 62 LEU B O 1
ATOM 3611 N N . VAL B 1 63 ? 10.617 8.516 -16.422 1 98.81 63 VAL B N 1
ATOM 3612 C CA . VAL B 1 63 ? 10.289 8.062 -15.07 1 98.81 63 VAL B CA 1
ATOM 3613 C C . VAL B 1 63 ? 10.727 6.613 -14.891 1 98.81 63 VAL B C 1
ATOM 3615 O O . VAL B 1 63 ? 10.461 5.77 -15.75 1 98.81 63 VAL B O 1
ATOM 3618 N N . ASP B 1 64 ? 11.352 6.332 -13.828 1 98.75 64 ASP B N 1
ATOM 3619 C CA . ASP B 1 64 ? 11.867 4.984 -13.578 1 98.75 64 ASP B CA 1
ATOM 3620 C C . ASP B 1 64 ? 10.875 4.164 -12.758 1 98.75 64 ASP B C 1
ATOM 3622 O O . ASP B 1 64 ? 10.711 2.965 -12.992 1 98.75 64 ASP B O 1
ATOM 3626 N N . LYS B 1 65 ? 10.289 4.742 -11.727 1 98.81 65 LYS B N 1
ATOM 3627 C CA . LYS B 1 65 ? 9.352 4.09 -10.828 1 98.81 65 LYS B CA 1
ATOM 3628 C C . LYS B 1 65 ? 8.242 5.051 -10.398 1 98.81 65 LYS B C 1
ATOM 3630 O O . LYS B 1 65 ? 8.461 6.262 -10.336 1 98.81 65 LYS B O 1
ATOM 3635 N N . ILE B 1 66 ? 7.027 4.547 -10.125 1 98.94 66 ILE B N 1
ATOM 3636 C CA . ILE B 1 66 ? 5.898 5.355 -9.68 1 98.94 66 ILE B CA 1
ATOM 3637 C C . ILE B 1 66 ? 5.367 4.809 -8.359 1 98.94 66 ILE B C 1
ATOM 3639 O O . ILE B 1 66 ? 5.191 3.596 -8.203 1 98.94 66 ILE B O 1
ATOM 3643 N N . PHE B 1 67 ? 5.148 5.68 -7.398 1 98.94 67 PHE B N 1
ATOM 3644 C CA . PHE B 1 67 ? 4.633 5.348 -6.074 1 98.94 67 PHE B CA 1
ATOM 3645 C C . PHE B 1 67 ? 3.301 6.043 -5.824 1 98.94 67 PHE B C 1
ATOM 3647 O O . PHE B 1 67 ? 3.225 7.273 -5.828 1 98.94 67 PHE B O 1
ATOM 3654 N N . VAL B 1 68 ? 2.262 5.27 -5.566 1 99 68 VAL B N 1
ATOM 3655 C CA . VAL B 1 68 ? 0.904 5.801 -5.473 1 99 68 VAL B CA 1
ATOM 3656 C C . VAL B 1 68 ? 0.433 5.766 -4.02 1 99 68 VAL B C 1
ATOM 3658 O O . VAL B 1 68 ? 0.391 4.699 -3.4 1 99 68 VAL B O 1
ATOM 3661 N N . GLY B 1 69 ? 0.13 6.914 -3.436 1 98.94 69 GLY B N 1
ATOM 3662 C CA . GLY B 1 69 ? -0.47 6.988 -2.111 1 98.94 69 GLY B CA 1
ATOM 3663 C C . GLY B 1 69 ? -1.986 7.004 -2.145 1 98.94 69 GLY B C 1
ATOM 3664 O O . GLY B 1 69 ? -2.59 7.91 -2.729 1 98.94 69 GLY B O 1
ATOM 3665 N N . ASN B 1 70 ? -2.633 6.082 -1.553 1 98.94 70 ASN B N 1
ATOM 3666 C CA . ASN B 1 70 ? -4.082 5.953 -1.435 1 98.94 70 ASN B CA 1
ATOM 3667 C C . ASN B 1 70 ? -4.469 5.086 -0.24 1 98.94 70 ASN B C 1
ATOM 3669 O O . ASN B 1 70 ? -3.807 4.09 0.052 1 98.94 70 ASN B O 1
ATOM 3673 N N . PHE B 1 71 ? -5.527 5.422 0.474 1 98.81 71 PHE B N 1
ATOM 3674 C CA . PHE B 1 71 ? -5.93 4.652 1.644 1 98.81 71 PHE B CA 1
ATOM 3675 C C . PHE B 1 71 ? -7.059 3.686 1.292 1 98.81 71 PHE B C 1
ATOM 3677 O O . PHE B 1 71 ? -6.879 2.467 1.343 1 98.81 71 PHE B O 1
ATOM 3684 N N . ALA B 1 72 ? -8.117 4.262 0.757 1 98.06 72 ALA B N 1
ATOM 3685 C CA . ALA B 1 72 ? -9.297 3.406 0.742 1 98.06 72 ALA B CA 1
ATOM 3686 C C . ALA B 1 72 ? -10.07 3.553 -0.569 1 98.06 72 ALA B C 1
ATOM 3688 O O . ALA B 1 72 ? -11.297 3.629 -0.571 1 98.06 72 ALA B O 1
ATOM 3689 N N . GLY B 1 73 ? -9.391 3.566 -1.676 1 98.25 73 GLY B N 1
ATOM 3690 C CA . GLY B 1 73 ? -10.039 3.604 -2.975 1 98.25 73 GLY B CA 1
ATOM 3691 C C . GLY B 1 73 ? -11 2.449 -3.195 1 98.25 73 GLY B C 1
ATOM 3692 O O . GLY B 1 73 ? -12.039 2.613 -3.83 1 98.25 73 GLY B O 1
ATOM 3693 N N . GLU B 1 74 ? -10.727 1.239 -2.639 1 98.12 74 GLU B N 1
ATOM 3694 C CA . GLU B 1 74 ? -11.586 0.067 -2.771 1 98.12 74 GLU B CA 1
ATOM 3695 C C . GLU B 1 74 ? -12.945 0.297 -2.105 1 98.12 74 GLU B C 1
ATOM 3697 O O . GLU B 1 74 ? -13.953 -0.249 -2.543 1 98.12 74 GLU B O 1
ATOM 3702 N N . CYS B 1 75 ? -12.93 1.116 -1.067 1 98.31 75 CYS B N 1
ATOM 3703 C CA . CYS B 1 75 ? -14.156 1.372 -0.319 1 98.31 75 CYS B CA 1
ATOM 3704 C C . CYS B 1 75 ? -14.922 2.549 -0.912 1 98.31 75 CYS B C 1
ATOM 3706 O O . CYS B 1 75 ? -16.125 2.441 -1.192 1 98.31 75 CYS B O 1
ATOM 3708 N N . PHE B 1 76 ? -14.25 3.648 -1.215 1 98.38 76 PHE B N 1
ATOM 3709 C CA . PHE B 1 76 ? -14.898 4.879 -1.65 1 98.38 76 PHE B CA 1
ATOM 3710 C C . PHE B 1 76 ? -15.227 4.824 -3.137 1 98.38 76 PHE B C 1
ATOM 3712 O O . PHE B 1 76 ? -16.25 5.348 -3.574 1 98.38 76 PHE B O 1
ATOM 3719 N N . SER B 1 77 ? -14.383 4.18 -3.932 1 98.12 77 SER B N 1
ATOM 3720 C CA . SER B 1 77 ? -14.461 4.32 -5.383 1 98.12 77 SER B CA 1
ATOM 3721 C C . SER B 1 77 ? -14.562 2.963 -6.066 1 98.12 77 SER B C 1
ATOM 3723 O O . SER B 1 77 ? -14.578 2.879 -7.297 1 98.12 77 SER B O 1
ATOM 3725 N N . ASN B 1 78 ? -14.547 1.826 -5.301 1 97.75 78 ASN B N 1
ATOM 3726 C CA . ASN B 1 78 ? -14.594 0.458 -5.801 1 97.75 78 ASN B CA 1
ATOM 3727 C C . ASN B 1 78 ? -13.414 0.155 -6.715 1 97.75 78 ASN B C 1
ATOM 3729 O O . ASN B 1 78 ? -13.555 -0.572 -7.699 1 97.75 78 ASN B O 1
ATOM 3733 N N . GLN B 1 79 ? -12.297 0.744 -6.449 1 98.5 79 GLN B N 1
ATOM 3734 C CA . GLN B 1 79 ? -11.148 0.562 -7.34 1 98.5 79 GLN B CA 1
ATOM 3735 C C . GLN B 1 79 ? -9.859 0.401 -6.547 1 98.5 79 GLN B C 1
ATOM 3737 O O . GLN B 1 79 ? -9.469 1.295 -5.793 1 98.5 79 GLN B O 1
ATOM 3742 N N . GLY B 1 80 ? -9.258 -0.767 -6.625 1 98.31 80 GLY B N 1
ATOM 3743 C CA . GLY B 1 80 ? -7.895 -1.025 -6.18 1 98.31 80 GLY B CA 1
ATOM 3744 C C . GLY B 1 80 ? -6.898 -1.106 -7.32 1 98.31 80 GLY B C 1
ATOM 3745 O O . GLY B 1 80 ? -7.102 -0.5 -8.375 1 98.31 80 GLY B O 1
ATOM 3746 N N . HIS B 1 81 ? -5.707 -1.633 -7.016 1 98.75 81 HIS B N 1
ATOM 3747 C CA . HIS B 1 81 ? -4.688 -1.883 -8.031 1 98.75 81 HIS B CA 1
ATOM 3748 C C . HIS B 1 81 ? -4.324 -0.603 -8.773 1 98.75 81 HIS B C 1
ATOM 3750 O O . HIS B 1 81 ? -4.125 -0.623 -9.992 1 98.75 81 HIS B O 1
ATOM 3756 N N . LEU B 1 82 ? -4.254 0.525 -8.062 1 98.75 82 LEU B N 1
ATOM 3757 C CA . LEU B 1 82 ? -4.066 1.847 -8.648 1 98.75 82 LEU B CA 1
ATOM 3758 C C . LEU B 1 82 ? -2.684 1.972 -9.273 1 98.75 82 LEU B C 1
ATOM 3760 O O . LEU B 1 82 ? -2.488 2.75 -10.211 1 98.75 82 LEU B O 1
ATOM 3764 N N . GLY B 1 83 ? -1.686 1.222 -8.773 1 98.75 83 GLY B N 1
ATOM 3765 C CA . GLY B 1 83 ? -0.35 1.254 -9.352 1 98.75 83 GLY B CA 1
ATOM 3766 C C . GLY B 1 83 ? -0.331 0.954 -10.836 1 98.75 83 GLY B C 1
ATOM 3767 O O . GLY B 1 83 ? 0.489 1.502 -11.578 1 98.75 83 GLY B O 1
ATOM 3768 N N . SER B 1 84 ? -1.183 0.037 -11.273 1 98.38 84 SER B N 1
ATOM 3769 C CA . SER B 1 84 ? -1.236 -0.312 -12.688 1 98.38 84 SER B CA 1
ATOM 3770 C C . SER B 1 84 ? -2.016 0.729 -13.484 1 98.38 84 SER B C 1
ATOM 3772 O O . SER B 1 84 ? -1.814 0.871 -14.695 1 98.38 84 SER B O 1
ATOM 3774 N N . GLY B 1 85 ? -2.854 1.496 -12.867 1 97.75 85 GLY B N 1
ATOM 3775 C CA . GLY B 1 85 ? -3.691 2.486 -13.523 1 97.75 85 GLY B CA 1
ATOM 3776 C C . GLY B 1 85 ? -2.912 3.689 -14.016 1 97.75 85 GLY B C 1
ATOM 3777 O O . GLY B 1 85 ? -3.363 4.398 -14.922 1 97.75 85 GLY B O 1
ATOM 3778 N N . VAL B 1 86 ? -1.716 3.875 -13.484 1 98.44 86 VAL B N 1
ATOM 3779 C CA . VAL B 1 86 ? -0.98 5.113 -13.727 1 98.44 86 VAL B CA 1
ATOM 3780 C C . VAL B 1 86 ? -0.525 5.172 -15.18 1 98.44 86 VAL B C 1
ATOM 3782 O O . VAL B 1 86 ? -0.297 6.254 -15.727 1 98.44 86 VAL B O 1
ATOM 3785 N N . SER B 1 87 ? -0.384 4.023 -15.836 1 97.5 87 SER B N 1
ATOM 3786 C CA . SER B 1 87 ? 0.107 4.004 -17.203 1 97.5 87 SER B CA 1
ATOM 3787 C C . SER B 1 87 ? -0.91 4.609 -18.172 1 97.5 87 SER B C 1
ATOM 3789 O O . SER B 1 87 ? -0.582 4.922 -19.312 1 97.5 87 SER B O 1
ATOM 3791 N N . GLU B 1 88 ? -2.16 4.785 -17.734 1 97.75 88 GLU B N 1
ATOM 3792 C CA . GLU B 1 88 ? -3.176 5.504 -18.5 1 97.75 88 GLU B CA 1
ATOM 3793 C C . GLU B 1 88 ? -2.777 6.961 -18.719 1 97.75 88 GLU B C 1
ATOM 3795 O O . GLU B 1 88 ? -3.189 7.582 -19.703 1 97.75 88 GLU B O 1
ATOM 3800 N N . ALA B 1 89 ? -1.979 7.52 -17.828 1 98.56 89 ALA B N 1
ATOM 3801 C CA . ALA B 1 89 ? -1.635 8.938 -17.844 1 98.56 89 ALA B CA 1
ATOM 3802 C C . ALA B 1 89 ? -0.653 9.25 -18.969 1 98.56 89 ALA B C 1
ATOM 3804 O O . ALA B 1 89 ? -0.654 10.359 -19.516 1 98.56 89 ALA B O 1
ATOM 3805 N N . ASP B 1 90 ? 0.228 8.336 -19.281 1 98.19 90 ASP B N 1
ATOM 3806 C CA . ASP B 1 90 ? 1.287 8.484 -20.266 1 98.19 90 ASP B CA 1
ATOM 3807 C C . ASP B 1 90 ? 1.815 7.129 -20.719 1 98.19 90 ASP B C 1
ATOM 3809 O O . ASP B 1 90 ? 2.172 6.289 -19.891 1 98.19 90 ASP B O 1
ATOM 3813 N N . SER B 1 91 ? 1.94 6.895 -22 1 96.88 91 SER B N 1
ATOM 3814 C CA . SER B 1 91 ? 2.348 5.602 -22.547 1 96.88 91 SER B CA 1
ATOM 3815 C C . SER B 1 91 ? 3.775 5.254 -22.141 1 96.88 91 SER B C 1
ATOM 3817 O O . SER B 1 91 ? 4.145 4.082 -22.094 1 96.88 91 SER B O 1
ATOM 3819 N N . GLY B 1 92 ? 4.551 6.219 -21.828 1 98.31 92 GLY B N 1
ATOM 3820 C CA . GLY B 1 92 ? 5.918 5.996 -21.391 1 98.31 92 GLY B CA 1
ATOM 3821 C C . GLY B 1 92 ? 6.008 5.328 -20.031 1 98.31 92 GLY B C 1
ATOM 3822 O O . GLY B 1 92 ? 7.066 4.824 -19.656 1 98.31 92 GLY B O 1
ATOM 3823 N N . LEU B 1 93 ? 4.887 5.293 -19.344 1 98.75 93 LEU B N 1
ATOM 3824 C CA . LEU B 1 93 ? 4.879 4.695 -18.016 1 98.75 93 LEU B CA 1
ATOM 3825 C C . LEU B 1 93 ? 4.582 3.203 -18.094 1 98.75 93 LEU B C 1
ATOM 3827 O O . LEU B 1 93 ? 4.699 2.492 -17.094 1 98.75 93 LEU B O 1
ATOM 3831 N N . LEU B 1 94 ? 4.242 2.695 -19.297 1 98.06 94 LEU B N 1
ATOM 3832 C CA . LEU B 1 94 ? 3.973 1.273 -19.484 1 98.06 94 LEU B CA 1
ATOM 3833 C C . LEU B 1 94 ? 5.191 0.436 -19.109 1 98.06 94 LEU B C 1
ATOM 3835 O O . LEU B 1 94 ? 6.32 0.777 -19.484 1 98.06 94 LEU B O 1
ATOM 3839 N N . TYR B 1 95 ? 4.969 -0.625 -18.297 1 98.56 95 TYR B N 1
ATOM 3840 C CA . TYR B 1 95 ? 5.934 -1.628 -17.859 1 98.56 95 TYR B CA 1
ATOM 3841 C C . TYR B 1 95 ? 6.902 -1.047 -16.844 1 98.56 95 TYR B C 1
ATOM 3843 O O . TYR B 1 95 ? 7.828 -1.73 -16.391 1 98.56 95 TYR B O 1
ATOM 3851 N N . LYS B 1 96 ? 6.719 0.292 -16.438 1 98.75 96 LYS B N 1
ATOM 3852 C CA . LYS B 1 96 ? 7.512 0.844 -15.336 1 98.75 96 LYS B CA 1
ATOM 3853 C C . LYS B 1 96 ? 7.008 0.349 -13.984 1 98.75 96 LYS B C 1
ATOM 3855 O O . LYS B 1 96 ? 5.797 0.229 -13.781 1 98.75 96 LYS B O 1
ATOM 3860 N N . PRO B 1 97 ? 7.945 -0.001 -13.125 1 98.88 97 PRO B N 1
ATOM 3861 C CA . PRO B 1 97 ? 7.492 -0.456 -11.805 1 98.88 97 PRO B CA 1
ATOM 3862 C C . PRO B 1 97 ? 6.602 0.565 -11.102 1 98.88 97 PRO B C 1
ATOM 3864 O O . PRO B 1 97 ? 6.945 1.749 -11.039 1 98.88 97 PRO B O 1
ATOM 3867 N N . SER B 1 98 ? 5.426 0.117 -10.617 1 98.88 98 SER B N 1
ATOM 3868 C CA . SER B 1 98 ? 4.488 0.962 -9.883 1 98.88 98 SER B CA 1
ATOM 3869 C C . SER B 1 98 ? 3.602 0.133 -8.961 1 98.88 98 SER B C 1
ATOM 3871 O O . SER B 1 98 ? 3.189 -0.973 -9.32 1 98.88 98 SER B O 1
ATOM 3873 N N . TYR B 1 99 ? 3.344 0.634 -7.789 1 98.62 99 TYR B N 1
ATOM 3874 C CA . TYR B 1 99 ? 2.41 0.001 -6.863 1 98.62 99 TYR B CA 1
ATOM 3875 C C . TYR B 1 99 ? 1.883 1.007 -5.848 1 98.62 99 TYR B C 1
ATOM 3877 O O . TYR B 1 99 ? 2.359 2.143 -5.785 1 98.62 99 TYR B O 1
ATOM 3885 N N . ARG B 1 100 ? 0.845 0.666 -5.156 1 98.81 100 ARG B N 1
ATOM 3886 C CA . ARG B 1 100 ? 0.175 1.523 -4.184 1 98.81 100 ARG B CA 1
ATOM 3887 C C . ARG B 1 100 ? 0.715 1.284 -2.777 1 98.81 100 ARG B C 1
ATOM 3889 O O . ARG B 1 100 ? 0.947 0.139 -2.381 1 98.81 100 ARG B O 1
ATOM 3896 N N . LEU B 1 101 ? 0.943 2.365 -2.037 1 98.88 101 LEU B N 1
ATOM 3897 C CA . LEU B 1 101 ? 1.331 2.355 -0.631 1 98.88 101 LEU B CA 1
ATOM 3898 C C . LEU B 1 101 ? 0.192 2.857 0.251 1 98.88 101 LEU B C 1
ATOM 3900 O O . LEU B 1 101 ? -0.507 3.807 -0.111 1 98.88 101 LEU B O 1
ATOM 3904 N N . GLU B 1 102 ? 0.02 2.18 1.387 1 98.88 102 GLU B N 1
ATOM 3905 C CA . GLU B 1 102 ? -1.083 2.525 2.277 1 98.88 102 GLU B CA 1
ATOM 3906 C C . GLU B 1 102 ? -0.625 2.568 3.732 1 98.88 102 GLU B C 1
ATOM 3908 O O . GLU B 1 102 ? 0.06 1.655 4.199 1 98.88 102 GLU B O 1
ATOM 3913 N N . ALA B 1 103 ? -0.908 3.65 4.422 1 98.94 103 ALA B N 1
ATOM 3914 C CA . ALA B 1 103 ? -0.774 3.84 5.863 1 98.94 103 ALA B CA 1
ATOM 3915 C C . ALA B 1 103 ? -1.845 4.789 6.395 1 98.94 103 ALA B C 1
ATOM 3917 O O . ALA B 1 103 ? -1.534 5.754 7.098 1 98.94 103 ALA B O 1
ATOM 3918 N N . ALA B 1 104 ? -3.084 4.512 6.047 1 98.75 104 ALA B N 1
ATOM 3919 C CA . ALA B 1 104 ? -4.195 5.402 6.379 1 98.75 104 ALA B CA 1
ATOM 3920 C C . ALA B 1 104 ? -3.957 6.805 5.824 1 98.75 104 ALA B C 1
ATOM 3922 O O . ALA B 1 104 ? -3.66 6.969 4.637 1 98.75 104 ALA B O 1
ATOM 3923 N N . CYS B 1 105 ? -4.129 7.82 6.676 1 98.75 105 CYS B N 1
ATOM 3924 C CA . CYS B 1 105 ? -3.998 9.195 6.223 1 98.75 105 CYS B CA 1
ATOM 3925 C C . CYS B 1 105 ? -2.547 9.531 5.895 1 98.75 105 CYS B C 1
ATOM 3927 O O . CYS B 1 105 ? -2.268 10.539 5.246 1 98.75 105 CYS B O 1
ATOM 3929 N N . ALA B 1 106 ? -1.603 8.641 6.242 1 98.94 106 ALA B N 1
ATOM 3930 C CA . ALA B 1 106 ? -0.186 8.883 5.984 1 98.94 106 ALA B CA 1
ATOM 3931 C C . ALA B 1 106 ? 0.247 8.258 4.66 1 98.94 106 ALA B C 1
ATOM 3933 O O . ALA B 1 106 ? 1.443 8.164 4.371 1 98.94 106 ALA B O 1
ATOM 3934 N N . SER B 1 107 ? -0.676 7.82 3.82 1 98.94 107 SER B N 1
ATOM 3935 C CA . SER B 1 107 ? -0.386 7.066 2.604 1 98.94 107 SER B CA 1
ATOM 3936 C C . SER B 1 107 ? 0.488 7.871 1.648 1 98.94 107 SER B C 1
ATOM 3938 O O . SER B 1 107 ? 1.431 7.336 1.062 1 98.94 107 SER B O 1
ATOM 3940 N N . GLY B 1 108 ? 0.175 9.133 1.474 1 98.94 108 GLY B N 1
ATOM 3941 C CA . GLY B 1 108 ? 1.021 9.969 0.628 1 98.94 108 GLY B CA 1
ATOM 3942 C C . GLY B 1 108 ? 2.441 10.086 1.145 1 98.94 108 GLY B C 1
ATOM 3943 O O . GLY B 1 108 ? 3.393 10.102 0.361 1 98.94 108 GLY B O 1
ATOM 3944 N N . GLY B 1 109 ? 2.598 10.18 2.486 1 98.94 109 GLY B N 1
ATOM 3945 C CA . GLY B 1 109 ? 3.912 10.281 3.104 1 98.94 109 GLY B CA 1
ATOM 3946 C C . GLY B 1 109 ? 4.746 9.023 2.928 1 98.94 109 GLY B C 1
ATOM 3947 O O . GLY B 1 109 ? 5.945 9.102 2.648 1 98.94 109 GLY B O 1
ATOM 3948 N N . VAL B 1 110 ? 4.105 7.852 3.086 1 98.94 110 VAL B N 1
ATOM 3949 C CA . VAL B 1 110 ? 4.883 6.625 2.963 1 98.94 110 VAL B CA 1
ATOM 3950 C C . VAL B 1 110 ? 5.207 6.359 1.494 1 98.94 110 VAL B C 1
ATOM 3952 O O . VAL B 1 110 ? 6.242 5.773 1.176 1 98.94 110 VAL B O 1
ATOM 3955 N N . ALA B 1 111 ? 4.301 6.801 0.535 1 98.94 111 ALA B N 1
ATOM 3956 C CA . ALA B 1 111 ? 4.648 6.73 -0.882 1 98.94 111 ALA B CA 1
ATOM 3957 C C . ALA B 1 111 ? 5.914 7.531 -1.175 1 98.94 111 ALA B C 1
ATOM 3959 O O . ALA B 1 111 ? 6.793 7.07 -1.908 1 98.94 111 ALA B O 1
ATOM 3960 N N . PHE B 1 112 ? 6.031 8.719 -0.591 1 98.94 112 PHE B N 1
ATOM 3961 C CA . PHE B 1 112 ? 7.223 9.547 -0.73 1 98.94 112 PHE B CA 1
ATOM 3962 C C . PHE B 1 112 ? 8.438 8.852 -0.139 1 98.94 112 PHE B C 1
ATOM 3964 O O . PHE B 1 112 ? 9.5 8.805 -0.766 1 98.94 112 PHE B O 1
ATOM 3971 N N . ASN B 1 113 ? 8.336 8.289 1.094 1 98.94 113 ASN B N 1
ATOM 3972 C CA . ASN B 1 113 ? 9.438 7.594 1.751 1 98.94 113 ASN B CA 1
ATOM 3973 C C . ASN B 1 113 ? 9.945 6.426 0.908 1 98.94 113 ASN B C 1
ATOM 3975 O O . ASN B 1 113 ? 11.156 6.207 0.814 1 98.94 113 ASN B O 1
ATOM 3979 N N . ALA B 1 114 ? 9.016 5.699 0.303 1 98.88 114 ALA B N 1
ATOM 3980 C CA . ALA B 1 114 ? 9.398 4.582 -0.556 1 98.88 114 ALA B CA 1
ATOM 3981 C C . ALA B 1 114 ? 10.148 5.066 -1.791 1 98.88 114 ALA B C 1
ATOM 3983 O O . ALA B 1 114 ? 11.094 4.418 -2.244 1 98.88 114 ALA B O 1
ATOM 3984 N N . ALA B 1 115 ? 9.68 6.164 -2.361 1 98.94 115 ALA B N 1
ATOM 3985 C CA . ALA B 1 115 ? 10.391 6.746 -3.498 1 98.94 115 ALA B CA 1
ATOM 3986 C C . ALA B 1 115 ? 11.812 7.121 -3.117 1 98.94 115 ALA B C 1
ATOM 3988 O O . ALA B 1 115 ? 12.75 6.91 -3.896 1 98.94 115 ALA B O 1
ATOM 3989 N N . VAL B 1 116 ? 11.992 7.66 -1.93 1 98.75 116 VAL B N 1
ATOM 3990 C CA . VAL B 1 116 ? 13.312 8.031 -1.433 1 98.75 116 VAL B CA 1
ATOM 3991 C C . VAL B 1 116 ? 14.203 6.793 -1.347 1 98.75 116 VAL B C 1
ATOM 3993 O O . VAL B 1 116 ? 15.359 6.824 -1.769 1 98.75 116 VAL B O 1
ATOM 3996 N N . ASP B 1 117 ? 13.672 5.676 -0.836 1 98.31 117 ASP B N 1
ATOM 3997 C CA . ASP B 1 117 ? 14.422 4.426 -0.763 1 98.31 117 ASP B CA 1
ATOM 3998 C C . ASP B 1 117 ? 14.898 3.99 -2.146 1 98.31 117 ASP B C 1
ATOM 4000 O O . ASP B 1 117 ? 16.031 3.525 -2.301 1 98.31 117 ASP B O 1
ATOM 4004 N N . SER B 1 118 ? 14 4.113 -3.158 1 98.19 118 SER B N 1
ATOM 4005 C CA . SER B 1 118 ? 14.359 3.674 -4.5 1 98.19 118 SER B CA 1
ATOM 4006 C C . SER B 1 118 ? 15.484 4.531 -5.074 1 98.19 118 SER B C 1
ATOM 4008 O O . SER B 1 118 ? 16.344 4.027 -5.797 1 98.19 118 SER B O 1
ATOM 4010 N N . ILE B 1 119 ? 15.492 5.863 -4.77 1 98.44 119 ILE B N 1
ATOM 4011 C CA . ILE B 1 119 ? 16.547 6.77 -5.203 1 98.44 119 ILE B CA 1
ATOM 4012 C C . ILE B 1 119 ? 17.859 6.395 -4.516 1 98.44 119 ILE B C 1
ATOM 4014 O O . ILE B 1 119 ? 18.906 6.293 -5.168 1 98.44 119 ILE B O 1
ATOM 4018 N N . LEU B 1 120 ? 17.812 6.191 -3.199 1 97.81 120 LEU B N 1
ATOM 4019 C CA . LEU B 1 120 ? 19 5.84 -2.428 1 97.81 120 LEU B CA 1
ATOM 4020 C C . LEU B 1 120 ? 19.562 4.492 -2.875 1 97.81 120 LEU B C 1
ATOM 4022 O O . LEU B 1 120 ? 20.766 4.281 -2.855 1 97.81 120 LEU B O 1
ATOM 4026 N N . ALA B 1 121 ? 18.672 3.586 -3.316 1 97.31 121 ALA B N 1
ATOM 4027 C CA . ALA B 1 121 ? 19.047 2.246 -3.756 1 97.31 121 ALA B CA 1
ATOM 4028 C C . ALA B 1 121 ? 19.688 2.283 -5.133 1 97.31 121 ALA B C 1
ATOM 4030 O O . ALA B 1 121 ? 20.359 1.324 -5.543 1 97.31 121 ALA B O 1
ATOM 4031 N N . GLY B 1 122 ? 19.453 3.398 -5.887 1 96.44 122 GLY B N 1
ATOM 4032 C CA . GLY B 1 122 ? 19.938 3.498 -7.254 1 96.44 122 GLY B CA 1
ATOM 4033 C C . GLY B 1 122 ? 19.031 2.787 -8.258 1 96.44 122 GLY B C 1
ATOM 4034 O O . GLY B 1 122 ? 19.375 2.703 -9.438 1 96.44 122 GLY B O 1
ATOM 4035 N N . THR B 1 123 ? 17.922 2.287 -7.773 1 96.62 123 THR B N 1
ATOM 4036 C CA . THR B 1 123 ? 17 1.599 -8.672 1 96.62 123 THR B CA 1
ATOM 4037 C C . THR B 1 123 ? 16.125 2.6 -9.406 1 96.62 123 THR B C 1
ATOM 4039 O O . THR B 1 123 ? 15.406 2.234 -10.352 1 96.62 123 THR B O 1
ATOM 4042 N N . SER B 1 124 ? 16.156 3.852 -9.008 1 97.5 124 SER B N 1
ATOM 4043 C CA . SER B 1 124 ? 15.508 4.941 -9.734 1 97.5 124 SER B CA 1
ATOM 4044 C C . SER B 1 124 ? 16.344 6.219 -9.664 1 97.5 124 SER B C 1
ATOM 4046 O O . SER B 1 124 ? 17.031 6.461 -8.672 1 97.5 124 SER B O 1
ATOM 4048 N N . HIS B 1 125 ? 16.297 7.008 -10.711 1 98.44 125 HIS B N 1
ATOM 4049 C CA . HIS B 1 125 ? 16.891 8.344 -10.734 1 98.44 125 HIS B CA 1
ATOM 4050 C C . HIS B 1 125 ? 15.805 9.414 -10.859 1 98.44 125 HIS B C 1
ATOM 4052 O O . HIS B 1 125 ? 16.016 10.57 -10.484 1 98.44 125 HIS B O 1
ATOM 4058 N N . VAL B 1 126 ? 14.695 9.023 -11.461 1 98.88 126 VAL B N 1
ATOM 4059 C CA . VAL B 1 126 ? 13.484 9.828 -11.547 1 98.88 126 VAL B CA 1
ATOM 4060 C C . VAL B 1 126 ? 12.289 9.023 -11.031 1 98.88 126 VAL B C 1
ATOM 4062 O O . VAL B 1 126 ? 11.789 8.125 -11.719 1 98.88 126 VAL B O 1
ATOM 4065 N N . ALA B 1 127 ? 11.852 9.359 -9.859 1 98.94 127 ALA B N 1
ATOM 4066 C CA . ALA B 1 127 ? 10.68 8.711 -9.273 1 98.94 127 ALA B CA 1
ATOM 4067 C C . ALA B 1 127 ? 9.492 9.664 -9.234 1 98.94 127 ALA B C 1
ATOM 4069 O O . ALA B 1 127 ? 9.641 10.844 -8.898 1 98.94 127 ALA B O 1
ATOM 4070 N N . LEU B 1 128 ? 8.359 9.18 -9.656 1 98.94 128 LEU B N 1
ATOM 4071 C CA . LEU B 1 128 ? 7.105 9.922 -9.586 1 98.94 128 LEU B CA 1
ATOM 4072 C C . LEU B 1 128 ? 6.281 9.484 -8.383 1 98.94 128 LEU B C 1
ATOM 4074 O O . LEU B 1 128 ? 6.027 8.289 -8.203 1 98.94 128 LEU B O 1
ATOM 4078 N N . VAL B 1 129 ? 5.941 10.406 -7.512 1 99 129 VAL B N 1
ATOM 4079 C CA . VAL B 1 129 ? 5.039 10.156 -6.395 1 99 129 VAL B CA 1
ATOM 4080 C C . VAL B 1 129 ? 3.695 10.836 -6.648 1 99 129 VAL B C 1
ATOM 4082 O O . VAL B 1 129 ? 3.645 12.023 -6.949 1 99 129 VAL B O 1
ATOM 4085 N N . VAL B 1 130 ? 2.631 10.086 -6.535 1 98.94 130 VAL B N 1
ATOM 4086 C CA . VAL B 1 130 ? 1.292 10.633 -6.723 1 98.94 130 VAL B CA 1
ATOM 4087 C C . VAL B 1 130 ? 0.371 10.141 -5.605 1 98.94 130 VAL B C 1
ATOM 4089 O O . VAL B 1 130 ? 0.469 8.992 -5.172 1 98.94 130 VAL B O 1
ATOM 4092 N N . GLY B 1 131 ? -0.42 11.016 -5.008 1 98.94 131 GLY B N 1
ATOM 4093 C CA . GLY B 1 131 ? -1.473 10.695 -4.059 1 98.94 131 GLY B CA 1
ATOM 4094 C C . GLY B 1 131 ? -2.848 11.148 -4.516 1 98.94 131 GLY B C 1
ATOM 4095 O O . GLY B 1 131 ? -2.984 12.203 -5.137 1 98.94 131 GLY B O 1
ATOM 4096 N N . ALA B 1 132 ? -3.832 10.352 -4.23 1 98.94 132 ALA B N 1
ATOM 4097 C CA . ALA B 1 132 ? -5.199 10.719 -4.586 1 98.94 132 ALA B CA 1
ATOM 4098 C C . ALA B 1 132 ? -6.211 10.008 -3.689 1 98.94 132 ALA B C 1
ATOM 4100 O O . ALA B 1 132 ? -5.949 8.898 -3.207 1 98.94 132 ALA B O 1
ATOM 4101 N N . GLU B 1 133 ? -7.277 10.594 -3.467 1 98.88 133 GLU B N 1
ATOM 4102 C CA . GLU B 1 133 ? -8.422 10.023 -2.771 1 98.88 133 GLU B CA 1
ATOM 4103 C C . GLU B 1 133 ? -9.727 10.68 -3.223 1 98.88 133 GLU B C 1
ATOM 4105 O O . GLU B 1 133 ? -9.758 11.883 -3.496 1 98.88 133 GLU B O 1
ATOM 4110 N N . GLU B 1 134 ? -10.789 9.977 -3.398 1 98.62 134 GLU B N 1
ATOM 4111 C CA . GLU B 1 134 ? -12.164 10.422 -3.605 1 98.62 134 GLU B CA 1
ATOM 4112 C C . GLU B 1 134 ? -13.07 9.984 -2.453 1 98.62 134 GLU B C 1
ATOM 4114 O O . GLU B 1 134 ? -13.398 8.805 -2.334 1 98.62 134 GLU B O 1
ATOM 4119 N N . GLN B 1 135 ? -13.516 10.984 -1.595 1 98.38 135 GLN B N 1
ATOM 4120 C CA . GLN B 1 135 ? -14.141 10.586 -0.337 1 98.38 135 GLN B CA 1
ATOM 4121 C C . GLN B 1 135 ? -15.609 10.984 -0.304 1 98.38 135 GLN B C 1
ATOM 4123 O O . GLN B 1 135 ? -16.312 10.695 0.666 1 98.38 135 GLN B O 1
ATOM 4128 N N . ASN B 1 136 ? -16.094 11.633 -1.372 1 97.44 136 ASN B N 1
ATOM 4129 C CA . ASN B 1 136 ? -17.453 12.156 -1.339 1 97.44 136 ASN B CA 1
ATOM 4130 C C . ASN B 1 136 ? -18.406 11.297 -2.168 1 97.44 136 ASN B C 1
ATOM 4132 O O . ASN B 1 136 ? -19.469 11.766 -2.594 1 97.44 136 ASN B O 1
ATOM 4136 N N . THR B 1 137 ? -18.078 10.008 -2.391 1 96.44 137 THR B N 1
ATOM 4137 C CA . THR B 1 137 ? -18.891 9.117 -3.211 1 96.44 137 THR B CA 1
ATOM 4138 C C . THR B 1 137 ? -19.984 8.461 -2.377 1 96.44 137 THR B C 1
ATOM 4140 O O . THR B 1 137 ? -20.906 7.836 -2.92 1 96.44 137 THR B O 1
ATOM 4143 N N . VAL B 1 138 ? -19.906 8.586 -1.04 1 96 138 VAL B N 1
ATOM 4144 C CA . VAL B 1 138 ? -20.844 7.941 -0.13 1 96 138 VAL B CA 1
ATOM 4145 C C . VAL B 1 138 ? -21.359 8.953 0.893 1 96 138 VAL B C 1
ATOM 4147 O O . VAL B 1 138 ? -20.875 10.094 0.942 1 96 138 VAL B O 1
ATOM 4150 N N . SER B 1 139 ? -22.391 8.562 1.686 1 95.31 139 SER B N 1
ATOM 4151 C CA . SER B 1 139 ? -22.891 9.422 2.748 1 95.31 139 SER B CA 1
ATOM 4152 C C . SER B 1 139 ? -21.828 9.688 3.803 1 95.31 139 SER B C 1
ATOM 4154 O O . SER B 1 139 ? -20.844 8.945 3.889 1 95.31 139 SER B O 1
ATOM 4156 N N . ALA B 1 140 ? -21.953 10.711 4.559 1 93.56 140 ALA B N 1
ATOM 4157 C CA . ALA B 1 140 ? -21.016 11.062 5.621 1 93.56 140 ALA B CA 1
ATOM 4158 C C . ALA B 1 140 ? -20.812 9.898 6.586 1 93.56 140 ALA B C 1
ATOM 4160 O O . ALA B 1 140 ? -19.688 9.617 7.004 1 93.56 140 ALA B O 1
ATOM 4161 N N . ARG B 1 141 ? -21.859 9.234 6.926 1 95.12 141 ARG B N 1
ATOM 4162 C CA . ARG B 1 141 ? -21.797 8.125 7.871 1 95.12 141 ARG B CA 1
ATOM 4163 C C . ARG B 1 141 ? -21.047 6.934 7.273 1 95.12 141 ARG B C 1
ATOM 4165 O O . ARG B 1 141 ? -20.234 6.301 7.953 1 95.12 141 ARG B O 1
ATOM 4172 N N . GLU B 1 142 ? -21.328 6.586 6.043 1 96.81 142 GLU B N 1
ATOM 4173 C CA . GLU B 1 142 ? -20.609 5.512 5.359 1 96.81 142 GLU B CA 1
ATOM 4174 C C . GLU B 1 142 ? -19.141 5.855 5.184 1 96.81 142 GLU B C 1
ATOM 4176 O O . GLU B 1 142 ? -18.266 4.988 5.328 1 96.81 142 GLU B O 1
ATOM 4181 N N . GLY B 1 143 ? -18.906 7.133 4.836 1 97.81 143 GLY B N 1
ATOM 4182 C CA . GLY B 1 143 ? -17.531 7.586 4.738 1 97.81 143 GLY B CA 1
ATOM 4183 C C . GLY B 1 143 ? -16.766 7.484 6.047 1 97.81 143 GLY B C 1
ATOM 4184 O O . GLY B 1 143 ? -15.609 7.078 6.07 1 97.81 143 GLY B O 1
ATOM 4185 N N . ALA B 1 144 ? -17.484 7.84 7.117 1 97.5 144 ALA B N 1
ATOM 4186 C CA . ALA B 1 144 ? -16.891 7.703 8.445 1 97.5 144 ALA B CA 1
ATOM 4187 C C . ALA B 1 144 ? -16.547 6.25 8.75 1 97.5 144 ALA B C 1
ATOM 4189 O O . ALA B 1 144 ? -15.531 5.965 9.391 1 97.5 144 ALA B O 1
ATOM 4190 N N . SER B 1 145 ? -17.391 5.359 8.312 1 97.94 145 SER B N 1
ATOM 4191 C CA . SER B 1 145 ? -17.141 3.934 8.492 1 97.94 145 SER B CA 1
ATOM 4192 C C . SER B 1 145 ? -15.914 3.488 7.707 1 97.94 145 SER B C 1
ATOM 4194 O O . SER B 1 145 ? -15.109 2.688 8.195 1 97.94 145 SER B O 1
ATOM 4196 N N . HIS B 1 146 ? -15.75 3.961 6.434 1 98.38 146 HIS B N 1
ATOM 4197 C CA . HIS B 1 146 ? -14.57 3.646 5.633 1 98.38 146 HIS B CA 1
ATOM 4198 C C . HIS B 1 146 ? -13.305 4.172 6.293 1 98.38 146 HIS B C 1
ATOM 4200 O O . HIS B 1 146 ? -12.297 3.461 6.379 1 98.38 146 HIS B O 1
ATOM 4206 N N . LEU B 1 147 ? -13.344 5.371 6.809 1 98.44 147 LEU B N 1
ATOM 4207 C CA . LEU B 1 147 ? -12.18 5.984 7.441 1 98.44 147 LEU B CA 1
ATOM 4208 C C . LEU B 1 147 ? -11.859 5.297 8.766 1 98.44 147 LEU B C 1
ATOM 4210 O O . LEU B 1 147 ? -10.695 5.242 9.172 1 98.44 147 LEU B O 1
ATOM 4214 N N . ALA B 1 148 ? -12.906 4.738 9.422 1 98.56 148 ALA B N 1
ATOM 4215 C CA . ALA B 1 148 ? -12.711 4.051 10.695 1 98.56 148 ALA B CA 1
ATOM 4216 C C . ALA B 1 148 ? -11.789 2.844 10.531 1 98.56 148 ALA B C 1
ATOM 4218 O O . ALA B 1 148 ? -11.195 2.377 11.508 1 98.56 148 ALA B O 1
ATOM 4219 N N . LYS B 1 149 ? -11.633 2.363 9.328 1 98.56 149 LYS B N 1
ATOM 4220 C CA . LYS B 1 149 ? -10.781 1.209 9.039 1 98.56 149 LYS B CA 1
ATOM 4221 C C . LYS B 1 149 ? -9.305 1.558 9.203 1 98.56 149 LYS B C 1
ATOM 4223 O O . LYS B 1 149 ? -8.445 0.672 9.18 1 98.56 149 LYS B O 1
ATOM 4228 N N . ALA B 1 150 ? -8.977 2.838 9.406 1 98.62 150 ALA B N 1
ATOM 4229 C CA . ALA B 1 150 ? -7.633 3.299 9.734 1 98.62 150 ALA B CA 1
ATOM 4230 C C . ALA B 1 150 ? -7.32 3.059 11.211 1 98.62 150 ALA B C 1
ATOM 4232 O O . ALA B 1 150 ? -6.156 3.111 11.625 1 98.62 150 ALA B O 1
ATOM 4233 N N . ALA B 1 151 ? -8.344 2.82 12.023 1 98.31 151 ALA B N 1
ATOM 4234 C CA . ALA B 1 151 ? -8.219 2.457 13.438 1 98.31 151 ALA B CA 1
ATOM 4235 C C . ALA B 1 151 ? -8.484 0.969 13.641 1 98.31 151 ALA B C 1
ATOM 4237 O O . ALA B 1 151 ? -8.617 0.215 12.68 1 98.31 151 ALA B O 1
ATOM 4238 N N . ASP B 1 152 ? -8.32 0.507 14.938 1 97.88 152 ASP B N 1
ATOM 4239 C CA . ASP B 1 152 ? -8.836 -0.821 15.25 1 97.88 152 ASP B CA 1
ATOM 4240 C C . ASP B 1 152 ? -10.359 -0.858 15.133 1 97.88 152 ASP B C 1
ATOM 4242 O O . ASP B 1 152 ? -11.07 -0.531 16.078 1 97.88 152 ASP B O 1
ATOM 4246 N N . PHE B 1 153 ? -10.82 -1.281 13.977 1 97.88 153 PHE B N 1
ATOM 4247 C CA . PHE B 1 153 ? -12.227 -1.144 13.609 1 97.88 153 PHE B CA 1
ATOM 4248 C C . PHE B 1 153 ? -13.125 -1.808 14.648 1 97.88 153 PHE B C 1
ATOM 4250 O O . PHE B 1 153 ? -14.094 -1.207 15.109 1 97.88 153 PHE B O 1
ATOM 4257 N N . ASN B 1 154 ? -12.805 -3.035 15.016 1 95.62 154 ASN B N 1
ATOM 4258 C CA . ASN B 1 154 ? -13.656 -3.795 15.93 1 95.62 154 ASN B CA 1
ATOM 4259 C C . ASN B 1 154 ? -13.734 -3.135 17.297 1 95.62 154 ASN B C 1
ATOM 4261 O O . ASN B 1 154 ? -14.797 -3.123 17.938 1 95.62 154 ASN B O 1
ATOM 4265 N N . ARG B 1 155 ? -12.688 -2.541 17.719 1 95.81 155 ARG B N 1
ATOM 4266 C CA . ARG B 1 155 ? -12.617 -1.986 19.062 1 95.81 155 ARG B CA 1
ATOM 4267 C C . ARG B 1 155 ? -13.156 -0.561 19.094 1 95.81 155 ARG B C 1
ATOM 4269 O O . ARG B 1 155 ? -13.797 -0.156 20.078 1 95.81 155 ARG B O 1
ATOM 4276 N N . GLN B 1 156 ? -12.922 0.191 18.031 1 96.38 156 GLN B N 1
ATOM 4277 C CA . GLN B 1 156 ? -13.078 1.634 18.172 1 96.38 156 GLN B CA 1
ATOM 4278 C C . GLN B 1 156 ? -14.297 2.131 17.406 1 96.38 156 GLN B C 1
ATOM 4280 O O . GLN B 1 156 ? -14.867 3.176 17.734 1 96.38 156 GLN B O 1
ATOM 4285 N N . ARG B 1 157 ? -14.766 1.369 16.438 1 95.69 157 ARG B N 1
ATOM 4286 C CA . ARG B 1 157 ? -15.93 1.785 15.648 1 95.69 157 ARG B CA 1
ATOM 4287 C C . ARG B 1 157 ? -17.172 1.865 16.531 1 95.69 157 ARG B C 1
ATOM 4289 O O . ARG B 1 157 ? -18 2.756 16.344 1 95.69 157 ARG B O 1
ATOM 4296 N N . PRO B 1 158 ? -17.359 0.975 17.5 1 94.81 158 PRO B N 1
ATOM 4297 C CA . PRO B 1 158 ? -18.562 1.006 18.328 1 94.81 158 PRO B CA 1
ATOM 4298 C C . PRO B 1 158 ? -18.625 2.227 19.25 1 94.81 158 PRO B C 1
ATOM 4300 O O . PRO B 1 158 ? -19.688 2.549 19.781 1 94.81 158 PRO B O 1
ATOM 4303 N N . ILE B 1 159 ? -17.562 2.971 19.406 1 93.69 159 ILE B N 1
ATOM 4304 C CA . ILE B 1 159 ? -17.516 4.125 20.297 1 93.69 159 ILE B CA 1
ATOM 4305 C C . ILE B 1 159 ? -18.438 5.227 19.75 1 93.69 159 ILE B C 1
ATOM 4307 O O . ILE B 1 159 ? -19.141 5.895 20.516 1 93.69 159 ILE B O 1
ATOM 4311 N N . GLU B 1 160 ? -18.406 5.43 18.453 1 93.81 160 GLU B N 1
ATOM 4312 C CA . GLU B 1 160 ? -19.109 6.5 17.75 1 93.81 160 GLU B CA 1
ATOM 4313 C C . GLU B 1 160 ? -19.125 6.254 16.25 1 93.81 160 GLU B C 1
ATOM 4315 O O . GLU B 1 160 ? -18.141 5.758 15.688 1 93.81 160 GLU B O 1
ATOM 4320 N N . GLU B 1 161 ? -20.219 6.617 15.562 1 94.56 161 GLU B N 1
ATOM 4321 C CA . GLU B 1 161 ? -20.297 6.469 14.109 1 94.56 161 GLU B CA 1
ATOM 4322 C C . GLU B 1 161 ? -19.219 7.297 13.414 1 94.56 161 GLU B C 1
ATOM 4324 O O . GLU B 1 161 ? -18.672 6.883 12.391 1 94.56 161 GLU B O 1
ATOM 4329 N N . PHE B 1 162 ? -19 8.445 13.969 1 97 162 PHE B N 1
ATOM 4330 C CA . PHE B 1 162 ? -17.891 9.273 13.523 1 97 162 PHE B CA 1
ATOM 4331 C C . PHE B 1 162 ? -16.641 9.008 14.375 1 97 162 PHE B C 1
ATOM 4333 O O . PHE B 1 162 ? -16.297 9.812 15.242 1 97 162 PHE B O 1
ATOM 4340 N N . THR B 1 163 ? -15.977 7.922 14.008 1 97.38 163 THR B N 1
ATOM 4341 C CA . THR B 1 163 ? -14.969 7.281 14.844 1 97.38 163 THR B CA 1
ATOM 4342 C C . THR B 1 163 ? -13.797 8.219 15.094 1 97.38 163 THR B C 1
ATOM 4344 O O . THR B 1 163 ? -13.375 8.414 16.234 1 97.38 163 THR B O 1
ATOM 4347 N N . PHE B 1 164 ? -13.242 8.828 14.047 1 97.81 164 PHE B N 1
ATOM 4348 C CA . PHE B 1 164 ? -12.031 9.617 14.227 1 97.81 164 PHE B CA 1
ATOM 4349 C C . PHE B 1 164 ? -12.336 10.93 14.938 1 97.81 164 PHE B C 1
ATOM 4351 O O . PHE B 1 164 ? -11.586 11.352 15.82 1 97.81 164 PHE B O 1
ATOM 4358 N N . PRO B 1 165 ? -13.438 11.633 14.586 1 98.12 165 PRO B N 1
ATOM 4359 C CA . PRO B 1 165 ? -13.82 12.758 15.438 1 98.12 165 PRO B CA 1
ATOM 4360 C C . PRO B 1 165 ? -13.922 12.375 16.906 1 98.12 165 PRO B C 1
ATOM 4362 O O . PRO B 1 165 ? -13.461 13.125 17.781 1 98.12 165 PRO B O 1
ATOM 4365 N N . ALA B 1 166 ? -14.477 11.227 17.188 1 97.81 166 ALA B N 1
ATOM 4366 C CA . ALA B 1 166 ? -14.609 10.773 18.562 1 97.81 166 ALA B CA 1
ATOM 4367 C C . ALA B 1 166 ? -13.242 10.539 19.203 1 97.81 166 ALA B C 1
ATOM 4369 O O . ALA B 1 166 ? -13.008 10.914 20.359 1 97.81 166 ALA B O 1
ATOM 4370 N N . LEU B 1 167 ? -12.352 9.875 18.5 1 97 167 LEU B N 1
ATOM 4371 C CA . LEU B 1 167 ? -11.023 9.586 19.016 1 97 167 LEU B CA 1
ATOM 4372 C C . LEU B 1 167 ? -10.266 10.867 19.328 1 97 167 LEU B C 1
ATOM 4374 O O . LEU B 1 167 ? -9.562 10.953 20.344 1 97 167 LEU B O 1
ATOM 4378 N N . TYR B 1 168 ? -10.422 11.883 18.547 1 97.56 168 TYR B N 1
ATOM 4379 C CA . TYR B 1 168 ? -9.68 13.117 18.766 1 97.56 168 TYR B CA 1
ATOM 4380 C C . TYR B 1 168 ? -10.391 14.008 19.781 1 97.56 168 TYR B C 1
ATOM 4382 O O . TYR B 1 168 ? -9.758 14.852 20.422 1 97.56 168 TYR B O 1
ATOM 4390 N N . ALA B 1 169 ? -11.742 13.836 19.891 1 97.94 169 ALA B N 1
ATOM 4391 C CA . ALA B 1 169 ? -12.406 14.438 21.047 1 97.94 169 ALA B CA 1
ATOM 4392 C C . ALA B 1 169 ? -11.82 13.898 22.359 1 97.94 169 ALA B C 1
ATOM 4394 O O . ALA B 1 169 ? -11.547 14.664 23.281 1 97.94 169 ALA B O 1
ATOM 4395 N N . ILE B 1 170 ? -11.633 12.609 22.406 1 97.06 170 ILE B N 1
ATOM 4396 C CA . ILE B 1 170 ? -11.055 11.961 23.578 1 97.06 170 ILE B CA 1
ATOM 4397 C C . ILE B 1 170 ? -9.633 12.469 23.797 1 97.06 170 ILE B C 1
ATOM 4399 O O . ILE B 1 170 ? -9.242 12.758 24.938 1 97.06 170 ILE B O 1
ATOM 4403 N N . ARG B 1 171 ? -8.883 12.586 22.766 1 97 171 ARG B N 1
ATOM 4404 C CA . ARG B 1 171 ? -7.523 13.125 22.859 1 97 171 ARG B CA 1
ATOM 4405 C C . ARG B 1 171 ? -7.531 14.531 23.438 1 97 171 ARG B C 1
ATOM 4407 O O . ARG B 1 171 ? -6.672 14.883 24.25 1 97 171 ARG B O 1
ATOM 4414 N N . LYS B 1 172 ? -8.406 15.383 22.922 1 97.62 172 LYS B N 1
ATOM 4415 C CA . LYS B 1 172 ? -8.5 16.75 23.422 1 97.62 172 LYS B CA 1
ATOM 4416 C C . LYS B 1 172 ? -8.836 16.781 24.906 1 97.62 172 LYS B C 1
ATOM 4418 O O . LYS B 1 172 ? -8.266 17.578 25.656 1 97.62 172 LYS B O 1
ATOM 4423 N N . MET B 1 173 ? -9.734 15.898 25.312 1 97.19 173 MET B N 1
ATOM 4424 C CA . MET B 1 173 ? -10.102 15.82 26.719 1 97.19 173 MET B CA 1
ATOM 4425 C C . MET B 1 173 ? -8.891 15.453 27.578 1 97.19 173 MET B C 1
ATOM 4427 O O . MET B 1 173 ? -8.656 16.062 28.609 1 97.19 173 MET B O 1
ATOM 4431 N N . HIS B 1 174 ? -8.141 14.461 27.141 1 97 174 HIS B N 1
ATOM 4432 C CA . HIS B 1 174 ? -6.949 14.047 27.875 1 97 174 HIS B CA 1
ATOM 4433 C C . HIS B 1 174 ? -5.895 15.156 27.891 1 97 174 HIS B C 1
ATOM 4435 O O . HIS B 1 174 ? -5.223 15.367 28.906 1 97 174 HIS B O 1
ATOM 4441 N N . TYR B 1 175 ? -5.77 15.836 26.781 1 97.5 175 TYR B N 1
ATOM 4442 C CA . TYR B 1 175 ? -4.812 16.922 26.688 1 97.5 175 TYR B CA 1
ATOM 4443 C C . TYR B 1 175 ? -5.148 18.047 27.656 1 97.5 175 TYR B C 1
ATOM 4445 O O . TYR B 1 175 ? -4.273 18.547 28.359 1 97.5 175 TYR B O 1
ATOM 4453 N N . LEU B 1 176 ? -6.395 18.453 27.719 1 97.19 176 LEU B N 1
ATOM 4454 C CA . LEU B 1 176 ? -6.848 19.531 28.594 1 97.19 176 LEU B CA 1
ATOM 4455 C C . LEU B 1 176 ? -6.773 19.125 30.047 1 97.19 176 LEU B C 1
ATOM 4457 O O . LEU B 1 176 ? -6.523 19.969 30.922 1 97.19 176 LEU B O 1
ATOM 4461 N N . LYS B 1 177 ? -6.965 17.875 30.312 1 96.56 177 LYS B N 1
ATOM 4462 C CA . LYS B 1 177 ? -6.801 17.391 31.672 1 96.56 177 LYS B CA 1
ATOM 4463 C C . LYS B 1 177 ? -5.348 17.5 32.125 1 96.56 177 LYS B C 1
ATOM 4465 O O . LYS B 1 177 ? -5.074 17.891 33.25 1 96.56 177 LYS B O 1
ATOM 4470 N N . LYS B 1 178 ? -4.465 17.188 31.281 1 96.38 178 LYS B N 1
ATOM 4471 C CA . LYS B 1 178 ? -3.043 17.172 31.609 1 96.38 178 LYS B CA 1
ATOM 4472 C C . LYS B 1 178 ? -2.465 18.578 31.656 1 96.38 178 LYS B C 1
ATOM 4474 O O . LYS B 1 178 ? -1.642 18.891 32.5 1 96.38 178 LYS B O 1
ATOM 4479 N N . TYR B 1 179 ? -2.914 19.406 30.734 1 96.06 179 TYR B N 1
ATOM 4480 C CA . TYR B 1 179 ? -2.266 20.703 30.562 1 96.06 179 TYR B CA 1
ATOM 4481 C C . TYR B 1 179 ? -3.25 21.844 30.797 1 96.06 179 TYR B C 1
ATOM 4483 O O . TYR B 1 179 ? -3.041 22.969 30.328 1 96.06 179 TYR B O 1
ATOM 4491 N N . GLY B 1 180 ? -4.32 21.594 31.5 1 94.56 180 GLY B N 1
ATOM 4492 C CA . GLY B 1 180 ? -5.391 22.562 31.719 1 94.56 180 GLY B CA 1
ATOM 4493 C C . GLY B 1 180 ? -4.926 23.828 32.406 1 94.56 180 GLY B C 1
ATOM 4494 O O . GLY B 1 180 ? -5.586 24.875 32.281 1 94.56 180 GLY B O 1
ATOM 4495 N N . ASN B 1 181 ? -3.818 23.812 33.062 1 95.69 181 ASN B N 1
ATOM 4496 C CA . ASN B 1 181 ? -3.273 25 33.688 1 95.69 181 ASN B CA 1
ATOM 4497 C C . ASN B 1 181 ? -2.572 25.906 32.688 1 95.69 181 ASN B C 1
ATOM 4499 O O . ASN B 1 181 ? -2.332 27.094 32.969 1 95.69 181 ASN B O 1
ATOM 4503 N N . LEU B 1 182 ? -2.287 25.422 31.5 1 94.94 182 LEU B N 1
ATOM 4504 C CA . LEU B 1 182 ? -1.511 26.172 30.516 1 94.94 182 LEU B CA 1
ATOM 4505 C C . LEU B 1 182 ? -2.367 26.516 29.312 1 94.94 182 LEU B C 1
ATOM 4507 O O . LEU B 1 182 ? -2.113 27.516 28.641 1 94.94 182 LEU B O 1
ATOM 4511 N N . VAL B 1 183 ? -3.291 25.719 28.953 1 95.81 183 VAL B N 1
ATOM 4512 C CA . VAL B 1 183 ? -4.027 25.844 27.703 1 95.81 183 VAL B CA 1
ATOM 4513 C C . VAL B 1 183 ? -5.508 25.562 27.938 1 95.81 183 VAL B C 1
ATOM 4515 O O . VAL B 1 183 ? -5.859 24.672 28.719 1 95.81 183 VAL B O 1
ATOM 4518 N N . ARG B 1 184 ? -6.379 26.344 27.328 1 96.5 184 ARG B N 1
ATOM 4519 C CA . ARG B 1 184 ? -7.824 26.156 27.391 1 96.5 184 ARG B CA 1
ATOM 4520 C C . ARG B 1 184 ? -8.375 25.672 26.062 1 96.5 184 ARG B C 1
ATOM 4522 O O . ARG B 1 184 ? -7.688 25.734 25.047 1 96.5 184 ARG B O 1
ATOM 4529 N N . SER B 1 185 ? -9.602 25.188 26.125 1 96.44 185 SER B N 1
ATOM 4530 C CA . SER B 1 185 ? -10.258 24.672 24.922 1 96.44 185 SER B CA 1
ATOM 4531 C C . SER B 1 185 ? -10.297 25.734 23.812 1 96.44 185 SER B C 1
ATOM 4533 O O . SER B 1 185 ? -10.109 25.406 22.641 1 96.44 185 SER B O 1
ATOM 4535 N N . GLU B 1 186 ? -10.555 26.984 24.172 1 95.56 186 GLU B N 1
ATOM 4536 C CA . GLU B 1 186 ? -10.656 28.078 23.219 1 95.56 186 GLU B CA 1
ATOM 4537 C C . GLU B 1 186 ? -9.336 28.312 22.484 1 95.56 186 GLU B C 1
ATOM 4539 O O . GLU B 1 186 ? -9.328 28.703 21.312 1 95.56 186 GLU B O 1
ATOM 4544 N N . ASP B 1 187 ? -8.227 28.078 23.203 1 95.75 187 ASP B N 1
ATOM 4545 C CA . ASP B 1 187 ? -6.914 28.203 22.578 1 95.75 187 ASP B CA 1
ATOM 4546 C C . ASP B 1 187 ? -6.734 27.188 21.469 1 95.75 187 ASP B C 1
ATOM 4548 O O . ASP B 1 187 ? -6.152 27.484 20.422 1 95.75 187 ASP B O 1
ATOM 4552 N N . ILE B 1 188 ? -7.207 26 21.703 1 96.94 188 ILE B N 1
ATOM 4553 C CA . ILE B 1 188 ? -7.133 24.938 20.703 1 96.94 188 ILE B CA 1
ATOM 4554 C C . ILE B 1 188 ? -8.062 25.281 19.531 1 96.94 188 ILE B C 1
ATOM 4556 O O . ILE B 1 188 ? -7.695 25.078 18.359 1 96.94 188 ILE B O 1
ATOM 4560 N N . GLU B 1 189 ? -9.234 25.797 19.797 1 96.75 189 GLU B N 1
ATOM 4561 C CA . GLU B 1 189 ? -10.203 26.188 18.781 1 96.75 189 GLU B CA 1
ATOM 4562 C C . GLU B 1 189 ? -9.641 27.281 17.875 1 96.75 189 GLU B C 1
ATOM 4564 O O . GLU B 1 189 ? -10.039 27.406 16.719 1 96.75 189 GLU B O 1
ATOM 4569 N N . GLY B 1 190 ? -8.672 28.016 18.406 1 95.25 190 GLY B N 1
ATOM 4570 C CA . GLY B 1 190 ? -8.008 29.047 17.625 1 95.25 190 GLY B CA 1
ATOM 4571 C C . GLY B 1 190 ? -7.27 28.516 16.422 1 95.25 190 GLY B C 1
ATOM 4572 O O . GLY B 1 190 ? -7.066 29.234 15.43 1 95.25 190 GLY B O 1
ATOM 4573 N N . VAL B 1 191 ? -6.891 27.266 16.516 1 95.56 191 VAL B N 1
ATOM 4574 C CA . VAL B 1 191 ? -6.223 26.625 15.383 1 95.56 191 VAL B CA 1
ATOM 4575 C C . VAL B 1 191 ? -7.148 26.625 14.172 1 95.56 191 VAL B C 1
ATOM 4577 O O . VAL B 1 191 ? -6.691 26.781 13.031 1 95.56 191 VAL B O 1
ATOM 4580 N N . ALA B 1 192 ? -8.461 26.406 14.383 1 97.31 192 ALA B N 1
ATOM 4581 C CA . ALA B 1 192 ? -9.438 26.438 13.289 1 97.31 192 ALA B CA 1
ATOM 4582 C C . ALA B 1 192 ? -9.484 27.812 12.641 1 97.31 192 ALA B C 1
ATOM 4584 O O . ALA B 1 192 ? -9.539 27.922 11.406 1 97.31 192 ALA B O 1
ATOM 4585 N N . LEU B 1 193 ? -9.469 28.875 13.453 1 96.75 193 LEU B N 1
ATOM 4586 C CA . LEU B 1 193 ? -9.477 30.234 12.938 1 96.75 193 LEU B CA 1
ATOM 4587 C C . LEU B 1 193 ? -8.258 30.484 12.055 1 96.75 193 LEU B C 1
ATOM 4589 O O . LEU B 1 193 ? -8.383 31.047 10.969 1 96.75 193 LEU B O 1
ATOM 4593 N N . LYS B 1 194 ? -7.141 30.094 12.562 1 94.88 194 LYS B N 1
ATOM 4594 C CA . LYS B 1 194 ? -5.895 30.234 11.812 1 94.88 194 LYS B CA 1
ATOM 4595 C C . LYS B 1 194 ? -5.969 29.484 10.484 1 94.88 194 LYS B C 1
ATOM 4597 O O . LYS B 1 194 ? -5.555 30.016 9.445 1 94.88 194 LYS B O 1
ATOM 4602 N N . ALA B 1 195 ? -6.473 28.266 10.5 1 97.38 195 ALA B N 1
ATOM 4603 C CA . ALA B 1 195 ? -6.539 27.422 9.305 1 97.38 195 ALA B CA 1
ATOM 4604 C C . ALA B 1 195 ? -7.434 28.062 8.242 1 97.38 195 ALA B C 1
ATOM 4606 O O . ALA B 1 195 ? -7.066 28.109 7.066 1 97.38 195 ALA B O 1
ATOM 4607 N N . TYR B 1 196 ? -8.609 28.531 8.641 1 98.12 196 TYR B N 1
ATOM 4608 C CA . TYR B 1 196 ? -9.539 29.141 7.691 1 98.12 196 TYR B CA 1
ATOM 4609 C C . TYR B 1 196 ? -8.977 30.438 7.133 1 98.12 196 TYR B C 1
ATOM 4611 O O . TYR B 1 196 ? -9.109 30.719 5.938 1 98.12 196 TYR B O 1
ATOM 4619 N N . ALA B 1 197 ? -8.352 31.25 7.98 1 97.25 197 ALA B N 1
ATOM 4620 C CA . ALA B 1 197 ? -7.73 32.469 7.504 1 97.25 197 ALA B CA 1
ATOM 4621 C C . ALA B 1 197 ? -6.664 32.188 6.449 1 97.25 197 ALA B C 1
ATOM 4623 O O . ALA B 1 197 ? -6.578 32.875 5.434 1 97.25 197 ALA B O 1
ATOM 4624 N N . ALA B 1 198 ? -5.852 31.203 6.703 1 97.25 198 ALA B N 1
ATOM 4625 C CA . ALA B 1 198 ? -4.82 30.797 5.75 1 97.25 198 ALA B CA 1
ATOM 4626 C C . ALA B 1 198 ? -5.441 30.234 4.473 1 97.25 198 ALA B C 1
ATOM 4628 O O . ALA B 1 198 ? -5.023 30.594 3.367 1 97.25 198 ALA B O 1
ATOM 4629 N N . GLY B 1 199 ? -6.453 29.359 4.59 1 98.12 199 GLY B N 1
ATOM 4630 C CA . GLY B 1 199 ? -7.113 28.766 3.439 1 98.12 199 GLY B CA 1
ATOM 4631 C C . GLY B 1 199 ? -7.789 29.781 2.541 1 98.12 199 GLY B C 1
ATOM 4632 O O . GLY B 1 199 ? -7.879 29.578 1.329 1 98.12 199 GLY B O 1
ATOM 4633 N N . ASN B 1 200 ? -8.203 30.875 3.133 1 98.25 200 ASN B N 1
ATOM 4634 C CA . ASN B 1 200 ? -8.906 31.906 2.387 1 98.25 200 ASN B CA 1
ATOM 4635 C C . ASN B 1 200 ? -7.961 32.688 1.462 1 98.25 200 ASN B C 1
ATOM 4637 O O . ASN B 1 200 ? -8.406 33.406 0.572 1 98.25 200 ASN B O 1
ATOM 4641 N N . LYS B 1 201 ? -6.672 32.406 1.604 1 98.19 201 LYS B N 1
ATOM 4642 C CA . LYS B 1 201 ? -5.684 33.031 0.723 1 98.19 201 LYS B CA 1
ATOM 4643 C C . LYS B 1 201 ? -5.188 32.031 -0.325 1 98.19 201 LYS B C 1
ATOM 4645 O O . LYS B 1 201 ? -4.406 32.375 -1.206 1 98.19 201 LYS B O 1
ATOM 4650 N N . ASN B 1 202 ? -5.547 30.781 -0.268 1 98.38 202 ASN B N 1
ATOM 4651 C CA . ASN B 1 202 ? -5.105 29.688 -1.133 1 98.38 202 ASN B CA 1
ATOM 4652 C C . ASN B 1 202 ? -6.223 29.219 -2.061 1 98.38 202 ASN B C 1
ATOM 4654 O O . ASN B 1 202 ? -7.133 28.5 -1.634 1 98.38 202 ASN B O 1
ATOM 4658 N N . PRO B 1 203 ? -6.188 29.547 -3.293 1 97.88 203 PRO B N 1
ATOM 4659 C CA . PRO B 1 203 ? -7.289 29.219 -4.207 1 97.88 203 PRO B CA 1
ATOM 4660 C C . PRO B 1 203 ? -7.488 27.719 -4.391 1 97.88 203 PRO B C 1
ATOM 4662 O O . PRO B 1 203 ? -8.516 27.297 -4.926 1 97.88 203 PRO B O 1
ATOM 4665 N N . LEU B 1 204 ? -6.57 26.891 -3.986 1 98.62 204 LEU B N 1
ATOM 4666 C CA . LEU B 1 204 ? -6.703 25.438 -4.121 1 98.62 204 LEU B CA 1
ATOM 4667 C C . LEU B 1 204 ? -7.426 24.844 -2.914 1 98.62 204 LEU B C 1
ATOM 4669 O O . LEU B 1 204 ? -7.832 23.688 -2.941 1 98.62 204 LEU B O 1
ATOM 4673 N N . ALA B 1 205 ? -7.652 25.641 -1.87 1 98.75 205 ALA B N 1
ATOM 4674 C CA . ALA B 1 205 ? -8.258 25.156 -0.635 1 98.75 205 ALA B CA 1
ATOM 4675 C C . ALA B 1 205 ? -9.758 24.922 -0.812 1 98.75 205 ALA B C 1
ATOM 4677 O O . ALA B 1 205 ? -10.445 25.703 -1.457 1 98.75 205 ALA B O 1
ATOM 4678 N N . GLN B 1 206 ? -10.211 23.844 -0.251 1 98.75 206 GLN B N 1
ATOM 4679 C CA . GLN B 1 206 ? -11.641 23.516 -0.293 1 98.75 206 GLN B CA 1
ATOM 4680 C C . GLN B 1 206 ? -12.477 24.641 0.297 1 98.75 206 GLN B C 1
ATOM 4682 O O . GLN B 1 206 ? -13.547 24.969 -0.224 1 98.75 206 GLN B O 1
ATOM 4687 N N . MET B 1 207 ? -11.969 25.297 1.361 1 98.5 207 MET B N 1
ATOM 4688 C CA . MET B 1 207 ? -12.734 26.312 2.078 1 98.5 207 MET B CA 1
ATOM 4689 C C . MET B 1 207 ? -12.281 27.719 1.676 1 98.5 207 MET B C 1
ATOM 4691 O O . MET B 1 207 ? -12.391 28.656 2.459 1 98.5 207 MET B O 1
ATOM 4695 N N . TYR B 1 208 ? -11.719 27.828 0.535 1 98.31 208 TYR B N 1
ATOM 4696 C CA . TYR B 1 208 ? -11.188 29.078 0.033 1 98.31 208 TYR B CA 1
ATOM 4697 C C . TYR B 1 208 ? -12.211 30.203 0.177 1 98.31 208 TYR B C 1
ATOM 4699 O O . TYR B 1 208 ? -11.867 31.328 0.539 1 98.31 208 TYR B O 1
ATOM 4707 N N . SER B 1 209 ? -13.523 29.906 -0.003 1 97.31 209 SER B N 1
ATOM 4708 C CA . SER B 1 209 ? -14.555 30.938 -0.039 1 97.31 209 SER B CA 1
ATOM 4709 C C . SER B 1 209 ? -15.359 30.969 1.255 1 97.31 209 SER B C 1
ATOM 4711 O O . SER B 1 209 ? -16.344 31.688 1.367 1 97.31 209 SER B O 1
ATOM 4713 N N . VAL B 1 210 ? -15.023 30.141 2.156 1 97.62 210 VAL B N 1
ATOM 4714 C CA . VAL B 1 210 ? -15.773 30.047 3.402 1 97.62 210 VAL B CA 1
ATOM 4715 C C . VAL B 1 210 ? -15.031 30.781 4.516 1 97.62 210 VAL B C 1
ATOM 4717 O O . VAL B 1 210 ? -13.891 30.438 4.844 1 97.62 210 VAL B O 1
ATOM 4720 N N . LYS B 1 211 ? -15.703 31.672 5.148 1 97.31 211 LYS B N 1
ATOM 4721 C CA . LYS B 1 211 ? -15.078 32.469 6.207 1 97.31 211 LYS B CA 1
ATOM 4722 C C . LYS B 1 211 ? -15.461 31.938 7.586 1 97.31 211 LYS B C 1
ATOM 4724 O O . LYS B 1 211 ? -16.578 31.453 7.781 1 97.31 211 LYS B O 1
ATOM 4729 N N . LEU B 1 212 ? -14.547 31.984 8.438 1 97.81 212 LEU B N 1
ATOM 4730 C CA . LEU B 1 212 ? -14.766 31.609 9.836 1 97.81 212 LEU B CA 1
ATOM 4731 C C . LEU B 1 212 ? -14.219 32.688 10.766 1 97.81 212 LEU B C 1
ATOM 4733 O O . LEU B 1 212 ? -13.039 33.031 10.695 1 97.81 212 LEU B O 1
ATOM 4737 N N . ASP B 1 213 ? -15.078 33.281 11.594 1 97.25 213 ASP B N 1
ATOM 4738 C CA . ASP B 1 213 ? -14.656 34.25 12.617 1 97.25 213 ASP B CA 1
ATOM 4739 C C . ASP B 1 213 ? -14.938 33.688 14.023 1 97.25 213 ASP B C 1
ATOM 4741 O O . ASP B 1 213 ? -15.289 32.531 14.18 1 97.25 213 ASP B O 1
ATOM 4745 N N . GLN B 1 214 ? -14.703 34.5 14.977 1 96.75 214 GLN B N 1
ATOM 4746 C CA . GLN B 1 214 ? -14.844 34.094 16.359 1 96.75 214 GLN B CA 1
ATOM 4747 C C . GLN B 1 214 ? -16.266 33.656 16.672 1 96.75 214 GLN B C 1
ATOM 4749 O O . GLN B 1 214 ? -16.484 32.656 17.391 1 96.75 214 GLN B O 1
ATOM 4754 N N . GLN B 1 215 ? -17.219 34.344 16.203 1 97.19 215 GLN B N 1
ATOM 4755 C CA . GLN B 1 215 ? -18.625 33.969 16.406 1 97.19 215 GLN B CA 1
ATOM 4756 C C . GLN B 1 215 ? -18.938 32.625 15.75 1 97.19 215 GLN B C 1
ATOM 4758 O O . GLN B 1 215 ? -19.703 31.844 16.312 1 97.19 215 GLN B O 1
ATOM 4763 N N . GLY B 1 216 ? -18.375 32.438 14.555 1 97.19 216 GLY B N 1
ATOM 4764 C CA . GLY B 1 216 ? -18.547 31.172 13.883 1 97.19 216 GLY B CA 1
ATOM 4765 C C . GLY B 1 216 ? -18 30 14.68 1 97.19 216 GLY B C 1
ATOM 4766 O O . GLY B 1 216 ? -18.578 28.906 14.656 1 97.19 216 GLY B O 1
ATOM 4767 N N . VAL B 1 217 ? -16.875 30.188 15.359 1 97.12 217 VAL B N 1
ATOM 4768 C CA . VAL B 1 217 ? -16.297 29.141 16.203 1 97.12 217 VAL B CA 1
ATOM 4769 C C . VAL B 1 217 ? -17.219 28.844 17.375 1 97.12 217 VAL B C 1
ATOM 4771 O O . VAL B 1 217 ? -17.484 27.688 17.688 1 97.12 217 VAL B O 1
ATOM 4774 N N . LEU B 1 218 ? -17.719 29.891 18.016 1 95.62 218 LEU B N 1
ATOM 4775 C CA . LEU B 1 218 ? -18.594 29.75 19.156 1 95.62 218 LEU B CA 1
ATOM 4776 C C . LEU B 1 218 ? -19.875 29 18.781 1 95.62 218 LEU B C 1
ATOM 4778 O O . LEU B 1 218 ? -20.406 28.219 19.562 1 95.62 218 LEU B O 1
ATOM 4782 N N . GLU B 1 219 ? -20.328 29.188 17.547 1 96.56 219 GLU B N 1
ATOM 4783 C CA . GLU B 1 219 ? -21.609 28.641 17.109 1 96.56 219 GLU B CA 1
ATOM 4784 C C . GLU B 1 219 ? -21.422 27.328 16.375 1 96.56 219 GLU B C 1
ATOM 4786 O O . GLU B 1 219 ? -22.406 26.641 16.047 1 96.56 219 GLU B O 1
ATOM 4791 N N . SER B 1 220 ? -20.219 27 16.125 1 97.25 220 SER B N 1
ATOM 4792 C CA . SER B 1 220 ? -19.969 25.75 15.422 1 97.25 220 SER B CA 1
ATOM 4793 C C . SER B 1 220 ? -20.625 24.562 16.141 1 97.25 220 SER B C 1
ATOM 4795 O O . SER B 1 220 ? -20.5 24.453 17.375 1 97.25 220 SER B O 1
ATOM 4797 N N . PRO B 1 221 ? -21.281 23.688 15.422 1 97.06 221 PRO B N 1
ATOM 4798 C CA . PRO B 1 221 ? -22.047 22.594 16.047 1 97.06 221 PRO B CA 1
ATOM 4799 C C . PRO B 1 221 ? -21.141 21.562 16.719 1 97.06 221 PRO B C 1
ATOM 4801 O O . PRO B 1 221 ? -20.078 21.234 16.203 1 97.06 221 PRO B O 1
ATOM 4804 N N . LYS B 1 222 ? -21.594 21.062 17.859 1 97.38 222 LYS B N 1
ATOM 4805 C CA . LYS B 1 222 ? -21.109 19.828 18.484 1 97.38 222 LYS B CA 1
ATOM 4806 C C . LYS B 1 222 ? -21.938 18.625 18.031 1 97.38 222 LYS B C 1
ATOM 4808 O O . LYS B 1 222 ? -23.047 18.406 18.531 1 97.38 222 LYS B O 1
ATOM 4813 N N . PHE B 1 223 ? -21.453 17.766 17.219 1 96.25 223 PHE B N 1
ATOM 4814 C CA . PHE B 1 223 ? -22.281 16.875 16.391 1 96.25 223 PHE B CA 1
ATOM 4815 C C . PHE B 1 223 ? -22.141 15.43 16.859 1 96.25 223 PHE B C 1
ATOM 4817 O O . PHE B 1 223 ? -22.828 14.547 16.344 1 96.25 223 PHE B O 1
ATOM 4824 N N . LEU B 1 224 ? -21.219 15.125 17.797 1 97.19 224 LEU B N 1
ATOM 4825 C CA . LEU B 1 224 ? -21.047 13.758 18.266 1 97.19 224 LEU B CA 1
ATOM 4826 C C . LEU B 1 224 ? -22.25 13.32 19.109 1 97.19 224 LEU B C 1
ATOM 4828 O O . LEU B 1 224 ? -22.797 14.117 19.859 1 97.19 224 LEU B O 1
ATOM 4832 N N . SER B 1 225 ? -22.609 12.055 19.016 1 96.12 225 SER B N 1
ATOM 4833 C CA . SER B 1 225 ? -23.781 11.531 19.719 1 96.12 225 SER B CA 1
ATOM 4834 C C . SER B 1 225 ? -23.422 11.078 21.125 1 96.12 225 SER B C 1
ATOM 4836 O O . SER B 1 225 ? -24.25 11.102 22.031 1 96.12 225 SER B O 1
ATOM 4838 N N . ASN B 1 226 ? -22.219 10.586 21.297 1 95.56 226 ASN B N 1
ATOM 4839 C CA . ASN B 1 226 ? -21.75 10.133 22.609 1 95.56 226 ASN B CA 1
ATOM 4840 C C . ASN B 1 226 ? -21.719 11.273 23.625 1 95.56 226 ASN B C 1
ATOM 4842 O O . ASN B 1 226 ? -20.906 12.195 23.5 1 95.56 226 ASN B O 1
ATOM 4846 N N . PRO B 1 227 ? -22.516 11.273 24.672 1 95 227 PRO B N 1
ATOM 4847 C CA . PRO B 1 227 ? -22.625 12.406 25.594 1 95 227 PRO B CA 1
ATOM 4848 C C . PRO B 1 227 ? -21.344 12.664 26.375 1 95 227 PRO B C 1
ATOM 4850 O O . PRO B 1 227 ? -21.109 13.781 26.828 1 95 227 PRO B O 1
ATOM 4853 N N . GLU B 1 228 ? -20.516 11.656 26.516 1 95.38 228 GLU B N 1
ATOM 4854 C CA . GLU B 1 228 ? -19.281 11.789 27.297 1 95.38 228 GLU B CA 1
ATOM 4855 C C . GLU B 1 228 ? -18.25 12.625 26.562 1 95.38 228 GLU B C 1
ATOM 4857 O O . GLU B 1 228 ? -17.344 13.188 27.188 1 95.38 228 GLU B O 1
ATOM 4862 N N . ILE B 1 229 ? -18.422 12.719 25.188 1 96.44 229 ILE B N 1
ATOM 4863 C CA . ILE B 1 229 ? -17.344 13.367 24.438 1 96.44 229 ILE B CA 1
ATOM 4864 C C . ILE B 1 229 ? -17.938 14.461 23.547 1 96.44 229 ILE B C 1
ATOM 4866 O O . ILE B 1 229 ? -17.203 15.211 22.906 1 96.44 229 ILE B O 1
ATOM 4870 N N . LYS B 1 230 ? -19.156 14.648 23.484 1 96.19 230 LYS B N 1
ATOM 4871 C CA . LYS B 1 230 ? -19.875 15.539 22.562 1 96.19 230 LYS B CA 1
ATOM 4872 C C . LYS B 1 230 ? -19.391 16.984 22.719 1 96.19 230 LYS B C 1
ATOM 4874 O O . LYS B 1 230 ? -19.281 17.703 21.734 1 96.19 230 LYS B O 1
ATOM 4879 N N . ASP B 1 231 ? -19.094 17.391 23.922 1 96 231 ASP B N 1
ATOM 4880 C CA . ASP B 1 231 ? -18.766 18.797 24.188 1 96 231 ASP B CA 1
ATOM 4881 C C . ASP B 1 231 ? -17.297 19.078 23.891 1 96 231 ASP B C 1
ATOM 4883 O O . ASP B 1 231 ? -16.875 20.234 23.891 1 96 231 ASP B O 1
ATOM 4887 N N . ALA B 1 232 ? -16.547 18.031 23.547 1 96.56 232 ALA B N 1
ATOM 4888 C CA . ALA B 1 232 ? -15.094 18.172 23.453 1 96.56 232 ALA B CA 1
ATOM 4889 C C . ALA B 1 232 ? -14.672 18.547 22.031 1 96.56 232 ALA B C 1
ATOM 4891 O O . ALA B 1 232 ? -13.531 18.938 21.781 1 96.56 232 ALA B O 1
ATOM 4892 N N . LEU B 1 233 ? -15.609 18.531 21.062 1 98.06 233 LEU B N 1
ATOM 4893 C CA . LEU B 1 233 ? -15.188 18.734 19.688 1 98.06 233 LEU B CA 1
ATOM 4894 C C . LEU B 1 233 ? -16.266 19.453 18.891 1 98.06 233 LEU B C 1
ATOM 4896 O O . LEU B 1 233 ? -17.422 19.031 18.875 1 98.06 233 LEU B O 1
ATOM 4900 N N . LYS B 1 234 ? -15.891 20.547 18.297 1 98.25 234 LYS B N 1
ATOM 4901 C CA . LYS B 1 234 ? -16.75 21.297 17.391 1 98.25 234 LYS B CA 1
ATOM 4902 C C . LYS B 1 234 ? -16.438 20.953 15.93 1 98.25 234 LYS B C 1
ATOM 4904 O O . LYS B 1 234 ? -15.297 20.594 15.609 1 98.25 234 LYS B O 1
ATOM 4909 N N . MET B 1 235 ? -17.391 21.141 15.055 1 97.94 235 MET B N 1
ATOM 4910 C CA . MET B 1 235 ? -17.266 20.797 13.641 1 97.94 235 MET B CA 1
ATOM 4911 C C . MET B 1 235 ? -16.141 21.594 12.984 1 97.94 235 MET B C 1
ATOM 4913 O O . MET B 1 235 ? -15.414 21.078 12.141 1 97.94 235 MET B O 1
ATOM 4917 N N . CYS B 1 236 ? -15.945 22.859 13.367 1 97.94 236 CYS B N 1
ATOM 4918 C CA . CYS B 1 236 ? -14.961 23.734 12.727 1 97.94 236 CYS B CA 1
ATOM 4919 C C . CYS B 1 236 ? -13.539 23.281 13.031 1 97.94 236 CYS B C 1
ATOM 4921 O O . CYS B 1 236 ? -12.594 23.703 12.367 1 97.94 236 CYS B O 1
ATOM 4923 N N . GLU B 1 237 ? -13.352 22.375 14.078 1 98.38 237 GLU B N 1
ATOM 4924 C CA . GLU B 1 237 ? -12.039 21.859 14.469 1 98.38 237 GLU B CA 1
ATOM 4925 C C . GLU B 1 237 ? -11.656 20.625 13.641 1 98.38 237 GLU B C 1
ATOM 4927 O O . GLU B 1 237 ? -10.562 20.094 13.797 1 98.38 237 GLU B O 1
ATOM 4932 N N . CYS B 1 238 ? -12.547 20.203 12.758 1 98.56 238 CYS B N 1
ATOM 4933 C CA . CYS B 1 238 ? -12.352 18.984 11.977 1 98.56 238 CYS B CA 1
ATOM 4934 C C . CYS B 1 238 ? -11.875 19.312 10.562 1 98.56 238 CYS B C 1
ATOM 4936 O O . CYS B 1 238 ? -12.312 20.297 9.969 1 98.56 238 CYS B O 1
ATOM 4938 N N . SER B 1 239 ? -10.977 18.469 10.07 1 98.44 239 SER B N 1
ATOM 4939 C CA . SER B 1 239 ? -10.609 18.594 8.664 1 98.44 239 SER B CA 1
ATOM 4940 C C . SER B 1 239 ? -11.789 18.266 7.754 1 98.44 239 SER B C 1
ATOM 4942 O O . SER B 1 239 ? -12.758 17.641 8.188 1 98.44 239 SER B O 1
ATOM 4944 N N . GLN B 1 240 ? -11.664 18.641 6.531 1 96.5 240 GLN B N 1
ATOM 4945 C CA . GLN B 1 240 ? -12.727 18.438 5.555 1 96.5 240 GLN B CA 1
ATOM 4946 C C . GLN B 1 240 ? -12.672 17.031 4.973 1 96.5 240 GLN B C 1
ATOM 4948 O O . GLN B 1 240 ? -11.609 16.422 4.918 1 96.5 240 GLN B O 1
ATOM 4953 N N . VAL B 1 241 ? -13.844 16.531 4.625 1 97.5 241 VAL B N 1
ATOM 4954 C CA . VAL B 1 241 ? -13.914 15.367 3.736 1 97.5 241 VAL B CA 1
ATOM 4955 C C . VAL B 1 241 ? -13.703 15.812 2.291 1 97.5 241 VAL B C 1
ATOM 4957 O O . VAL B 1 241 ? -14.539 16.531 1.728 1 97.5 241 VAL B O 1
ATOM 4960 N N . SER B 1 242 ? -12.609 15.383 1.698 1 98.62 242 SER B N 1
ATOM 4961 C CA . SER B 1 242 ? -12.18 16.031 0.467 1 98.62 242 SER B CA 1
ATOM 4962 C C . SER B 1 242 ? -11.875 15.016 -0.625 1 98.62 242 SER B C 1
ATOM 4964 O O . SER B 1 242 ? -11.469 13.891 -0.334 1 98.62 242 SER B O 1
ATOM 4966 N N . ASP B 1 243 ? -12.102 15.406 -1.87 1 98.81 243 ASP B N 1
ATOM 4967 C CA . ASP B 1 243 ? -11.562 14.758 -3.064 1 98.81 243 ASP B CA 1
ATOM 4968 C C . ASP B 1 243 ? -10.398 15.555 -3.645 1 98.81 243 ASP B C 1
ATOM 4970 O O . ASP B 1 243 ? -10.414 16.797 -3.637 1 98.81 243 ASP B O 1
ATOM 4974 N N . GLY B 1 244 ? -9.359 14.828 -4.043 1 98.88 244 GLY B N 1
ATOM 4975 C CA . GLY B 1 244 ? -8.234 15.547 -4.629 1 98.88 244 GLY B CA 1
ATOM 4976 C C . GLY B 1 244 ? -7.059 14.641 -4.957 1 98.88 244 GLY B C 1
ATOM 4977 O O . GLY B 1 244 ? -7.094 13.438 -4.68 1 98.88 244 GLY B O 1
ATOM 4978 N N . GLY B 1 245 ? -6.113 15.125 -5.656 1 98.88 245 GLY B N 1
ATOM 4979 C CA . GLY B 1 245 ? -4.871 14.477 -6.031 1 98.88 245 GLY B CA 1
ATOM 4980 C C . GLY B 1 245 ? -3.688 15.422 -6.078 1 98.88 245 GLY B C 1
ATOM 4981 O O . GLY B 1 245 ? -3.865 16.641 -6.184 1 98.88 245 GLY B O 1
ATOM 4982 N N . ALA B 1 246 ? -2.537 14.93 -5.906 1 98.94 246 ALA B N 1
ATOM 4983 C CA . ALA B 1 246 ? -1.288 15.68 -5.969 1 98.94 246 ALA B CA 1
ATOM 4984 C C . ALA B 1 246 ? -0.141 14.805 -6.457 1 98.94 246 ALA B C 1
ATOM 4986 O O . ALA B 1 246 ? -0.153 13.586 -6.258 1 98.94 246 ALA B O 1
ATOM 4987 N N . GLY B 1 247 ? 0.813 15.336 -7.18 1 98.94 247 GLY B N 1
ATOM 4988 C CA . GLY B 1 247 ? 1.994 14.641 -7.66 1 98.94 247 GLY B CA 1
ATOM 4989 C C . GLY B 1 247 ? 3.27 15.445 -7.512 1 98.94 247 GLY B C 1
ATOM 4990 O O . GLY B 1 247 ? 3.223 16.672 -7.379 1 98.94 247 GLY B O 1
ATOM 4991 N N . LEU B 1 248 ? 4.418 14.812 -7.418 1 98.94 248 LEU B N 1
ATOM 4992 C CA . LEU B 1 248 ? 5.734 15.438 -7.398 1 98.94 248 LEU B CA 1
ATOM 4993 C C . LEU B 1 248 ? 6.801 14.484 -7.918 1 98.94 248 LEU B C 1
ATOM 4995 O O . LEU B 1 248 ? 6.512 13.312 -8.195 1 98.94 248 LEU B O 1
ATOM 4999 N N . LEU B 1 249 ? 7.988 14.961 -8.156 1 98.94 249 LEU B N 1
ATOM 5000 C CA . LEU B 1 249 ? 9.109 14.141 -8.602 1 98.94 249 LEU B CA 1
ATOM 5001 C C . LEU B 1 249 ? 10.203 14.086 -7.535 1 98.94 249 LEU B C 1
ATOM 5003 O O . LEU B 1 249 ? 10.484 15.094 -6.883 1 98.94 249 LEU B O 1
ATOM 5007 N N . VAL B 1 250 ? 10.719 12.953 -7.262 1 98.94 250 VAL B N 1
ATOM 5008 C CA . VAL B 1 250 ? 11.891 12.727 -6.43 1 98.94 250 VAL B CA 1
ATOM 5009 C C . VAL B 1 250 ? 13.07 12.312 -7.305 1 98.94 250 VAL B C 1
ATOM 5011 O O . VAL B 1 250 ? 12.969 11.383 -8.102 1 98.94 250 VAL B O 1
ATOM 5014 N N . LEU B 1 251 ? 14.219 12.969 -7.125 1 98.81 251 LEU B N 1
ATOM 5015 C CA . LEU B 1 251 ? 15.297 12.836 -8.102 1 98.81 251 LEU B CA 1
ATOM 5016 C C . LEU B 1 251 ? 16.641 12.617 -7.402 1 98.81 251 LEU B C 1
ATOM 5018 O O . LEU B 1 251 ? 16.891 13.188 -6.336 1 98.81 251 LEU B O 1
ATOM 5022 N N . SER B 1 252 ? 17.422 11.773 -8.008 1 98.44 252 SER B N 1
ATOM 5023 C CA . SER B 1 252 ? 18.859 11.797 -7.723 1 98.44 252 SER B CA 1
ATOM 5024 C C . SER B 1 252 ? 19.547 12.922 -8.477 1 98.44 252 SER B C 1
ATOM 5026 O O . SER B 1 252 ? 18.906 13.656 -9.227 1 98.44 252 SER B O 1
ATOM 5028 N N . GLU B 1 253 ? 20.859 13.117 -8.227 1 97.69 253 GLU B N 1
ATOM 5029 C CA . GLU B 1 253 ? 21.625 14.07 -9.023 1 97.69 253 GLU B CA 1
ATOM 5030 C C . GLU B 1 253 ? 21.578 13.719 -10.508 1 97.69 253 GLU B C 1
ATOM 5032 O O . GLU B 1 253 ? 21.438 14.602 -11.359 1 97.69 253 GLU B O 1
ATOM 5037 N N . GLU B 1 254 ? 21.703 12.438 -10.828 1 97.69 254 GLU B N 1
ATOM 5038 C CA . GLU B 1 254 ? 21.609 11.969 -12.203 1 97.69 254 GLU B CA 1
ATOM 5039 C C . GLU B 1 254 ? 20.234 12.289 -12.797 1 97.69 254 GLU B C 1
ATOM 5041 O O . GLU B 1 254 ? 20.125 12.625 -13.977 1 97.69 254 GLU B O 1
ATOM 5046 N N . GLY B 1 255 ? 19.172 12.156 -11.969 1 98.12 255 GLY B N 1
ATOM 5047 C CA . GLY B 1 255 ? 17.828 12.5 -12.422 1 98.12 255 GLY B CA 1
ATOM 5048 C C . GLY B 1 255 ? 17.688 13.961 -12.797 1 98.12 255 GLY B C 1
ATOM 5049 O O . GLY B 1 255 ? 17.047 14.289 -13.805 1 98.12 255 GLY B O 1
ATOM 5050 N N . LEU B 1 256 ? 18.25 14.844 -11.984 1 98.06 256 LEU B N 1
ATOM 5051 C CA . LEU B 1 256 ? 18.25 16.266 -12.297 1 98.06 256 LEU B CA 1
ATOM 5052 C C . LEU B 1 256 ? 18.906 16.531 -13.648 1 98.06 256 LEU B C 1
ATOM 5054 O O . LEU B 1 256 ? 18.391 17.312 -14.453 1 98.06 256 LEU B O 1
ATOM 5058 N N . GLN B 1 257 ? 20 15.852 -13.852 1 97.5 257 GLN B N 1
ATOM 5059 C CA . GLN B 1 257 ? 20.734 16 -15.102 1 97.5 257 GLN B CA 1
ATOM 5060 C C . GLN B 1 257 ? 19.922 15.492 -16.281 1 97.5 257 GLN B C 1
ATOM 5062 O O . GLN B 1 257 ? 19.859 16.141 -17.328 1 97.5 257 GLN B O 1
ATOM 5067 N N . LYS B 1 258 ? 19.328 14.359 -16.078 1 96.62 258 LYS B N 1
ATOM 5068 C CA . LYS B 1 258 ? 18.5 13.75 -17.125 1 96.62 258 LYS B CA 1
ATOM 5069 C C . LYS B 1 258 ? 17.359 14.68 -17.547 1 96.62 258 LYS B C 1
ATOM 5071 O O . LYS B 1 258 ? 16.984 14.727 -18.719 1 96.62 258 LYS B O 1
ATOM 5076 N N . LEU B 1 259 ? 16.812 15.43 -16.578 1 97.5 259 LEU B N 1
ATOM 5077 C CA . LEU B 1 259 ? 15.68 16.312 -16.844 1 97.5 259 LEU B CA 1
ATOM 5078 C C . LEU B 1 259 ? 16.156 17.688 -17.312 1 97.5 259 LEU B C 1
ATOM 5080 O O . LEU B 1 259 ? 15.375 18.469 -17.844 1 97.5 259 LEU B O 1
ATOM 5084 N N . GLY B 1 260 ? 17.422 17.984 -17.125 1 97.19 260 GLY B N 1
ATOM 5085 C CA . GLY B 1 260 ? 17.953 19.297 -17.453 1 97.19 260 GLY B CA 1
ATOM 5086 C C . GLY B 1 260 ? 17.5 20.375 -16.5 1 97.19 260 GLY B C 1
ATOM 5087 O O . GLY B 1 260 ? 17.312 21.531 -16.906 1 97.19 260 GLY B O 1
ATOM 5088 N N . VAL B 1 261 ? 17.25 20.031 -15.273 1 96.69 261 VAL B N 1
ATOM 5089 C CA . VAL B 1 261 ? 16.766 20.969 -14.273 1 96.69 261 VAL B CA 1
ATOM 5090 C C . VAL B 1 261 ? 17.906 21.359 -13.328 1 96.69 261 VAL B C 1
ATOM 5092 O O . VAL B 1 261 ? 18.578 20.484 -12.773 1 96.69 261 VAL B O 1
ATOM 5095 N N . PRO B 1 262 ? 18.172 22.625 -13.172 1 96.69 262 PRO B N 1
ATOM 5096 C CA . PRO B 1 262 ? 19.203 23.031 -12.219 1 96.69 262 PRO B CA 1
ATOM 5097 C C . PRO B 1 262 ? 18.828 22.734 -10.766 1 96.69 262 PRO B C 1
ATOM 5099 O O . PRO B 1 262 ? 17.641 22.766 -10.422 1 96.69 262 PRO B O 1
ATOM 5102 N N . LYS B 1 263 ? 19.766 22.5 -9.945 1 96.5 263 LYS B N 1
ATOM 5103 C CA . LYS B 1 263 ? 19.562 22.172 -8.539 1 96.5 263 LYS B CA 1
ATOM 5104 C C . LYS B 1 263 ? 18.797 23.281 -7.82 1 96.5 263 LYS B C 1
ATOM 5106 O O . LYS B 1 263 ? 18.031 23.016 -6.887 1 96.5 263 LYS B O 1
ATOM 5111 N N . SER B 1 264 ? 18.922 24.484 -8.289 1 96.62 264 SER B N 1
ATOM 5112 C CA . SER B 1 264 ? 18.312 25.641 -7.621 1 96.62 264 SER B CA 1
ATOM 5113 C C . SER B 1 264 ? 16.781 25.594 -7.719 1 96.62 264 SER B C 1
ATOM 5115 O O . SER B 1 264 ? 16.094 26.266 -6.957 1 96.62 264 SER B O 1
ATOM 5117 N N . GLN B 1 265 ? 16.281 24.812 -8.594 1 97.38 265 GLN B N 1
ATOM 5118 C CA . GLN B 1 265 ? 14.836 24.719 -8.766 1 97.38 265 GLN B CA 1
ATOM 5119 C C . GLN B 1 265 ? 14.242 23.641 -7.863 1 97.38 265 GLN B C 1
ATOM 5121 O O . GLN B 1 265 ? 13.031 23.594 -7.664 1 97.38 265 GLN B O 1
ATOM 5126 N N . ALA B 1 266 ? 15.102 22.812 -7.301 1 98.56 266 ALA B N 1
ATOM 5127 C CA . ALA B 1 266 ? 14.656 21.734 -6.418 1 98.56 266 ALA B CA 1
ATOM 5128 C C . ALA B 1 266 ? 14.906 22.094 -4.953 1 98.56 266 ALA B C 1
ATOM 5130 O O . ALA B 1 266 ? 15.516 23.125 -4.652 1 98.56 266 ALA B O 1
ATOM 5131 N N . ILE B 1 267 ? 14.359 21.375 -4.09 1 98.69 267 ILE B N 1
ATOM 5132 C CA . ILE B 1 267 ? 14.773 21.359 -2.689 1 98.69 267 ILE B CA 1
ATOM 5133 C C . ILE B 1 267 ? 15.477 20.047 -2.363 1 98.69 267 ILE B C 1
ATOM 5135 O O . ILE B 1 267 ? 15.25 19.031 -3.029 1 98.69 267 ILE B O 1
ATOM 5139 N N . GLU B 1 268 ? 16.359 20.094 -1.391 1 98.69 268 GLU B N 1
ATOM 5140 C CA . GLU B 1 268 ? 17.109 18.906 -0.995 1 98.69 268 GLU B CA 1
ATOM 5141 C C . GLU B 1 268 ? 16.453 18.203 0.193 1 98.69 268 GLU B C 1
ATOM 5143 O O . GLU B 1 268 ? 16.078 18.844 1.172 1 98.69 268 GLU B O 1
ATOM 5148 N N . LEU B 1 269 ? 16.234 16.922 0.063 1 98.81 269 LEU B N 1
ATOM 5149 C CA . LEU B 1 269 ? 15.75 16.141 1.193 1 98.81 269 LEU B CA 1
ATOM 5150 C C . LEU B 1 269 ? 16.891 15.805 2.154 1 98.81 269 LEU B C 1
ATOM 5152 O O . LEU B 1 269 ? 17.891 15.227 1.748 1 98.81 269 LEU B O 1
ATOM 5156 N N . LEU B 1 270 ? 16.672 16.109 3.424 1 98.44 270 LEU B N 1
ATOM 5157 C CA . LEU B 1 270 ? 17.688 15.82 4.422 1 98.44 270 LEU B CA 1
ATOM 5158 C C . LEU B 1 270 ? 17.359 14.539 5.184 1 98.44 270 LEU B C 1
ATOM 5160 O O . LEU B 1 270 ? 18.266 13.828 5.637 1 98.44 270 LEU B O 1
ATOM 5164 N N . ALA B 1 271 ? 16.062 14.297 5.34 1 98.38 271 ALA B N 1
ATOM 5165 C CA . ALA B 1 271 ? 15.609 13.094 6.035 1 98.38 271 ALA B CA 1
ATOM 5166 C C . ALA B 1 271 ? 14.148 12.797 5.715 1 98.38 271 ALA B C 1
ATOM 5168 O O . ALA B 1 271 ? 13.359 13.711 5.496 1 98.38 271 ALA B O 1
ATOM 5169 N N . SER B 1 272 ? 13.766 11.602 5.656 1 98.75 272 SER B N 1
ATOM 5170 C CA . SER B 1 272 ? 12.398 11.094 5.609 1 98.75 272 SER B CA 1
ATOM 5171 C C . SER B 1 272 ? 12.242 9.844 6.469 1 98.75 272 SER B C 1
ATOM 5173 O O . SER B 1 272 ? 12.688 8.766 6.086 1 98.75 272 SER B O 1
ATOM 5175 N N . GLU B 1 273 ? 11.586 10 7.609 1 98.75 273 GLU B N 1
ATOM 5176 C CA . GLU B 1 273 ? 11.547 8.922 8.594 1 98.75 273 GLU B CA 1
ATOM 5177 C C . GLU B 1 273 ? 10.109 8.516 8.914 1 98.75 273 GLU B C 1
ATOM 5179 O O . GLU B 1 273 ? 9.227 9.375 9.016 1 98.75 273 GLU B O 1
ATOM 5184 N N . VAL B 1 274 ? 9.867 7.23 8.977 1 98.94 274 VAL B N 1
ATOM 5185 C CA . VAL B 1 274 ? 8.57 6.652 9.305 1 98.94 274 VAL B CA 1
ATOM 5186 C C . VAL B 1 274 ? 8.641 5.98 10.672 1 98.94 274 VAL B C 1
ATOM 5188 O O . VAL B 1 274 ? 9.633 5.332 11 1 98.94 274 VAL B O 1
ATOM 5191 N N . ALA B 1 275 ? 7.645 6.16 11.469 1 98.94 275 ALA B N 1
ATOM 5192 C CA . ALA B 1 275 ? 7.461 5.418 12.719 1 98.94 275 ALA B CA 1
ATOM 5193 C C . ALA B 1 275 ? 6.027 4.91 12.844 1 98.94 275 ALA B C 1
ATOM 5195 O O . ALA B 1 275 ? 5.094 5.516 12.305 1 98.94 275 ALA B O 1
ATOM 5196 N N . ILE B 1 276 ? 5.918 3.773 13.562 1 98.81 276 ILE B N 1
ATOM 5197 C CA . ILE B 1 276 ? 4.574 3.242 13.766 1 98.81 276 ILE B CA 1
ATOM 5198 C C . ILE B 1 276 ? 4.332 3.021 15.258 1 98.81 276 ILE B C 1
ATOM 5200 O O . ILE B 1 276 ? 5.266 2.738 16.016 1 98.81 276 ILE B O 1
ATOM 5204 N N . GLY B 1 277 ? 3.098 3.25 15.68 1 98 277 GLY B N 1
ATOM 5205 C CA . GLY B 1 277 ? 2.615 2.777 16.969 1 98 277 GLY B CA 1
ATOM 5206 C C . GLY B 1 277 ? 1.995 1.394 16.906 1 98 277 GLY B C 1
ATOM 5207 O O . GLY B 1 277 ? 2.314 0.607 16 1 98 277 GLY B O 1
ATOM 5208 N N . ASN B 1 278 ? 1.208 1.058 17.906 1 97.38 278 ASN B N 1
ATOM 5209 C CA . ASN B 1 278 ? 0.463 -0.197 17.922 1 97.38 278 ASN B CA 1
ATOM 5210 C C . ASN B 1 278 ? -1.021 0.031 17.641 1 97.38 278 ASN B C 1
ATOM 5212 O O . ASN B 1 278 ? -1.747 0.523 18.5 1 97.38 278 ASN B O 1
ATOM 5216 N N . LEU B 1 279 ? -1.469 -0.374 16.484 1 97.44 279 LEU B N 1
ATOM 5217 C CA . LEU B 1 279 ? -2.83 -0.158 16.016 1 97.44 279 LEU B CA 1
ATOM 5218 C C . LEU B 1 279 ? -3.846 -0.759 16.984 1 97.44 279 LEU B C 1
ATOM 5220 O O . LEU B 1 279 ? -4.945 -0.223 17.141 1 97.44 279 LEU B O 1
ATOM 5224 N N . TYR B 1 280 ? -3.457 -1.811 17.625 1 96.62 280 TYR B N 1
ATOM 5225 C CA . TYR B 1 280 ? -4.43 -2.617 18.344 1 96.62 280 TYR B CA 1
ATOM 5226 C C . TYR B 1 280 ? -4.387 -2.309 19.844 1 96.62 280 TYR B C 1
ATOM 5228 O O . TYR B 1 280 ? -5.113 -2.92 20.625 1 96.62 280 TYR B O 1
ATOM 5236 N N . ASN B 1 281 ? -3.543 -1.374 20.172 1 92.25 281 ASN B N 1
ATOM 5237 C CA . ASN B 1 281 ? -3.424 -1.045 21.594 1 92.25 281 ASN B CA 1
ATOM 5238 C C . ASN B 1 281 ? -3.297 0.46 21.812 1 92.25 281 ASN B C 1
ATOM 5240 O O . ASN B 1 281 ? -2.514 1.127 21.125 1 92.25 281 ASN B O 1
ATOM 5244 N N . ASP B 1 282 ? -4.203 0.947 22.688 1 88.75 282 ASP B N 1
ATOM 5245 C CA . ASP B 1 282 ? -4.117 2.338 23.125 1 88.75 282 ASP B CA 1
ATOM 5246 C C . ASP B 1 282 ? -3.764 2.432 24.609 1 88.75 282 ASP B C 1
ATOM 5248 O O . ASP B 1 282 ? -4.145 1.566 25.406 1 88.75 282 ASP B O 1
ATOM 5252 N N . THR B 1 283 ? -2.898 3.355 24.953 1 84.25 283 THR B N 1
ATOM 5253 C CA . THR B 1 283 ? -2.596 3.664 26.344 1 84.25 283 THR B CA 1
ATOM 5254 C C . THR B 1 283 ? -3.127 5.043 26.719 1 84.25 283 THR B C 1
ATOM 5256 O O . THR B 1 283 ? -2.473 6.059 26.453 1 84.25 283 THR B O 1
ATOM 5259 N N . PRO B 1 284 ? -4.25 5.043 27.391 1 82.31 284 PRO B N 1
ATOM 5260 C CA . PRO B 1 284 ? -4.902 6.316 27.703 1 82.31 284 PRO B CA 1
ATOM 5261 C C . PRO B 1 284 ? -3.951 7.32 28.359 1 82.31 284 PRO B C 1
ATOM 5263 O O . PRO B 1 284 ? -4.059 8.523 28.109 1 82.31 284 PRO B O 1
ATOM 5266 N N . GLU B 1 285 ? -2.959 6.859 29 1 83.12 285 GLU B N 1
ATOM 5267 C CA . GLU B 1 285 ? -2.031 7.727 29.719 1 83.12 285 GLU B CA 1
ATOM 5268 C C . GLU B 1 285 ? -1.191 8.555 28.75 1 83.12 285 GLU B C 1
ATOM 5270 O O . GLU B 1 285 ? -0.646 9.594 29.125 1 83.12 285 GLU B O 1
ATOM 5275 N N . THR B 1 286 ? -1.24 8.094 27.531 1 85.62 286 THR B N 1
ATOM 5276 C CA . THR B 1 286 ? -0.364 8.773 26.578 1 85.62 286 THR B CA 1
ATOM 5277 C C . THR B 1 286 ? -1.177 9.422 25.469 1 85.62 286 THR B C 1
ATOM 5279 O O . THR B 1 286 ? -0.616 9.875 24.469 1 85.62 286 THR B O 1
ATOM 5282 N N . PHE B 1 287 ? -2.479 9.578 25.656 1 88.38 287 PHE B N 1
ATOM 5283 C CA . PHE B 1 287 ? -3.352 10.109 24.609 1 88.38 287 PHE B CA 1
ATOM 5284 C C . PHE B 1 287 ? -3.055 11.578 24.344 1 88.38 287 PHE B C 1
ATOM 5286 O O . PHE B 1 287 ? -3.266 12.07 23.234 1 88.38 287 PHE B O 1
ATOM 5293 N N . SER B 1 288 ? -2.498 12.188 25.391 1 90 288 SER B N 1
ATOM 5294 C CA . SER B 1 288 ? -2.223 13.609 25.25 1 90 288 SER B CA 1
ATOM 5295 C C . SER B 1 288 ? -1.024 13.852 24.328 1 90 288 SER B C 1
ATOM 5297 O O . SER B 1 288 ? -0.844 14.953 23.812 1 90 288 SER B O 1
ATOM 5299 N N . ASP B 1 289 ? -0.231 12.805 24.141 1 93.94 289 ASP B N 1
ATOM 5300 C CA . ASP B 1 289 ? 1.025 12.953 23.406 1 93.94 289 ASP B CA 1
ATOM 5301 C C . ASP B 1 289 ? 0.977 12.227 22.062 1 93.94 289 ASP B C 1
ATOM 5303 O O . ASP B 1 289 ? 0.25 11.242 21.922 1 93.94 289 ASP B O 1
ATOM 5307 N N . LEU B 1 290 ? 1.651 12.797 21.109 1 97.38 290 LEU B N 1
ATOM 5308 C CA . LEU B 1 290 ? 1.853 12.109 19.844 1 97.38 290 LEU B CA 1
ATOM 5309 C C . LEU B 1 290 ? 3.205 11.406 19.812 1 97.38 290 LEU B C 1
ATOM 5311 O O . LEU B 1 290 ? 4.137 11.859 19.141 1 97.38 290 LEU B O 1
ATOM 5315 N N . LEU B 1 291 ? 3.314 10.242 20.484 1 97.81 291 LEU B N 1
ATOM 5316 C CA . LEU B 1 291 ? 4.57 9.555 20.75 1 97.81 291 LEU B CA 1
ATOM 5317 C C . LEU B 1 291 ? 5.164 9 19.453 1 97.81 291 LEU B C 1
ATOM 5319 O O . LEU B 1 291 ? 6.383 8.984 19.281 1 97.81 291 LEU B O 1
ATOM 5323 N N . THR B 1 292 ? 4.312 8.508 18.562 1 98.5 292 THR B N 1
ATOM 5324 C CA . THR B 1 292 ? 4.785 7.957 17.297 1 98.5 292 THR B CA 1
ATOM 5325 C C . THR B 1 292 ? 5.391 9.055 16.422 1 98.5 292 THR B C 1
ATOM 5327 O O . THR B 1 292 ? 6.457 8.875 15.836 1 98.5 292 THR B O 1
ATOM 5330 N N . THR B 1 293 ? 4.695 10.203 16.375 1 98.75 293 THR B N 1
ATOM 5331 C CA . THR B 1 293 ? 5.211 11.344 15.641 1 98.75 293 THR B CA 1
ATOM 5332 C C . THR B 1 293 ? 6.523 11.828 16.25 1 98.75 293 THR B C 1
ATOM 5334 O O . THR B 1 293 ? 7.465 12.156 15.523 1 98.75 293 THR B O 1
ATOM 5337 N N . ARG B 1 294 ? 6.586 11.883 17.547 1 98.56 294 ARG B N 1
ATOM 5338 C CA . ARG B 1 294 ? 7.809 12.297 18.234 1 98.56 294 ARG B CA 1
ATOM 5339 C C . ARG B 1 294 ? 8.969 11.375 17.875 1 98.56 294 ARG B C 1
ATOM 5341 O O . ARG B 1 294 ? 10.094 11.844 17.672 1 98.56 294 ARG B O 1
ATOM 5348 N N . ALA B 1 295 ? 8.711 10.094 17.812 1 98.75 295 ALA B N 1
ATOM 5349 C CA . ALA B 1 295 ? 9.75 9.125 17.469 1 98.75 295 ALA B CA 1
ATOM 5350 C C . ALA B 1 295 ? 10.266 9.367 16.047 1 98.75 295 ALA B C 1
ATOM 5352 O O . ALA B 1 295 ? 11.477 9.336 15.812 1 98.75 295 ALA B O 1
ATOM 5353 N N . ALA B 1 296 ? 9.352 9.555 15.086 1 98.88 296 ALA B N 1
ATOM 5354 C CA . ALA B 1 296 ? 9.75 9.852 13.711 1 98.88 296 ALA B CA 1
ATOM 5355 C C . ALA B 1 296 ? 10.547 11.148 13.633 1 98.88 296 ALA B C 1
ATOM 5357 O O . ALA B 1 296 ? 11.547 11.227 12.914 1 98.88 296 ALA B O 1
ATOM 5358 N N . ALA B 1 297 ? 10.078 12.172 14.359 1 98.75 297 ALA B N 1
ATOM 5359 C CA . ALA B 1 297 ? 10.742 13.469 14.359 1 98.75 297 ALA B CA 1
ATOM 5360 C C . ALA B 1 297 ? 12.156 13.367 14.93 1 98.75 297 ALA B C 1
ATOM 5362 O O . ALA B 1 297 ? 13.102 13.914 14.367 1 98.75 297 ALA B O 1
ATOM 5363 N N . LYS B 1 298 ? 12.25 12.727 16.062 1 98.5 298 LYS B N 1
ATOM 5364 C CA . LYS B 1 298 ? 13.555 12.547 16.688 1 98.5 298 LYS B CA 1
ATOM 5365 C C . LYS B 1 298 ? 14.547 11.906 15.727 1 98.5 298 LYS B C 1
ATOM 5367 O O . LYS B 1 298 ? 15.672 12.383 15.578 1 98.5 298 LYS B O 1
ATOM 5372 N N . LYS B 1 299 ? 14.125 10.891 15.07 1 98.44 299 LYS B N 1
ATOM 5373 C CA . LYS B 1 299 ? 15 10.211 14.117 1 98.44 299 LYS B CA 1
ATOM 5374 C C . LYS B 1 299 ? 15.352 11.125 12.945 1 98.44 299 LYS B C 1
ATOM 5376 O O . LYS B 1 299 ? 16.484 11.141 12.484 1 98.44 299 LYS B O 1
ATOM 5381 N N . ALA B 1 300 ? 14.352 11.852 12.445 1 98.5 300 ALA B N 1
ATOM 5382 C CA . ALA B 1 300 ? 14.586 12.758 11.32 1 98.5 300 ALA B CA 1
ATOM 5383 C C . ALA B 1 300 ? 15.625 13.82 11.68 1 98.5 300 ALA B C 1
ATOM 5385 O O . ALA B 1 300 ? 16.5 14.133 10.875 1 98.5 300 ALA B O 1
ATOM 5386 N N . TYR B 1 301 ? 15.547 14.406 12.867 1 98.12 301 TYR B N 1
ATOM 5387 C CA . TYR B 1 301 ? 16.5 15.406 13.32 1 98.12 301 TYR B CA 1
ATOM 5388 C C . TYR B 1 301 ? 17.891 14.797 13.5 1 98.12 301 TYR B C 1
ATOM 5390 O O . TYR B 1 301 ? 18.891 15.414 13.148 1 98.12 301 TYR B O 1
ATOM 5398 N N . GLU B 1 302 ? 17.922 13.578 14.008 1 97.75 302 GLU B N 1
ATOM 5399 C CA . GLU B 1 302 ? 19.203 12.891 14.188 1 97.75 302 GLU B CA 1
ATOM 5400 C C . GLU B 1 302 ? 19.891 12.656 12.844 1 97.75 302 GLU B C 1
ATOM 5402 O O . GLU B 1 302 ? 21.078 12.914 12.703 1 97.75 302 GLU B O 1
ATOM 5407 N N . VAL B 1 303 ? 19.125 12.211 11.844 1 96.69 303 VAL B N 1
ATOM 5408 C CA . VAL B 1 303 ? 19.656 11.867 10.531 1 96.69 303 VAL B CA 1
ATOM 5409 C C . VAL B 1 303 ? 20.109 13.141 9.812 1 96.69 303 VAL B C 1
ATOM 5411 O O . VAL B 1 303 ? 21.156 13.156 9.156 1 96.69 303 VAL B O 1
ATOM 5414 N N . SER B 1 304 ? 19.297 14.148 9.938 1 96.88 304 SER B N 1
ATOM 5415 C CA . SER B 1 304 ? 19.562 15.375 9.188 1 96.88 304 SER B CA 1
ATOM 5416 C C . SER B 1 304 ? 20.594 16.25 9.891 1 96.88 304 SER B C 1
ATOM 5418 O O . SER B 1 304 ? 21.219 17.094 9.266 1 96.88 304 SER B O 1
ATOM 5420 N N . GLY B 1 305 ? 20.672 16.156 11.227 1 96.69 305 GLY B N 1
ATOM 5421 C CA . GLY B 1 305 ? 21.594 16.969 12.016 1 96.69 305 GLY B CA 1
ATOM 5422 C C . GLY B 1 305 ? 21.078 18.375 12.273 1 96.69 305 GLY B C 1
ATOM 5423 O O . GLY B 1 305 ? 21.828 19.234 12.734 1 96.69 305 GLY B O 1
ATOM 5424 N N . VAL B 1 306 ? 19.828 18.594 11.969 1 96.44 306 VAL B N 1
ATOM 5425 C CA . VAL B 1 306 ? 19.281 19.938 12.18 1 96.44 306 VAL B CA 1
ATOM 5426 C C . VAL B 1 306 ? 18.469 19.953 13.469 1 96.44 306 VAL B C 1
ATOM 5428 O O . VAL B 1 306 ? 18.25 18.906 14.094 1 96.44 306 VAL B O 1
ATOM 5431 N N . SER B 1 307 ? 18.078 21.156 13.836 1 95.56 307 SER B N 1
ATOM 5432 C CA . SER B 1 307 ? 17.281 21.359 15.047 1 95.56 307 SER B CA 1
ATOM 5433 C C . SER B 1 307 ? 15.898 21.906 14.719 1 95.56 307 SER B C 1
ATOM 5435 O O . SER B 1 307 ? 15.734 22.641 13.75 1 95.56 307 SER B O 1
ATOM 5437 N N . PRO B 1 308 ? 14.938 21.547 15.586 1 95.12 308 PRO B N 1
ATOM 5438 C CA . PRO B 1 308 ? 13.602 22.109 15.375 1 95.12 308 PRO B CA 1
ATOM 5439 C C . PRO B 1 308 ? 13.609 23.641 15.352 1 95.12 308 PRO B C 1
ATOM 5441 O O . PRO B 1 308 ? 12.781 24.25 14.672 1 95.12 308 PRO B O 1
ATOM 5444 N N . LYS B 1 309 ? 14.516 24.266 16 1 92.75 309 LYS B N 1
ATOM 5445 C CA . LYS B 1 309 ? 14.586 25.719 16.094 1 92.75 309 LYS B CA 1
ATOM 5446 C C . LYS B 1 309 ? 14.969 26.344 14.758 1 92.75 309 LYS B C 1
ATOM 5448 O O . LYS B 1 309 ? 14.742 27.531 14.531 1 92.75 309 LYS B O 1
ATOM 5453 N N . ASP B 1 310 ? 15.516 25.516 13.898 1 92.19 310 ASP B N 1
ATOM 5454 C CA . ASP B 1 310 ? 15.992 26 12.602 1 92.19 310 ASP B CA 1
ATOM 5455 C C . ASP B 1 310 ? 14.898 25.938 11.547 1 92.19 310 ASP B C 1
ATOM 5457 O O . ASP B 1 310 ? 15.055 26.469 10.445 1 92.19 310 ASP B O 1
ATOM 5461 N N . VAL B 1 311 ? 13.805 25.375 11.891 1 95.69 311 VAL B N 1
ATOM 5462 C CA . VAL B 1 311 ? 12.734 25.172 10.914 1 95.69 311 VAL B CA 1
ATOM 5463 C C . VAL B 1 311 ? 12 26.484 10.664 1 95.69 311 VAL B C 1
ATOM 5465 O O . VAL B 1 311 ? 11.586 27.156 11.609 1 95.69 311 VAL B O 1
ATOM 5468 N N . SER B 1 312 ? 11.82 26.844 9.414 1 94.56 312 SER B N 1
ATOM 5469 C CA . SER B 1 312 ? 11.188 28.109 9.047 1 94.56 312 SER B CA 1
ATOM 5470 C C . SER B 1 312 ? 9.734 27.906 8.648 1 94.56 312 SER B C 1
ATOM 5472 O O . SER B 1 312 ? 8.891 28.781 8.875 1 94.56 312 SER B O 1
ATOM 5474 N N . VAL B 1 313 ? 9.422 26.797 7.996 1 96.38 313 VAL B N 1
ATOM 5475 C CA . VAL B 1 313 ? 8.07 26.531 7.52 1 96.38 313 VAL B CA 1
ATOM 5476 C C . VAL B 1 313 ? 7.742 25.047 7.695 1 96.38 313 VAL B C 1
ATOM 5478 O O . VAL B 1 313 ? 8.617 24.188 7.551 1 96.38 313 VAL B O 1
ATOM 5481 N N . ALA 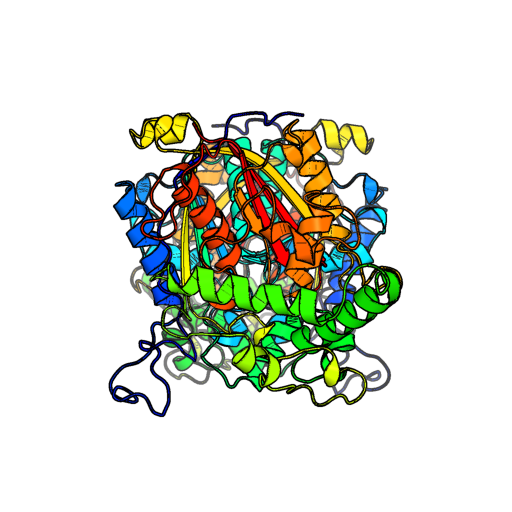B 1 314 ? 6.516 24.766 8.07 1 97.56 314 ALA B N 1
ATOM 5482 C CA . ALA B 1 314 ? 6.129 23.359 8.289 1 97.56 314 ALA B CA 1
ATOM 5483 C C . ALA B 1 314 ? 4.695 23.109 7.836 1 97.56 314 ALA B C 1
ATOM 5485 O O . ALA B 1 314 ? 3.842 24 7.941 1 97.56 314 ALA B O 1
ATOM 5486 N N . GLU B 1 315 ? 4.461 22.031 7.246 1 98.44 315 GLU B N 1
ATOM 5487 C CA . GLU B 1 315 ? 3.133 21.469 7.039 1 98.44 315 GLU B CA 1
ATOM 5488 C C . GLU B 1 315 ? 2.9 20.266 7.957 1 98.44 315 GLU B C 1
ATOM 5490 O O . GLU B 1 315 ? 3.578 19.25 7.836 1 98.44 315 GLU B O 1
ATOM 5495 N N . VAL B 1 316 ? 2.012 20.422 8.875 1 98.38 316 VAL B N 1
ATOM 5496 C CA . VAL B 1 316 ? 1.78 19.359 9.844 1 98.38 316 VAL B CA 1
ATOM 5497 C C . VAL B 1 316 ? 0.361 18.812 9.688 1 98.38 316 VAL B C 1
ATOM 5499 O O . VAL B 1 316 ? -0.488 19.453 9.062 1 98.38 316 VAL B O 1
ATOM 5502 N N . HIS B 1 317 ? 0.137 17.641 10.18 1 98.81 317 HIS B N 1
ATOM 5503 C CA . HIS B 1 317 ? -1.109 16.906 10 1 98.81 317 HIS B CA 1
ATOM 5504 C C . HIS B 1 317 ? -2.184 17.391 10.969 1 98.81 317 HIS B C 1
ATOM 5506 O O . HIS B 1 317 ? -2.369 16.797 12.039 1 98.81 317 HIS B O 1
ATOM 5512 N N . ASP B 1 318 ? -2.965 18.344 10.547 1 98.25 318 ASP B N 1
ATOM 5513 C CA . ASP B 1 318 ? -3.996 18.922 11.398 1 98.25 318 ASP B CA 1
ATOM 5514 C C . ASP B 1 318 ? -5.383 18.406 11.023 1 98.25 318 ASP B C 1
ATOM 5516 O O . ASP B 1 318 ? -6.305 19.203 10.812 1 98.25 318 ASP B O 1
ATOM 5520 N N . CYS B 1 319 ? -5.535 17.078 11.055 1 98.56 319 CYS B N 1
ATOM 5521 C CA . CYS B 1 319 ? -6.852 16.531 10.781 1 98.56 319 CYS B CA 1
ATOM 5522 C C . CYS B 1 319 ? -7.887 17.047 11.773 1 98.56 319 CYS B C 1
ATOM 5524 O O . CYS B 1 319 ? -9.078 17.078 11.469 1 98.56 319 CYS B O 1
ATOM 5526 N N . PHE B 1 320 ? -7.473 17.406 12.961 1 98.62 320 PHE B N 1
ATOM 5527 C CA . PHE B 1 320 ? -8.219 18.125 13.984 1 98.62 320 PHE B CA 1
ATOM 5528 C C . PHE B 1 320 ? -7.355 19.203 14.633 1 98.62 320 PHE B C 1
ATOM 5530 O O . PHE B 1 320 ? -6.125 19.125 14.594 1 98.62 320 PHE B O 1
ATOM 5537 N N . ALA B 1 321 ? -8.008 20.188 15.195 1 98.19 321 ALA B N 1
ATOM 5538 C CA . ALA B 1 321 ? -7.27 21.281 15.82 1 98.19 321 ALA B CA 1
ATOM 5539 C C . ALA B 1 321 ? -6.293 20.766 16.875 1 98.19 321 ALA B C 1
ATOM 5541 O O . ALA B 1 321 ? -5.133 21.188 16.922 1 98.19 321 ALA B O 1
ATOM 5542 N N . VAL B 1 322 ? -6.715 19.812 17.672 1 98.06 322 VAL B N 1
ATOM 5543 C CA . VAL B 1 322 ? -5.883 19.281 18.75 1 98.06 322 VAL B CA 1
ATOM 5544 C C . VAL B 1 322 ? -4.703 18.516 18.156 1 98.06 322 VAL B C 1
ATOM 5546 O O . VAL B 1 322 ? -3.639 18.422 18.781 1 98.06 322 VAL B O 1
ATOM 5549 N N . ALA B 1 323 ? -4.863 17.969 16.953 1 98.25 323 ALA B N 1
ATOM 5550 C CA . ALA B 1 323 ? -3.764 17.266 16.297 1 98.25 323 ALA B CA 1
ATOM 5551 C C . ALA B 1 323 ? -2.631 18.219 15.945 1 98.25 323 ALA B C 1
ATOM 5553 O O . ALA B 1 323 ? -1.454 17.891 16.094 1 98.25 323 ALA B O 1
ATOM 5554 N N . GLU B 1 324 ? -2.986 19.422 15.43 1 97.62 324 GLU B N 1
ATOM 5555 C CA . GLU B 1 324 ? -1.938 20.406 15.164 1 97.62 324 GLU B CA 1
ATOM 5556 C C . GLU B 1 324 ? -1.197 20.781 16.453 1 97.62 324 GLU B C 1
ATOM 5558 O O . GLU B 1 324 ? 0.028 20.906 16.438 1 97.62 324 GLU B O 1
ATOM 5563 N N . VAL B 1 325 ? -1.949 20.953 17.531 1 97 325 VAL B N 1
ATOM 5564 C CA . VAL B 1 325 ? -1.352 21.281 18.812 1 97 325 VAL B CA 1
ATOM 5565 C C . VAL B 1 325 ? -0.338 20.203 19.203 1 97 325 VAL B C 1
ATOM 5567 O O . VAL B 1 325 ? 0.801 20.516 19.562 1 97 325 VAL B O 1
ATOM 5570 N N . GLY B 1 326 ? -0.756 18.953 19.109 1 97 326 GLY B N 1
ATOM 5571 C CA . GLY B 1 326 ? 0.135 17.844 19.406 1 97 326 GLY B CA 1
ATOM 5572 C C . GLY B 1 326 ? 1.321 17.766 18.469 1 97 326 GLY B C 1
ATOM 5573 O O . GLY B 1 326 ? 2.432 17.438 18.891 1 97 326 GLY B O 1
ATOM 5574 N N . MET B 1 327 ? 1.093 18.047 17.172 1 97.56 327 MET B N 1
ATOM 5575 C CA . MET B 1 327 ? 2.152 18.047 16.172 1 97.56 327 MET B CA 1
ATOM 5576 C C . MET B 1 327 ? 3.227 19.078 16.5 1 97.56 327 MET B C 1
ATOM 5578 O O . MET B 1 327 ? 4.422 18.766 16.422 1 97.56 327 MET B O 1
ATOM 5582 N N . ASN B 1 328 ? 2.801 20.281 16.828 1 96.81 328 ASN B N 1
ATOM 5583 C CA . ASN B 1 328 ? 3.748 21.328 17.188 1 96.81 328 ASN B CA 1
ATOM 5584 C C . ASN B 1 328 ? 4.66 20.891 18.328 1 96.81 328 ASN B C 1
ATOM 5586 O O . ASN B 1 328 ? 5.859 21.156 18.312 1 96.81 328 ASN B O 1
ATOM 5590 N N . GLU B 1 329 ? 4.082 20.219 19.297 1 96.31 329 GLU B N 1
ATOM 5591 C CA . GLU B 1 329 ? 4.848 19.75 20.438 1 96.31 329 GLU B CA 1
ATOM 5592 C C . GLU B 1 329 ? 5.738 18.562 20.078 1 96.31 329 GLU B C 1
ATOM 5594 O O . GLU B 1 329 ? 6.922 18.547 20.406 1 96.31 329 GLU B O 1
ATOM 5599 N N . ALA B 1 330 ? 5.215 17.578 19.328 1 97.81 330 ALA B N 1
ATOM 5600 C CA . ALA B 1 330 ? 5.941 16.375 18.953 1 97.81 330 ALA B CA 1
ATOM 5601 C C . ALA B 1 330 ? 7.125 16.688 18.047 1 97.81 330 ALA B C 1
ATOM 5603 O O . ALA B 1 330 ? 8.164 16.031 18.125 1 97.81 330 ALA B O 1
ATOM 5604 N N . LEU B 1 331 ? 7.004 17.734 17.25 1 97.75 331 LEU B N 1
ATOM 5605 C CA . LEU B 1 331 ? 8.047 18.109 16.312 1 97.75 331 LEU B CA 1
ATOM 5606 C C . LEU B 1 331 ? 9.062 19.031 16.969 1 97.75 331 LEU B C 1
ATOM 5608 O O . LEU B 1 331 ? 10.094 19.375 16.375 1 97.75 331 LEU B O 1
ATOM 5612 N N . GLY B 1 332 ? 8.773 19.484 18.156 1 96.5 332 GLY B N 1
ATOM 5613 C CA . GLY B 1 332 ? 9.711 20.281 18.922 1 96.5 332 GLY B CA 1
ATOM 5614 C C . GLY B 1 332 ? 9.57 21.781 18.672 1 96.5 332 GLY B C 1
ATOM 5615 O O . GLY B 1 332 ? 10.477 22.547 18.969 1 96.5 332 GLY B O 1
ATOM 5616 N N . PHE B 1 333 ? 8.445 22.188 18.125 1 96 333 PHE B N 1
ATOM 5617 C CA . PHE B 1 333 ? 8.234 23.594 17.828 1 96 333 PHE B CA 1
ATOM 5618 C C . PHE B 1 333 ? 7.789 24.359 19.078 1 96 333 PHE B C 1
ATOM 5620 O O . PHE B 1 333 ? 7.871 25.578 19.125 1 96 333 PHE B O 1
ATOM 5627 N N . SER B 1 334 ? 7.312 23.641 20.062 1 94.38 334 SER B N 1
ATOM 5628 C CA . SER B 1 334 ? 6.887 24.203 21.344 1 94.38 334 SER B CA 1
ATOM 5629 C C . SER B 1 334 ? 7.113 23.219 22.484 1 94.38 334 SER B C 1
ATOM 5631 O O . SER B 1 334 ? 7.348 22.031 22.266 1 94.38 334 SER B O 1
ATOM 5633 N N . LYS B 1 335 ? 7.074 23.734 23.703 1 93.88 335 LYS B N 1
ATOM 5634 C CA . LYS B 1 335 ? 7.074 22.875 24.891 1 93.88 335 LYS B CA 1
ATOM 5635 C C . LYS B 1 335 ? 5.73 22.188 25.062 1 93.88 335 LYS B C 1
ATOM 5637 O O . LYS B 1 335 ? 4.719 22.625 24.516 1 93.88 335 LYS B O 1
ATOM 5642 N N . PRO B 1 336 ? 5.75 21.047 25.781 1 94.19 336 PRO B N 1
ATOM 5643 C CA . PRO B 1 336 ? 4.469 20.406 26.078 1 94.19 336 PRO B CA 1
ATOM 5644 C C . PRO B 1 336 ? 3.471 21.359 26.734 1 94.19 336 PRO B C 1
ATOM 5646 O O . PRO B 1 336 ? 3.846 22.141 27.609 1 94.19 336 PRO B O 1
ATOM 5649 N N . GLY B 1 337 ? 2.252 21.359 26.219 1 94.75 337 GLY B N 1
ATOM 5650 C CA . GLY B 1 337 ? 1.213 22.219 26.766 1 94.75 337 GLY B CA 1
ATOM 5651 C C . GLY B 1 337 ? 1.14 23.578 26.094 1 94.75 337 GLY B C 1
ATOM 5652 O O . GLY B 1 337 ? 0.189 24.328 26.297 1 94.75 337 GLY B O 1
ATOM 5653 N N . GLU B 1 338 ? 2.057 23.859 25.172 1 94.19 338 GLU B N 1
ATOM 5654 C CA . GLU B 1 338 ? 2.111 25.188 24.562 1 94.19 338 GLU B CA 1
ATOM 5655 C C . GLU B 1 338 ? 1.923 25.109 23.047 1 94.19 338 GLU B C 1
ATOM 5657 O O . GLU B 1 338 ? 2.121 26.094 22.328 1 94.19 338 GLU B O 1
ATOM 5662 N N . GLY B 1 339 ? 1.516 23.969 22.562 1 94.69 339 GLY B N 1
ATOM 5663 C CA . GLY B 1 339 ? 1.41 23.734 21.141 1 94.69 339 GLY B CA 1
ATOM 5664 C C . GLY B 1 339 ? 0.358 24.594 20.469 1 94.69 339 GLY B C 1
ATOM 5665 O O . GLY B 1 339 ? 0.425 24.844 19.266 1 94.69 339 GLY B O 1
ATOM 5666 N N . ALA B 1 340 ? -0.591 25.094 21.172 1 93.31 340 ALA B N 1
ATOM 5667 C CA . ALA B 1 340 ? -1.696 25.891 20.641 1 93.31 340 ALA B CA 1
ATOM 5668 C C . ALA B 1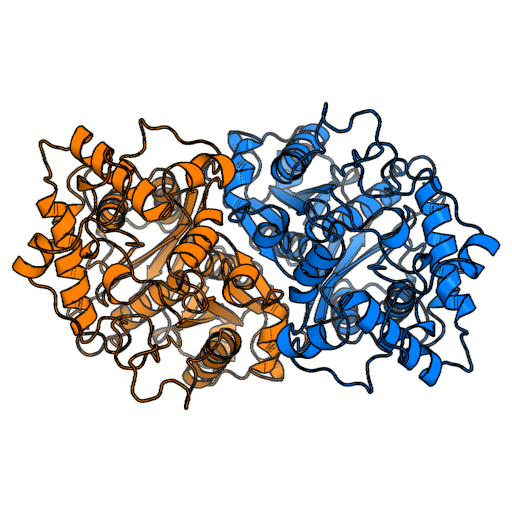 340 ? -1.264 27.328 20.375 1 93.31 340 ALA B C 1
ATOM 5670 O O . ALA B 1 340 ? -1.971 28.078 19.688 1 93.31 340 ALA B O 1
ATOM 5671 N N . PHE B 1 341 ? -0.054 27.703 20.812 1 86.44 341 PHE B N 1
ATOM 5672 C CA . PHE B 1 341 ? 0.325 29.109 20.781 1 86.44 341 PHE B CA 1
ATOM 5673 C C . PHE B 1 341 ? 1.404 29.359 19.734 1 86.44 341 PHE B C 1
ATOM 5675 O O . PHE B 1 341 ? 2.053 30.406 19.75 1 86.44 341 PHE B O 1
ATOM 5682 N N . LEU B 1 342 ? 1.829 28.375 18.953 1 66 342 LEU B N 1
ATOM 5683 C CA . LEU B 1 342 ? 2.869 28.484 17.922 1 66 342 LEU B CA 1
ATOM 5684 C C . LEU B 1 342 ? 2.529 29.594 16.938 1 66 342 LEU B C 1
ATOM 5686 O O . LEU B 1 342 ? 3.426 30.188 16.344 1 66 342 LEU B O 1
ATOM 5690 N N . HIS B 1 343 ? 1.367 29.812 16.625 1 58 343 HIS B N 1
ATOM 5691 C CA . HIS B 1 343 ? 1.001 30.797 15.609 1 58 343 HIS B CA 1
ATOM 5692 C C . HIS B 1 343 ? 1.645 32.156 15.898 1 58 343 HIS B C 1
ATOM 5694 O O . HIS B 1 343 ? 1.668 33.031 15.031 1 58 343 HIS B O 1
ATOM 5700 N N . LEU B 1 344 ? 2.348 32.125 16.938 1 47.28 344 LEU B N 1
ATOM 5701 C CA . LEU B 1 344 ? 2.928 33.375 17.406 1 47.28 344 LEU B CA 1
ATOM 5702 C C . LEU B 1 344 ? 4.434 33.406 17.156 1 47.28 344 LEU B C 1
ATOM 5704 O O . LEU B 1 344 ? 5.059 34.469 17.234 1 47.28 344 LEU B O 1
ATOM 5708 N N . THR B 1 345 ? 5 32.281 16.844 1 60.5 345 THR B N 1
ATOM 5709 C CA . THR B 1 345 ? 6.445 32.188 16.656 1 60.5 345 THR B CA 1
ATOM 5710 C C . THR B 1 345 ? 6.781 31.188 15.555 1 60.5 345 THR B C 1
ATOM 5712 O O . THR B 1 345 ? 5.891 30.531 15.008 1 60.5 345 THR B O 1
ATOM 5715 N N . LYS B 1 346 ? 8.078 31.234 15.039 1 70.5 346 LYS B N 1
ATOM 5716 C CA . LYS B 1 346 ? 8.633 30.266 14.102 1 70.5 346 LYS B CA 1
ATOM 5717 C C . LYS B 1 346 ? 8.578 28.859 14.664 1 70.5 346 LYS B C 1
ATOM 5719 O O . LYS B 1 346 ? 8.727 28.656 15.875 1 70.5 346 LYS B O 1
ATOM 5724 N N . PRO B 1 347 ? 8.211 27.938 13.75 1 88.69 347 PRO B N 1
ATOM 5725 C CA . PRO B 1 347 ? 7.98 28 12.305 1 88.69 347 PRO B CA 1
ATOM 5726 C C . PRO B 1 347 ? 6.547 28.406 11.961 1 88.69 347 PRO B C 1
ATOM 5728 O O . PRO B 1 347 ? 5.664 28.359 12.82 1 88.69 347 PRO B O 1
ATOM 5731 N N . MET B 1 348 ? 6.383 28.891 10.688 1 92.69 348 MET B N 1
ATOM 5732 C CA . MET B 1 348 ? 5.039 29.094 10.148 1 92.69 348 MET B CA 1
ATOM 5733 C C . MET B 1 348 ? 4.434 27.766 9.711 1 92.69 348 MET B C 1
ATOM 5735 O O . MET B 1 348 ? 5.02 27.031 8.906 1 92.69 348 MET B O 1
ATOM 5739 N N . VAL B 1 349 ? 3.312 27.469 10.344 1 95.88 349 VAL B N 1
ATOM 5740 C CA . VAL B 1 349 ? 2.729 26.141 10.188 1 95.88 349 VAL B CA 1
ATOM 5741 C C . VAL B 1 349 ? 1.448 26.234 9.359 1 95.88 349 VAL B C 1
ATOM 5743 O O . VAL B 1 349 ? 0.601 27.094 9.609 1 95.88 349 VAL B O 1
ATOM 5746 N N . ASN B 1 350 ? 1.308 25.344 8.375 1 97 350 ASN B N 1
ATOM 5747 C CA . ASN B 1 350 ? 0.093 25.172 7.586 1 97 350 ASN B CA 1
ATOM 5748 C C . ASN B 1 350 ? -0.366 26.484 6.969 1 97 350 ASN B C 1
ATOM 5750 O O . ASN B 1 350 ? -1.524 26.875 7.121 1 97 350 ASN B O 1
ATOM 5754 N N . THR B 1 351 ? 0.504 27.047 6.18 1 96 351 THR B N 1
ATOM 5755 C CA . THR B 1 351 ? 0.335 28.406 5.68 1 96 351 THR B CA 1
ATOM 5756 C C . THR B 1 351 ? -0.708 28.438 4.566 1 96 351 THR B C 1
ATOM 5758 O O . THR B 1 351 ? -1.231 29.516 4.238 1 96 351 THR B O 1
ATOM 5761 N N . GLY B 1 352 ? -1.001 27.344 3.975 1 97.62 352 GLY B N 1
ATOM 5762 C CA . GLY B 1 352 ? -1.996 27.297 2.916 1 97.62 352 GLY B CA 1
ATOM 5763 C C . GLY B 1 352 ? -3.365 26.859 3.4 1 97.62 352 GLY B C 1
ATOM 5764 O O . GLY B 1 352 ? -4.289 26.703 2.602 1 97.62 352 GLY B O 1
ATOM 5765 N N . GLY B 1 353 ? -3.5 26.562 4.691 1 98.12 353 GLY B N 1
ATOM 5766 C CA . GLY B 1 353 ? -4.805 26.219 5.242 1 98.12 353 GLY B CA 1
ATOM 5767 C C . GLY B 1 353 ? -4.836 24.859 5.895 1 98.12 353 GLY B C 1
ATOM 5768 O O . GLY B 1 353 ? -5.844 24.469 6.496 1 98.12 353 GLY B O 1
ATOM 5769 N N . GLY B 1 354 ? -3.736 24.094 5.758 1 98.25 354 GLY B N 1
ATOM 5770 C CA . GLY B 1 354 ? -3.664 22.781 6.395 1 98.25 354 GLY B CA 1
ATOM 5771 C C . GLY B 1 354 ? -4.734 21.828 5.91 1 98.25 354 GLY B C 1
ATOM 5772 O O . GLY B 1 354 ? -5.113 21.859 4.738 1 98.25 354 GLY B O 1
ATOM 5773 N N . LEU B 1 355 ? -5.086 20.875 6.738 1 98.88 355 LEU B N 1
ATOM 5774 C CA . LEU B 1 355 ? -6.109 19.891 6.402 1 98.88 355 LEU B CA 1
ATOM 5775 C C . LEU B 1 355 ? -7.5 20.406 6.734 1 98.88 355 LEU B C 1
ATOM 5777 O O . LEU B 1 355 ? -8.477 20.047 6.078 1 98.88 355 LEU B O 1
ATOM 5781 N N . ILE B 1 356 ? -7.547 21.266 7.75 1 98.69 356 ILE B N 1
ATOM 5782 C CA . ILE B 1 356 ? -8.812 21.766 8.273 1 98.69 356 ILE B CA 1
ATOM 5783 C C . ILE B 1 356 ? -9.492 22.656 7.23 1 98.69 356 ILE B C 1
ATOM 5785 O O . ILE B 1 356 ? -10.703 22.547 7.02 1 98.69 356 ILE B O 1
ATOM 5789 N N . SER B 1 357 ? -8.719 23.531 6.551 1 98.69 357 SER B N 1
ATOM 5790 C CA . SER B 1 357 ? -9.328 24.453 5.605 1 98.69 357 SER B CA 1
ATOM 5791 C C . SER B 1 357 ? -9 24.078 4.164 1 98.69 357 SER B C 1
ATOM 5793 O O . SER B 1 357 ? -9.859 24.156 3.287 1 98.69 357 SER B O 1
ATOM 5795 N N . PHE B 1 358 ? -7.703 23.75 3.854 1 98.75 358 PHE B N 1
ATOM 5796 C CA . PHE B 1 358 ? -7.293 23.344 2.512 1 98.75 358 PHE B CA 1
ATOM 5797 C C . PHE B 1 358 ? -8.031 22.094 2.074 1 98.75 358 PHE B C 1
ATOM 5799 O O . PHE B 1 358 ? -8.539 22.016 0.953 1 98.75 358 PHE B O 1
ATOM 5806 N N . GLY B 1 359 ? -8.062 21.125 2.947 1 98.75 359 GLY B N 1
ATOM 5807 C CA . GLY B 1 359 ? -8.711 19.859 2.666 1 98.75 359 GLY B CA 1
ATOM 5808 C C . GLY B 1 359 ? -7.84 18.656 2.99 1 98.75 359 GLY B C 1
ATOM 5809 O O . GLY B 1 359 ? -6.637 18.797 3.227 1 98.75 359 GLY B O 1
ATOM 5810 N N . HIS B 1 360 ? -8.508 17.453 2.99 1 98.75 360 HIS B N 1
ATOM 5811 C CA . HIS B 1 360 ? -7.805 16.281 3.502 1 98.75 360 HIS B CA 1
ATOM 5812 C C . HIS B 1 360 ? -8.172 15.023 2.715 1 98.75 360 HIS B C 1
ATOM 5814 O O . HIS B 1 360 ? -8.641 14.039 3.293 1 98.75 360 HIS B O 1
ATOM 5820 N N . PRO B 1 361 ? -7.973 15.078 1.368 1 98.81 361 PRO B N 1
ATOM 5821 C CA . PRO B 1 361 ? -7.945 13.758 0.734 1 98.81 361 PRO B CA 1
ATOM 5822 C C . PRO B 1 361 ? -6.805 12.883 1.244 1 98.81 361 PRO B C 1
ATOM 5824 O O . PRO B 1 361 ? -5.641 13.133 0.922 1 98.81 361 PRO B O 1
ATOM 5827 N N . VAL B 1 362 ? -7.117 11.844 1.961 1 98.69 362 VAL B N 1
ATOM 5828 C CA . VAL B 1 362 ? -6.18 11.164 2.852 1 98.69 362 VAL B CA 1
ATOM 5829 C C . VAL B 1 362 ? -5.012 10.609 2.043 1 98.69 362 VAL B C 1
ATOM 5831 O O . VAL B 1 362 ? -3.871 10.602 2.516 1 98.69 362 VAL B O 1
ATOM 5834 N N . GLY B 1 363 ? -5.203 10.102 0.836 1 98.75 363 GLY B N 1
ATOM 5835 C CA . GLY B 1 363 ? -4.125 9.57 0.015 1 98.75 363 GLY B CA 1
ATOM 5836 C C . GLY B 1 363 ? -3.232 10.641 -0.57 1 98.75 363 GLY B C 1
ATOM 5837 O O . GLY B 1 363 ? -2.072 10.383 -0.897 1 98.75 363 GLY B O 1
ATOM 5838 N N . ALA B 1 364 ? -3.719 11.875 -0.697 1 98.88 364 ALA B N 1
ATOM 5839 C CA . ALA B 1 364 ? -3.008 12.961 -1.37 1 98.88 364 ALA B CA 1
ATOM 5840 C C . ALA B 1 364 ? -2.33 13.883 -0.36 1 98.88 364 ALA B C 1
ATOM 5842 O O . ALA B 1 364 ? -1.43 14.648 -0.715 1 98.88 364 ALA B O 1
ATOM 5843 N N . THR B 1 365 ? -2.742 13.812 0.881 1 98.88 365 THR B N 1
ATOM 5844 C CA . THR B 1 365 ? -2.395 14.805 1.892 1 98.88 365 THR B CA 1
ATOM 5845 C C . THR B 1 365 ? -0.88 14.922 2.039 1 98.88 365 THR B C 1
ATOM 5847 O O . THR B 1 365 ? -0.332 16.016 2.029 1 98.88 365 THR B O 1
ATOM 5850 N N . GLY B 1 366 ? -0.195 13.766 2.182 1 98.94 366 GLY B N 1
ATOM 5851 C CA . GLY B 1 366 ? 1.248 13.805 2.359 1 98.94 366 GLY B CA 1
ATOM 5852 C C . GLY B 1 366 ? 1.977 14.445 1.192 1 98.94 366 GLY B C 1
ATOM 5853 O O . GLY B 1 366 ? 2.957 15.164 1.386 1 98.94 366 GLY B O 1
ATOM 5854 N N . VAL B 1 367 ? 1.513 14.203 -0.002 1 99 367 VAL B N 1
ATOM 5855 C CA . VAL B 1 367 ? 2.117 14.758 -1.206 1 99 367 VAL B CA 1
ATOM 5856 C C . VAL B 1 367 ? 1.827 16.25 -1.284 1 99 367 VAL B C 1
ATOM 5858 O O . VAL B 1 367 ? 2.721 17.047 -1.572 1 99 367 VAL B O 1
ATOM 5861 N N . LYS B 1 368 ? 0.565 16.625 -1.005 1 98.94 368 LYS B N 1
ATOM 5862 C CA . LYS B 1 368 ? 0.169 18.031 -0.976 1 98.94 368 LYS B CA 1
ATOM 5863 C C . LYS B 1 368 ? 0.992 18.812 0.043 1 98.94 368 LYS B C 1
ATOM 5865 O O . LYS B 1 368 ? 1.4 19.938 -0.221 1 98.94 368 LYS B O 1
ATOM 5870 N N . GLN B 1 369 ? 1.269 18.234 1.229 1 98.94 369 GLN B N 1
ATOM 5871 C CA . GLN B 1 369 ? 2.066 18.906 2.252 1 98.94 369 GLN B CA 1
ATOM 5872 C C . GLN B 1 369 ? 3.463 19.219 1.731 1 98.94 369 GLN B C 1
ATOM 5874 O O . GLN B 1 369 ? 3.967 20.328 1.941 1 98.94 369 GLN B O 1
ATOM 5879 N N . ILE B 1 370 ? 4.078 18.281 1.047 1 98.94 370 ILE B N 1
ATOM 5880 C CA . ILE B 1 370 ? 5.422 18.484 0.516 1 98.94 370 ILE B CA 1
ATOM 5881 C C . ILE B 1 370 ? 5.387 19.562 -0.566 1 98.94 370 ILE B C 1
ATOM 5883 O O . ILE B 1 370 ? 6.266 20.438 -0.62 1 98.94 370 ILE B O 1
ATOM 5887 N N . ASN B 1 371 ? 4.371 19.531 -1.407 1 98.94 371 ASN B N 1
ATOM 5888 C CA . ASN B 1 371 ? 4.215 20.562 -2.426 1 98.94 371 ASN B CA 1
ATOM 5889 C C . ASN B 1 371 ? 4.086 21.953 -1.803 1 98.94 371 ASN B C 1
ATOM 5891 O O . ASN B 1 371 ? 4.594 22.922 -2.346 1 98.94 371 ASN B O 1
ATOM 5895 N N . GLU B 1 372 ? 3.35 22.047 -0.693 1 98.75 372 GLU B N 1
ATOM 5896 C CA . GLU B 1 372 ? 3.16 23.328 -0.023 1 98.75 372 GLU B CA 1
ATOM 5897 C C . GLU B 1 372 ? 4.484 23.875 0.51 1 98.75 372 GLU B C 1
ATOM 5899 O O . GLU B 1 372 ? 4.762 25.062 0.394 1 98.75 372 GLU B O 1
ATOM 5904 N N . VAL B 1 373 ? 5.25 22.984 1.137 1 98.56 373 VAL B N 1
ATOM 5905 C CA . VAL B 1 373 ? 6.562 23.391 1.627 1 98.56 373 VAL B CA 1
ATOM 5906 C C . VAL B 1 373 ? 7.441 23.812 0.452 1 98.56 373 VAL B C 1
ATOM 5908 O O . VAL B 1 373 ? 8.141 24.828 0.524 1 98.56 373 VAL B O 1
ATOM 5911 N N . TYR B 1 374 ? 7.426 23.094 -0.626 1 98.69 374 TYR B N 1
ATOM 5912 C CA . TYR B 1 374 ? 8.172 23.406 -1.837 1 98.69 374 TYR B CA 1
ATOM 5913 C C . TYR B 1 374 ? 7.789 24.781 -2.371 1 98.69 374 TYR B C 1
ATOM 5915 O O . TYR B 1 374 ? 8.656 25.594 -2.693 1 98.69 374 TYR B O 1
ATOM 5923 N N . LYS B 1 375 ? 6.48 25.047 -2.469 1 98.06 375 LYS B N 1
ATOM 5924 C CA . LYS B 1 375 ? 5.98 26.328 -2.979 1 98.06 375 LYS B CA 1
ATOM 5925 C C . LYS B 1 375 ? 6.492 27.5 -2.137 1 98.06 375 LYS B C 1
ATOM 5927 O O . LYS B 1 375 ? 6.934 28.516 -2.676 1 98.06 375 LYS B O 1
ATOM 5932 N N . GLN B 1 376 ? 6.367 27.328 -0.842 1 97.44 376 GLN B N 1
ATOM 5933 C CA . GLN B 1 376 ? 6.848 28.375 0.048 1 97.44 376 GLN B CA 1
ATOM 5934 C C . GLN B 1 376 ? 8.344 28.625 -0.14 1 97.44 376 GLN B C 1
ATOM 5936 O O . GLN B 1 376 ? 8.781 29.766 -0.256 1 97.44 376 GLN B O 1
ATOM 5941 N N . MET B 1 377 ? 9.125 27.562 -0.176 1 97.44 377 MET B N 1
ATOM 5942 C CA . MET B 1 377 ? 10.578 27.672 -0.229 1 97.44 377 MET B CA 1
ATOM 5943 C C . MET B 1 377 ? 11.039 28.234 -1.566 1 97.44 377 MET B C 1
ATOM 5945 O O . MET B 1 377 ? 12.047 28.953 -1.634 1 97.44 377 MET B O 1
ATOM 5949 N N . LYS B 1 378 ? 10.258 28.016 -2.609 1 97.19 378 LYS B N 1
ATOM 5950 C CA . LYS B 1 378 ? 10.672 28.438 -3.945 1 97.19 378 LYS B CA 1
ATOM 5951 C C . LYS B 1 378 ? 9.945 29.719 -4.367 1 97.19 378 LYS B C 1
ATOM 5953 O O . LYS B 1 378 ? 10.039 30.141 -5.52 1 97.19 378 LYS B O 1
ATOM 5958 N N . GLY B 1 379 ? 9.125 30.281 -3.506 1 96.56 379 GLY B N 1
ATOM 5959 C CA . GLY B 1 379 ? 8.461 31.547 -3.775 1 96.56 379 GLY B CA 1
ATOM 5960 C C . GLY B 1 379 ? 7.301 31.422 -4.746 1 96.56 379 GLY B C 1
ATOM 5961 O O . GLY B 1 379 ? 7.074 32.312 -5.57 1 96.56 379 GLY B O 1
ATOM 5962 N N . LYS B 1 380 ? 6.566 30.359 -4.648 1 96.25 380 LYS B N 1
ATOM 5963 C CA . LYS B 1 380 ? 5.508 30.062 -5.613 1 96.25 380 LYS B CA 1
ATOM 5964 C C . LYS B 1 380 ? 4.148 29.969 -4.93 1 96.25 380 LYS B C 1
ATOM 5966 O O . LYS B 1 380 ? 3.213 29.391 -5.473 1 96.25 380 LYS B O 1
ATOM 5971 N N . ALA B 1 381 ? 3.975 30.547 -3.689 1 97.12 381 ALA B N 1
ATOM 5972 C CA . ALA B 1 381 ? 2.768 30.344 -2.891 1 97.12 381 ALA B CA 1
ATOM 5973 C C . ALA B 1 381 ? 1.762 31.469 -3.129 1 97.12 381 ALA B C 1
ATOM 5975 O O . ALA B 1 381 ? 0.685 31.484 -2.529 1 97.12 381 ALA B O 1
ATOM 5976 N N . GLY B 1 382 ? 2.105 32.406 -4.062 1 96.25 382 GLY B N 1
ATOM 5977 C CA . GLY B 1 382 ? 1.166 33.469 -4.398 1 96.25 382 GLY B CA 1
ATOM 5978 C C . GLY B 1 382 ? 0.827 34.375 -3.217 1 96.25 382 GLY B C 1
ATOM 5979 O O . GLY B 1 382 ? 1.723 34.875 -2.547 1 96.25 382 GLY B O 1
ATOM 5980 N N . ASP B 1 383 ? -0.495 34.438 -2.846 1 96.44 383 ASP B N 1
ATOM 5981 C CA . ASP B 1 383 ? -1.011 35.406 -1.876 1 96.44 383 ASP B CA 1
ATOM 5982 C C . ASP B 1 383 ? -0.602 35.031 -0.454 1 96.44 383 ASP B C 1
ATOM 5984 O O . ASP B 1 383 ? -0.625 35.875 0.448 1 96.44 383 ASP B O 1
ATOM 5988 N N . TYR B 1 384 ? -0.203 33.781 -0.243 1 96.06 384 TYR B N 1
ATOM 5989 C CA . TYR B 1 384 ? 0.164 33.406 1.113 1 96.06 384 TYR B CA 1
ATOM 5990 C C . TYR B 1 384 ? 1.656 33.125 1.21 1 96.06 384 TYR B C 1
ATOM 5992 O O . TYR B 1 384 ? 2.098 32.406 2.119 1 96.06 384 TYR B O 1
ATOM 6000 N N . GLN B 1 385 ? 2.4 33.688 0.241 1 96.56 385 GLN B N 1
ATOM 6001 C CA . GLN B 1 385 ? 3.854 33.562 0.294 1 96.56 385 GLN B CA 1
ATOM 6002 C C . GLN B 1 385 ? 4.418 34.25 1.531 1 96.56 385 GLN B C 1
ATOM 6004 O O . GLN B 1 385 ? 4.094 35.406 1.805 1 96.56 385 GLN B O 1
ATOM 6009 N N . LEU B 1 386 ? 5.234 33.5 2.242 1 93.12 386 LEU B N 1
ATOM 6010 C CA . LEU B 1 386 ? 5.914 34.062 3.398 1 93.12 386 LEU B CA 1
ATOM 6011 C C . LEU B 1 386 ? 7.055 35 2.961 1 93.12 386 LEU B C 1
ATOM 6013 O O . LEU B 1 386 ? 7.688 34.75 1.932 1 93.12 386 LEU B O 1
ATOM 6017 N N . LYS B 1 387 ? 7.43 36.094 3.654 1 87 387 LYS B N 1
ATOM 6018 C CA . LYS B 1 387 ? 8.414 37.094 3.281 1 87 387 LYS B CA 1
ATOM 6019 C C . LYS B 1 387 ? 9.82 36.656 3.689 1 87 387 LYS B C 1
ATOM 6021 O O . LYS B 1 387 ? 10.805 37.031 3.045 1 87 387 LYS B O 1
ATOM 6026 N N . ASN B 1 388 ? 10.062 35.781 4.582 1 80.88 388 ASN B N 1
ATOM 6027 C CA . ASN B 1 388 ? 11.391 35.5 5.105 1 80.88 388 ASN B CA 1
ATOM 6028 C C . ASN B 1 388 ? 12.031 34.312 4.371 1 80.88 388 ASN B C 1
ATOM 6030 O O . ASN B 1 388 ? 11.391 33.688 3.537 1 80.88 388 ASN B O 1
ATOM 6034 N N . SER B 1 389 ? 13.367 34.406 4.574 1 79.5 389 SER B N 1
ATOM 6035 C CA . SER B 1 389 ? 14.109 33.281 4.051 1 79.5 389 SER B CA 1
ATOM 6036 C C . SER B 1 389 ? 13.656 31.969 4.703 1 79.5 389 SER B C 1
ATOM 6038 O O . SER B 1 389 ? 13.547 31.891 5.93 1 79.5 389 SER B O 1
ATOM 6040 N N . LEU B 1 390 ? 13.297 31.047 3.883 1 91.69 390 LEU B N 1
ATOM 6041 C CA . LEU B 1 390 ? 12.828 29.734 4.344 1 91.69 390 LEU B CA 1
ATOM 6042 C C . LEU B 1 390 ? 13.859 28.656 4.051 1 91.69 390 LEU B C 1
ATOM 6044 O O . LEU B 1 390 ? 13.766 27.953 3.037 1 91.69 390 LEU B O 1
ATOM 6048 N N . GLU B 1 391 ? 14.75 28.469 4.973 1 93.56 391 GLU B N 1
ATOM 6049 C CA . GLU B 1 391 ? 15.906 27.609 4.734 1 93.56 391 GLU B CA 1
ATOM 6050 C C . GLU B 1 391 ? 15.562 26.156 4.973 1 93.56 391 GLU B C 1
ATOM 6052 O O . GLU B 1 391 ? 16 25.281 4.223 1 93.56 391 GLU B O 1
ATOM 6057 N N . LEU B 1 392 ? 14.82 25.906 6.051 1 97.12 392 LEU B N 1
ATOM 6058 C CA . LEU B 1 392 ? 14.484 24.531 6.418 1 97.12 392 LEU B CA 1
ATOM 6059 C C . LEU B 1 392 ? 12.969 24.344 6.492 1 97.12 392 LEU B C 1
ATOM 6061 O O . LEU B 1 392 ? 12.266 25.188 7.051 1 97.12 392 LEU B O 1
ATOM 6065 N N . GLY B 1 393 ? 12.477 23.344 5.824 1 98 393 GLY B N 1
ATOM 6066 C CA . GLY B 1 393 ? 11.078 22.969 5.859 1 98 393 GLY B CA 1
ATOM 6067 C C . GLY B 1 393 ? 10.852 21.578 6.422 1 98 393 GLY B C 1
ATOM 6068 O O . GLY B 1 393 ? 11.68 20.688 6.25 1 98 393 GLY B O 1
ATOM 6069 N N . VAL B 1 394 ? 9.703 21.391 7.113 1 98.5 394 VAL B N 1
ATOM 6070 C CA . VAL B 1 394 ? 9.359 20.094 7.68 1 98.5 394 VAL B CA 1
ATOM 6071 C C . VAL B 1 394 ? 7.93 19.719 7.293 1 98.5 394 VAL B C 1
ATOM 6073 O O . VAL B 1 394 ? 7.043 20.578 7.266 1 98.5 394 VAL B O 1
ATOM 6076 N N . CYS B 1 395 ? 7.73 18.516 6.895 1 98.88 395 CYS B N 1
ATOM 6077 C CA . CYS B 1 395 ? 6.402 17.953 6.695 1 98.88 395 CYS B CA 1
ATOM 6078 C C . CYS B 1 395 ? 6.168 16.781 7.641 1 98.88 395 CYS B C 1
ATOM 6080 O O . CYS B 1 395 ? 7.047 15.93 7.82 1 98.88 395 CYS B O 1
ATOM 6082 N N . ALA B 1 396 ? 5.062 16.734 8.32 1 98.88 396 ALA B N 1
ATOM 6083 C CA . ALA B 1 396 ? 4.625 15.594 9.133 1 98.88 396 ALA B CA 1
ATOM 6084 C C . ALA B 1 396 ? 3.26 15.094 8.672 1 98.88 396 ALA B C 1
ATOM 6086 O O . ALA B 1 396 ? 2.271 15.828 8.727 1 98.88 396 ALA B O 1
ATOM 6087 N N . ASN B 1 397 ? 3.195 13.906 8.164 1 98.94 397 ASN B N 1
ATOM 6088 C CA . ASN B 1 397 ? 1.995 13.219 7.703 1 98.94 397 ASN B CA 1
ATOM 6089 C C . ASN B 1 397 ? 1.653 12.031 8.594 1 98.94 397 ASN B C 1
ATOM 6091 O O . ASN B 1 397 ? 2.467 11.117 8.758 1 98.94 397 ASN B O 1
ATOM 6095 N N . MET B 1 398 ? 0.481 12.047 9.18 1 98.88 398 MET B N 1
ATOM 6096 C CA . MET B 1 398 ? 0.11 11.07 10.195 1 98.88 398 MET B CA 1
ATOM 6097 C C . MET B 1 398 ? -1.014 10.172 9.703 1 98.88 398 MET B C 1
ATOM 6099 O O . MET B 1 398 ? -1.881 10.609 8.945 1 98.88 398 MET B O 1
ATOM 6103 N N . GLY B 1 399 ? -0.921 8.906 10.047 1 98.75 399 GLY B N 1
ATOM 6104 C CA . GLY B 1 399 ? -1.993 7.957 9.805 1 98.75 399 GLY B CA 1
ATOM 6105 C C . GLY B 1 399 ? -2.68 7.5 11.078 1 98.75 399 GLY B C 1
ATOM 6106 O O . GLY B 1 399 ? -2.018 7.16 12.062 1 98.75 399 GLY B O 1
ATOM 6107 N N . GLY B 1 400 ? -3.992 7.516 11.023 1 97.75 400 GLY B N 1
ATOM 6108 C CA . GLY B 1 400 ? -4.762 7.109 12.188 1 97.75 400 GLY B CA 1
ATOM 6109 C C . GLY B 1 400 ? -4.594 8.047 13.367 1 97.75 400 GLY B C 1
ATOM 6110 O O . GLY B 1 400 ? -4.52 9.266 13.195 1 97.75 400 GLY B O 1
ATOM 6111 N N . ASN B 1 401 ? -4.777 7.527 14.523 1 97.12 401 ASN B N 1
ATOM 6112 C CA . ASN B 1 401 ? -4.602 8.25 15.781 1 97.12 4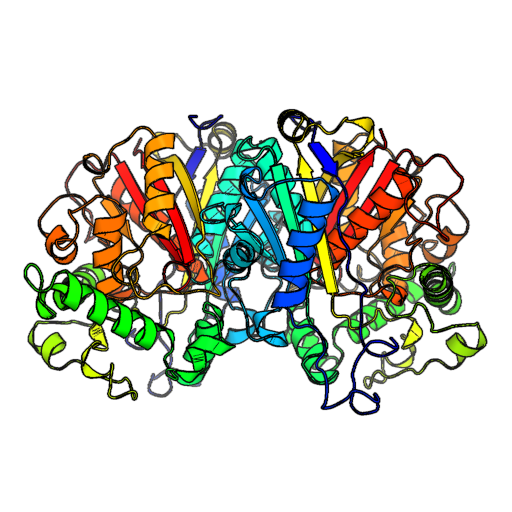01 ASN B CA 1
ATOM 6113 C C . ASN B 1 401 ? -3.162 8.164 16.281 1 97.12 401 ASN B C 1
ATOM 6115 O O . ASN B 1 401 ? -2.904 7.59 17.344 1 97.12 401 ASN B O 1
ATOM 6119 N N . ASP B 1 402 ? -2.234 8.734 15.438 1 98.06 402 ASP B N 1
ATOM 6120 C CA . ASP B 1 402 ? -0.797 8.711 15.695 1 98.06 402 ASP B CA 1
ATOM 6121 C C . ASP B 1 402 ? -0.254 7.289 15.672 1 98.06 402 ASP B C 1
ATOM 6123 O O . ASP B 1 402 ? 0.557 6.914 16.531 1 98.06 402 ASP B O 1
ATOM 6127 N N . LYS B 1 403 ? -0.72 6.488 14.719 1 98.5 403 LYS B N 1
ATOM 6128 C CA . LYS B 1 403 ? -0.29 5.098 14.648 1 98.5 403 LYS B CA 1
ATOM 6129 C C . LYS B 1 403 ? 0.722 4.891 13.523 1 98.5 403 LYS B C 1
ATOM 6131 O O . LYS B 1 403 ? 1.425 3.879 13.492 1 98.5 403 LYS B O 1
ATOM 6136 N N . THR B 1 404 ? 0.815 5.785 12.602 1 98.88 404 THR B N 1
ATOM 6137 C CA . THR B 1 404 ? 1.914 5.957 11.656 1 98.88 404 THR B CA 1
ATOM 6138 C C . THR B 1 404 ? 2.25 7.438 11.484 1 98.88 404 THR B C 1
ATOM 6140 O O . THR B 1 404 ? 1.354 8.281 11.445 1 98.88 404 THR B O 1
ATOM 6143 N N . SER B 1 405 ? 3.479 7.766 11.43 1 98.94 405 SER B N 1
ATOM 6144 C CA . SER B 1 405 ? 3.889 9.141 11.148 1 98.94 405 SER B CA 1
ATOM 6145 C C . SER B 1 405 ? 5.102 9.172 10.227 1 98.94 405 SER B C 1
ATOM 6147 O O . SER B 1 405 ? 6.02 8.359 10.367 1 98.94 405 SER B O 1
ATOM 6149 N N . VAL B 1 406 ? 5.066 10.023 9.258 1 98.94 406 VAL B N 1
ATOM 6150 C CA . VAL B 1 406 ? 6.184 10.289 8.359 1 98.94 406 VAL B CA 1
ATOM 6151 C C . VAL B 1 406 ? 6.664 11.727 8.539 1 98.94 406 VAL B C 1
ATOM 6153 O O . VAL B 1 406 ? 5.895 12.672 8.367 1 98.94 406 VAL B O 1
ATOM 6156 N N . VAL B 1 407 ? 7.887 11.898 8.93 1 98.94 407 VAL B N 1
ATOM 6157 C CA . VAL B 1 407 ? 8.469 13.227 9.078 1 98.94 407 VAL B CA 1
ATOM 6158 C C . VAL B 1 407 ? 9.602 13.406 8.062 1 98.94 407 VAL B C 1
ATOM 6160 O O . VAL B 1 407 ? 10.547 12.625 8.031 1 98.94 407 VAL B O 1
ATOM 6163 N N . SER B 1 408 ? 9.492 14.398 7.223 1 98.94 408 SER B N 1
ATOM 6164 C CA . SER B 1 408 ? 10.492 14.719 6.211 1 98.94 408 SER B CA 1
ATOM 6165 C C . SER B 1 408 ? 11.031 16.125 6.398 1 98.94 408 SER B C 1
ATOM 6167 O O . SER B 1 408 ? 10.281 17.047 6.727 1 98.94 408 SER B O 1
ATOM 6169 N N . ILE B 1 409 ? 12.305 16.281 6.262 1 98.81 409 ILE B N 1
ATOM 6170 C CA . ILE B 1 409 ? 12.984 17.562 6.426 1 98.81 409 ILE B CA 1
ATOM 6171 C C . ILE B 1 409 ? 13.664 17.953 5.117 1 98.81 409 ILE B C 1
ATOM 6173 O O . ILE B 1 409 ? 14.391 17.156 4.52 1 98.81 409 ILE B O 1
ATOM 6177 N N . PHE B 1 410 ? 13.469 19.203 4.734 1 98.75 410 PHE B N 1
ATOM 6178 C CA . PHE B 1 410 ? 13.961 19.688 3.453 1 98.75 410 PHE B CA 1
ATOM 6179 C C . PHE B 1 410 ? 14.812 20.938 3.643 1 98.75 410 PHE B C 1
ATOM 6181 O O . PHE B 1 410 ? 14.578 21.719 4.562 1 98.75 410 PHE B O 1
ATOM 6188 N N . LYS B 1 411 ? 15.758 21.109 2.783 1 98.38 411 LYS B N 1
ATOM 6189 C CA . LYS B 1 411 ? 16.594 22.297 2.717 1 98.38 411 LYS B CA 1
ATOM 6190 C C . LYS B 1 411 ? 16.406 23.047 1.4 1 98.38 411 LYS B C 1
ATOM 6192 O O . LYS B 1 411 ? 16.406 22.438 0.329 1 98.38 411 LYS B O 1
ATOM 6197 N N . ASN B 1 412 ? 16.188 24.312 1.5 1 97.44 412 ASN B N 1
ATOM 6198 C CA . ASN B 1 412 ? 16.109 25.156 0.318 1 97.44 412 ASN B CA 1
ATOM 6199 C C . ASN B 1 412 ? 17.469 25.391 -0.307 1 97.44 412 ASN B C 1
ATOM 6201 O O . ASN B 1 412 ? 18.453 25.609 0.405 1 97.44 412 ASN B O 1
ATOM 6205 N N . LEU B 1 413 ? 17.5 25.297 -1.599 1 95.88 413 LEU B N 1
ATOM 6206 C CA . LEU B 1 413 ? 18.75 25.469 -2.312 1 95.88 413 LEU B CA 1
ATOM 6207 C C . LEU B 1 413 ? 18.812 26.828 -2.996 1 95.88 413 LEU B C 1
ATOM 6209 O O . LEU B 1 413 ? 17.797 27.344 -3.445 1 95.88 413 LEU B O 1
#

Foldseek 3Di:
DWQPAWKWWFFFDWAQKADPQFLPQADPPHPCNPVDHDDAQLCQLLVQLLRRCVVLVNALLLAQEEEEFAAFCCQQPVDAFVQQSNCVNHVSVPPHHGHFAYQQLCRQQVSVVVQVVCCSVVSTFKYKYKFWFDQRSDDPLSSQLRSCVLFPNVPQCVVFSNRQQQLVLLLLVLQCVVQVVQDDLVLLLVLLQQLLVLQCQAPSANNVPPHDDPVNSVPFAQPTPRPVRSVSDGPSQAFDRIGIMHMIIMGGPVSCVVSVHDSQSIWIWGDKFKFFADRVDDDSNCSNALVRLLVRLVVSCVNNVDDQVLAAEEEEARNGSSRQLRNCCSNPVDPRSCSSPSCPDDHHYNNNNHRSTRHRRSRHRQSVRVSCLSCQQSVNR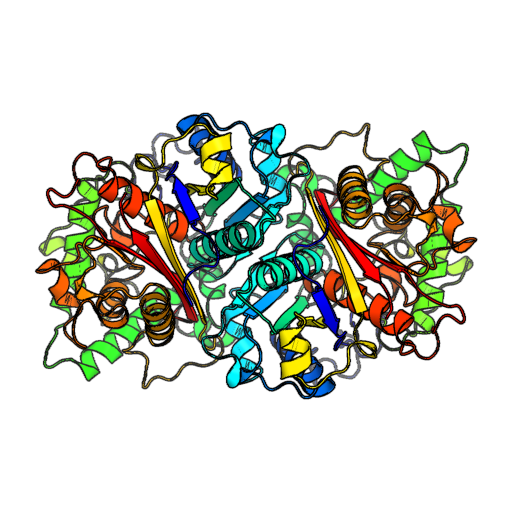PRSRDPDHGAKYWYWGAGGSSRMIIIIMIGRD/DWQPAWKWWFFFDWAQKADPQFLPQADPPHPCNPVDHDDAQLCQLLVQVLRRCVVLVNALLLAQEEEEFAAFCCQQPVDAFVQQSNCVNHVSVPPHHGHFAYQQLCRQQVSVVVQVVCCSVVSTFKYKGKFWFDQRSDDPLSSQLRSCVLFPNVPQCVQFSNRQQQLVLLLQVLQCVVQVVQDDLVLLLVLLQQLLVLQCQAPSANNVPPHDDPVNSVPFAQPTPRPVRSVSDGPSQAFDRIGIMHMIIMGGPVSCVVSVHDSQSIWIWGDKFKFFADRVDDDSNCSNALVRLLVRLVVRCVNNVDDQVLAAEEEEARNGSSRQLRNCCSNPVDPRSCSSPSCPDPHHYNNNNHRSTRHRSSRHRQSVRVSCLSCQQSVNRPRSRDPDHGAKYWYWGAGGSSRMIMIIMIGRD

pLDDT: mean 96.25, std 5.81, range [46.97, 99.0]

Solvent-accessible surface area (backbone atoms only — not comparable to full-atom values): 38165 Å² total; per-residue (Å²): 113,64,68,94,53,72,37,34,36,38,63,42,30,63,48,58,24,34,28,92,78,21,90,86,38,60,43,92,81,33,92,48,40,91,78,53,76,67,84,51,53,67,51,29,45,34,48,14,48,42,48,23,27,58,76,61,72,48,57,40,64,66,45,43,34,40,25,27,6,34,54,52,41,52,73,47,66,43,37,39,34,57,25,17,40,54,22,72,49,32,75,42,34,50,47,30,28,41,32,25,22,27,28,22,37,12,1,10,26,52,13,47,43,51,44,50,28,28,37,54,30,64,74,22,33,27,26,37,32,37,9,26,27,43,48,77,71,53,55,70,62,57,37,27,50,59,58,27,13,33,45,41,30,87,75,45,41,79,70,31,69,53,24,62,64,46,54,50,14,50,26,41,51,45,32,40,68,74,26,47,92,70,36,54,73,68,47,35,51,44,46,29,43,52,19,24,58,25,1,49,48,24,89,44,16,22,27,27,86,45,85,59,53,73,67,49,60,73,64,35,53,57,78,55,81,48,78,91,44,18,87,56,39,44,55,67,33,35,34,38,71,14,26,26,14,6,16,33,38,41,25,25,69,67,23,31,58,74,65,69,50,63,68,64,76,26,32,36,54,47,28,68,24,46,7,12,25,41,45,83,57,84,58,77,90,47,47,50,50,38,64,20,40,24,51,8,32,52,51,21,32,64,36,47,70,56,55,53,86,60,33,38,34,32,27,52,50,21,56,28,29,58,40,36,22,32,45,30,28,33,55,51,57,31,55,87,59,41,23,58,58,38,93,75,46,74,36,50,63,27,56,52,2,38,18,41,15,16,31,36,16,34,3,9,38,25,37,40,34,50,29,50,47,42,24,46,53,70,70,63,41,69,82,49,46,70,89,66,87,42,53,24,33,39,30,37,21,43,6,53,91,44,22,29,16,26,23,34,34,35,34,52,90,113,63,67,94,55,71,39,33,34,38,63,43,32,60,49,58,22,33,27,90,78,20,89,85,38,60,42,92,84,33,92,49,40,90,80,54,76,66,84,50,54,66,52,29,44,34,48,15,48,43,49,24,28,57,76,60,71,46,58,39,65,66,44,43,34,40,24,29,5,32,54,53,41,54,74,46,65,44,36,41,32,57,24,16,39,56,22,72,49,33,76,41,33,50,46,30,28,43,31,24,23,27,27,21,37,12,1,11,28,51,13,46,44,50,46,50,28,27,36,54,31,63,75,22,34,28,24,39,32,37,8,24,27,43,51,76,72,53,56,72,62,58,38,28,50,59,57,27,14,33,44,43,29,86,75,46,40,80,72,31,70,52,24,63,65,48,55,50,14,50,26,40,50,44,32,40,69,75,27,47,91,69,37,54,72,69,47,33,52,44,46,30,44,53,18,25,58,25,1,48,47,23,87,43,16,20,27,28,86,45,84,57,53,70,67,50,60,74,65,36,53,55,78,55,80,49,81,93,45,18,88,55,41,43,55,65,34,35,32,38,71,12,27,26,15,7,16,32,39,42,25,24,68,68,24,30,59,76,64,68,49,62,68,66,76,27,32,36,55,48,28,68,25,45,7,12,24,41,45,84,58,85,58,77,90,47,48,52,51,37,63,20,41,26,52,9,32,52,51,22,32,64,36,48,69,55,55,53,85,62,32,37,34,33,27,52,51,22,56,27,29,58,39,36,23,32,45,31,28,33,54,50,58,31,56,87,58,41,23,58,58,39,95,77,46,74,37,49,62,27,56,50,2,38,18,41,16,15,31,36,17,35,4,10,38,25,37,41,35,49,30,51,49,42,25,47,53,68,69,63,42,68,80,50,45,69,89,65,86,43,53,24,33,37,31,38,19,42,4,52,91,44,21,28,17,27,22,33,33,35,35,54,89

Radius of gyration: 25.81 Å; Cα contacts (8 Å, |Δi|>4): 2239; chains: 2; bounding box: 54×75×67 Å

Nearest PDB structures (foldseek):
  3zbn-assembly1_A  TM=9.693E-01  e=4.648E-50  Leishmania mexicana
  6et9-assembly1_C  TM=9.120E-01  e=1.420E-33  Methanothermococcus thermolithotrophicus
  6et9-assembly1_D  TM=9.009E-01  e=5.441E-33  Methanothermococcus thermolithotrophicus
  7yvy-assembly1_A  TM=9.081E-01  e=1.285E-29  Pyrococcus furiosus COM1
  5ab6-assembly1_E  TM=8.422E-01  e=3.352E-23  Trypanosoma brucei brucei

Organism: Naegleria lovaniensis (NCBI:txid51637)

InterPro domains:
  IPR002155 Thiolase [PIRSF000429] (46-406)
  IPR016039 Thiolase-like [G3DSA:3.40.47.10] (4-413)
  IPR016039 Thiolase-like [SSF53901] (32-398)
  IPR020613 Thiolase, conserved site [PS00737] (350-366)
  IPR020616 Thiolase, N-terminal [PF00108] (47-254)
  IPR055140 Thiolase, C-terminal domain 2 [PF22691] (292-411)

Sequence (826 aa):
MPLSRKVYVLGGYTSKFIGKGHPDFIHKKHPLFGKQTNPDLKWYLITAIQETLKMHQCKGDLVDKIFVGNFAGECFSNQGHLGSGVSEADSGLLYKPSYRLEAACASGGVAFNAAVDSILAGTSHVALVVGAEEQNTVSAREGASHLAKAADFNRQRPIEEFTFPALYAIRKMHYLKKYGNLVRSEDIEGVALKAYAAGNKNPLAQMYSVKLDQQGVLESPKFLSNPEIKDALKMCECSQVSDGGAGLLVLSEEGLQKLGVPKSQAIELLASEVAIGNLYNDTPETFSDLLTTRAAAKKAYEVSGVSPKDVSVAEVHDCFAVAEVGMNEALGFSKPGEGAFLHLTKPMVNTGGGLISFGHPVGATGVKQINEVYKQMKGKAGDYQLKNSLELGVCANMGGNDKTSVVSIFKNLMPLSRKVYVLGGYTSKFIGKGHPDFIHKKHPLFGKQTNPDLKWYLITAIQETLKMHQCKGDLVDKIFVGNFAGECFSNQGHLGSGVSEADSGLLYKPSYRLEAACASGGVAFNAAVDSILAGTSHVALVVGAEEQNTVSAREGASHLAKAADFNRQRPIEEFTFPALYAIRKMHYLKKYGNLVRSEDIEGVALKAYAAGNKNPLAQMYSVKLDQQGVLESPKFLSNPEIKDALKMCECSQVSDGGAGLLVLSEEGLQKLGVPKSQAIELLASEVAIGNLYNDTPETFSDLLTTRAAAKKAYEVSGVSPKDVSVAEVHDCFAVAEVGMNEALGFSKPGEGAFLHLTKPMVNTGGGLISFGHPVGATGVKQINEVYKQMKGKAGDYQLKNSLELGVCANMGGNDKTSVVSIFKNL